Protein 3CF6 (pdb70)

Nearest PDB structures (foldseek):
  3cf6-assembly1_R  TM=1.007E+00  e=7.421E-33  Homo sapiens
  6h47-assembly1_A  TM=8.842E-01  e=1.173E-17  Homo sapiens
  8be5-assembly1_R  TM=8.989E-01  e=8.169E-17  Homo sapiens
  7q9u-assembly2_BBB  TM=8.640E-01  e=1.664E-16  Homo sapiens
  5cm9-assembly2_D  TM=8.212E-01  e=2.943E-14  Drosophila melanogaster

Foldseek 3Di:
DLVLLADQLVPHDPVSLVVQLVVVCVAPLCVQPDPVLSSLVSSFKHKDKFFFFFDWPDAFFAAQWKKKAWQQAKKFWQAFPAGGFDMGGHRDIDRVQRLQVVFTHRTIITGHGGMTMMIMGTRVSCVVRPNVPSFDWDFDGGPRDGAWTFGPCVHTHTQWGALLVVVSVLLRRQDDPPVCVVVNLVSLLLCLQQCCPHPNLVRVLVSLVCQLPTFGPDDDPVVRVVVSQVSNVSSLSSLLSNLVLCPVVQVVPPSSVVSLVVVLVVCVVCCVVVVDCPPSNVSSVVSCVAAAFQQDWDFAWAAELVGDTDTFIGGLLAFQLRVLVRRCVVVVDPQAKWKWKAAQQGDIDTDDSLATNCVLQHAPLIHIYIDHPVCSVVRDDDPSSQFDLAAPCVQCVPPALLLLLVLLVVVLLSLLVSQRLSLLVCVQVDVSSNSTHRNSVSNSVNSLVLLLQLLLFNLLNDQDLVVSLVSLVSLLSNLVSNVVLQAVQSNVSSLVSCVPPLNVPCCSSLVPHDVVSVVSSVVSVVCCPCPPNSPSQVVSNVPDFAQHHHNVVSLSVQSNCLPVVDDCDDPNIGRSVSSVSNSVSSVVSVRNVVDDRDPVSSNVDSVDRIGRPNSVVSNVSSVVSPD/DAEEEEDFDAPQCQVLLQCCQAPRPPVDDQDCPDPCNQWDVPPDIYGYQYCHPPPVPVVSLLVSLLVHQEYEQTGEQLDPVGLVVRPVSVVSSCPSNPDDDGHYAYEHEPLVDPVSGDHDPVVQVVVVYYYYYSVVGGCSNVRVVSRVVD

Structure (mmCIF, N/CA/C/O backbone):
data_3CF6
#
_entry.id   3CF6
#
_cell.length_a   125.367
_cell.length_b   149.025
_cell.length_c   225.291
_cell.angle_alpha   90.00
_cell.angle_beta   90.00
_cell.angle_gamma   90.00
#
_symmetry.space_group_name_H-M   'I 21 21 21'
#
loop_
_entity.id
_entity.type
_entity.pdbx_description
1 polymer 'Rap guanine nucleotide exchange factor (GEF) 4'
2 polymer 'Ras-related protein Rap-1b'
3 non-polymer 6-(6-AMINO-PURIN-9-YL)-2-THIOXO-TETRAHYDRO-2-FURO[3,2-D][1,3,2]DIOXAPHOSPHININE-2,7-DIOL
4 non-polymer 'SULFATE ION'
5 water water
#
loop_
_atom_site.group_PDB
_atom_site.id
_atom_site.type_symbol
_atom_site.label_atom_id
_atom_site.label_alt_id
_atom_site.label_comp_id
_atom_site.label_asym_id
_atom_site.label_entity_id
_atom_site.label_seq_id
_atom_site.pdbx_PDB_ins_code
_atom_site.Cartn_x
_atom_site.Cartn_y
_atom_site.Cartn_z
_atom_site.occupancy
_atom_site.B_iso_or_equiv
_atom_site.auth_seq_id
_atom_site.auth_comp_id
_atom_site.auth_asym_id
_atom_site.auth_atom_id
_atom_site.pdbx_PDB_model_num
ATOM 1 N N . MET A 1 11 ? -3.138 2.766 -81.235 1.00 83.04 310 MET E N 1
ATOM 2 C CA . MET A 1 11 ? -2.405 2.572 -79.944 1.00 83.29 310 MET E CA 1
ATOM 3 C C . MET A 1 11 ? -2.016 1.105 -79.709 1.00 83.02 310 MET E C 1
ATOM 4 O O . MET A 1 11 ? -0.877 0.807 -79.320 1.00 82.83 310 MET E O 1
ATOM 9 N N . ARG A 1 12 ? -2.973 0.199 -79.920 1.00 82.75 311 ARG E N 1
ATOM 10 C CA . ARG A 1 12 ? -2.687 -1.235 -79.917 1.00 82.51 311 ARG E CA 1
ATOM 11 C C . ARG A 1 12 ? -1.831 -1.549 -81.144 1.00 81.75 311 ARG E C 1
ATOM 12 O O . ARG A 1 12 ? -0.869 -2.318 -81.055 1.00 81.50 311 ARG E O 1
ATOM 20 N N . MET A 1 13 ? -2.185 -0.931 -82.278 1.00 80.99 312 MET E N 1
ATOM 21 C CA . MET A 1 13 ? -1.368 -0.968 -83.500 1.00 80.38 312 MET E CA 1
ATOM 22 C C . MET A 1 13 ? 0.082 -0.622 -83.168 1.00 79.13 312 MET E C 1
ATOM 23 O O . MET A 1 13 ? 0.998 -1.394 -83.475 1.00 79.05 312 MET E O 1
ATOM 28 N N . ILE A 1 14 ? 0.256 0.539 -82.531 1.00 77.72 313 ILE E N 1
ATOM 29 C CA . ILE A 1 14 ? 1.552 1.071 -82.114 1.00 76.38 313 ILE E CA 1
ATOM 30 C C . ILE A 1 14 ? 2.302 0.057 -81.253 1.00 75.48 313 ILE E C 1
ATOM 31 O O . ILE A 1 14 ? 3.466 -0.261 -81.519 1.00 74.93 313 ILE E O 1
ATOM 36 N N . LEU A 1 15 ? 1.607 -0.458 -80.234 1.00 74.48 314 LEU E N 1
ATOM 37 C CA . LEU A 1 15 ? 2.170 -1.431 -79.298 1.00 73.23 314 LEU E CA 1
ATOM 38 C C . LEU A 1 15 ? 2.341 -2.823 -79.914 1.00 72.77 314 LEU E C 1
ATOM 39 O O . LEU A 1 15 ? 3.069 -3.672 -79.374 1.00 71.92 314 LEU E O 1
ATOM 44 N N . ARG A 1 16 ? 1.677 -3.042 -81.048 1.00 72.43 315 ARG E N 1
ATOM 45 C CA . ARG A 1 16 ? 1.867 -4.265 -81.835 1.00 72.63 315 ARG E CA 1
ATOM 46 C C . ARG A 1 16 ? 3.049 -4.178 -82.806 1.00 71.99 315 ARG E C 1
ATOM 47 O O . ARG A 1 16 ? 3.612 -5.211 -83.183 1.00 71.94 315 ARG E O 1
ATOM 55 N N . LYS A 1 17 ? 3.424 -2.955 -83.200 1.00 71.06 316 LYS E N 1
ATOM 56 C CA . LYS A 1 17 ? 4.561 -2.744 -84.102 1.00 70.06 316 LYS E CA 1
ATOM 57 C C . LYS A 1 17 ? 5.809 -3.282 -83.455 1.00 69.10 316 LYS E C 1
ATOM 58 O O . LYS A 1 17 ? 6.016 -3.063 -82.262 1.00 69.16 316 LYS E O 1
ATOM 64 N N . PRO A 1 18 ? 6.643 -3.998 -84.227 1.00 68.29 317 PRO E N 1
ATOM 65 C CA . PRO A 1 18 ? 7.949 -4.366 -83.687 1.00 67.80 317 PRO E CA 1
ATOM 66 C C . PRO A 1 18 ? 8.669 -3.144 -83.104 1.00 67.45 317 PRO E C 1
ATOM 67 O O . PRO A 1 18 ? 8.631 -2.061 -83.696 1.00 67.35 317 PRO E O 1
ATOM 71 N N . PRO A 1 19 ? 9.287 -3.306 -81.923 1.00 67.07 318 PRO E N 1
ATOM 72 C CA . PRO A 1 19 ? 10.181 -2.317 -81.330 1.00 66.53 318 PRO E CA 1
ATOM 73 C C . PRO A 1 19 ? 10.919 -1.401 -82.331 1.00 65.64 318 PRO E C 1
ATOM 74 O O . PRO A 1 19 ? 10.875 -0.176 -82.188 1.00 65.95 318 PRO E O 1
ATOM 78 N N . GLY A 1 20 ? 11.569 -1.980 -83.332 1.00 64.45 319 GLY E N 1
ATOM 79 C CA . GLY A 1 20 ? 12.382 -1.200 -84.261 1.00 62.81 319 GLY E CA 1
ATOM 80 C C . GLY A 1 20 ? 11.594 -0.404 -85.285 1.00 61.56 319 GLY E C 1
ATOM 81 O O . GLY A 1 20 ? 12.182 0.311 -86.098 1.00 62.01 319 GLY E O 1
ATOM 82 N N . GLN A 1 21 ? 10.272 -0.527 -85.255 1.00 59.87 320 GLN E N 1
ATOM 83 C CA . GLN A 1 21 ? 9.404 0.138 -86.226 1.00 58.56 320 GLN E CA 1
ATOM 84 C C . GLN A 1 21 ? 8.604 1.261 -85.597 1.00 56.85 320 GLN E C 1
ATOM 85 O O . GLN A 1 21 ? 7.741 1.849 -86.246 1.00 56.69 320 GLN E O 1
ATOM 91 N N . ARG A 1 22 ? 8.874 1.546 -84.329 1.00 55.01 321 ARG E N 1
ATOM 92 C CA . ARG A 1 22 ? 8.174 2.617 -83.634 1.00 53.41 321 ARG E CA 1
ATOM 93 C C . ARG A 1 22 ? 8.818 3.973 -83.913 1.00 52.28 321 ARG E C 1
ATOM 94 O O . ARG A 1 22 ? 10.034 4.132 -83.830 1.00 51.05 321 ARG E O 1
ATOM 102 N N . THR A 1 23 ? 7.968 4.941 -84.229 1.00 51.83 322 THR E N 1
ATOM 103 C CA . THR A 1 23 ? 8.400 6.290 -84.553 1.00 51.61 322 THR E CA 1
ATOM 104 C C . THR A 1 23 ? 8.546 7.090 -83.273 1.00 51.66 322 THR E C 1
ATOM 105 O O . THR A 1 23 ? 8.051 6.686 -82.211 1.00 51.65 322 THR E O 1
ATOM 109 N N . VAL A 1 24 ? 9.244 8.217 -83.366 1.00 51.52 323 VAL E N 1
ATOM 110 C CA . VAL A 1 24 ? 9.484 9.071 -82.215 1.00 51.01 323 VAL E CA 1
ATOM 111 C C . VAL A 1 24 ? 8.178 9.480 -81.531 1.00 51.31 323 VAL E C 1
ATOM 112 O O . VAL A 1 24 ? 8.118 9.498 -80.305 1.00 51.31 323 VAL E O 1
ATOM 116 N N . ASP A 1 25 ? 7.131 9.773 -82.299 1.00 51.58 324 ASP E N 1
ATOM 117 C CA . ASP A 1 25 ? 5.844 10.124 -81.685 1.00 52.89 324 ASP E CA 1
ATOM 118 C C . ASP A 1 25 ? 5.068 8.910 -81.150 1.00 52.26 324 ASP E C 1
ATOM 119 O O . ASP A 1 25 ? 4.255 9.054 -80.240 1.00 52.65 324 ASP E O 1
ATOM 124 N N . ASP A 1 26 ? 5.295 7.732 -81.736 1.00 51.48 325 ASP E N 1
ATOM 125 C CA . ASP A 1 26 ? 4.756 6.475 -81.194 1.00 50.46 325 ASP E CA 1
ATOM 126 C C . ASP A 1 26 ? 5.320 6.307 -79.788 1.00 49.72 325 ASP E C 1
ATOM 127 O O . ASP A 1 26 ? 4.578 6.093 -78.836 1.00 49.04 325 ASP E O 1
ATOM 132 N N . LEU A 1 27 ? 6.645 6.416 -79.695 1.00 48.93 326 LEU E N 1
ATOM 133 C CA . LEU A 1 27 ? 7.384 6.320 -78.454 1.00 48.80 326 LEU E CA 1
ATOM 134 C C . LEU A 1 27 ? 6.887 7.286 -77.387 1.00 49.40 326 LEU E C 1
ATOM 135 O O . LEU A 1 27 ? 6.675 6.887 -76.244 1.00 49.33 326 LEU E O 1
ATOM 140 N N . GLU A 1 28 ? 6.669 8.545 -77.765 1.00 50.35 327 GLU E N 1
ATOM 141 C CA . GLU A 1 28 ? 6.159 9.567 -76.839 1.00 51.86 327 GLU E CA 1
ATOM 142 C C . GLU A 1 28 ? 4.764 9.219 -76.312 1.00 51.45 327 GLU E C 1
ATOM 143 O O . GLU A 1 28 ? 4.512 9.285 -75.104 1.00 51.77 327 GLU E O 1
ATOM 149 N N . ILE A 1 29 ? 3.874 8.843 -77.227 1.00 51.32 328 ILE E N 1
ATOM 150 C CA . ILE A 1 29 ? 2.514 8.408 -76.902 1.00 51.39 328 ILE E CA 1
ATOM 151 C C . ILE A 1 29 ? 2.490 7.170 -75.995 1.00 50.91 328 ILE E C 1
ATOM 152 O O . ILE A 1 29 ? 1.649 7.063 -75.099 1.00 50.79 328 ILE E O 1
ATOM 157 N N . ILE A 1 30 ? 3.410 6.241 -76.242 1.00 50.52 329 ILE E N 1
ATOM 158 C CA . ILE A 1 30 ? 3.503 5.016 -75.448 1.00 50.34 329 ILE E CA 1
ATOM 159 C C . ILE A 1 30 ? 3.926 5.371 -74.025 1.00 51.00 329 ILE E C 1
ATOM 160 O O . ILE A 1 30 ? 3.307 4.927 -73.067 1.00 50.86 329 ILE E O 1
ATOM 165 N N . TYR A 1 31 ? 4.948 6.215 -73.909 1.00 51.81 330 TYR E N 1
ATOM 166 C CA . TYR A 1 31 ? 5.492 6.630 -72.614 1.00 52.70 330 TYR E CA 1
ATOM 167 C C . TYR A 1 31 ? 4.429 7.282 -71.732 1.00 53.97 330 TYR E C 1
ATOM 168 O O . TYR A 1 31 ? 4.327 6.951 -70.555 1.00 53.72 330 TYR E O 1
ATOM 177 N N . ASP A 1 32 ? 3.645 8.201 -72.298 1.00 56.01 331 ASP E N 1
ATOM 178 C CA . ASP A 1 32 ? 2.571 8.860 -71.542 1.00 58.06 331 ASP E CA 1
ATOM 179 C C . ASP A 1 32 ? 1.562 7.858 -70.989 1.00 58.41 331 ASP E C 1
ATOM 180 O O . ASP A 1 32 ? 0.992 8.072 -69.922 1.00 59.26 331 ASP E O 1
ATOM 185 N N . GLU A 1 33 ? 1.353 6.761 -71.710 1.00 59.07 332 GLU E N 1
ATOM 186 C CA . GLU A 1 33 ? 0.471 5.698 -71.255 1.00 59.49 332 GLU E CA 1
ATOM 187 C C . GLU A 1 33 ? 1.103 4.808 -70.201 1.00 59.06 332 GLU E C 1
ATOM 188 O O . GLU A 1 33 ? 0.402 4.299 -69.323 1.00 59.23 332 GLU E O 1
ATOM 194 N N . LEU A 1 34 ? 2.420 4.633 -70.286 1.00 58.46 333 LEU E N 1
ATOM 195 C CA . LEU A 1 34 ? 3.177 3.884 -69.291 1.00 58.17 333 LEU E CA 1
ATOM 196 C C . LEU A 1 34 ? 3.047 4.500 -67.913 1.00 58.66 333 LEU E C 1
ATOM 197 O O . LEU A 1 34 ? 3.119 3.799 -66.911 1.00 58.48 333 LEU E O 1
ATOM 202 N N . LEU A 1 35 ? 2.852 5.817 -67.878 1.00 59.54 334 LEU E N 1
ATOM 203 C CA . LEU A 1 35 ? 2.673 6.561 -66.630 1.00 60.45 334 LEU E CA 1
ATOM 204 C C .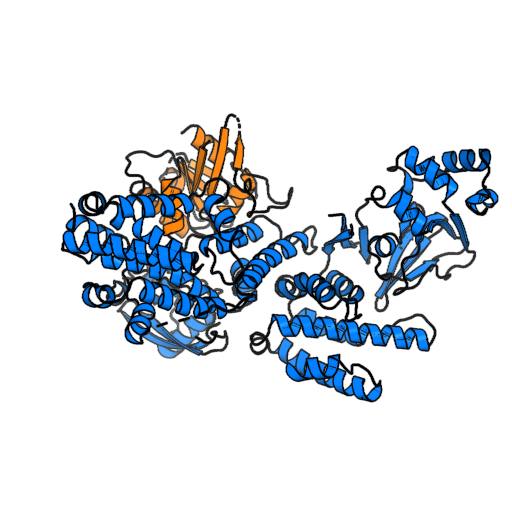 LEU A 1 35 ? 1.355 6.272 -65.912 1.00 60.93 334 LEU E C 1
ATOM 205 O O . LEU A 1 35 ? 1.199 6.625 -64.750 1.00 61.24 334 LEU E O 1
ATOM 210 N N . HIS A 1 36 ? 0.411 5.644 -66.608 1.00 61.58 335 HIS E N 1
ATOM 211 C CA . HIS A 1 36 ? -0.862 5.245 -66.009 1.00 62.12 335 HIS E CA 1
ATOM 212 C C . HIS A 1 36 ? -0.871 3.773 -65.606 1.00 61.63 335 HIS E C 1
ATOM 213 O O . HIS A 1 36 ? -1.932 3.211 -65.353 1.00 61.96 335 HIS E O 1
ATOM 220 N N . ILE A 1 37 ? 0.306 3.151 -65.564 1.00 61.15 336 ILE E N 1
ATOM 221 C CA . ILE A 1 37 ? 0.422 1.733 -65.246 1.00 60.28 336 ILE E CA 1
ATOM 222 C C . ILE A 1 37 ? 1.120 1.560 -63.906 1.00 60.22 336 ILE E C 1
ATOM 223 O O . ILE A 1 37 ? 2.306 1.873 -63.754 1.00 59.75 336 ILE E O 1
ATOM 228 N N . LYS A 1 38 ? 0.361 1.045 -62.941 1.00 59.99 337 LYS E N 1
ATOM 229 C CA . LYS A 1 38 ? 0.818 0.926 -61.557 1.00 59.84 337 LYS E CA 1
ATOM 230 C C . LYS A 1 38 ? 1.996 -0.032 -61.345 1.00 58.29 337 LYS E C 1
ATOM 231 O O . LYS A 1 38 ? 2.825 0.195 -60.466 1.00 58.39 337 LYS E O 1
ATOM 237 N N . ALA A 1 39 ? 2.098 -1.069 -62.171 1.00 56.62 338 ALA E N 1
ATOM 238 C CA . ALA A 1 39 ? 3.243 -1.987 -62.110 1.00 55.31 338 ALA E CA 1
ATOM 239 C C . ALA A 1 39 ? 4.599 -1.351 -62.483 1.00 54.34 338 ALA E C 1
ATOM 240 O O . ALA A 1 39 ? 5.655 -1.909 -62.175 1.00 53.84 338 ALA E O 1
ATOM 242 N N . LEU A 1 40 ? 4.570 -0.190 -63.140 1.00 53.12 339 LEU E N 1
ATOM 243 C CA . LEU A 1 40 ? 5.804 0.490 -63.541 1.00 52.06 339 LEU E CA 1
ATOM 244 C C . LEU A 1 40 ? 6.089 1.716 -62.665 1.00 51.59 339 LEU E C 1
ATOM 245 O O . LEU A 1 40 ? 7.078 2.418 -62.880 1.00 51.45 339 LEU E O 1
ATOM 250 N N . SER A 1 41 ? 5.250 1.935 -61.651 1.00 50.85 340 SER E N 1
ATOM 251 C CA . SER A 1 41 ? 5.208 3.208 -60.918 1.00 50.52 340 SER E CA 1
ATOM 252 C C . SER A 1 41 ? 6.475 3.512 -60.121 1.00 49.54 340 SER E C 1
ATOM 253 O O . SER A 1 41 ? 6.818 4.667 -59.939 1.00 49.89 340 SER E O 1
ATOM 256 N N . HIS A 1 42 ? 7.171 2.469 -59.681 1.00 48.66 341 HIS E N 1
ATOM 257 C CA . HIS A 1 42 ? 8.434 2.571 -58.931 1.00 47.83 341 HIS E CA 1
ATOM 258 C C . HIS A 1 42 ? 9.679 2.646 -59.833 1.00 46.95 341 HIS E C 1
ATOM 259 O O . HIS A 1 42 ? 10.817 2.683 -59.333 1.00 46.33 341 HIS E O 1
ATOM 266 N N . LEU A 1 43 ? 9.471 2.633 -61.152 1.00 45.38 342 LEU E N 1
ATOM 267 C CA . LEU A 1 43 ? 10.576 2.728 -62.107 1.00 44.04 342 LEU E CA 1
ATOM 268 C C . LEU A 1 43 ? 10.857 4.175 -62.481 1.00 42.80 342 LEU E C 1
ATOM 269 O O . LEU A 1 43 ? 9.939 4.988 -62.572 1.00 41.51 342 LEU E O 1
ATOM 274 N N . SER A 1 44 ? 12.136 4.476 -62.700 1.00 41.92 343 SER E N 1
ATOM 275 C CA . SER A 1 44 ? 12.563 5.797 -63.158 1.00 41.77 343 SER E CA 1
ATOM 276 C C . SER A 1 44 ? 11.972 6.166 -64.537 1.00 41.71 343 SER E C 1
ATOM 277 O O . SER A 1 44 ? 11.543 5.296 -65.306 1.00 40.53 343 SER E O 1
ATOM 280 N N . THR A 1 45 ? 11.900 7.479 -64.776 1.00 41.07 344 THR E N 1
ATOM 281 C CA . THR A 1 45 ? 11.685 8.100 -66.077 1.00 41.06 344 THR E CA 1
ATOM 282 C C . THR A 1 45 ? 12.620 7.546 -67.150 1.00 39.61 344 THR E C 1
ATOM 283 O O . THR A 1 45 ? 12.194 7.253 -68.254 1.00 38.80 344 THR E O 1
ATOM 287 N N . THR A 1 46 ? 13.896 7.416 -66.816 1.00 39.42 345 THR E N 1
ATOM 288 C CA . THR A 1 46 ? 14.881 6.862 -67.721 1.00 39.65 345 THR E CA 1
ATOM 289 C C . THR A 1 46 ? 14.477 5.446 -68.140 1.00 39.55 345 THR E C 1
ATOM 290 O O . THR A 1 46 ? 14.521 5.090 -69.327 1.00 39.07 345 THR E O 1
ATOM 294 N N . VAL A 1 47 ? 14.033 4.655 -67.162 1.00 39.39 346 VAL E N 1
ATOM 295 C CA . VAL A 1 47 ? 13.697 3.247 -67.403 1.00 37.94 346 VAL E CA 1
ATOM 296 C C . VAL A 1 47 ? 12.447 3.125 -68.253 1.00 37.71 346 VAL E C 1
ATOM 297 O O . VAL A 1 47 ? 12.421 2.322 -69.186 1.00 37.56 346 VAL E O 1
ATOM 301 N N . LYS A 1 48 ? 11.442 3.944 -67.961 1.00 37.63 347 LYS E N 1
ATOM 302 C CA . LYS A 1 48 ? 10.172 3.904 -68.673 1.00 39.43 347 LYS E CA 1
ATOM 303 C C . LYS A 1 48 ? 10.219 4.385 -70.140 1.00 39.96 347 LYS E C 1
ATOM 304 O O . LYS A 1 48 ? 9.464 3.878 -70.986 1.00 40.11 347 LYS E O 1
ATOM 310 N N . ARG A 1 49 ? 11.080 5.360 -70.450 1.00 39.92 348 ARG E N 1
ATOM 311 C CA . ARG A 1 49 ? 11.291 5.708 -71.866 1.00 40.28 348 ARG E CA 1
ATOM 312 C C . ARG A 1 49 ? 12.075 4.623 -72.634 1.00 39.72 348 ARG E C 1
ATOM 313 O O . ARG A 1 49 ? 11.760 4.354 -73.777 1.00 39.13 348 ARG E O 1
ATOM 321 N N . GLU A 1 50 ? 13.036 3.956 -71.995 1.00 39.80 349 GLU E N 1
ATOM 322 C CA . GLU A 1 50 ? 13.613 2.742 -72.595 1.00 40.62 349 GLU E CA 1
ATOM 323 C C . GLU A 1 50 ? 12.585 1.631 -72.869 1.00 39.92 349 GLU E C 1
ATOM 324 O O . GLU A 1 50 ? 12.611 1.021 -73.934 1.00 39.68 349 GLU E O 1
ATOM 330 N N . LEU A 1 51 ? 11.675 1.392 -71.922 1.00 39.57 350 LEU E N 1
ATOM 331 C CA . LEU A 1 51 ? 10.623 0.380 -72.077 1.00 39.38 350 LEU E CA 1
ATOM 332 C C . LEU A 1 51 ? 9.628 0.724 -73.161 1.00 39.30 350 LEU E C 1
ATOM 333 O O . LEU A 1 51 ? 9.008 -0.174 -73.739 1.00 38.81 350 LEU E O 1
ATOM 338 N N . ALA A 1 52 ? 9.446 2.024 -73.416 1.00 39.33 351 ALA E N 1
ATOM 339 C CA . ALA A 1 52 ? 8.552 2.487 -74.485 1.00 39.38 351 ALA E CA 1
ATOM 340 C C . ALA A 1 52 ? 8.916 1.877 -75.848 1.00 39.67 351 ALA E C 1
ATOM 341 O O . ALA A 1 52 ? 8.041 1.581 -76.649 1.00 39.43 351 ALA E O 1
ATOM 343 N N . GLY A 1 53 ? 10.200 1.652 -76.079 1.00 41.03 352 GLY E N 1
ATOM 344 C CA . GLY A 1 53 ? 10.658 1.079 -77.327 1.00 43.41 352 GLY E CA 1
ATOM 345 C C . GLY A 1 53 ? 10.734 -0.431 -77.384 1.00 45.36 352 GLY E C 1
ATOM 346 O O . GLY A 1 53 ? 11.171 -0.985 -78.385 1.00 45.64 352 GLY E O 1
ATOM 347 N N . VAL A 1 54 ? 10.296 -1.100 -76.323 1.00 46.93 353 VAL E N 1
ATOM 348 C CA . VAL A 1 54 ? 10.603 -2.519 -76.125 1.00 48.69 353 VAL E CA 1
ATOM 349 C C . VAL A 1 54 ? 9.381 -3.350 -75.642 1.00 49.66 353 VAL E C 1
ATOM 350 O O . VAL A 1 54 ? 9.276 -4.533 -75.941 1.00 50.15 353 VAL E O 1
ATOM 354 N N . LEU A 1 55 ? 8.451 -2.706 -74.936 1.00 50.90 354 LEU E N 1
ATOM 355 C CA . LEU A 1 55 ? 7.230 -3.338 -74.431 1.00 52.22 354 LEU E CA 1
ATOM 356 C C . LEU A 1 55 ? 6.303 -3.789 -75.551 1.00 53.15 354 LEU E C 1
ATOM 357 O O . LEU A 1 55 ? 5.996 -3.012 -76.448 1.00 53.35 354 LEU E O 1
ATOM 362 N N . ILE A 1 56 ? 5.810 -5.025 -75.457 1.00 53.63 355 ILE E N 1
ATOM 363 C CA . ILE A 1 56 ? 4.906 -5.586 -76.465 1.00 53.57 355 ILE E CA 1
ATOM 364 C C . ILE A 1 56 ? 3.472 -5.688 -75.915 1.00 54.23 355 ILE E C 1
ATOM 365 O O . ILE A 1 56 ? 3.272 -6.070 -74.757 1.00 54.74 355 ILE E O 1
ATOM 370 N N . PHE A 1 57 ? 2.488 -5.307 -76.728 1.00 54.32 356 PHE E N 1
ATOM 371 C CA . PHE A 1 57 ? 1.087 -5.536 -76.420 1.00 55.09 356 PHE E CA 1
ATOM 372 C C . PHE A 1 57 ? 0.677 -6.881 -76.999 1.00 55.58 356 PHE E C 1
ATOM 373 O O . PHE A 1 57 ? 0.933 -7.168 -78.172 1.00 55.55 356 PHE E O 1
ATOM 381 N N . GLU A 1 58 ? 0.026 -7.687 -76.162 1.00 55.69 357 GLU E N 1
ATOM 382 C CA . GLU A 1 58 ? -0.374 -9.036 -76.518 1.00 55.76 357 GLU E CA 1
ATOM 383 C C . GLU A 1 58 ? -1.818 -9.230 -76.101 1.00 55.96 357 GLU E C 1
ATOM 384 O O . GLU A 1 58 ? -2.195 -8.934 -74.968 1.00 55.98 357 GLU E O 1
ATOM 390 N N . SER A 1 59 ? -2.619 -9.712 -77.041 1.00 56.18 358 SER E N 1
ATOM 391 C CA . SER A 1 59 ? -4.040 -9.930 -76.835 1.00 56.44 358 SER E CA 1
ATOM 392 C C . SER A 1 59 ? -4.329 -11.394 -77.118 1.00 55.83 358 SER E C 1
ATOM 393 O O . SER A 1 59 ? -3.665 -12.005 -77.956 1.00 55.76 358 SER E O 1
ATOM 396 N N . HIS A 1 60 ? -5.293 -11.963 -76.401 1.00 55.47 359 HIS E N 1
ATOM 397 C CA . HIS A 1 60 ? -5.822 -13.290 -76.736 1.00 54.95 359 HIS E CA 1
ATOM 398 C C . HIS A 1 60 ? -7.304 -13.312 -76.471 1.00 55.05 359 HIS E C 1
ATOM 399 O O . HIS A 1 60 ? -7.762 -12.792 -75.453 1.00 55.33 359 HIS E O 1
ATOM 406 N N . ALA A 1 61 ? -8.043 -13.920 -77.392 1.00 54.80 360 ALA E N 1
ATOM 407 C CA . ALA A 1 61 ? -9.494 -13.903 -77.367 1.00 54.73 360 ALA E CA 1
ATOM 408 C C . ALA A 1 61 ? -10.125 -14.893 -76.377 1.00 54.49 360 ALA E C 1
ATOM 409 O O . ALA A 1 61 ? -11.099 -14.566 -75.686 1.00 54.73 360 ALA E O 1
ATOM 411 N N . LYS A 1 62 ? -9.582 -16.104 -76.326 1.00 53.82 361 LYS E N 1
ATOM 412 C CA . LYS A 1 62 ? -10.257 -17.207 -75.656 1.00 53.08 361 LYS E CA 1
ATOM 413 C C . LYS A 1 62 ? -9.702 -17.534 -74.272 1.00 51.81 361 LYS E C 1
ATOM 414 O O . LYS A 1 62 ? -8.491 -17.722 -74.109 1.00 50.73 361 LYS E O 1
ATOM 420 N N . GLY A 1 63 ? -10.612 -17.616 -73.300 1.00 50.35 362 GLY E N 1
ATOM 421 C CA . GLY A 1 63 ? -10.335 -18.192 -71.980 1.00 48.80 362 GLY E CA 1
ATOM 422 C C . GLY A 1 63 ? -9.812 -19.609 -72.147 1.00 47.46 362 GLY E C 1
ATOM 423 O O . GLY A 1 63 ? -10.241 -20.332 -73.049 1.00 47.03 362 GLY E O 1
ATOM 424 N N . GLY A 1 64 ? -8.859 -19.996 -71.304 1.00 46.03 363 GLY E N 1
ATOM 425 C CA . GLY A 1 64 ? -8.223 -21.299 -71.438 1.00 44.00 363 GLY E CA 1
ATOM 426 C C . GLY A 1 64 ? -7.006 -21.292 -72.330 1.00 43.19 363 GLY E C 1
ATOM 427 O O . GLY A 1 64 ? -6.353 -22.317 -72.478 1.00 42.84 363 GLY E O 1
ATOM 428 N N . THR A 1 65 ? -6.696 -20.143 -72.937 1.00 42.50 364 THR E N 1
ATOM 429 C CA . THR A 1 65 ? -5.466 -19.990 -73.731 1.00 42.09 364 THR E CA 1
ATOM 430 C C . THR A 1 65 ? -4.243 -19.986 -72.800 1.00 41.34 364 THR E C 1
ATOM 431 O O . THR A 1 65 ? -4.253 -19.372 -71.728 1.00 40.56 364 THR E O 1
ATOM 435 N N . VAL A 1 66 ? -3.202 -20.688 -73.232 1.00 41.17 365 VAL E N 1
ATOM 436 C CA . VAL A 1 66 ? -2.028 -20.929 -72.428 1.00 40.87 365 VAL E CA 1
ATOM 437 C C . VAL A 1 66 ? -0.918 -19.980 -72.858 1.00 41.06 365 VAL E C 1
ATOM 438 O O . VAL A 1 66 ? -0.499 -20.006 -74.017 1.00 41.94 365 VAL E O 1
ATOM 442 N N . LEU A 1 67 ? -0.452 -19.163 -71.914 1.00 39.88 366 LEU E N 1
ATOM 443 C CA . LEU A 1 67 ? 0.674 -18.262 -72.120 1.00 38.77 366 LEU E CA 1
ATOM 444 C C . LEU A 1 67 ? 1.976 -19.026 -72.093 1.00 37.55 366 LEU E C 1
ATOM 445 O O . LEU A 1 67 ? 2.806 -18.874 -72.975 1.00 38.17 366 LEU E O 1
ATOM 450 N N . PHE A 1 68 ? 2.159 -19.834 -71.054 1.00 35.71 367 PHE E N 1
ATOM 451 C CA . PHE A 1 68 ? 3.290 -20.743 -70.940 1.00 33.75 367 PHE E CA 1
ATOM 452 C C . PHE A 1 68 ? 2.964 -21.873 -69.954 1.00 33.54 367 PHE E C 1
ATOM 453 O O . PHE A 1 68 ? 2.008 -21.781 -69.174 1.00 33.74 367 PHE E O 1
ATOM 461 N N . ASN A 1 69 ? 3.772 -22.925 -70.017 1.00 33.19 368 ASN E N 1
ATOM 462 C CA . ASN A 1 69 ? 3.623 -24.112 -69.215 1.00 33.29 368 ASN E CA 1
ATOM 463 C C . ASN A 1 69 ? 4.723 -24.262 -68.184 1.00 33.03 368 ASN E C 1
ATOM 464 O O . ASN A 1 69 ? 5.855 -23.808 -68.395 1.00 32.45 368 ASN E O 1
ATOM 469 N N . GLN A 1 70 ? 4.359 -24.897 -67.067 1.00 31.94 369 GLN E N 1
ATOM 470 C CA . GLN A 1 70 ? 5.307 -25.359 -66.056 1.00 32.02 369 GLN E CA 1
ATOM 471 C C . GLN A 1 70 ? 6.413 -26.130 -66.740 1.00 32.88 369 GLN E C 1
ATOM 472 O O . GLN A 1 70 ? 6.151 -26.842 -67.692 1.00 33.38 369 GLN E O 1
ATOM 478 N N . GLY A 1 71 ? 7.647 -25.976 -66.256 1.00 34.85 370 GLY E N 1
ATOM 479 C CA . GLY A 1 71 ? 8.811 -26.667 -66.814 1.00 36.26 370 GLY E CA 1
ATOM 480 C C . GLY A 1 71 ? 9.545 -25.977 -67.962 1.00 37.75 370 GLY E C 1
ATOM 481 O O . GLY A 1 71 ? 10.714 -26.265 -68.212 1.00 37.62 370 GLY E O 1
ATOM 482 N N . GLU A 1 72 ? 8.862 -25.087 -68.674 1.00 39.43 371 GLU E N 1
ATOM 483 C CA . GLU A 1 72 ? 9.455 -24.356 -69.801 1.00 41.59 371 GLU E CA 1
ATOM 484 C C . GLU A 1 72 ? 10.483 -23.280 -69.359 1.00 42.46 371 GLU E C 1
ATOM 485 O O . GLU A 1 72 ? 10.506 -22.854 -68.204 1.00 41.81 371 GLU E O 1
ATOM 491 N N . GLU A 1 73 ? 11.325 -22.861 -70.301 1.00 44.02 372 GLU E N 1
ATOM 492 C CA . GLU A 1 73 ? 12.318 -21.807 -70.088 1.00 46.24 372 GLU E CA 1
ATOM 493 C C . GLU A 1 73 ? 11.601 -20.467 -69.911 1.00 44.73 372 GLU E C 1
ATOM 494 O O . GLU A 1 73 ? 10.589 -20.212 -70.566 1.00 43.97 372 GLU E O 1
ATOM 500 N N . GLY A 1 74 ? 12.115 -19.630 -69.014 1.00 44.75 373 GLY E N 1
ATOM 501 C CA . GLY A 1 74 ? 11.544 -18.300 -68.795 1.00 45.17 373 GLY E CA 1
ATOM 502 C C . GLY A 1 74 ? 12.005 -17.320 -69.862 1.00 45.89 373 GLY E C 1
ATOM 503 O O . GLY A 1 74 ? 13.160 -16.877 -69.836 1.00 46.64 373 GLY E O 1
ATOM 504 N N . THR A 1 75 ? 11.113 -16.979 -70.792 1.00 45.82 374 THR E N 1
ATOM 505 C CA . THR A 1 75 ? 11.443 -16.056 -71.878 1.00 46.62 374 THR E CA 1
ATOM 506 C C . THR A 1 75 ? 10.761 -14.659 -71.789 1.00 46.06 374 THR E C 1
ATOM 507 O O . THR A 1 75 ? 11.104 -13.748 -72.554 1.00 46.16 374 THR E O 1
ATOM 511 N N . SER A 1 76 ? 9.794 -14.484 -70.891 1.00 44.63 375 SER E N 1
ATOM 512 C CA . SER A 1 76 ? 9.096 -13.205 -70.813 1.00 43.71 375 SER E CA 1
ATOM 513 C C . SER A 1 76 ? 8.587 -12.839 -69.440 1.00 42.93 375 SER E C 1
ATOM 514 O O . SER A 1 76 ? 8.282 -13.713 -68.630 1.00 43.23 375 SER E O 1
ATOM 517 N N . TRP A 1 77 ? 8.457 -11.534 -69.214 1.00 41.73 376 TRP E N 1
ATOM 518 C CA . TRP A 1 77 ? 7.808 -10.986 -68.036 1.00 41.05 376 TRP E CA 1
ATOM 519 C C . TRP A 1 77 ? 6.519 -10.336 -68.516 1.00 40.43 376 TRP E C 1
ATOM 520 O O . TRP A 1 77 ? 6.503 -9.757 -69.591 1.00 40.81 376 TRP E O 1
ATOM 531 N N . TYR A 1 78 ? 5.433 -10.449 -67.754 1.00 39.20 377 TYR E N 1
ATOM 532 C CA . TYR A 1 78 ? 4.136 -9.952 -68.211 1.00 38.93 377 TYR E CA 1
ATOM 533 C C . TYR A 1 78 ? 3.485 -9.053 -67.196 1.00 39.03 377 TYR E C 1
ATOM 534 O O . TYR A 1 78 ? 3.664 -9.238 -66.005 1.00 38.83 377 TYR E O 1
ATOM 543 N N . ILE A 1 79 ? 2.687 -8.111 -67.683 1.00 40.02 378 ILE E N 1
ATOM 544 C CA . ILE A 1 79 ? 1.783 -7.328 -66.850 1.00 40.77 378 ILE E CA 1
ATOM 545 C C . ILE A 1 79 ? 0.405 -7.535 -67.411 1.00 41.27 378 ILE E C 1
ATOM 546 O O . ILE A 1 79 ? 0.228 -7.524 -68.632 1.00 41.16 378 ILE E O 1
ATOM 551 N N . ILE A 1 80 ? -0.572 -7.759 -66.533 1.00 42.10 379 ILE E N 1
ATOM 552 C CA . ILE A 1 80 ? -1.952 -7.872 -66.986 1.00 43.23 379 ILE E CA 1
ATOM 553 C C . ILE A 1 80 ? -2.549 -6.473 -67.120 1.00 44.07 379 ILE E C 1
ATOM 554 O O . ILE A 1 80 ? -2.475 -5.661 -66.183 1.00 43.52 379 ILE E O 1
ATOM 559 N N . LEU A 1 81 ? -3.118 -6.212 -68.301 1.00 45.71 380 LEU E N 1
ATOM 560 C CA . LEU A 1 81 ? -3.779 -4.951 -68.625 1.00 47.14 380 LEU E CA 1
ATOM 561 C C . LEU A 1 81 ? -5.270 -5.135 -68.523 1.00 47.97 380 LEU E C 1
ATOM 562 O O . LEU A 1 81 ? -5.990 -4.264 -68.027 1.00 48.76 380 LEU E O 1
ATOM 567 N N . LYS A 1 82 ? -5.737 -6.276 -69.008 1.00 48.35 381 LYS E N 1
ATOM 568 C CA . LYS A 1 82 ? -7.152 -6.576 -68.971 1.00 48.68 381 LYS E CA 1
ATOM 569 C C . LYS A 1 82 ? -7.388 -8.072 -68.762 1.00 47.58 381 LYS E C 1
ATOM 570 O O . LYS A 1 82 ? -6.772 -8.912 -69.423 1.00 47.80 381 LYS E O 1
ATOM 576 N N . GLY A 1 83 ? -8.300 -8.386 -67.850 1.00 46.50 382 GLY E N 1
ATOM 577 C CA . GLY A 1 83 ? -8.704 -9.762 -67.620 1.00 44.81 382 GLY E CA 1
ATOM 578 C C . GLY A 1 83 ? -7.960 -10.359 -66.445 1.00 43.39 382 GLY E C 1
ATOM 579 O O . GLY A 1 83 ? -7.562 -9.652 -65.515 1.00 43.30 382 GLY E O 1
ATOM 580 N N . SER A 1 84 ? -7.763 -11.669 -66.508 1.00 42.25 383 SER E N 1
ATOM 581 C CA . SER A 1 84 ? -7.237 -12.433 -65.383 1.00 40.98 383 SER E CA 1
ATOM 582 C C . SER A 1 84 ? -6.679 -13.760 -65.877 1.00 39.35 383 SER E C 1
ATOM 583 O O . SER A 1 84 ? -7.034 -14.240 -66.970 1.00 38.74 383 SER E O 1
ATOM 586 N N . VAL A 1 85 ? -5.777 -14.328 -65.078 1.00 37.20 384 VAL E N 1
ATOM 587 C CA . VAL A 1 85 ? -5.126 -15.580 -65.406 1.00 35.25 384 VAL E CA 1
ATOM 588 C C . VAL A 1 85 ? -5.094 -16.507 -64.189 1.00 34.31 384 VAL E C 1
ATOM 589 O O . VAL A 1 85 ? -5.099 -16.052 -63.050 1.00 34.10 384 VAL E O 1
ATOM 593 N N . ASN A 1 86 ? -5.067 -17.806 -64.452 1.00 32.64 385 ASN E N 1
ATOM 594 C CA . ASN A 1 86 ? -4.891 -18.810 -63.410 1.00 31.27 385 ASN E CA 1
ATOM 595 C C . ASN A 1 86 ? -3.428 -19.218 -63.428 1.00 30.10 385 ASN E C 1
ATOM 596 O O . ASN A 1 86 ? -2.848 -19.436 -64.505 1.00 29.81 385 ASN E O 1
ATOM 601 N N . VAL A 1 87 ? -2.839 -19.284 -62.240 1.00 28.91 386 VAL E N 1
ATOM 602 C CA . VAL A 1 87 ? -1.524 -19.907 -61.989 1.00 27.68 386 VAL E CA 1
ATOM 603 C C . VAL A 1 87 ? -1.784 -21.404 -61.692 1.00 28.26 386 VAL E C 1
ATOM 604 O O . VAL A 1 87 ? -2.433 -21.732 -60.699 1.00 28.03 386 VAL E O 1
ATOM 608 N N . VAL A 1 88 ? -1.313 -22.298 -62.556 1.00 28.29 387 VAL E N 1
ATOM 609 C CA . VAL A 1 88 ? -1.668 -23.721 -62.493 1.00 28.40 387 VAL E CA 1
ATOM 610 C C . VAL A 1 88 ? -0.418 -24.567 -62.232 1.00 28.87 387 VAL E C 1
ATOM 611 O O . VAL A 1 88 ? 0.578 -24.428 -62.921 1.00 29.27 387 VAL E O 1
ATOM 615 N N . ILE A 1 89 ? -0.465 -25.439 -61.219 1.00 29.17 388 ILE E N 1
ATOM 616 C CA . ILE A 1 89 ? 0.690 -26.281 -60.862 1.00 29.16 388 ILE E CA 1
ATOM 617 C C . ILE A 1 89 ? 0.348 -27.780 -60.870 1.00 29.78 388 ILE E C 1
ATOM 618 O O . ILE A 1 89 ? -0.662 -28.182 -60.297 1.00 30.58 388 ILE E O 1
ATOM 623 N N . TYR A 1 90 ? 1.153 -28.604 -61.535 1.00 30.64 389 TYR E N 1
ATOM 624 C CA . TYR A 1 90 ? 0.903 -30.051 -61.567 1.00 31.54 389 TYR E CA 1
ATOM 625 C C . TYR A 1 90 ? 0.704 -30.579 -60.144 1.00 31.74 389 TYR E C 1
ATOM 626 O O . TYR A 1 90 ? 1.530 -30.325 -59.281 1.00 31.73 389 TYR E O 1
ATOM 635 N N . GLY A 1 91 ? -0.389 -31.311 -59.915 1.00 31.88 390 GLY E N 1
ATOM 636 C CA . GLY A 1 91 ? -0.661 -31.910 -58.610 1.00 31.59 390 GLY E CA 1
ATOM 637 C C . GLY A 1 91 ? -1.402 -31.011 -57.644 1.00 32.14 390 GLY E C 1
ATOM 638 O O . GLY A 1 91 ? -1.720 -31.434 -56.532 1.00 32.13 390 GLY E O 1
ATOM 639 N N . LYS A 1 92 ? -1.645 -29.756 -58.034 1.00 32.39 391 LYS E N 1
ATOM 640 C CA . LYS A 1 92 ? -2.395 -28.831 -57.191 1.00 33.27 391 LYS E CA 1
ATOM 641 C C . LYS A 1 92 ? -3.465 -28.023 -57.891 1.00 32.94 391 LYS E C 1
ATOM 642 O O . LYS A 1 92 ? -4.255 -27.366 -57.210 1.00 32.55 391 LYS E O 1
ATOM 648 N N . GLY A 1 93 ? -3.511 -28.059 -59.222 1.00 31.92 392 GLY E N 1
ATOM 649 C CA . GLY A 1 93 ? -4.529 -27.296 -59.939 1.00 31.42 392 GLY E CA 1
ATOM 650 C C . GLY A 1 93 ? -4.216 -25.814 -59.839 1.00 31.56 392 GLY E C 1
ATOM 651 O O . GLY A 1 93 ? -3.050 -25.427 -59.776 1.00 31.28 392 GLY E O 1
ATOM 652 N N . VAL A 1 94 ? -5.266 -24.995 -59.812 1.00 32.48 393 VAL E N 1
ATOM 653 C CA . VAL A 1 94 ? -5.160 -23.537 -59.746 1.00 32.73 393 VAL E CA 1
ATOM 654 C C . VAL A 1 94 ? -4.861 -23.129 -58.319 1.00 34.20 393 VAL E C 1
ATOM 655 O O . VAL A 1 94 ? -5.690 -23.270 -57.428 1.00 34.54 393 VAL E O 1
ATOM 659 N N . VAL A 1 95 ? -3.680 -22.563 -58.146 1.00 34.93 394 VAL E N 1
ATOM 660 C CA . VAL A 1 95 ? -3.079 -22.233 -56.871 1.00 35.46 394 VAL E CA 1
ATOM 661 C C . VAL A 1 95 ? -3.380 -20.757 -56.529 1.00 36.28 394 VAL E C 1
ATOM 662 O O . VAL A 1 95 ? -3.515 -20.377 -55.369 1.00 35.23 394 VAL E O 1
ATOM 666 N N . CYS A 1 96 ? -3.503 -19.935 -57.563 1.00 37.11 395 CYS E N 1
ATOM 667 C CA . CYS A 1 96 ? -4.009 -18.582 -57.434 1.00 38.08 395 CYS E CA 1
ATOM 668 C C . CYS A 1 96 ? -4.399 -17.963 -58.778 1.00 38.04 395 CYS E C 1
ATOM 669 O O . CYS A 1 96 ? -4.222 -18.551 -59.837 1.00 37.53 395 CYS E O 1
ATOM 672 N N . THR A 1 97 ? -4.991 -16.785 -58.712 1.00 39.28 396 THR E N 1
ATOM 673 C CA . THR A 1 97 ? -5.427 -16.094 -59.898 1.00 40.73 396 THR E CA 1
ATOM 674 C C . THR A 1 97 ? -4.885 -14.682 -59.799 1.00 40.90 396 THR E C 1
ATOM 675 O O . THR A 1 97 ? -4.899 -14.077 -58.727 1.00 40.89 396 THR E O 1
ATOM 679 N N . LEU A 1 98 ? -4.374 -14.185 -60.916 1.00 41.10 397 LEU E N 1
ATOM 680 C CA . LEU A 1 98 ? -3.829 -12.841 -60.985 1.00 41.28 397 LEU E CA 1
ATOM 681 C C . LEU A 1 98 ? -4.806 -11.991 -61.806 1.00 41.66 397 LEU E C 1
ATOM 682 O O . LEU A 1 98 ? -5.472 -12.493 -62.701 1.00 41.56 397 LEU E O 1
ATOM 687 N N . HIS A 1 99 ? -4.905 -10.711 -61.466 1.00 43.08 398 HIS E N 1
ATOM 688 C CA . HIS A 1 99 ? -5.884 -9.803 -62.064 1.00 44.57 398 HIS E CA 1
ATOM 689 C C . HIS A 1 99 ? -5.202 -8.559 -62.667 1.00 45.52 398 HIS E C 1
ATOM 690 O O . HIS A 1 99 ? -3.985 -8.376 -62.542 1.00 45.49 398 HIS E O 1
ATOM 697 N N . GLU A 1 100 ? -6.002 -7.710 -63.306 1.00 46.61 399 GLU E N 1
ATOM 698 C CA . GLU A 1 100 ? -5.537 -6.446 -63.869 1.00 47.79 399 GLU E CA 1
ATOM 699 C C . GLU A 1 100 ? -4.588 -5.719 -62.910 1.00 46.94 399 GLU E C 1
ATOM 700 O O . GLU A 1 100 ? -4.910 -5.503 -61.737 1.00 46.77 399 GLU E O 1
ATOM 706 N N . GLY A 1 101 ? -3.393 -5.398 -63.405 1.00 46.12 400 GLY E N 1
ATOM 707 C CA . GLY A 1 101 ? -2.385 -4.710 -62.598 1.00 44.81 400 GLY E CA 1
ATOM 708 C C . GLY A 1 101 ? -1.295 -5.602 -62.017 1.00 44.57 400 GLY E C 1
ATOM 709 O O . GLY A 1 101 ? -0.231 -5.108 -61.606 1.00 44.31 400 GLY E O 1
ATOM 710 N N . ASP A 1 102 ? -1.552 -6.915 -61.949 1.00 43.54 401 ASP E N 1
ATOM 711 C CA . ASP A 1 102 ? -0.530 -7.862 -61.476 1.00 41.98 401 ASP E CA 1
ATOM 712 C C . ASP A 1 102 ? 0.480 -8.166 -62.582 1.00 40.89 401 ASP E C 1
ATOM 713 O O . ASP A 1 102 ? 0.162 -8.100 -63.756 1.00 40.59 401 ASP E O 1
ATOM 718 N N . ASP A 1 103 ? 1.700 -8.507 -62.193 1.00 40.32 402 ASP E N 1
ATOM 719 C CA . ASP A 1 103 ? 2.720 -8.947 -63.135 1.00 39.64 402 ASP E CA 1
ATOM 720 C C . ASP A 1 103 ? 3.134 -10.371 -62.773 1.00 38.23 402 ASP E C 1
ATOM 721 O O . ASP A 1 103 ? 2.990 -10.771 -61.617 1.00 38.17 402 ASP E O 1
ATOM 726 N N . PHE A 1 104 ? 3.673 -11.118 -63.738 1.00 35.93 403 PHE E N 1
ATOM 727 C CA . PHE A 1 104 ? 4.181 -12.455 -63.461 1.00 34.16 403 PHE E CA 1
ATOM 728 C C . PHE A 1 104 ? 5.299 -12.855 -64.430 1.00 33.91 403 PHE E C 1
ATOM 729 O O . PHE A 1 104 ? 5.460 -12.238 -65.493 1.00 33.27 403 PHE E O 1
ATOM 737 N N . GLY A 1 105 ? 6.055 -13.891 -64.060 1.00 32.92 404 GLY E N 1
ATOM 738 C CA . GLY A 1 105 ? 7.032 -14.511 -64.951 1.00 33.67 404 GLY E CA 1
ATOM 739 C C . GLY A 1 105 ? 8.453 -14.034 -64.752 1.00 34.19 404 GLY E C 1
ATOM 740 O O . GLY A 1 105 ? 9.380 -14.473 -65.430 1.00 33.41 404 GLY E O 1
ATOM 741 N N . LYS A 1 106 ? 8.632 -13.147 -63.791 1.00 34.83 405 LYS E N 1
ATOM 742 C CA . LYS A 1 106 ? 9.938 -12.583 -63.528 1.00 35.89 405 LYS E CA 1
ATOM 743 C C . LYS A 1 106 ? 10.931 -13.605 -62.960 1.00 35.68 405 LYS E C 1
ATOM 744 O O . LYS A 1 106 ? 12.110 -13.608 -63.345 1.00 35.28 405 LYS E O 1
ATOM 750 N N . LEU A 1 107 ? 10.462 -14.483 -62.070 1.00 35.41 406 LEU E N 1
ATOM 751 C CA . LEU A 1 107 ? 11.363 -15.404 -61.354 1.00 35.07 406 LEU E CA 1
ATOM 752 C C . LEU A 1 107 ? 12.186 -16.344 -62.253 1.00 35.31 406 LEU E C 1
ATOM 753 O O . LEU A 1 107 ? 13.407 -16.493 -62.060 1.00 34.92 406 LEU E O 1
ATOM 758 N N . ALA A 1 108 ? 11.522 -16.997 -63.208 1.00 35.23 407 ALA E N 1
ATOM 759 C CA . ALA A 1 108 ? 12.203 -17.882 -64.153 1.00 36.17 407 ALA E CA 1
ATOM 760 C C . ALA A 1 108 ? 13.226 -17.118 -64.990 1.00 36.49 407 ALA E C 1
ATOM 761 O O . ALA A 1 108 ? 14.338 -17.589 -65.188 1.00 36.31 407 ALA E O 1
ATOM 763 N N . LEU A 1 109 ? 12.813 -15.960 -65.489 1.00 37.01 408 LEU E N 1
ATOM 764 C CA . LEU A 1 109 ? 13.641 -15.066 -66.298 1.00 39.05 408 LEU E CA 1
ATOM 765 C C . LEU A 1 109 ? 14.944 -14.733 -65.588 1.00 39.38 408 LEU E C 1
ATOM 766 O O . LEU A 1 109 ? 16.025 -15.048 -66.083 1.00 40.22 408 LEU E O 1
ATOM 771 N N . VAL A 1 110 ? 14.828 -14.157 -64.395 1.00 40.18 409 VAL E N 1
ATOM 772 C CA . VAL A 1 110 ? 15.982 -13.750 -63.587 1.00 40.55 409 VAL E CA 1
ATOM 773 C C . VAL A 1 110 ? 16.863 -14.886 -63.046 1.00 40.96 409 VAL E C 1
ATOM 774 O O . VAL A 1 110 ? 18.102 -14.777 -63.070 1.00 41.22 409 VAL E O 1
ATOM 778 N N . ASN A 1 111 ? 16.257 -15.967 -62.554 1.00 40.69 410 ASN E N 1
ATOM 779 C CA . ASN A 1 111 ? 17.050 -17.078 -62.022 1.00 40.53 410 ASN E CA 1
ATOM 780 C C . ASN A 1 111 ? 17.525 -18.053 -63.088 1.00 40.69 410 ASN E C 1
ATOM 781 O O . ASN A 1 111 ? 18.225 -19.016 -62.777 1.00 41.02 410 ASN E O 1
ATOM 786 N N . ASP A 1 112 ? 17.141 -17.809 -64.335 1.00 41.04 411 ASP E N 1
ATOM 787 C CA . ASP A 1 112 ? 17.364 -18.767 -65.410 1.00 42.08 411 ASP E CA 1
ATOM 788 C C . ASP A 1 112 ? 16.943 -20.178 -64.959 1.00 41.17 411 ASP E C 1
ATOM 789 O O . ASP A 1 112 ? 17.702 -21.155 -65.087 1.00 41.37 411 ASP E O 1
ATOM 794 N N . ALA A 1 113 ? 15.721 -20.263 -64.418 1.00 39.72 412 ALA E N 1
ATOM 795 C CA . ALA A 1 113 ? 15.155 -21.506 -63.869 1.00 38.00 412 ALA E CA 1
ATOM 796 C C . ALA A 1 113 ? 13.911 -21.887 -64.672 1.00 36.82 412 ALA E C 1
ATOM 797 O O . ALA A 1 113 ? 13.378 -21.059 -65.406 1.00 36.67 412 ALA E O 1
ATOM 799 N N . PRO A 1 114 ? 13.432 -23.145 -64.550 1.00 35.72 413 PRO E N 1
ATOM 800 C CA . PRO A 1 114 ? 12.202 -23.475 -65.281 1.00 34.13 413 PRO E CA 1
ATOM 801 C C . PRO A 1 114 ? 10.982 -22.747 -64.702 1.00 32.65 413 PRO E C 1
ATOM 802 O O . PRO A 1 114 ? 10.979 -22.390 -63.518 1.00 32.07 413 PRO E O 1
ATOM 806 N N . ARG A 1 115 ? 9.952 -22.521 -65.508 1.00 31.64 414 ARG E N 1
ATOM 807 C CA . ARG A 1 115 ? 8.693 -22.032 -64.954 1.00 31.12 414 ARG E CA 1
ATOM 808 C C . ARG A 1 115 ? 8.218 -23.007 -63.860 1.00 30.88 414 ARG E C 1
ATOM 809 O O . ARG A 1 115 ? 8.215 -24.213 -64.056 1.00 31.26 414 ARG E O 1
ATOM 817 N N . ALA A 1 116 ? 7.834 -22.479 -62.710 1.00 30.97 415 ALA E N 1
ATOM 818 C CA . ALA A 1 116 ? 7.306 -23.270 -61.601 1.00 30.82 415 ALA E CA 1
ATOM 819 C C . ALA A 1 116 ? 5.774 -23.466 -61.682 1.00 31.30 415 ALA E C 1
ATOM 820 O O . ALA A 1 116 ? 5.190 -24.204 -60.868 1.00 31.31 415 ALA E O 1
ATOM 822 N N . ALA A 1 117 ? 5.135 -22.787 -62.635 1.00 30.32 416 ALA E N 1
ATOM 823 C CA . ALA A 1 117 ? 3.699 -22.889 -62.860 1.00 30.05 416 ALA E CA 1
ATOM 824 C C . ALA A 1 117 ? 3.369 -22.621 -64.343 1.00 30.19 416 ALA E C 1
ATOM 825 O O . ALA A 1 117 ? 4.148 -21.940 -65.047 1.00 30.37 416 ALA E O 1
ATOM 827 N N . SER A 1 118 ? 2.238 -23.159 -64.805 1.00 29.11 417 SER E N 1
ATOM 828 C CA . SER A 1 118 ? 1.615 -22.748 -66.059 1.00 28.67 417 SER E CA 1
ATOM 829 C C . SER A 1 118 ? 0.781 -21.504 -65.806 1.00 29.10 417 SER E C 1
ATOM 830 O O . SER A 1 118 ? 0.294 -21.303 -64.694 1.00 28.94 417 SER E O 1
ATOM 833 N N . ILE A 1 119 ? 0.632 -20.660 -66.832 1.00 29.46 418 ILE E N 1
ATOM 834 C CA . ILE A 1 119 ? -0.283 -19.508 -66.777 1.00 30.36 418 ILE E CA 1
ATOM 835 C C . ILE A 1 119 ? -1.356 -19.669 -67.849 1.00 30.87 418 ILE E C 1
ATOM 836 O O . ILE A 1 119 ? -1.052 -19.791 -69.028 1.00 31.31 418 ILE E O 1
ATOM 841 N N . VAL A 1 120 ? -2.612 -19.674 -67.425 1.00 32.60 419 VAL E N 1
ATOM 842 C CA . VAL A 1 120 ? -3.741 -19.948 -68.316 1.00 34.32 419 VAL E CA 1
ATOM 843 C C . VAL A 1 120 ? -4.734 -18.830 -68.199 1.00 35.47 419 VAL E C 1
ATOM 844 O O . VAL A 1 120 ? -5.119 -18.444 -67.086 1.00 35.15 419 VAL E O 1
ATOM 848 N N . LEU A 1 121 ? -5.167 -18.308 -69.352 1.00 37.73 420 LEU E N 1
ATOM 849 C CA . LEU A 1 121 ? -6.203 -17.276 -69.370 1.00 39.39 420 LEU E CA 1
ATOM 850 C C . LEU A 1 121 ? -7.444 -17.765 -68.658 1.00 40.59 420 LEU E C 1
ATOM 851 O O . LEU A 1 121 ? -7.931 -18.845 -68.937 1.00 41.12 420 LEU E O 1
ATOM 856 N N . ARG A 1 122 ? -7.926 -16.964 -67.721 1.00 42.86 421 ARG E N 1
ATOM 857 C CA . ARG A 1 122 ? -9.102 -17.299 -66.928 1.00 45.04 421 ARG E CA 1
ATOM 858 C C . ARG A 1 122 ? -10.413 -16.866 -67.604 1.00 46.70 421 ARG E C 1
ATOM 859 O O . ARG A 1 122 ? -11.474 -17.424 -67.332 1.00 47.29 421 ARG E O 1
ATOM 867 N N . GLU A 1 123 ? -10.330 -15.854 -68.467 1.00 48.60 422 GLU E N 1
ATOM 868 C CA . GLU A 1 123 ? -11.490 -15.312 -69.152 1.00 49.89 422 GLU E CA 1
ATOM 869 C C . GLU A 1 123 ? -11.174 -14.956 -70.595 1.00 50.87 422 GLU E C 1
ATOM 870 O O . GLU A 1 123 ? -10.012 -14.961 -71.019 1.00 50.36 422 GLU E O 1
ATOM 876 N N . ASP A 1 124 ? -12.236 -14.673 -71.347 1.00 52.33 423 ASP E N 1
ATOM 877 C CA . ASP A 1 124 ? -12.134 -14.228 -72.734 1.00 53.37 423 ASP E CA 1
ATOM 878 C C . ASP A 1 124 ? -11.526 -12.830 -72.797 1.00 53.27 423 ASP E C 1
ATOM 879 O O . ASP A 1 124 ? -11.770 -11.990 -71.922 1.00 52.88 423 ASP E O 1
ATOM 884 N N . ASN A 1 125 ? -10.739 -12.607 -73.846 1.00 53.82 424 ASN E N 1
ATOM 885 C CA . ASN A 1 125 ? -10.179 -11.297 -74.189 1.00 54.28 424 ASN E CA 1
ATOM 886 C C . ASN A 1 125 ? -9.299 -10.668 -73.108 1.00 53.63 424 ASN E C 1
ATOM 887 O O . ASN A 1 125 ? -9.699 -9.732 -72.412 1.00 53.81 424 ASN E O 1
ATOM 892 N N . CYS A 1 126 ? -8.091 -11.194 -72.977 1.00 53.08 425 CYS E N 1
ATOM 893 C CA . CYS A 1 126 ? -7.134 -10.661 -72.018 1.00 52.39 425 CYS E CA 1
ATOM 894 C C . CYS A 1 126 ? -6.025 -9.903 -72.750 1.00 51.96 425 CYS E C 1
ATOM 895 O O . CYS A 1 126 ? -5.569 -10.347 -73.815 1.00 51.97 425 CYS E O 1
ATOM 898 N N . HIS A 1 127 ? -5.604 -8.769 -72.181 1.00 50.94 426 HIS E N 1
ATOM 899 C CA . HIS A 1 127 ? -4.533 -7.955 -72.767 1.00 50.02 426 HIS E CA 1
ATOM 900 C C . HIS A 1 127 ? -3.340 -7.896 -71.841 1.00 48.55 426 HIS E C 1
ATOM 901 O O . HIS A 1 127 ? -3.482 -7.770 -70.629 1.00 48.27 426 HIS E O 1
ATOM 908 N N . PHE A 1 128 ? -2.157 -7.972 -72.429 1.00 47.54 427 PHE E N 1
ATOM 909 C CA . PHE A 1 128 ? -0.925 -8.022 -71.668 1.00 47.02 427 PHE E CA 1
ATOM 910 C C . PHE A 1 128 ? 0.136 -7.105 -72.262 1.00 46.80 427 PHE E C 1
ATOM 911 O O . PHE A 1 128 ? 0.206 -6.918 -73.471 1.00 46.60 427 PHE E O 1
ATOM 919 N N . LEU A 1 129 ? 0.959 -6.558 -71.380 1.00 46.46 428 LEU E N 1
ATOM 920 C CA . LEU A 1 129 ? 2.220 -5.980 -71.742 1.00 46.81 428 LEU E CA 1
ATOM 921 C C . LEU A 1 129 ? 3.284 -7.012 -71.430 1.00 46.45 428 LEU E C 1
ATOM 922 O O . LEU A 1 129 ? 3.324 -7.554 -70.328 1.00 46.90 428 LEU E O 1
ATOM 927 N N . ARG A 1 130 ? 4.146 -7.266 -72.401 1.00 45.64 429 ARG E N 1
ATOM 928 C CA . ARG A 1 130 ? 5.198 -8.252 -72.273 1.00 45.41 429 ARG E CA 1
ATOM 929 C C . ARG A 1 130 ? 6.559 -7.648 -72.619 1.00 44.88 429 ARG E C 1
ATOM 930 O O . ARG A 1 130 ? 6.683 -6.885 -73.583 1.00 44.52 429 ARG E O 1
ATOM 938 N N . VAL A 1 131 ? 7.564 -8.004 -71.823 1.00 44.56 430 VAL E N 1
ATOM 939 C CA . VAL A 1 131 ? 8.950 -7.645 -72.062 1.00 44.93 430 VAL E CA 1
ATOM 940 C C . VAL A 1 131 ? 9.740 -8.934 -72.140 1.00 45.40 430 VAL E C 1
ATOM 941 O O . VAL A 1 131 ? 9.755 -9.709 -71.170 1.00 45.42 430 VAL E O 1
ATOM 945 N N . ASP A 1 132 ? 10.445 -9.134 -73.257 1.00 45.73 431 ASP E N 1
ATOM 946 C CA . ASP A 1 132 ? 11.194 -10.368 -73.495 1.00 46.27 431 ASP E CA 1
ATOM 947 C C . ASP A 1 132 ? 12.551 -10.365 -72.820 1.00 46.68 431 ASP E C 1
ATOM 948 O O . ASP A 1 132 ? 13.010 -9.331 -72.346 1.00 46.81 431 ASP E O 1
ATOM 953 N N . LYS A 1 133 ? 13.177 -11.534 -72.743 1.00 47.57 432 LYS E N 1
ATOM 954 C CA . LYS A 1 133 ? 14.316 -11.749 -71.845 1.00 48.86 432 LYS E CA 1
ATOM 955 C C . LYS A 1 133 ? 15.514 -10.818 -72.008 1.00 49.36 432 LYS E C 1
ATOM 956 O O . LYS A 1 133 ? 15.985 -10.256 -71.015 1.00 49.03 432 LYS E O 1
ATOM 962 N N . GLU A 1 134 ? 16.049 -10.699 -73.225 1.00 50.65 433 GLU E N 1
ATOM 963 C CA . GLU A 1 134 ? 17.285 -9.921 -73.404 1.00 52.37 433 GLU E CA 1
ATOM 964 C C . GLU A 1 134 ? 17.038 -8.441 -73.095 1.00 51.42 433 GLU E C 1
ATOM 965 O O . GLU A 1 134 ? 17.875 -7.795 -72.477 1.00 52.17 433 GLU E O 1
ATOM 971 N N . ASP A 1 135 ? 15.863 -7.946 -73.477 1.00 50.89 434 ASP E N 1
ATOM 972 C CA . ASP A 1 135 ? 15.385 -6.614 -73.097 1.00 50.52 434 ASP E CA 1
ATOM 973 C C . ASP A 1 135 ? 15.154 -6.433 -71.593 1.00 50.29 434 ASP E C 1
ATOM 974 O O . ASP A 1 135 ? 15.509 -5.384 -71.049 1.00 50.05 434 ASP E O 1
ATOM 979 N N . PHE A 1 136 ? 14.540 -7.429 -70.932 1.00 49.75 435 PHE E N 1
ATOM 980 C CA . PHE A 1 136 ? 14.366 -7.406 -69.472 1.00 48.82 435 PHE E CA 1
ATOM 981 C C . PHE A 1 136 ? 15.717 -7.341 -68.771 1.00 49.58 435 PHE E C 1
ATOM 982 O O . PHE A 1 136 ? 15.917 -6.541 -67.852 1.00 49.67 435 PHE E O 1
ATOM 990 N N . ASN A 1 137 ? 16.656 -8.173 -69.193 1.00 50.65 436 ASN E N 1
ATOM 991 C CA . ASN A 1 137 ? 17.962 -8.176 -68.541 1.00 51.87 436 ASN E CA 1
ATOM 992 C C . ASN A 1 137 ? 18.799 -6.915 -68.763 1.00 52.68 436 ASN E C 1
ATOM 993 O O . ASN A 1 137 ? 19.506 -6.483 -67.848 1.00 53.16 436 ASN E O 1
ATOM 998 N N . ARG A 1 138 ? 18.724 -6.306 -69.945 1.00 53.08 437 ARG E N 1
ATOM 999 C CA . ARG A 1 138 ? 19.438 -5.040 -70.114 1.00 53.77 437 ARG E CA 1
ATOM 1000 C C . ARG A 1 138 ? 18.746 -3.837 -69.442 1.00 53.38 437 ARG E C 1
ATOM 1001 O O . ARG A 1 138 ? 19.419 -2.979 -68.906 1.00 53.46 437 ARG E O 1
ATOM 1009 N N . ILE A 1 139 ? 17.417 -3.793 -69.432 1.00 53.33 438 ILE E N 1
ATOM 1010 C CA . ILE A 1 139 ? 16.700 -2.646 -68.846 1.00 53.48 438 ILE E CA 1
ATOM 1011 C C . ILE A 1 139 ? 16.293 -2.803 -67.358 1.00 54.29 438 ILE E C 1
ATOM 1012 O O . ILE A 1 139 ? 16.481 -1.873 -66.558 1.00 53.90 438 ILE E O 1
ATOM 1017 N N . LEU A 1 140 ? 15.751 -3.971 -66.992 1.00 54.84 439 LEU E N 1
ATOM 1018 C CA . LEU A 1 140 ? 15.038 -4.133 -65.720 1.00 55.50 439 LEU E CA 1
ATOM 1019 C C . LEU A 1 140 ? 15.690 -4.982 -64.628 1.00 57.16 439 LEU E C 1
ATOM 1020 O O . LEU A 1 140 ? 15.176 -5.027 -63.515 1.00 57.04 439 LEU E O 1
ATOM 1025 N N . ARG A 1 141 ? 16.803 -5.645 -64.927 1.00 59.31 440 ARG E N 1
ATOM 1026 C CA . ARG A 1 141 ? 17.362 -6.662 -64.024 1.00 62.27 440 ARG E CA 1
ATOM 1027 C C . ARG A 1 141 ? 17.751 -6.153 -62.626 1.00 62.99 440 ARG E C 1
ATOM 1028 O O . ARG A 1 141 ? 17.459 -6.812 -61.621 1.00 63.51 440 ARG E O 1
ATOM 1036 N N . ASP A 1 142 ? 18.401 -4.992 -62.551 1.00 64.18 441 ASP E N 1
ATOM 1037 C CA . ASP A 1 142 ? 18.755 -4.438 -61.241 1.00 65.10 441 ASP E CA 1
ATOM 1038 C C . ASP A 1 142 ? 17.870 -3.284 -60.785 1.00 64.96 441 ASP E C 1
ATOM 1039 O O . ASP A 1 142 ? 18.236 -2.513 -59.894 1.00 65.95 441 ASP E O 1
ATOM 1044 N N . VAL A 1 143 ? 16.680 -3.210 -61.361 1.00 64.20 442 VAL E N 1
ATOM 1045 C CA . VAL A 1 143 ? 15.766 -2.112 -61.113 1.00 63.24 442 VAL E CA 1
ATOM 1046 C C . VAL A 1 143 ? 14.355 -2.633 -60.767 1.00 62.67 442 VAL E C 1
ATOM 1047 O O . VAL A 1 143 ? 13.672 -2.077 -59.898 1.00 62.05 442 VAL E O 1
ATOM 1051 N N . GLU A 1 144 ? 13.935 -3.704 -61.443 1.00 61.96 443 GLU E N 1
ATOM 1052 C CA . GLU A 1 144 ? 12.680 -4.387 -61.126 1.00 61.78 443 GLU E CA 1
ATOM 1053 C C . GLU A 1 144 ? 12.964 -5.337 -59.990 1.00 60.96 443 GLU E C 1
ATOM 1054 O O . GLU A 1 144 ? 13.026 -6.565 -60.189 1.00 60.74 443 GLU E O 1
ATOM 1060 N N . ALA A 1 145 ? 13.140 -4.759 -58.803 1.00 59.78 444 ALA E N 1
ATOM 1061 C CA . ALA A 1 145 ? 13.735 -5.466 -57.679 1.00 58.66 444 ALA E CA 1
ATOM 1062 C C . ALA A 1 145 ? 12.734 -5.944 -56.625 1.00 57.29 444 ALA E C 1
ATOM 1063 O O . ALA A 1 145 ? 13.142 -6.407 -55.576 1.00 57.22 444 ALA E O 1
ATOM 1065 N N . ASN A 1 146 ? 11.437 -5.817 -56.911 1.00 56.15 445 ASN E N 1
ATOM 1066 C CA . ASN A 1 146 ? 10.367 -6.357 -56.062 1.00 55.23 445 ASN E CA 1
ATOM 1067 C C . ASN A 1 146 ? 10.631 -7.813 -55.606 1.00 53.88 445 ASN E C 1
ATOM 1068 O O . ASN A 1 146 ? 10.930 -8.689 -56.427 1.00 53.64 445 ASN E O 1
ATOM 1073 N N . THR A 1 147 ? 10.522 -8.054 -54.300 1.00 51.48 446 THR E N 1
ATOM 1074 C CA . THR A 1 147 ? 10.400 -9.400 -53.752 1.00 48.93 446 THR E CA 1
ATOM 1075 C C . THR A 1 147 ? 9.487 -10.260 -54.640 1.00 47.34 446 THR E C 1
ATOM 1076 O O . THR A 1 147 ? 8.428 -9.797 -55.103 1.00 47.42 446 THR E O 1
ATOM 1080 N N . VAL A 1 148 ? 9.887 -11.499 -54.877 1.00 44.77 447 VAL E N 1
ATOM 1081 C CA . VAL A 1 148 ? 8.984 -12.469 -55.471 1.00 42.92 447 VAL E CA 1
ATOM 1082 C C . VAL A 1 148 ? 8.237 -13.170 -54.335 1.00 42.54 447 VAL E C 1
ATOM 1083 O O . VAL A 1 148 ? 8.855 -13.778 -53.464 1.00 41.59 447 VAL E O 1
ATOM 1087 N N . ARG A 1 149 ? 6.912 -13.040 -54.339 1.00 42.47 448 ARG E N 1
ATOM 1088 C CA . ARG A 1 149 ? 6.033 -13.656 -53.361 1.00 42.83 448 ARG E CA 1
ATOM 1089 C C . ARG A 1 149 ? 5.096 -14.626 -54.058 1.00 42.69 448 ARG E C 1
ATOM 1090 O O . ARG A 1 149 ? 4.101 -14.210 -54.658 1.00 43.48 448 ARG E O 1
ATOM 1098 N N . LEU A 1 150 ? 5.416 -15.914 -53.995 1.00 41.89 449 LEU E N 1
ATOM 1099 C CA . LEU A 1 150 ? 4.555 -16.933 -54.562 1.00 41.07 449 LEU E CA 1
ATOM 1100 C C . LEU A 1 150 ? 3.420 -17.242 -53.578 1.00 42.49 449 LEU E C 1
ATOM 1101 O O . LEU A 1 150 ? 3.637 -17.349 -52.371 1.00 42.24 449 LEU E O 1
ATOM 1106 N N . LYS A 1 151 ? 2.211 -17.384 -54.107 1.00 43.73 450 LYS E N 1
ATOM 1107 C CA . LYS A 1 151 ? 1.000 -17.491 -53.304 1.00 45.16 450 LYS E CA 1
ATOM 1108 C C . LYS A 1 151 ? 0.155 -18.733 -53.626 1.00 45.83 450 LYS E C 1
ATOM 1109 O O . LYS A 1 151 ? 0.103 -19.181 -54.773 1.00 44.60 450 LYS E O 1
ATOM 1115 N N . GLU A 1 152 ? -0.463 -19.302 -52.593 1.00 46.70 451 GLU E N 1
ATOM 1116 C CA . GLU A 1 152 ? -1.367 -20.448 -52.741 1.00 49.29 451 GLU E CA 1
ATOM 1117 C C . GLU A 1 152 ? -2.531 -20.288 -51.768 1.00 51.09 451 GLU E C 1
ATOM 1118 O O . GLU A 1 152 ? -2.336 -20.184 -50.553 1.00 51.22 451 GLU E O 1
ATOM 1124 N N . HIS A 1 153 ? -3.739 -20.226 -52.333 1.00 53.97 452 HIS E N 1
ATOM 1125 C CA . HIS A 1 153 ? -5.000 -20.028 -51.580 1.00 56.05 452 HIS E CA 1
ATOM 1126 C C . HIS A 1 153 ? -4.919 -18.817 -50.634 1.00 56.33 452 HIS E C 1
ATOM 1127 O O . HIS A 1 153 ? -5.189 -18.925 -49.436 1.00 56.93 452 HIS E O 1
ATOM 1134 N N . ASP A 1 154 ? -4.535 -17.681 -51.217 1.00 56.35 453 ASP E N 1
ATOM 1135 C CA . ASP A 1 154 ? -4.253 -16.396 -50.541 1.00 56.77 453 ASP E CA 1
ATOM 1136 C C . ASP A 1 154 ? -3.316 -16.357 -49.321 1.00 55.77 453 ASP E C 1
ATOM 1137 O O . ASP A 1 154 ? -3.512 -15.556 -48.404 1.00 56.06 453 ASP E O 1
ATOM 1142 N N . GLN A 1 155 ? -2.295 -17.208 -49.333 1.00 54.00 454 GLN E N 1
ATOM 1143 C CA . GLN A 1 155 ? -1.172 -17.104 -48.395 1.00 52.54 454 GLN E CA 1
ATOM 1144 C C . GLN A 1 155 ? 0.165 -17.209 -49.133 1.00 50.04 454 GLN E C 1
ATOM 1145 O O . GLN A 1 155 ? 0.281 -17.987 -50.082 1.00 49.05 454 GLN E O 1
ATOM 1151 N N . ASP A 1 156 ? 1.143 -16.399 -48.716 1.00 47.59 455 ASP E N 1
ATOM 1152 C CA . ASP A 1 156 ? 2.544 -16.558 -49.126 1.00 45.91 455 ASP E CA 1
ATOM 1153 C C . ASP A 1 156 ? 3.050 -17.969 -48.810 1.00 43.30 455 ASP E C 1
ATOM 1154 O O . ASP A 1 156 ? 2.783 -18.526 -47.747 1.00 42.52 455 ASP E O 1
ATOM 1159 N N . VAL A 1 157 ? 3.821 -18.520 -49.728 1.00 39.93 456 VAL E N 1
ATOM 1160 C CA . VAL A 1 157 ? 4.209 -19.893 -49.629 1.00 38.13 456 VAL E CA 1
ATOM 1161 C C . VAL A 1 157 ? 5.721 -19.949 -49.906 1.00 36.30 456 VAL E C 1
ATOM 1162 O O . VAL A 1 157 ? 6.418 -20.878 -49.501 1.00 35.27 456 VAL E O 1
ATOM 1166 N N . LEU A 1 158 ? 6.219 -18.889 -50.549 1.00 34.59 457 LEU E N 1
ATOM 1167 C CA . LEU A 1 158 ? 7.634 -18.738 -50.898 1.00 32.77 457 LEU E CA 1
ATOM 1168 C C . LEU A 1 158 ? 7.927 -17.269 -51.145 1.00 33.14 457 LEU E C 1
ATOM 1169 O O . LEU A 1 158 ? 7.223 -16.598 -51.912 1.00 32.63 457 LEU E O 1
ATOM 1174 N N . VAL A 1 159 ? 8.960 -16.785 -50.460 1.00 33.40 458 VAL E N 1
ATOM 1175 C CA . VAL A 1 159 ? 9.424 -15.403 -50.540 1.00 33.48 458 VAL E CA 1
ATOM 1176 C C . VAL A 1 159 ? 10.893 -15.435 -50.950 1.00 34.14 458 VAL E C 1
ATOM 1177 O O . VAL A 1 159 ? 11.714 -16.048 -50.265 1.00 34.38 458 VAL E O 1
ATOM 1181 N N . LEU A 1 160 ? 11.208 -14.820 -52.081 1.00 34.60 459 LEU E N 1
ATOM 1182 C CA . LEU A 1 160 ? 12.557 -14.845 -52.628 1.00 36.55 459 LEU E CA 1
ATOM 1183 C C . LEU A 1 160 ? 13.021 -13.415 -52.873 1.00 38.66 459 LEU E C 1
ATOM 1184 O O . LEU A 1 160 ? 12.227 -12.567 -53.218 1.00 38.28 459 LEU E O 1
ATOM 1189 N N . GLU A 1 161 ? 14.313 -13.168 -52.701 1.00 41.38 460 GLU E N 1
ATOM 1190 C CA . GLU A 1 161 ? 14.860 -11.832 -52.805 1.00 44.72 460 GLU E CA 1
ATOM 1191 C C . GLU A 1 161 ? 16.251 -11.812 -53.383 1.00 46.27 460 GLU E C 1
ATOM 1192 O O . GLU A 1 161 ? 16.963 -12.795 -53.294 1.00 46.03 460 GLU E O 1
ATOM 1198 N N . LYS A 1 162 ? 16.617 -10.682 -53.984 1.00 49.46 461 LYS E N 1
ATOM 1199 C CA . LYS A 1 162 ? 17.984 -10.455 -54.472 1.00 52.83 461 LYS E CA 1
ATOM 1200 C C . LYS A 1 162 ? 18.919 -10.208 -53.298 1.00 54.44 461 LYS E C 1
ATOM 1201 O O . LYS A 1 162 ? 18.689 -9.290 -52.500 1.00 55.18 461 LYS E O 1
ATOM 1207 N N . VAL A 1 163 ? 19.960 -11.031 -53.174 1.00 56.40 462 VAL E N 1
ATOM 1208 C CA . VAL A 1 163 ? 20.897 -10.892 -52.050 1.00 57.94 462 VAL E CA 1
ATOM 1209 C C . VAL A 1 163 ? 22.315 -10.577 -52.540 1.00 58.51 462 VAL E C 1
ATOM 1210 O O . VAL A 1 163 ? 22.773 -9.432 -52.425 1.00 59.21 462 VAL E O 1
ATOM 1214 N N . GLN A 1 179 ? 22.935 -11.946 -60.541 1.00 61.14 478 GLN E N 1
ATOM 1215 C CA . GLN A 1 179 ? 22.457 -12.010 -59.156 1.00 61.44 478 GLN E CA 1
ATOM 1216 C C . GLN A 1 179 ? 20.990 -12.482 -59.078 1.00 59.68 478 GLN E C 1
ATOM 1217 O O . GLN A 1 179 ? 20.080 -11.878 -59.647 1.00 59.84 478 GLN E O 1
ATOM 1223 N N . LYS A 1 180 ? 20.777 -13.565 -58.350 1.00 57.50 479 LYS E N 1
ATOM 1224 C CA . LYS A 1 180 ? 19.510 -14.252 -58.380 1.00 55.26 479 LYS E CA 1
ATOM 1225 C C . LYS A 1 180 ? 18.631 -13.932 -57.168 1.00 53.25 479 LYS E C 1
ATOM 1226 O O . LYS A 1 180 ? 19.102 -13.356 -56.178 1.00 52.63 479 LYS E O 1
ATOM 1232 N N . TYR A 1 181 ? 17.345 -14.264 -57.279 1.00 50.53 480 TYR E N 1
ATOM 1233 C CA . TYR A 1 181 ? 16.435 -14.220 -56.136 1.00 47.96 480 TYR E CA 1
ATOM 1234 C C . TYR A 1 181 ? 16.672 -15.489 -55.332 1.00 45.94 480 TYR E C 1
ATOM 1235 O O . TYR A 1 181 ? 16.554 -16.576 -55.863 1.00 46.28 480 TYR E O 1
ATOM 1244 N N . THR A 1 182 ? 17.068 -15.361 -54.076 1.00 43.68 481 THR E N 1
ATOM 1245 C CA . THR A 1 182 ? 17.206 -16.541 -53.235 1.00 41.92 481 THR E CA 1
ATOM 1246 C C . THR A 1 182 ? 16.030 -16.638 -52.253 1.00 39.61 481 THR E C 1
ATOM 1247 O O . THR A 1 182 ? 15.387 -15.640 -51.941 1.00 38.57 481 THR E O 1
ATOM 1251 N N . VAL A 1 183 ? 15.766 -17.857 -51.787 1.00 37.74 482 VAL E N 1
ATOM 1252 C CA . VAL A 1 183 ? 14.687 -18.142 -50.844 1.00 35.86 482 VAL E CA 1
ATOM 1253 C C . VAL A 1 183 ? 14.985 -17.493 -49.489 1.00 35.31 482 VAL E C 1
ATOM 1254 O O . VAL A 1 183 ? 16.037 -17.723 -48.893 1.00 34.47 482 VAL E O 1
ATOM 1258 N N . MET A 1 184 ? 14.051 -16.669 -49.025 1.00 34.07 483 MET E N 1
ATOM 1259 C CA . MET A 1 184 ? 14.164 -16.026 -47.731 1.00 33.48 483 MET E CA 1
ATOM 1260 C C . MET A 1 184 ? 13.305 -16.751 -46.725 1.00 32.49 483 MET E C 1
ATOM 1261 O O . MET A 1 184 ? 13.700 -16.929 -45.569 1.00 32.73 483 MET E O 1
ATOM 1266 N N . SER A 1 185 ? 12.103 -17.118 -47.158 1.00 31.00 484 SER E N 1
ATOM 1267 C CA . SER A 1 185 ? 11.182 -17.856 -46.344 1.00 30.71 484 SER E CA 1
ATOM 1268 C C . SER A 1 185 ? 10.190 -18.645 -47.202 1.00 29.94 484 SER E C 1
ATOM 1269 O O . SER A 1 185 ? 10.048 -18.396 -48.413 1.00 29.96 484 SER E O 1
ATOM 1272 N N . GLY A 1 186 ? 9.522 -19.608 -46.574 1.00 29.42 485 GLY E N 1
ATOM 1273 C CA . GLY A 1 186 ? 8.478 -20.407 -47.236 1.00 29.24 485 GLY E CA 1
ATOM 1274 C C . GLY A 1 186 ? 7.917 -21.523 -46.392 1.00 29.40 485 GLY E C 1
ATOM 1275 O O . GLY A 1 186 ? 8.361 -21.729 -45.269 1.00 29.74 485 GLY E O 1
ATOM 1276 N N . THR A 1 187 ? 6.927 -22.243 -46.918 1.00 29.89 486 THR E N 1
ATOM 1277 C CA . THR A 1 187 ? 6.443 -23.449 -46.251 1.00 30.09 486 THR E CA 1
ATOM 1278 C C . THR A 1 187 ? 7.420 -24.584 -46.553 1.00 29.86 486 THR E C 1
ATOM 1279 O O . THR A 1 187 ? 8.110 -24.536 -47.572 1.00 30.92 486 THR E O 1
ATOM 1283 N N . PRO A 1 188 ? 7.505 -25.596 -45.659 1.00 29.47 487 PRO E N 1
ATOM 1284 C CA . PRO A 1 188 ? 8.349 -26.763 -45.938 1.00 29.24 487 PRO E CA 1
ATOM 1285 C C . PRO A 1 188 ? 8.069 -27.372 -47.326 1.00 29.47 487 PRO E C 1
ATOM 1286 O O . PRO A 1 188 ? 9.003 -27.632 -48.073 1.00 29.20 487 PRO E O 1
ATOM 1290 N N . GLU A 1 189 ? 6.799 -27.549 -47.683 1.00 29.86 488 GLU E N 1
ATOM 1291 C CA . GLU A 1 189 ? 6.458 -28.191 -48.958 1.00 31.08 488 GLU E CA 1
ATOM 1292 C C . GLU A 1 189 ? 6.894 -27.351 -50.162 1.00 29.38 488 GLU E C 1
ATOM 1293 O O . GLU A 1 189 ? 7.395 -27.893 -51.127 1.00 28.88 488 GLU E O 1
ATOM 1299 N N . LYS A 1 190 ? 6.682 -26.035 -50.095 1.00 28.96 489 LYS E N 1
ATOM 1300 C CA . LYS A 1 190 ? 7.012 -25.156 -51.197 1.00 28.58 489 LYS E CA 1
ATOM 1301 C C . LYS A 1 190 ? 8.519 -25.030 -51.343 1.00 28.73 489 LYS E C 1
ATOM 1302 O O . LYS A 1 190 ? 9.008 -25.011 -52.441 1.00 29.09 489 LYS E O 1
ATOM 1308 N N . ILE A 1 191 ? 9.256 -24.999 -50.224 1.00 29.21 490 ILE E N 1
ATOM 1309 C CA . ILE A 1 191 ? 10.733 -25.007 -50.238 1.00 27.96 490 ILE E CA 1
ATOM 1310 C C . ILE A 1 191 ? 11.295 -26.274 -50.912 1.00 28.50 490 ILE E C 1
ATOM 1311 O O . ILE A 1 191 ? 12.144 -26.196 -51.810 1.00 27.75 490 ILE E O 1
ATOM 1316 N N . LEU A 1 192 ? 10.821 -27.445 -50.479 1.00 28.47 491 LEU E N 1
ATOM 1317 C CA . LEU A 1 192 ? 11.128 -28.701 -51.175 1.00 28.64 491 LEU E CA 1
ATOM 1318 C C . LEU A 1 192 ? 10.828 -28.639 -52.669 1.00 29.44 491 LEU E C 1
ATOM 1319 O O . LEU A 1 192 ? 11.695 -28.983 -53.464 1.00 28.82 491 LEU E O 1
ATOM 1324 N N . GLU A 1 193 ? 9.598 -28.259 -53.044 1.00 30.89 492 GLU E N 1
ATOM 1325 C CA . GLU A 1 193 ? 9.233 -28.120 -54.466 1.00 33.05 492 GLU E CA 1
ATOM 1326 C C . GLU A 1 193 ? 10.215 -27.224 -55.230 1.00 32.81 492 GLU E C 1
ATOM 1327 O O . GLU A 1 193 ? 10.648 -27.582 -56.311 1.00 32.21 492 GLU E O 1
ATOM 1333 N N . HIS A 1 194 ? 10.576 -26.082 -54.631 1.00 33.16 493 HIS E N 1
ATOM 1334 C CA . HIS A 1 194 ? 11.577 -25.166 -55.186 1.00 33.42 493 HIS E CA 1
ATOM 1335 C C . HIS A 1 194 ? 12.941 -25.830 -55.421 1.00 33.85 493 HIS E C 1
ATOM 1336 O O . HIS A 1 194 ? 13.484 -25.759 -56.528 1.00 33.72 493 HIS E O 1
ATOM 1343 N N . PHE A 1 195 ? 13.505 -26.445 -54.387 1.00 34.40 494 PHE E N 1
ATOM 1344 C CA . PHE A 1 195 ? 14.818 -27.068 -54.518 1.00 35.33 494 PHE E CA 1
ATOM 1345 C C . PHE A 1 195 ? 14.836 -28.278 -55.455 1.00 35.59 494 PHE E C 1
ATOM 1346 O O . PHE A 1 195 ? 15.821 -28.499 -56.144 1.00 35.80 494 PHE E O 1
ATOM 1354 N N . LEU A 1 196 ? 13.735 -29.018 -55.528 1.00 36.13 495 LEU E N 1
ATOM 1355 C CA . LEU A 1 196 ? 13.612 -30.129 -56.487 1.00 36.99 495 LEU E CA 1
ATOM 1356 C C . LEU A 1 196 ? 13.684 -29.698 -57.954 1.00 37.13 495 LEU E C 1
ATOM 1357 O O . LEU A 1 196 ? 14.507 -30.217 -58.715 1.00 36.43 495 LEU E O 1
ATOM 1362 N N . GLU A 1 197 ? 12.811 -28.756 -58.311 1.00 37.52 496 GLU E N 1
ATOM 1363 C CA . GLU A 1 197 ? 12.637 -28.228 -59.669 1.00 38.83 496 GLU E CA 1
ATOM 1364 C C . GLU A 1 197 ? 13.871 -27.602 -60.288 1.00 39.11 496 GLU E C 1
ATOM 1365 O O . GLU A 1 197 ? 14.018 -27.615 -61.517 1.00 38.62 496 GLU E O 1
ATOM 1371 N N . THR A 1 198 ? 14.728 -27.030 -59.435 1.00 39.38 497 THR E N 1
ATOM 1372 C CA . THR A 1 198 ? 15.853 -26.220 -59.871 1.00 39.91 497 THR E CA 1
ATOM 1373 C C . THR A 1 198 ? 17.137 -27.031 -59.926 1.00 40.07 497 THR E C 1
ATOM 1374 O O . THR A 1 198 ? 18.193 -26.504 -60.274 1.00 40.15 497 THR E O 1
ATOM 1378 N N . ILE A 1 199 ? 17.043 -28.322 -59.601 1.00 40.18 498 ILE E N 1
ATOM 1379 C CA . ILE A 1 199 ? 18.147 -29.265 -59.815 1.00 40.17 498 ILE E CA 1
ATOM 1380 C C . ILE A 1 199 ? 18.549 -29.292 -61.303 1.00 41.63 498 ILE E C 1
ATOM 1381 O O . ILE A 1 199 ? 17.701 -29.429 -62.204 1.00 40.39 498 ILE E O 1
ATOM 1386 N N . ARG A 1 200 ? 19.847 -29.139 -61.542 1.00 43.30 499 ARG E N 1
ATOM 1387 C CA . ARG A 1 200 ? 20.403 -29.253 -62.884 1.00 45.48 499 ARG E CA 1
ATOM 1388 C C . ARG A 1 200 ? 21.190 -30.565 -62.983 1.00 46.32 499 ARG E C 1
ATOM 1389 O O . ARG A 1 200 ? 22.071 -30.855 -62.168 1.00 46.22 499 ARG E O 1
ATOM 1397 N N . LEU A 1 201 ? 20.836 -31.374 -63.971 1.00 47.90 500 LEU E N 1
ATOM 1398 C CA . LEU A 1 201 ? 21.307 -32.754 -64.038 1.00 49.69 500 LEU E CA 1
ATOM 1399 C C . LEU A 1 201 ? 22.611 -32.952 -64.837 1.00 51.78 500 LEU E C 1
ATOM 1400 O O . LEU A 1 201 ? 23.312 -33.968 -64.666 1.00 51.38 500 LEU E O 1
ATOM 1405 N N . GLU A 1 202 ? 22.913 -31.980 -65.704 1.00 54.48 501 GLU E N 1
ATOM 1406 C CA . GLU A 1 202 ? 24.167 -31.917 -66.478 1.00 57.40 501 GLU E CA 1
ATOM 1407 C C . GLU A 1 202 ? 25.377 -32.169 -65.577 1.00 58.49 501 GLU E C 1
ATOM 1408 O O . GLU A 1 202 ? 25.525 -31.492 -64.555 1.00 58.88 501 GLU E O 1
ATOM 1414 N N . PRO A 1 203 ? 26.221 -33.166 -65.930 1.00 59.85 502 PRO E N 1
ATOM 1415 C CA . PRO A 1 203 ? 27.426 -33.528 -65.152 1.00 60.49 502 PRO E CA 1
ATOM 1416 C C . PRO A 1 203 ? 28.378 -32.362 -64.846 1.00 61.22 502 PRO E C 1
ATOM 1417 O O . PRO A 1 203 ? 28.935 -32.304 -63.736 1.00 61.49 502 PRO E O 1
ATOM 1421 N N . SER A 1 204 ? 28.548 -31.442 -65.800 1.00 61.60 503 SER E N 1
ATOM 1422 C CA . SER A 1 204 ? 29.397 -30.254 -65.605 1.00 62.21 503 SER E CA 1
ATOM 1423 C C . SER A 1 204 ? 28.922 -29.383 -64.425 1.00 62.53 503 SER E C 1
ATOM 1424 O O . SER A 1 204 ? 29.634 -28.469 -63.984 1.00 62.58 503 SER E O 1
ATOM 1427 N N . LEU A 1 205 ? 27.725 -29.684 -63.918 1.00 62.62 504 LEU E N 1
ATOM 1428 C CA . LEU A 1 205 ? 27.106 -28.913 -62.844 1.00 62.75 504 LEU E CA 1
ATOM 1429 C C . LEU A 1 205 ? 26.954 -29.675 -61.514 1.00 62.84 504 LEU E C 1
ATOM 1430 O O . LEU A 1 205 ? 26.347 -29.154 -60.572 1.00 62.90 504 LEU E O 1
ATOM 1435 N N . ASN A 1 206 ? 27.516 -30.888 -61.445 1.00 62.85 505 ASN E N 1
ATOM 1436 C CA . ASN A 1 206 ? 27.481 -31.752 -60.246 1.00 62.94 505 ASN E CA 1
ATOM 1437 C C . ASN A 1 206 ? 27.691 -31.044 -58.908 1.00 62.69 505 ASN E C 1
ATOM 1438 O O . ASN A 1 206 ? 26.869 -31.158 -57.992 1.00 62.73 505 ASN E O 1
ATOM 1443 N N . GLU A 1 207 ? 28.809 -30.328 -58.812 1.00 62.22 506 GLU E N 1
ATOM 1444 C CA . GLU A 1 207 ? 29.227 -29.620 -57.603 1.00 62.00 506 GLU E CA 1
ATOM 1445 C C . GLU A 1 207 ? 28.292 -28.443 -57.287 1.00 60.26 506 GLU E C 1
ATOM 1446 O O . GLU A 1 207 ? 27.875 -28.267 -56.138 1.00 60.03 506 GLU E O 1
ATOM 1452 N N . ALA A 1 208 ? 27.953 -27.660 -58.315 1.00 58.58 507 ALA E N 1
ATOM 1453 C CA . ALA A 1 208 ? 27.035 -26.521 -58.179 1.00 56.77 507 ALA E CA 1
ATOM 1454 C C . ALA A 1 208 ? 25.634 -26.935 -57.707 1.00 55.65 507 ALA E C 1
ATOM 1455 O O . ALA A 1 208 ? 25.049 -26.270 -56.835 1.00 55.27 507 ALA E O 1
ATOM 1457 N N . THR A 1 209 ? 25.112 -28.023 -58.295 1.00 53.87 508 THR E N 1
ATOM 1458 C CA . THR A 1 209 ? 23.788 -28.579 -57.965 1.00 52.15 508 THR E CA 1
ATOM 1459 C C . THR A 1 209 ? 23.733 -29.079 -56.519 1.00 51.17 508 THR E C 1
ATOM 1460 O O . THR A 1 209 ? 22.787 -28.757 -55.789 1.00 50.35 508 THR E O 1
ATOM 1464 N N . ASP A 1 210 ? 24.760 -29.837 -56.121 1.00 50.08 509 ASP E N 1
ATOM 1465 C CA . ASP A 1 210 ? 24.890 -30.345 -54.753 1.00 49.47 509 ASP E CA 1
ATOM 1466 C C . ASP A 1 210 ? 24.999 -29.225 -53.719 1.00 48.33 509 ASP E C 1
ATOM 1467 O O . ASP A 1 210 ? 24.418 -29.310 -52.631 1.00 47.72 509 ASP E O 1
ATOM 1472 N N . SER A 1 211 ? 25.745 -28.179 -54.067 1.00 46.78 510 SER E N 1
ATOM 1473 C CA . SER A 1 211 ? 25.920 -27.019 -53.198 1.00 45.73 510 SER E CA 1
ATOM 1474 C C . SER A 1 211 ? 24.585 -26.321 -52.918 1.00 44.38 510 SER E C 1
ATOM 1475 O O . SER A 1 211 ? 24.307 -25.929 -51.783 1.00 43.86 510 SER E O 1
ATOM 1478 N N . VAL A 1 212 ? 23.768 -26.172 -53.962 1.00 43.06 511 VAL E N 1
ATOM 1479 C CA . VAL A 1 212 ? 22.468 -25.517 -53.867 1.00 41.63 511 VAL E CA 1
ATOM 1480 C C . VAL A 1 212 ? 21.502 -26.324 -52.947 1.00 40.92 511 VAL E C 1
ATOM 1481 O O . VAL A 1 212 ? 20.795 -25.761 -52.107 1.00 41.43 511 VAL E O 1
ATOM 1485 N N . LEU A 1 213 ? 21.521 -27.643 -53.085 1.00 39.00 512 LEU E N 1
ATOM 1486 C CA . LEU A 1 213 ? 20.696 -28.542 -52.279 1.00 38.60 512 LEU E CA 1
ATOM 1487 C C . LEU A 1 213 ? 21.115 -28.667 -50.811 1.00 37.92 512 LEU E C 1
ATOM 1488 O O . LEU A 1 213 ? 20.336 -29.157 -49.987 1.00 38.00 512 LEU E O 1
ATOM 1493 N N . ASN A 1 214 ? 22.343 -28.259 -50.497 1.00 36.88 513 ASN E N 1
ATOM 1494 C CA . ASN A 1 214 ? 22.953 -28.620 -49.218 1.00 37.09 513 ASN E CA 1
ATOM 1495 C C . ASN A 1 214 ? 22.253 -27.996 -48.005 1.00 36.30 513 ASN E C 1
ATOM 1496 O O . ASN A 1 214 ? 22.089 -28.652 -46.981 1.00 36.10 513 ASN E O 1
ATOM 1501 N N . ASP A 1 215 ? 21.826 -26.738 -48.122 1.00 35.62 514 ASP E N 1
ATOM 1502 C CA . ASP A 1 215 ? 21.116 -26.097 -47.020 1.00 35.30 514 ASP E CA 1
ATOM 1503 C C . ASP A 1 215 ? 19.869 -26.877 -46.656 1.00 34.46 514 ASP E C 1
ATOM 1504 O O . ASP A 1 215 ? 19.625 -27.109 -45.479 1.00 33.71 514 ASP E O 1
ATOM 1509 N N . PHE A 1 216 ? 19.077 -27.277 -47.659 1.00 33.80 515 PHE E N 1
ATOM 1510 C CA . PHE A 1 216 ? 17.840 -28.013 -47.402 1.00 33.33 515 PHE E CA 1
ATOM 1511 C C . PHE A 1 216 ? 18.122 -29.382 -46.803 1.00 33.39 515 PHE E C 1
ATOM 1512 O O . PHE A 1 216 ? 17.514 -29.799 -45.819 1.00 33.02 515 PHE E O 1
ATOM 1520 N N . VAL A 1 217 ? 19.054 -30.072 -47.425 1.00 34.00 516 VAL E N 1
ATOM 1521 C CA . VAL A 1 217 ? 19.417 -31.428 -47.062 1.00 35.13 516 VAL E CA 1
ATOM 1522 C C . VAL A 1 217 ? 19.941 -31.484 -45.618 1.00 35.11 516 VAL E C 1
ATOM 1523 O O . VAL A 1 217 ? 19.611 -32.404 -44.855 1.00 34.48 516 VAL E O 1
ATOM 1527 N N . MET A 1 218 ? 20.714 -30.475 -45.226 1.00 35.13 517 MET E N 1
ATOM 1528 C CA . MET A 1 218 ? 21.195 -30.389 -43.847 1.00 36.23 517 MET E CA 1
ATOM 1529 C C . MET A 1 218 ? 20.156 -29.913 -42.830 1.00 34.50 517 MET E C 1
ATOM 1530 O O . MET A 1 218 ? 20.029 -30.498 -41.754 1.00 34.71 517 MET E O 1
ATOM 1535 N N . MET A 1 219 ? 19.423 -28.863 -43.164 1.00 32.75 518 MET E N 1
ATOM 1536 C CA . MET A 1 219 ? 18.557 -28.207 -42.187 1.00 31.72 518 MET E CA 1
ATOM 1537 C C . MET A 1 219 ? 17.120 -28.703 -42.111 1.00 31.27 518 MET E C 1
ATOM 1538 O O . MET A 1 219 ? 16.408 -28.323 -41.186 1.00 30.03 518 MET E O 1
ATOM 1543 N N . HIS A 1 220 ? 16.695 -29.576 -43.040 1.00 31.39 519 HIS E N 1
ATOM 1544 C CA . HIS A 1 220 ? 15.276 -30.043 -43.075 1.00 30.78 519 HIS E CA 1
ATOM 1545 C C . HIS A 1 220 ? 14.833 -30.682 -41.764 1.00 30.96 519 HIS E C 1
ATOM 1546 O O . HIS A 1 220 ? 13.649 -30.657 -41.408 1.00 30.83 519 HIS E O 1
ATOM 1553 N N . CYS A 1 221 ? 15.764 -31.248 -41.022 1.00 31.68 520 CYS E N 1
ATOM 1554 C CA . CYS A 1 221 ? 15.404 -31.863 -39.717 1.00 33.06 520 CYS E CA 1
ATOM 1555 C C . CYS A 1 221 ? 14.716 -30.879 -38.755 1.00 33.00 520 CYS E C 1
ATOM 1556 O O . CYS A 1 221 ? 13.923 -31.269 -37.898 1.00 33.29 520 CYS E O 1
ATOM 1559 N N . VAL A 1 222 ? 15.000 -29.596 -38.923 1.00 33.32 521 VAL E N 1
ATOM 1560 C CA . VAL A 1 222 ? 14.391 -28.563 -38.107 1.00 33.43 521 VAL E CA 1
ATOM 1561 C C . VAL A 1 222 ? 12.955 -28.240 -38.562 1.00 34.15 521 VAL E C 1
ATOM 1562 O O . VAL A 1 222 ? 12.087 -27.943 -37.735 1.00 34.56 521 VAL E O 1
ATOM 1566 N N . PHE A 1 223 ? 12.690 -28.262 -39.868 1.00 33.43 522 PHE E N 1
ATOM 1567 C CA . PHE A 1 223 ? 11.387 -27.776 -40.329 1.00 32.96 522 PHE E CA 1
ATOM 1568 C C . PHE A 1 223 ? 10.576 -28.806 -41.126 1.00 33.23 522 PHE E C 1
ATOM 1569 O O . PHE A 1 223 ? 9.387 -28.631 -41.324 1.00 33.27 522 PHE E O 1
ATOM 1577 N N . MET A 1 224 ? 11.224 -29.876 -41.572 1.00 33.57 523 MET E N 1
ATOM 1578 C CA . MET A 1 224 ? 10.539 -30.930 -42.320 1.00 34.21 523 MET E CA 1
ATOM 1579 C C . MET A 1 224 ? 11.175 -32.275 -42.001 1.00 33.41 523 MET E C 1
ATOM 1580 O O . MET A 1 224 ? 11.925 -32.802 -42.798 1.00 32.96 523 MET E O 1
ATOM 1585 N N . PRO A 1 225 ? 10.891 -32.821 -40.816 1.00 33.49 524 PRO E N 1
ATOM 1586 C CA . PRO A 1 225 ? 11.520 -34.102 -40.470 1.00 34.30 524 PRO E CA 1
ATOM 1587 C C . PRO A 1 225 ? 11.114 -35.254 -41.422 1.00 34.22 524 PRO E C 1
ATOM 1588 O O . PRO A 1 225 ? 10.115 -35.165 -42.142 1.00 33.54 524 PRO E O 1
ATOM 1592 N N . ASN A 1 226 ? 11.895 -36.324 -41.396 1.00 34.61 525 ASN E N 1
ATOM 1593 C CA . ASN A 1 226 ? 11.672 -37.480 -42.267 1.00 35.16 525 ASN E CA 1
ATOM 1594 C C . ASN A 1 226 ? 10.237 -38.004 -42.279 1.00 35.52 525 ASN E C 1
ATOM 1595 O O . ASN A 1 226 ? 9.749 -38.390 -43.326 1.00 36.65 525 ASN E O 1
ATOM 1600 N N . THR A 1 227 ? 9.544 -37.959 -41.145 1.00 35.90 526 THR E N 1
ATOM 1601 C CA . THR A 1 227 ? 8.150 -38.394 -41.107 1.00 36.16 526 THR E CA 1
ATOM 1602 C C . THR A 1 227 ? 7.318 -37.658 -42.167 1.00 35.95 526 THR E C 1
ATOM 1603 O O . THR A 1 227 ? 6.415 -38.243 -42.750 1.00 35.70 526 THR E O 1
ATOM 1607 N N . GLN A 1 228 ? 7.629 -36.383 -42.423 1.00 35.47 527 GLN E N 1
ATOM 1608 C CA . GLN A 1 228 ? 6.937 -35.637 -43.470 1.00 34.99 527 GLN E CA 1
ATOM 1609 C C . GLN A 1 228 ? 7.659 -35.657 -44.836 1.00 33.24 527 GLN E C 1
ATOM 1610 O O . GLN A 1 228 ? 7.013 -35.741 -45.882 1.00 32.72 527 GLN E O 1
ATOM 1616 N N . LEU A 1 229 ? 8.982 -35.545 -44.805 1.00 31.00 528 LEU E N 1
ATOM 1617 C CA . LEU A 1 229 ? 9.812 -35.515 -46.005 1.00 30.13 528 LEU E CA 1
ATOM 1618 C C . LEU A 1 229 ? 9.758 -36.798 -46.821 1.00 30.15 528 LEU E C 1
ATOM 1619 O O . LEU A 1 229 ? 9.667 -36.751 -48.043 1.00 29.71 528 LEU E O 1
ATOM 1624 N N . CYS A 1 230 ? 9.809 -37.947 -46.159 1.00 29.39 529 CYS E N 1
ATOM 1625 C CA . CYS A 1 230 ? 9.813 -39.196 -46.911 1.00 30.62 529 CYS E CA 1
ATOM 1626 C C . CYS A 1 230 ? 8.532 -39.416 -47.740 1.00 29.99 529 CYS E C 1
ATOM 1627 O O . CYS A 1 230 ? 8.624 -39.701 -48.921 1.00 29.98 529 CYS E O 1
ATOM 1630 N N . PRO A 1 231 ? 7.331 -39.255 -47.138 1.00 30.62 530 PRO E N 1
ATOM 1631 C CA . PRO A 1 231 ? 6.115 -39.320 -47.957 1.00 30.22 530 PRO E CA 1
ATOM 1632 C C . PRO A 1 231 ? 6.029 -38.280 -49.086 1.00 29.84 530 PRO E C 1
ATOM 1633 O O . PRO A 1 231 ? 5.490 -38.579 -50.157 1.00 29.67 530 PRO E O 1
ATOM 1637 N N . ALA A 1 232 ? 6.505 -37.063 -48.822 1.00 29.15 531 ALA E N 1
ATOM 1638 C CA . ALA A 1 232 ? 6.614 -35.994 -49.818 1.00 28.43 531 ALA E CA 1
ATOM 1639 C C . ALA A 1 232 ? 7.498 -36.432 -50.978 1.00 28.12 531 ALA E C 1
ATOM 1640 O O . ALA A 1 232 ? 7.169 -36.196 -52.136 1.00 28.17 531 ALA E O 1
ATOM 1642 N N . LEU A 1 233 ? 8.614 -37.088 -50.679 1.00 28.28 532 LEU E N 1
ATOM 1643 C CA . LEU A 1 233 ? 9.523 -37.535 -51.746 1.00 29.28 532 LEU E CA 1
ATOM 1644 C C . LEU A 1 233 ? 8.907 -38.619 -52.631 1.00 29.16 532 LEU E C 1
ATOM 1645 O O . LEU A 1 233 ? 9.088 -38.593 -53.856 1.00 28.90 532 LEU E O 1
ATOM 1650 N N . VAL A 1 234 ? 8.192 -39.566 -52.006 1.00 28.88 533 VAL E N 1
ATOM 1651 C CA . VAL A 1 234 ? 7.477 -40.640 -52.729 1.00 28.60 533 VAL E CA 1
ATOM 1652 C C . VAL A 1 234 ? 6.414 -40.013 -53.630 1.00 29.01 533 VAL E C 1
ATOM 1653 O O . VAL A 1 234 ? 6.302 -40.358 -54.805 1.00 29.24 533 VAL E O 1
ATOM 1657 N N . ALA A 1 235 ? 5.652 -39.067 -53.079 1.00 28.56 534 ALA E N 1
ATOM 1658 C CA . ALA A 1 235 ? 4.616 -38.364 -53.840 1.00 29.14 534 ALA E CA 1
ATOM 1659 C C . ALA A 1 235 ? 5.216 -37.638 -55.059 1.00 28.99 534 ALA E C 1
ATOM 1660 O O . ALA A 1 235 ? 4.662 -37.675 -56.163 1.00 28.95 534 ALA E O 1
ATOM 1662 N N . HIS A 1 236 ? 6.327 -36.956 -54.838 1.00 29.25 535 HIS E N 1
ATOM 1663 C CA . HIS A 1 236 ? 7.055 -36.262 -55.926 1.00 29.76 535 HIS E CA 1
ATOM 1664 C C . HIS A 1 236 ? 7.633 -37.229 -56.945 1.00 28.78 535 HIS E C 1
ATOM 1665 O O . HIS A 1 236 ? 7.497 -37.022 -58.129 1.00 29.94 535 HIS E O 1
ATOM 1672 N N . TYR A 1 237 ? 8.271 -38.286 -56.488 1.00 29.08 536 TYR E N 1
ATOM 1673 C CA . TYR A 1 237 ? 8.735 -39.321 -57.406 1.00 29.15 536 TYR E CA 1
ATOM 1674 C C . TYR A 1 237 ? 7.650 -39.778 -58.419 1.00 28.93 536 TYR E C 1
ATOM 1675 O O . TYR A 1 237 ? 7.941 -39.981 -59.601 1.00 28.98 536 TYR E O 1
ATOM 1684 N N . HIS A 1 238 ? 6.414 -39.915 -57.956 1.00 29.04 537 HIS E N 1
ATOM 1685 C CA . HIS A 1 238 ? 5.328 -40.468 -58.779 1.00 29.02 537 HIS E CA 1
ATOM 1686 C C . HIS A 1 238 ? 4.453 -39.398 -59.430 1.00 29.65 537 HIS E C 1
ATOM 1687 O O . HIS A 1 238 ? 3.408 -39.707 -60.025 1.00 30.28 537 HIS E O 1
ATOM 1694 N N . ALA A 1 239 ? 4.888 -38.140 -59.341 1.00 29.58 538 ALA E N 1
ATOM 1695 C CA . ALA A 1 239 ? 4.142 -37.029 -59.927 1.00 29.92 538 ALA E CA 1
ATOM 1696 C C . ALA A 1 239 ? 4.121 -37.100 -61.453 1.00 29.14 538 ALA E C 1
ATOM 1697 O O . ALA A 1 239 ? 5.110 -37.483 -62.072 1.00 28.92 538 ALA E O 1
ATOM 1699 N N . GLN A 1 240 ? 2.981 -36.737 -62.035 1.00 29.45 539 GLN E N 1
ATOM 1700 C CA . GLN A 1 240 ? 2.767 -36.729 -63.486 1.00 29.48 539 GLN E CA 1
ATOM 1701 C C . GLN A 1 240 ? 2.223 -35.372 -63.923 1.00 29.90 539 GLN E C 1
ATOM 1702 O O . GLN A 1 240 ? 1.377 -34.790 -63.237 1.00 29.94 539 GLN E O 1
ATOM 1708 N N . PRO A 1 241 ? 2.713 -34.853 -65.065 1.00 30.47 540 PRO E N 1
ATOM 1709 C CA . PRO A 1 241 ? 2.243 -33.566 -65.614 1.00 30.67 540 PRO E CA 1
ATOM 1710 C C . PRO A 1 241 ? 0.801 -33.640 -66.077 1.00 31.25 540 PRO E C 1
ATOM 1711 O O . PRO A 1 241 ? 0.313 -34.700 -66.455 1.00 30.42 540 PRO E O 1
ATOM 1715 N N . SER A 1 242 ? 0.106 -32.523 -66.034 1.00 32.13 541 SER E N 1
ATOM 1716 C CA . SER A 1 242 ? -1.288 -32.536 -66.447 1.00 33.79 541 SER E CA 1
ATOM 1717 C C . SER A 1 242 ? -1.516 -31.806 -67.792 1.00 34.50 541 SER E C 1
ATOM 1718 O O . SER A 1 242 ? -2.634 -31.431 -68.111 1.00 34.34 541 SER E O 1
ATOM 1721 N N . GLN A 1 243 ? -0.442 -31.652 -68.569 1.00 35.23 542 GLN E N 1
ATOM 1722 C CA . GLN A 1 243 ? -0.438 -30.873 -69.794 1.00 36.67 542 GLN E CA 1
ATOM 1723 C C . GLN A 1 243 ? 0.653 -31.402 -70.706 1.00 36.50 542 GLN E C 1
ATOM 1724 O O . GLN A 1 243 ? 1.724 -31.774 -70.223 1.00 35.53 542 GLN E O 1
ATOM 1730 N N . GLY A 1 244 ? 0.378 -31.426 -72.021 1.00 37.32 543 GLY E N 1
ATOM 1731 C CA . GLY A 1 244 ? 1.400 -31.737 -73.034 1.00 37.25 543 GLY E CA 1
ATOM 1732 C C . GLY A 1 244 ? 1.130 -32.976 -73.868 1.00 38.27 543 GLY E C 1
ATOM 1733 O O . GLY A 1 244 ? 0.281 -33.807 -73.522 1.00 37.87 543 GLY E O 1
ATOM 1734 N N . THR A 1 245 ? 1.861 -33.109 -74.972 1.00 38.01 544 THR E N 1
ATOM 1735 C CA . THR A 1 245 ? 1.742 -34.275 -75.829 1.00 38.43 544 THR E CA 1
ATOM 1736 C C . THR A 1 245 ? 2.248 -35.466 -75.047 1.00 38.57 544 THR E C 1
ATOM 1737 O O . THR A 1 245 ? 2.858 -35.296 -73.985 1.00 39.83 544 THR E O 1
ATOM 1741 N N . GLU A 1 246 ? 2.046 -36.665 -75.563 1.00 37.93 545 GLU E N 1
ATOM 1742 C CA . GLU A 1 246 ? 2.524 -37.832 -74.859 1.00 38.85 545 GLU E CA 1
ATOM 1743 C C . GLU A 1 246 ? 4.037 -37.792 -74.608 1.00 39.09 545 GLU E C 1
ATOM 1744 O O . GLU A 1 246 ? 4.473 -38.053 -73.470 1.00 38.91 545 GLU E O 1
ATOM 1750 N N . GLN A 1 247 ? 4.833 -37.496 -75.646 1.00 39.32 546 GLN E N 1
ATOM 1751 C CA . GLN A 1 247 ? 6.309 -37.392 -75.499 1.00 40.27 546 GLN E CA 1
ATOM 1752 C C . GLN A 1 247 ? 6.737 -36.355 -74.482 1.00 39.30 546 GLN E C 1
ATOM 1753 O O . GLN A 1 247 ? 7.587 -36.638 -73.666 1.00 39.81 546 GLN E O 1
ATOM 1759 N N . GLU A 1 248 ? 6.174 -35.155 -74.565 1.00 39.33 547 GLU E N 1
ATOM 1760 C CA . GLU A 1 248 ? 6.469 -34.089 -73.612 1.00 39.96 547 GLU E CA 1
ATOM 1761 C C . GLU A 1 248 ? 6.168 -34.526 -72.181 1.00 39.21 547 GLU E C 1
ATOM 1762 O O . GLU A 1 248 ? 6.955 -34.254 -71.273 1.00 39.53 547 GLU E O 1
ATOM 1768 N N . ARG A 1 249 ? 5.030 -35.202 -71.985 1.00 38.15 548 ARG E N 1
ATOM 1769 C CA . ARG A 1 249 ? 4.649 -35.686 -70.662 1.00 37.36 548 ARG E CA 1
ATOM 1770 C C . ARG A 1 249 ? 5.613 -36.734 -70.170 1.00 37.31 548 ARG E C 1
ATOM 1771 O O . ARG A 1 249 ? 6.026 -36.684 -69.018 1.00 36.13 548 ARG E O 1
ATOM 1779 N N . MET A 1 250 ? 5.983 -37.659 -71.056 1.00 38.16 549 MET E N 1
ATOM 1780 C CA . MET A 1 250 ? 6.939 -38.711 -70.742 1.00 40.31 549 MET E CA 1
ATOM 1781 C C . MET A 1 250 ? 8.297 -38.143 -70.300 1.00 40.07 549 MET E C 1
ATOM 1782 O O . MET A 1 250 ? 8.910 -38.649 -69.352 1.00 40.49 549 MET E O 1
ATOM 1787 N N . ASP A 1 251 ? 8.756 -37.101 -70.995 1.00 40.15 550 ASP E N 1
ATOM 1788 C CA . ASP A 1 251 ? 10.083 -36.514 -70.765 1.00 40.14 550 ASP E CA 1
ATOM 1789 C C . ASP A 1 251 ? 10.097 -35.712 -69.491 1.00 38.38 550 ASP E C 1
ATOM 1790 O O . ASP A 1 251 ? 11.051 -35.765 -68.746 1.00 38.26 550 ASP E O 1
ATOM 1795 N N . TYR A 1 252 ? 9.030 -34.956 -69.262 1.00 37.54 551 TYR E N 1
ATOM 1796 C CA . TYR A 1 252 ? 8.886 -34.209 -68.025 1.00 36.62 551 TYR E CA 1
ATOM 1797 C C . TYR A 1 252 ? 8.942 -35.116 -66.801 1.00 35.28 551 TYR E C 1
ATOM 1798 O O . TYR A 1 252 ? 9.674 -34.841 -65.838 1.00 35.21 551 TYR E O 1
ATOM 1807 N N . ALA A 1 253 ? 8.191 -36.211 -66.843 1.00 33.68 552 ALA E N 1
ATOM 1808 C CA . ALA A 1 253 ? 8.048 -37.074 -65.693 1.00 32.13 552 ALA E CA 1
ATOM 1809 C C . ALA A 1 253 ? 9.333 -37.872 -65.469 1.00 32.48 552 ALA E C 1
ATOM 1810 O O . ALA A 1 253 ? 9.708 -38.149 -64.338 1.00 31.35 552 ALA E O 1
ATOM 1812 N N . LEU A 1 254 ? 10.002 -38.245 -66.559 1.00 32.78 553 LEU E N 1
ATOM 1813 C CA . LEU A 1 254 ? 11.320 -38.874 -66.466 1.00 34.07 553 LEU E CA 1
ATOM 1814 C C . LEU A 1 254 ? 12.369 -37.971 -65.781 1.00 33.25 553 LEU E C 1
ATOM 1815 O O . LEU A 1 254 ? 13.073 -38.408 -64.877 1.00 33.54 553 LEU E O 1
ATOM 1820 N N . ASN A 1 255 ? 12.473 -36.723 -66.214 1.00 33.06 554 ASN E N 1
ATOM 1821 C CA . ASN A 1 255 ? 13.409 -35.796 -65.575 1.00 33.71 554 ASN E CA 1
ATOM 1822 C C . ASN A 1 255 ? 12.998 -35.443 -64.149 1.00 32.47 554 ASN E C 1
ATOM 1823 O O . ASN A 1 255 ? 13.854 -35.288 -63.299 1.00 33.15 554 ASN E O 1
ATOM 1828 N N . ASN A 1 256 ? 11.695 -35.367 -63.883 1.00 31.99 555 ASN E N 1
ATOM 1829 C CA . ASN A 1 256 ? 11.217 -35.223 -62.518 1.00 31.27 555 ASN E CA 1
ATOM 1830 C C . ASN A 1 256 ? 11.782 -36.332 -61.646 1.00 31.06 555 ASN E C 1
ATOM 1831 O O . ASN A 1 256 ? 12.318 -36.053 -60.575 1.00 31.34 555 ASN E O 1
ATOM 1836 N N . LYS A 1 257 ? 11.699 -37.580 -62.114 1.00 29.90 556 LYS E N 1
ATOM 1837 C CA . LYS A 1 257 ? 12.189 -38.723 -61.363 1.00 28.90 556 LYS E CA 1
ATOM 1838 C C . LYS A 1 257 ? 13.705 -38.680 -61.165 1.00 29.03 556 LYS E C 1
ATOM 1839 O O . LYS A 1 257 ? 14.193 -39.039 -60.119 1.00 29.40 556 LYS E O 1
ATOM 1845 N N . ARG A 1 258 ? 14.450 -38.289 -62.186 1.00 29.82 557 ARG E N 1
ATOM 1846 C CA . ARG A 1 258 ? 15.916 -38.095 -62.059 1.00 30.67 557 ARG E CA 1
ATOM 1847 C C . ARG A 1 258 ? 16.275 -37.039 -61.015 1.00 29.47 557 ARG E C 1
ATOM 1848 O O . ARG A 1 258 ? 17.209 -37.219 -60.248 1.00 29.39 557 ARG E O 1
ATOM 1856 N N . ARG A 1 259 ? 15.506 -35.955 -60.984 1.00 29.34 558 ARG E N 1
ATOM 1857 C CA . ARG A 1 259 ? 15.630 -34.914 -59.950 1.00 29.26 558 ARG E CA 1
ATOM 1858 C C . ARG A 1 259 ? 15.335 -35.409 -58.527 1.00 29.63 558 ARG E C 1
ATOM 1859 O O . ARG A 1 259 ? 16.106 -35.144 -57.606 1.00 30.32 558 ARG E O 1
ATOM 1867 N N . VAL A 1 260 ? 14.252 -36.158 -58.344 1.00 29.28 559 VAL E N 1
ATOM 1868 C CA . VAL A 1 260 ? 13.971 -36.747 -57.021 1.00 28.45 559 VAL E CA 1
ATOM 1869 C C . VAL A 1 260 ? 15.084 -37.689 -56.577 1.00 28.42 559 VAL E C 1
ATOM 1870 O O . VAL A 1 260 ? 15.511 -37.666 -55.411 1.00 28.16 559 VAL E O 1
ATOM 1874 N N . ILE A 1 261 ? 15.535 -38.542 -57.491 1.00 28.62 560 ILE E N 1
ATOM 1875 C CA . ILE A 1 261 ? 16.639 -39.454 -57.197 1.00 29.13 560 ILE E CA 1
ATOM 1876 C C . ILE A 1 261 ? 17.908 -38.696 -56.744 1.00 30.04 560 ILE E C 1
ATOM 1877 O O . ILE A 1 261 ? 18.521 -39.066 -55.769 1.00 30.85 560 ILE E O 1
ATOM 1882 N N . ARG A 1 262 ? 18.292 -37.657 -57.480 1.00 31.07 561 ARG E N 1
ATOM 1883 C CA . ARG A 1 262 ? 19.399 -36.772 -57.113 1.00 32.26 561 ARG E CA 1
ATOM 1884 C C . ARG A 1 262 ? 19.285 -36.232 -55.682 1.00 32.36 561 ARG E C 1
ATOM 1885 O O . ARG A 1 262 ? 20.233 -36.296 -54.919 1.00 32.41 561 ARG E O 1
ATOM 1893 N N . LEU A 1 263 ? 18.115 -35.716 -55.321 1.00 32.64 562 LEU E N 1
ATOM 1894 C CA . LEU A 1 263 ? 17.878 -35.229 -53.968 1.00 32.21 562 LEU E CA 1
ATOM 1895 C C . LEU A 1 263 ? 17.989 -36.330 -52.918 1.00 31.28 562 LEU E C 1
ATOM 1896 O O . LEU A 1 263 ? 18.620 -36.141 -51.860 1.00 30.67 562 LEU E O 1
ATOM 1901 N N . VAL A 1 264 ? 17.401 -37.492 -53.201 1.00 30.67 563 VAL E N 1
ATOM 1902 C CA . VAL A 1 264 ? 17.515 -38.626 -52.275 1.00 29.93 563 VAL E CA 1
ATOM 1903 C C . VAL A 1 264 ? 18.983 -39.002 -52.078 1.00 30.95 563 VAL E C 1
ATOM 1904 O O . VAL A 1 264 ? 19.413 -39.281 -50.966 1.00 31.41 563 VAL E O 1
ATOM 1908 N N . LEU A 1 265 ? 19.753 -39.013 -53.159 1.00 31.52 564 LEU E N 1
ATOM 1909 C CA . LEU A 1 265 ? 21.174 -39.326 -53.055 1.00 32.65 564 LEU E CA 1
ATOM 1910 C C . LEU A 1 265 ? 21.917 -38.330 -52.131 1.00 32.99 564 LEU E C 1
ATOM 1911 O O . LEU A 1 265 ? 22.703 -38.741 -51.304 1.00 32.86 564 LEU E O 1
ATOM 1916 N N . GLN A 1 266 ? 21.633 -37.038 -52.266 1.00 33.15 565 GLN E N 1
ATOM 1917 C CA . GLN A 1 266 ? 22.206 -36.015 -51.379 1.00 33.80 565 GLN E CA 1
ATOM 1918 C C . GLN A 1 266 ? 21.739 -36.151 -49.937 1.00 33.83 565 GLN E C 1
ATOM 1919 O O . GLN A 1 266 ? 22.548 -36.074 -49.031 1.00 33.88 565 GLN E O 1
ATOM 1925 N N . TRP A 1 267 ? 20.437 -36.397 -49.742 1.00 34.45 566 TRP E N 1
ATOM 1926 C CA . TRP A 1 267 ? 19.839 -36.670 -48.434 1.00 34.65 566 TRP E CA 1
ATOM 1927 C C . TRP A 1 267 ? 20.468 -37.896 -47.767 1.00 35.92 566 TRP E C 1
ATOM 1928 O O . TRP A 1 267 ? 20.905 -37.818 -46.615 1.00 35.90 566 TRP E O 1
ATOM 1939 N N . ALA A 1 268 ? 20.536 -39.017 -48.488 1.00 36.95 567 ALA E N 1
ATOM 1940 C CA . ALA A 1 268 ? 21.196 -40.245 -47.988 1.00 38.14 567 ALA E CA 1
ATOM 1941 C C . ALA A 1 268 ? 22.671 -40.045 -47.584 1.00 39.26 567 ALA E C 1
ATOM 1942 O O . ALA A 1 268 ? 23.124 -40.583 -46.565 1.00 39.85 567 ALA E O 1
ATOM 1944 N N . ALA A 1 269 ? 23.410 -39.277 -48.387 1.00 40.23 568 ALA E N 1
ATOM 1945 C CA . ALA A 1 269 ? 24.830 -38.991 -48.147 1.00 41.00 568 ALA E CA 1
ATOM 1946 C C . ALA A 1 269 ? 25.051 -38.138 -46.885 1.00 41.86 568 ALA E C 1
ATOM 1947 O O . ALA A 1 269 ? 26.010 -38.349 -46.166 1.00 42.70 568 ALA E O 1
ATOM 1949 N N . MET A 1 270 ? 24.160 -37.181 -46.630 1.00 42.79 569 MET E N 1
ATOM 1950 C CA . MET A 1 270 ? 24.214 -36.321 -45.449 1.00 43.22 569 MET E CA 1
ATOM 1951 C C . MET A 1 270 ? 24.096 -37.135 -44.165 1.00 43.80 569 MET E C 1
ATOM 1952 O O . MET A 1 270 ? 24.789 -36.843 -43.179 1.00 43.33 569 MET E O 1
ATOM 1957 N N . TYR A 1 271 ? 23.200 -38.128 -44.158 1.00 43.88 570 TYR E N 1
ATOM 1958 C CA . TYR A 1 271 ? 23.045 -38.973 -42.982 1.00 44.86 570 TYR E CA 1
ATOM 1959 C C . TYR A 1 271 ? 24.184 -39.974 -42.814 1.00 45.84 570 TYR E C 1
ATOM 1960 O O . TYR A 1 271 ? 24.648 -40.178 -41.697 1.00 45.74 570 TYR E O 1
ATOM 1969 N N . GLY A 1 272 ? 24.620 -40.595 -43.915 1.00 46.90 571 GLY E N 1
ATOM 1970 C CA . GLY A 1 272 ? 25.584 -41.706 -43.852 1.00 48.09 571 GLY E CA 1
ATOM 1971 C C . GLY A 1 272 ? 25.054 -42.782 -42.926 1.00 48.95 571 GLY E C 1
ATOM 1972 O O . GLY A 1 272 ? 23.928 -43.238 -43.084 1.00 49.27 571 GLY E O 1
ATOM 1973 N N . ASP A 1 273 ? 25.843 -43.146 -41.918 1.00 50.43 572 ASP E N 1
ATOM 1974 C CA . ASP A 1 273 ? 25.453 -44.180 -40.937 1.00 51.44 572 ASP E CA 1
ATOM 1975 C C . ASP A 1 273 ? 24.318 -43.810 -39.966 1.00 51.38 572 ASP E C 1
ATOM 1976 O O . ASP A 1 273 ? 23.753 -44.694 -39.304 1.00 51.54 572 ASP E O 1
ATOM 1981 N N . LEU A 1 274 ? 23.989 -42.518 -39.881 1.00 50.95 573 LEU E N 1
ATOM 1982 C CA . LEU A 1 274 ? 22.898 -42.038 -39.032 1.00 50.65 573 LEU E CA 1
ATOM 1983 C C . LEU A 1 274 ? 21.516 -42.528 -39.453 1.00 51.06 573 LEU E C 1
ATOM 1984 O O . LEU A 1 274 ? 20.579 -42.481 -38.655 1.00 50.61 573 LEU E O 1
ATOM 1989 N N . LEU A 1 275 ? 21.396 -43.001 -40.696 1.00 51.90 574 LEU E N 1
ATOM 1990 C CA . LEU A 1 275 ? 20.128 -43.556 -41.212 1.00 53.16 574 LEU E CA 1
ATOM 1991 C C . LEU A 1 275 ? 19.578 -44.729 -40.405 1.00 53.31 574 LEU E C 1
ATOM 1992 O O . LEU A 1 275 ? 18.370 -44.856 -40.245 1.00 53.48 574 LEU E O 1
ATOM 1997 N N . GLN A 1 276 ? 20.472 -45.561 -39.880 1.00 54.32 575 GLN E N 1
ATOM 1998 C CA . GLN A 1 276 ? 20.118 -46.687 -38.997 1.00 55.65 575 GLN E CA 1
ATOM 1999 C C . GLN A 1 276 ? 19.304 -46.303 -37.750 1.00 55.30 575 GLN E C 1
ATOM 2000 O O . GLN A 1 276 ? 18.597 -47.145 -37.169 1.00 55.99 575 GLN E O 1
ATOM 2006 N N . GLU A 1 277 ? 19.404 -45.036 -37.344 1.00 54.54 576 GLU E N 1
ATOM 2007 C CA . GLU A 1 277 ? 18.681 -44.516 -36.188 1.00 53.44 576 GLU E CA 1
ATOM 2008 C C . GLU A 1 277 ? 17.244 -44.139 -36.521 1.00 52.42 576 GLU E C 1
ATOM 2009 O O . GLU A 1 277 ? 16.440 -43.873 -35.627 1.00 52.27 576 GLU E O 1
ATOM 2015 N N . ASP A 1 278 ? 16.928 -44.123 -37.814 1.00 51.08 577 ASP E N 1
ATOM 2016 C CA . ASP A 1 278 ? 15.634 -43.653 -38.289 1.00 49.65 577 ASP E CA 1
ATOM 2017 C C . ASP A 1 278 ? 14.983 -44.771 -39.106 1.00 48.73 577 ASP E C 1
ATOM 2018 O O . ASP A 1 278 ? 15.382 -45.030 -40.237 1.00 47.78 577 ASP E O 1
ATOM 2023 N N . ASP A 1 279 ? 13.993 -45.428 -38.512 1.00 48.07 578 ASP E N 1
ATOM 2024 C CA . ASP A 1 279 ? 13.311 -46.573 -39.126 1.00 47.72 578 ASP E CA 1
ATOM 2025 C C . ASP A 1 279 ? 12.453 -46.166 -40.308 1.00 46.39 578 ASP E C 1
ATOM 2026 O O . ASP A 1 279 ? 12.404 -46.879 -41.296 1.00 46.25 578 ASP E O 1
ATOM 2031 N N . VAL A 1 280 ? 11.732 -45.055 -40.156 1.00 45.01 579 VAL E N 1
ATOM 2032 C CA . VAL A 1 280 ? 10.996 -44.419 -41.235 1.00 44.17 579 VAL E CA 1
ATOM 2033 C C . VAL A 1 280 ? 11.909 -44.179 -42.444 1.00 43.40 579 VAL E C 1
ATOM 2034 O O . VAL A 1 280 ? 11.559 -44.547 -43.562 1.00 42.82 579 VAL E O 1
ATOM 2038 N N . ALA A 1 281 ? 13.077 -43.588 -42.205 1.00 42.76 580 ALA E N 1
ATOM 2039 C CA . ALA A 1 281 ? 14.002 -43.221 -43.267 1.00 42.47 580 ALA E CA 1
ATOM 2040 C C . ALA A 1 281 ? 14.640 -44.439 -43.927 1.00 42.71 580 ALA E C 1
ATOM 2041 O O . ALA A 1 281 ? 14.779 -44.481 -45.147 1.00 42.28 580 ALA E O 1
ATOM 2043 N N . MET A 1 282 ? 15.015 -45.429 -43.125 1.00 43.17 581 MET E N 1
ATOM 2044 C CA . MET A 1 282 ? 15.521 -46.699 -43.642 1.00 45.04 581 MET E CA 1
ATOM 2045 C C . MET A 1 282 ? 14.476 -47.437 -44.482 1.00 42.65 581 MET E C 1
ATOM 2046 O O . MET A 1 282 ? 14.794 -47.951 -45.557 1.00 42.99 581 MET E O 1
ATOM 2051 N N . ALA A 1 283 ? 13.238 -47.489 -43.993 1.00 40.70 582 ALA E N 1
ATOM 2052 C CA . ALA A 1 283 ? 12.151 -48.119 -44.738 1.00 39.34 582 ALA E CA 1
ATOM 2053 C C . ALA A 1 283 ? 11.850 -47.375 -46.039 1.00 38.40 582 ALA E C 1
ATOM 2054 O O . ALA A 1 283 ? 11.643 -48.006 -47.077 1.00 38.07 582 ALA E O 1
ATOM 2056 N N . PHE A 1 284 ? 11.844 -46.035 -45.993 1.00 37.59 583 PHE E N 1
ATOM 2057 C CA . PHE A 1 284 ? 11.685 -45.223 -47.205 1.00 36.28 583 PHE E CA 1
ATOM 2058 C C . PHE A 1 284 ? 12.733 -45.559 -48.263 1.00 36.43 583 PHE E C 1
ATOM 2059 O O . PHE A 1 284 ? 12.401 -45.757 -49.424 1.00 36.62 583 PHE E O 1
ATOM 2067 N N . LEU A 1 285 ? 13.992 -45.623 -47.862 1.00 37.26 584 LEU E N 1
ATOM 2068 C CA . LEU A 1 285 ? 15.105 -45.750 -48.801 1.00 38.34 584 LEU E CA 1
ATOM 2069 C C . LEU A 1 285 ? 15.154 -47.149 -49.424 1.00 39.04 584 LEU E C 1
ATOM 2070 O O . LEU A 1 285 ? 15.473 -47.301 -50.594 1.00 38.41 584 LEU E O 1
ATOM 2075 N N . GLU A 1 286 ? 14.874 -48.166 -48.611 1.00 40.19 585 GLU E N 1
ATOM 2076 C CA . GLU A 1 286 ? 14.763 -49.539 -49.084 1.00 41.87 585 GLU E CA 1
ATOM 2077 C C . GLU A 1 286 ? 13.651 -49.659 -50.151 1.00 40.92 585 GLU E C 1
ATOM 2078 O O . GLU A 1 286 ? 13.874 -50.183 -51.232 1.00 41.37 585 GLU E O 1
ATOM 2084 N N . GLU A 1 287 ? 12.469 -49.135 -49.856 1.00 40.46 586 GLU E N 1
ATOM 2085 C CA . GLU A 1 287 ? 11.367 -49.160 -50.812 1.00 40.35 586 GLU E CA 1
ATOM 2086 C C . GLU A 1 287 ? 11.659 -48.283 -52.039 1.00 38.70 586 GLU E C 1
ATOM 2087 O O . GLU A 1 287 ? 11.286 -48.634 -53.142 1.00 38.21 586 GLU E O 1
ATOM 2093 N N . PHE A 1 288 ? 12.366 -47.166 -51.847 1.00 37.73 587 PHE E N 1
ATOM 2094 C CA . PHE A 1 288 ? 12.742 -46.265 -52.952 1.00 36.36 587 PHE E CA 1
ATOM 2095 C C . PHE A 1 288 ? 13.730 -46.919 -53.903 1.00 36.84 587 PHE E C 1
ATOM 2096 O O . PHE A 1 288 ? 13.678 -46.722 -55.116 1.00 35.56 587 PHE E O 1
ATOM 2104 N N . TYR A 1 289 ? 14.644 -47.694 -53.340 1.00 37.61 588 TYR E N 1
ATOM 2105 C CA . TYR A 1 289 ? 15.571 -48.454 -54.155 1.00 39.44 588 TYR E CA 1
ATOM 2106 C C . TYR A 1 289 ? 14.845 -49.487 -55.045 1.00 39.28 588 TYR E C 1
ATOM 2107 O O . TYR A 1 289 ? 15.171 -49.635 -56.230 1.00 39.30 588 TYR E O 1
ATOM 2116 N N . VAL A 1 290 ? 13.857 -50.168 -54.470 1.00 39.80 589 VAL E N 1
ATOM 2117 C CA . VAL A 1 290 ? 12.999 -51.110 -55.212 1.00 40.04 589 VAL E CA 1
ATOM 2118 C C . VAL A 1 290 ? 12.244 -50.380 -56.342 1.00 40.21 589 VAL E C 1
ATOM 2119 O O . VAL A 1 290 ? 12.268 -50.825 -57.486 1.00 41.04 589 VAL E O 1
ATOM 2123 N N . SER A 1 291 ? 11.617 -49.249 -56.031 1.00 39.91 590 SER E N 1
ATOM 2124 C CA . SER A 1 291 ? 10.959 -48.416 -57.046 1.00 39.77 590 SER E CA 1
ATOM 2125 C C . SER A 1 291 ? 11.865 -48.050 -58.202 1.00 39.27 590 SER E C 1
ATOM 2126 O O . SER A 1 291 ? 11.472 -48.189 -59.336 1.00 39.35 590 SER E O 1
ATOM 2129 N N . VAL A 1 292 ? 13.059 -47.538 -57.903 1.00 39.06 591 VAL E N 1
ATOM 2130 C CA . VAL A 1 292 ? 13.986 -47.078 -58.923 1.00 38.33 591 VAL E CA 1
ATOM 2131 C C . VAL A 1 292 ? 14.581 -48.227 -59.758 1.00 38.94 591 VAL E C 1
ATOM 2132 O O . VAL A 1 292 ? 14.760 -48.085 -60.978 1.00 38.10 591 VAL E O 1
ATOM 2136 N N . SER A 1 293 ? 14.890 -49.360 -59.126 1.00 39.66 592 SER E N 1
ATOM 2137 C CA . SER A 1 293 ? 15.419 -50.471 -59.919 1.00 40.76 592 SER E CA 1
ATOM 2138 C C . SER A 1 293 ? 14.360 -51.086 -60.817 1.00 40.97 592 SER E C 1
ATOM 2139 O O . SER A 1 293 ? 14.678 -51.430 -61.940 1.00 40.99 592 SER E O 1
ATOM 2142 N N . ASP A 1 294 ? 13.110 -51.181 -60.343 1.00 41.21 593 ASP E N 1
ATOM 2143 C CA . ASP A 1 294 ? 11.992 -51.602 -61.199 1.00 41.30 593 ASP E CA 1
ATOM 2144 C C . ASP A 1 294 ? 11.781 -50.631 -62.336 1.00 41.46 593 ASP E C 1
ATOM 2145 O O . ASP A 1 294 ? 11.626 -51.052 -63.485 1.00 41.71 593 ASP E O 1
ATOM 2150 N N . ASP A 1 295 ? 11.746 -49.334 -62.019 1.00 41.07 594 ASP E N 1
ATOM 2151 C CA . ASP A 1 295 ? 11.543 -48.307 -63.038 1.00 41.48 594 ASP E CA 1
ATOM 2152 C C . ASP A 1 295 ? 12.708 -48.242 -64.028 1.00 40.99 594 ASP E C 1
ATOM 2153 O O . ASP A 1 295 ? 12.489 -48.035 -65.202 1.00 41.02 594 ASP E O 1
ATOM 2158 N N . ALA A 1 296 ? 13.933 -48.407 -63.545 1.00 41.72 595 ALA E N 1
ATOM 2159 C CA . ALA A 1 296 ? 15.131 -48.378 -64.403 1.00 42.32 595 ALA E CA 1
ATOM 2160 C C . ALA A 1 296 ? 15.009 -49.396 -65.529 1.00 42.79 595 ALA E C 1
ATOM 2161 O O . ALA A 1 296 ? 15.227 -49.075 -66.696 1.00 42.95 595 ALA E O 1
ATOM 2163 N N . ARG A 1 297 ? 14.640 -50.616 -65.151 1.00 43.78 596 ARG E N 1
ATOM 2164 C CA . ARG A 1 297 ? 14.388 -51.718 -66.070 1.00 44.92 596 ARG E CA 1
ATOM 2165 C C . ARG A 1 297 ? 13.276 -51.441 -67.077 1.00 44.74 596 ARG E C 1
ATOM 2166 O O . ARG A 1 297 ? 13.495 -51.471 -68.292 1.00 45.23 596 ARG E O 1
ATOM 2174 N N . MET A 1 298 ? 12.088 -51.162 -66.559 1.00 44.03 597 MET E N 1
ATOM 2175 C CA . MET A 1 298 ? 10.916 -50.911 -67.373 1.00 43.40 597 MET E CA 1
ATOM 2176 C C . MET A 1 298 ? 11.006 -49.651 -68.240 1.00 43.96 597 MET E C 1
ATOM 2177 O O . MET A 1 298 ? 10.457 -49.632 -69.332 1.00 44.39 597 MET E O 1
ATOM 2182 N N . MET A 1 299 ? 11.683 -48.603 -67.775 1.00 44.12 598 MET E N 1
ATOM 2183 C CA . MET A 1 299 ? 11.774 -47.363 -68.555 1.00 44.55 598 MET E CA 1
ATOM 2184 C C . MET A 1 299 ? 13.130 -47.224 -69.269 1.00 44.63 598 MET E C 1
ATOM 2185 O O . MET A 1 299 ? 13.305 -46.308 -70.068 1.00 44.77 598 MET E O 1
ATOM 2190 N N . ALA A 1 300 ? 14.076 -48.123 -68.976 1.00 44.68 599 ALA E N 1
ATOM 2191 C CA . ALA A 1 300 ? 15.462 -48.040 -69.479 1.00 44.64 599 ALA E CA 1
ATOM 2192 C C . ALA A 1 300 ? 16.076 -46.661 -69.186 1.00 44.70 599 ALA E C 1
ATOM 2193 O O . ALA A 1 300 ? 16.439 -45.900 -70.086 1.00 44.61 599 ALA E O 1
ATOM 2195 N N . ALA A 1 301 ? 16.175 -46.358 -67.896 1.00 44.41 600 ALA E N 1
ATOM 2196 C CA . ALA A 1 301 ? 16.569 -45.054 -67.427 1.00 43.71 600 ALA E CA 1
ATOM 2197 C C . ALA A 1 301 ? 17.430 -45.261 -66.196 1.00 43.61 600 ALA E C 1
ATOM 2198 O O . ALA A 1 301 ? 17.582 -46.391 -65.733 1.00 42.31 600 ALA E O 1
ATOM 2200 N N . PHE A 1 302 ? 17.991 -44.164 -65.679 1.00 44.51 601 PHE E N 1
ATOM 2201 C CA . PHE A 1 302 ? 18.744 -44.139 -64.403 1.00 45.33 601 PHE E CA 1
ATOM 2202 C C . PHE A 1 302 ? 20.000 -44.995 -64.435 1.00 47.10 601 PHE E C 1
ATOM 2203 O O . PHE A 1 302 ? 20.367 -45.631 -63.441 1.00 46.99 601 PHE E O 1
ATOM 2211 N N . LYS A 1 303 ? 20.667 -44.997 -65.582 1.00 49.93 602 LYS E N 1
ATOM 2212 C CA . LYS A 1 303 ? 21.837 -45.854 -65.769 1.00 52.70 602 LYS E CA 1
ATOM 2213 C C . LYS A 1 303 ? 22.972 -45.475 -64.817 1.00 53.56 602 LYS E C 1
ATOM 2214 O O . LYS A 1 303 ? 23.576 -46.352 -64.192 1.00 54.06 602 LYS E O 1
ATOM 2220 N N . GLU A 1 304 ? 23.213 -44.173 -64.671 1.00 54.50 603 GLU E N 1
ATOM 2221 C CA . GLU A 1 304 ? 24.235 -43.659 -63.752 1.00 55.80 603 GLU E CA 1
ATOM 2222 C C . GLU A 1 304 ? 23.764 -43.644 -62.284 1.00 55.09 603 GLU E C 1
ATOM 2223 O O . GLU A 1 304 ? 24.508 -44.021 -61.383 1.00 55.40 603 GLU E O 1
ATOM 2229 N N . GLN A 1 305 ? 22.523 -43.223 -62.060 1.00 54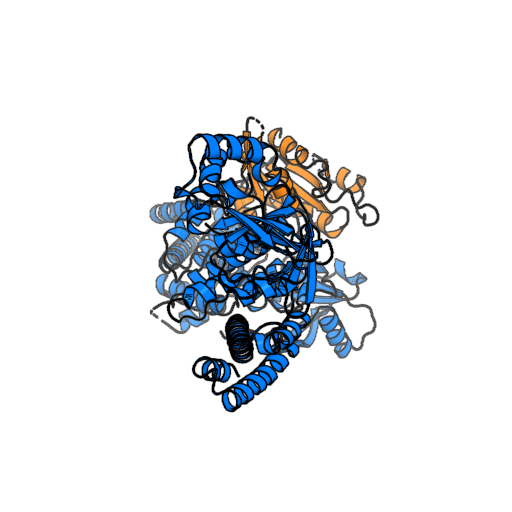.55 604 GLN E N 1
ATOM 2230 C CA . GLN A 1 305 ? 21.991 -43.009 -60.705 1.00 53.79 604 GLN E CA 1
ATOM 2231 C C . GLN A 1 305 ? 21.654 -44.294 -59.951 1.00 53.09 604 GLN E C 1
ATOM 2232 O O . GLN A 1 305 ? 21.750 -44.340 -58.728 1.00 52.44 604 GLN E O 1
ATOM 2238 N N . LEU A 1 306 ? 21.257 -45.341 -60.673 1.00 53.22 605 LEU E N 1
ATOM 2239 C CA . LEU A 1 306 ? 20.873 -46.607 -60.025 1.00 53.51 605 LEU E CA 1
ATOM 2240 C C . LEU A 1 306 ? 21.992 -47.313 -59.237 1.00 54.06 605 LEU E C 1
ATOM 2241 O O . LEU A 1 306 ? 21.750 -47.787 -58.122 1.00 53.84 605 LEU E O 1
ATOM 2246 N N . PRO A 1 307 ? 23.202 -47.435 -59.832 1.00 54.98 606 PRO E N 1
ATOM 2247 C CA . PRO A 1 307 ? 24.335 -47.991 -59.078 1.00 55.22 606 PRO E CA 1
ATOM 2248 C C . PRO A 1 307 ? 24.747 -47.121 -57.874 1.00 55.40 606 PRO E C 1
ATOM 2249 O O . PRO A 1 307 ? 25.078 -47.671 -56.815 1.00 54.55 606 PRO E O 1
ATOM 2253 N N . GLU A 1 308 ? 24.714 -45.791 -58.034 1.00 56.02 607 GLU E N 1
ATOM 2254 C CA . GLU A 1 308 ? 24.977 -44.869 -56.916 1.00 57.04 607 GLU E CA 1
ATOM 2255 C C . GLU A 1 308 ? 24.055 -45.185 -55.742 1.00 57.19 607 GLU E C 1
ATOM 2256 O O . GLU A 1 308 ? 24.504 -45.286 -54.595 1.00 57.25 607 GLU E O 1
ATOM 2262 N N . LEU A 1 309 ? 22.774 -45.390 -56.052 1.00 57.79 608 LEU E N 1
ATOM 2263 C CA . LEU A 1 309 ? 21.747 -45.698 -55.065 1.00 58.36 608 LEU E CA 1
ATOM 2264 C C . LEU A 1 309 ? 21.897 -47.097 -54.458 1.00 59.78 608 LEU E C 1
ATOM 2265 O O . LEU A 1 309 ? 21.510 -47.334 -53.301 1.00 59.46 608 LEU E O 1
ATOM 2270 N N . GLU A 1 310 ? 22.448 -48.019 -55.251 1.00 61.51 609 GLU E N 1
ATOM 2271 C CA . GLU A 1 310 ? 22.680 -49.409 -54.822 1.00 63.48 609 GLU E CA 1
ATOM 2272 C C . GLU A 1 310 ? 23.766 -49.521 -53.740 1.00 63.74 609 GLU E C 1
ATOM 2273 O O . GLU A 1 310 ? 23.632 -50.314 -52.802 1.00 63.74 609 GLU E O 1
ATOM 2279 N N . LYS A 1 311 ? 24.827 -48.726 -53.889 1.00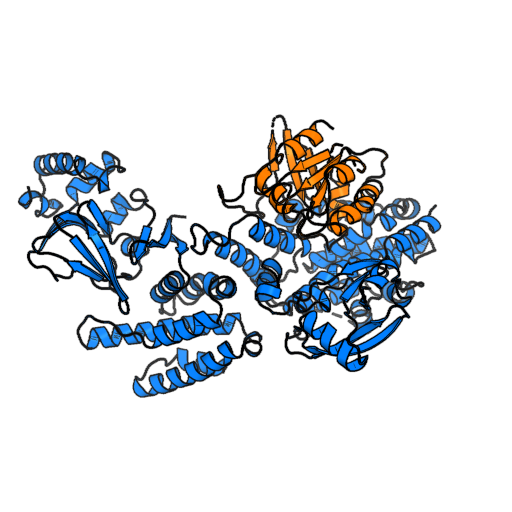 64.77 610 LYS E N 1
ATOM 2280 C CA . LYS A 1 311 ? 25.909 -48.615 -52.903 1.00 65.82 610 LYS E CA 1
ATOM 2281 C C . LYS A 1 311 ? 25.394 -48.378 -51.489 1.00 66.28 610 LYS E C 1
ATOM 2282 O O . LYS A 1 311 ? 25.713 -49.133 -50.565 1.00 66.26 610 LYS E O 1
ATOM 2288 N N . ILE A 1 312 ? 24.592 -47.318 -51.350 1.00 66.91 611 ILE E N 1
ATOM 2289 C CA . ILE A 1 312 ? 23.977 -46.889 -50.087 1.00 67.26 611 ILE E CA 1
ATOM 2290 C C . ILE A 1 312 ? 23.099 -47.958 -49.429 1.00 67.61 611 ILE E C 1
ATOM 2291 O O . ILE A 1 312 ? 23.090 -48.090 -48.206 1.00 67.87 611 ILE E O 1
ATOM 2296 N N . VAL A 1 313 ? 22.373 -48.729 -50.226 1.00 67.82 612 VAL E N 1
ATOM 2297 C CA . VAL A 1 313 ? 21.592 -49.835 -49.677 1.00 68.24 612 VAL E CA 1
ATOM 2298 C C . VAL A 1 313 ? 22.439 -51.113 -49.710 1.00 68.51 612 VAL E C 1
ATOM 2299 O O . VAL A 1 313 ? 22.544 -51.825 -48.712 1.00 68.60 612 VAL E O 1
ATOM 2303 N N . ARG A 1 344 ? 38.993 -44.726 -32.176 1.00 60.56 643 ARG E N 1
ATOM 2304 C CA . ARG A 1 344 ? 37.632 -44.225 -31.954 1.00 59.63 643 ARG E CA 1
ATOM 2305 C C . ARG A 1 344 ? 36.736 -44.399 -33.182 1.00 58.61 643 ARG E C 1
ATOM 2306 O O . ARG A 1 344 ? 37.059 -43.924 -34.282 1.00 58.31 643 ARG E O 1
ATOM 2314 N N . GLN A 1 345 ? 35.645 -45.142 -32.972 1.00 57.29 644 GLN E N 1
ATOM 2315 C CA . GLN A 1 345 ? 34.501 -45.241 -33.885 1.00 56.22 644 GLN E CA 1
ATOM 2316 C C . GLN A 1 345 ? 33.349 -44.432 -33.277 1.00 53.82 644 GLN E C 1
ATOM 2317 O O . GLN A 1 345 ? 33.216 -44.386 -32.056 1.00 53.57 644 GLN E O 1
ATOM 2323 N N . PRO A 1 346 ? 32.512 -43.788 -34.121 1.00 51.60 645 PRO E N 1
ATOM 2324 C CA . PRO A 1 346 ? 31.421 -42.967 -33.586 1.00 49.36 645 PRO E CA 1
ATOM 2325 C C . PRO A 1 346 ? 30.461 -43.735 -32.694 1.00 47.53 645 PRO E C 1
ATOM 2326 O O . PRO A 1 346 ? 30.101 -44.863 -32.992 1.00 47.41 645 PRO E O 1
ATOM 2330 N N . ILE A 1 347 ? 30.048 -43.111 -31.605 1.00 45.43 646 ILE E N 1
ATOM 2331 C CA . ILE A 1 347 ? 28.976 -43.654 -30.788 1.00 43.88 646 ILE E CA 1
ATOM 2332 C C . ILE A 1 347 ? 27.628 -43.408 -31.497 1.00 43.66 646 ILE E C 1
ATOM 2333 O O . ILE A 1 347 ? 27.422 -42.347 -32.100 1.00 43.12 646 ILE E O 1
ATOM 2338 N N . ARG A 1 348 ? 26.724 -44.384 -31.425 1.00 43.39 647 ARG E N 1
ATOM 2339 C CA . ARG A 1 348 ? 25.391 -44.259 -32.036 1.00 43.64 647 ARG E CA 1
ATOM 2340 C C . ARG A 1 348 ? 24.361 -44.210 -30.933 1.00 42.39 647 ARG E C 1
ATOM 2341 O O . ARG A 1 348 ? 24.579 -44.757 -29.865 1.00 41.83 647 ARG E O 1
ATOM 2349 N N . GLY A 1 349 ? 23.234 -43.560 -31.203 1.00 42.09 648 GLY E N 1
ATOM 2350 C CA . GLY A 1 349 ? 22.164 -43.399 -30.228 1.00 42.07 648 GLY E CA 1
ATOM 2351 C C . GLY A 1 349 ? 21.518 -44.700 -29.783 1.00 42.54 648 GLY E C 1
ATOM 2352 O O . GLY A 1 349 ? 20.966 -44.783 -28.671 1.00 42.08 648 GLY E O 1
ATOM 2353 N N . SER A 1 350 ? 21.580 -45.707 -30.657 1.00 43.11 649 SER E N 1
ATOM 2354 C CA . SER A 1 350 ? 21.070 -47.062 -30.363 1.00 44.18 649 SER E CA 1
ATOM 2355 C C . SER A 1 350 ? 22.118 -48.009 -29.725 1.00 44.19 649 SER E C 1
ATOM 2356 O O . SER A 1 350 ? 21.766 -49.113 -29.296 1.00 44.58 649 SER E O 1
ATOM 2359 N N . ASP A 1 351 ? 23.389 -47.598 -29.667 1.00 44.38 650 ASP E N 1
ATOM 2360 C CA . ASP A 1 351 ? 24.399 -48.333 -28.896 1.00 44.64 650 ASP E CA 1
ATOM 2361 C C . ASP A 1 351 ? 23.916 -48.434 -27.469 1.00 45.13 650 ASP E C 1
ATOM 2362 O O . ASP A 1 351 ? 23.241 -47.534 -26.969 1.00 45.04 650 ASP E O 1
ATOM 2367 N N . GLU A 1 352 ? 24.260 -49.521 -26.793 1.00 45.86 651 GLU E N 1
ATOM 2368 C CA . GLU A 1 352 ? 23.855 -49.657 -25.403 1.00 46.89 651 GLU E CA 1
ATOM 2369 C C . GLU A 1 352 ? 24.985 -49.292 -24.460 1.00 46.04 651 GLU E C 1
ATOM 2370 O O . GLU A 1 352 ? 26.153 -49.544 -24.754 1.00 45.74 651 GLU E O 1
ATOM 2376 N N . VAL A 1 353 ? 24.624 -48.641 -23.359 1.00 45.36 652 VAL E N 1
ATOM 2377 C CA . VAL A 1 353 ? 25.586 -48.295 -22.309 1.00 45.42 652 VAL E CA 1
ATOM 2378 C C . VAL A 1 353 ? 25.285 -49.091 -21.059 1.00 44.49 652 VAL E C 1
ATOM 2379 O O . VAL A 1 353 ? 24.128 -49.317 -20.734 1.00 44.45 652 VAL E O 1
ATOM 2383 N N . LEU A 1 354 ? 26.340 -49.471 -20.349 1.00 44.45 653 LEU E N 1
ATOM 2384 C CA . LEU A 1 354 ? 26.232 -49.932 -18.973 1.00 44.01 653 LEU E CA 1
ATOM 2385 C C . LEU A 1 354 ? 26.604 -48.744 -18.082 1.00 42.89 653 LEU E C 1
ATOM 2386 O O . LEU A 1 354 ? 27.760 -48.327 -18.037 1.00 42.52 653 LEU E O 1
ATOM 2391 N N . PHE A 1 355 ? 25.621 -48.189 -17.390 1.00 41.50 654 PHE E N 1
ATOM 2392 C CA . PHE A 1 355 ? 25.849 -46.962 -16.668 1.00 40.41 654 PHE E CA 1
ATOM 2393 C C . PHE A 1 355 ? 25.506 -47.081 -15.198 1.00 39.53 654 PHE E C 1
ATOM 2394 O O . PHE A 1 355 ? 24.449 -47.583 -14.863 1.00 38.39 654 PHE E O 1
ATOM 2402 N N . LYS A 1 356 ? 26.396 -46.585 -14.331 1.00 39.02 655 LYS E N 1
ATOM 2403 C CA . LYS A 1 356 ? 26.136 -46.575 -12.876 1.00 38.91 655 LYS E CA 1
ATOM 2404 C C . LYS A 1 356 ? 25.369 -45.343 -12.437 1.00 38.46 655 LYS E C 1
ATOM 2405 O O . LYS A 1 356 ? 25.728 -44.206 -12.764 1.00 38.10 655 LYS E O 1
ATOM 2411 N N . VAL A 1 357 ? 24.298 -45.575 -11.693 1.00 38.73 656 VAL E N 1
ATOM 2412 C CA . VAL A 1 357 ? 23.475 -44.502 -11.200 1.00 38.23 656 VAL E CA 1
ATOM 2413 C C . VAL A 1 357 ? 23.478 -44.628 -9.689 1.00 38.66 656 VAL E C 1
ATOM 2414 O O . VAL A 1 357 ? 23.104 -45.685 -9.171 1.00 38.53 656 VAL E O 1
ATOM 2418 N N . TYR A 1 358 ? 23.885 -43.560 -8.980 1.00 38.15 657 TYR E N 1
ATOM 2419 C CA . TYR A 1 358 ? 24.137 -43.656 -7.522 1.00 37.80 657 TYR E CA 1
ATOM 2420 C C . TYR A 1 358 ? 22.952 -43.348 -6.606 1.00 37.84 657 TYR E C 1
ATOM 2421 O O . TYR A 1 358 ? 22.106 -42.528 -6.953 1.00 37.48 657 TYR E O 1
ATOM 2430 N N . CYS A 1 359 ? 22.903 -44.033 -5.450 1.00 38.40 658 CYS E N 1
ATOM 2431 C CA . CYS A 1 359 ? 22.058 -43.653 -4.314 1.00 39.96 658 CYS E CA 1
ATOM 2432 C C . CYS A 1 359 ? 22.785 -42.670 -3.380 1.00 38.51 658 CYS E C 1
ATOM 2433 O O . CYS A 1 359 ? 24.008 -42.509 -3.459 1.00 37.01 658 CYS E O 1
ATOM 2436 N N . ILE A 1 360 ? 22.006 -42.037 -2.498 1.00 37.64 659 ILE E N 1
ATOM 2437 C CA . ILE A 1 360 ? 22.517 -41.150 -1.457 1.00 37.35 659 ILE E CA 1
ATOM 2438 C C . ILE A 1 360 ? 23.595 -41.850 -0.599 1.00 37.37 659 ILE E C 1
ATOM 2439 O O . ILE A 1 360 ? 24.596 -41.232 -0.258 1.00 36.91 659 ILE E O 1
ATOM 2444 N N . ASP A 1 361 ? 23.434 -43.150 -0.334 1.00 37.07 660 ASP E N 1
ATOM 2445 C CA . ASP A 1 361 ? 24.415 -43.883 0.475 1.00 37.26 660 ASP E CA 1
ATOM 2446 C C . ASP A 1 361 ? 25.649 -44.358 -0.297 1.00 36.85 660 ASP E C 1
ATOM 2447 O O . ASP A 1 361 ? 26.488 -45.082 0.226 1.00 37.68 660 ASP E O 1
ATOM 2452 N N . HIS A 1 362 ? 25.737 -43.924 -1.549 1.00 36.66 661 HIS E N 1
ATOM 2453 C CA . HIS A 1 362 ? 26.854 -44.164 -2.453 1.00 36.28 661 HIS E CA 1
ATOM 2454 C C . HIS A 1 362 ? 26.967 -45.601 -2.961 1.00 36.93 661 HIS E C 1
ATOM 2455 O O . HIS A 1 362 ? 27.946 -45.951 -3.612 1.00 36.21 661 HIS E O 1
ATOM 2462 N N . THR A 1 363 ? 25.956 -46.430 -2.681 1.00 37.68 662 THR E N 1
ATOM 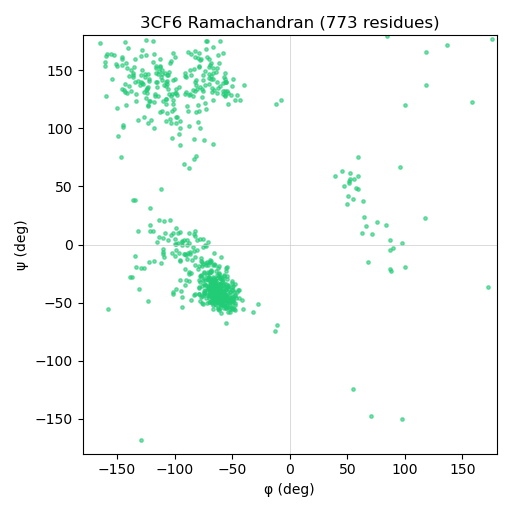2463 C CA . THR A 1 363 ? 25.767 -47.627 -3.490 1.00 38.63 662 THR E CA 1
ATOM 2464 C C . THR A 1 363 ? 25.235 -47.152 -4.841 1.00 39.57 662 THR E C 1
ATOM 2465 O O . THR A 1 363 ? 24.850 -45.979 -5.008 1.00 39.22 662 THR E O 1
ATOM 2469 N N . TYR A 1 364 ? 25.223 -48.058 -5.807 1.00 40.78 663 TYR E N 1
ATOM 2470 C CA . TYR A 1 364 ? 24.746 -47.730 -7.133 1.00 42.30 663 TYR E CA 1
ATOM 2471 C C . TYR A 1 364 ? 24.036 -48.905 -7.815 1.00 43.03 663 TYR E C 1
ATOM 2472 O O . TYR A 1 364 ? 24.220 -50.070 -7.443 1.00 42.24 663 TYR E O 1
ATOM 2481 N N . THR A 1 365 ? 23.224 -48.557 -8.811 1.00 43.85 664 THR E N 1
ATOM 2482 C CA . THR A 1 365 ? 22.606 -49.496 -9.734 1.00 44.66 664 THR E CA 1
ATOM 2483 C C . THR A 1 365 ? 23.322 -49.359 -11.070 1.00 44.48 664 THR E C 1
ATOM 2484 O O . THR A 1 365 ? 23.653 -48.248 -11.500 1.00 43.29 664 THR E O 1
ATOM 2488 N N . THR A 1 366 ? 23.551 -50.491 -11.731 1.00 44.78 665 THR E N 1
ATOM 2489 C CA . THR A 1 366 ? 24.032 -50.491 -13.104 1.00 45.15 665 THR E CA 1
ATOM 2490 C C . THR A 1 366 ? 22.855 -50.749 -14.054 1.00 45.32 665 THR E C 1
ATOM 2491 O O . THR A 1 366 ? 22.216 -51.807 -13.989 1.00 45.61 665 THR E O 1
ATOM 2495 N N . ILE A 1 367 ? 22.546 -49.763 -14.900 1.00 44.88 666 ILE E N 1
ATOM 2496 C CA . ILE A 1 367 ? 21.484 -49.901 -15.906 1.00 44.02 666 ILE E CA 1
ATOM 2497 C C . ILE A 1 367 ? 22.101 -50.145 -17.280 1.00 44.81 666 ILE E C 1
ATOM 2498 O O . ILE A 1 367 ? 23.269 -49.838 -17.508 1.00 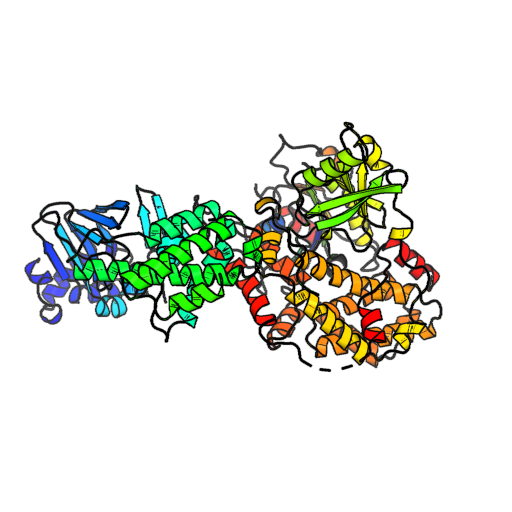44.94 666 ILE E O 1
ATOM 2503 N N . ARG A 1 368 ? 21.317 -50.729 -18.178 1.00 45.39 667 ARG E N 1
ATOM 2504 C CA . ARG A 1 368 ? 21.753 -51.046 -19.531 1.00 46.22 667 ARG E CA 1
ATOM 2505 C C . ARG A 1 368 ? 20.645 -50.515 -20.417 1.00 44.70 667 ARG E C 1
ATOM 2506 O O . ARG A 1 368 ? 19.541 -51.061 -20.430 1.00 44.31 667 ARG E O 1
ATOM 2514 N N . VAL A 1 369 ? 20.942 -49.413 -21.109 1.00 43.18 668 VAL E N 1
ATOM 2515 C CA . VAL A 1 369 ? 19.959 -48.644 -21.861 1.00 41.55 668 VAL E CA 1
ATOM 2516 C C . VAL A 1 369 ? 20.636 -48.073 -23.115 1.00 40.57 668 VAL E C 1
ATOM 2517 O O . VAL A 1 369 ? 21.877 -48.023 -23.182 1.00 40.19 668 VAL E O 1
ATOM 2521 N N . PRO A 1 370 ? 19.834 -47.667 -24.124 1.00 39.74 669 PRO E N 1
ATOM 2522 C CA . PRO A 1 370 ? 20.432 -47.060 -25.320 1.00 39.32 669 PRO E CA 1
ATOM 2523 C C . PRO A 1 370 ? 21.120 -45.739 -24.953 1.00 38.72 669 PRO E C 1
ATOM 2524 O O . PRO A 1 370 ? 20.710 -45.076 -23.998 1.00 38.10 669 PRO E O 1
ATOM 2528 N N . VAL A 1 371 ? 22.183 -45.399 -25.667 1.00 38.44 670 VAL E N 1
ATOM 2529 C CA . VAL A 1 371 ? 22.861 -44.120 -25.462 1.00 39.05 670 VAL E CA 1
ATOM 2530 C C . VAL A 1 371 ? 21.858 -42.950 -25.518 1.00 38.71 670 VAL E C 1
ATOM 2531 O O . VAL A 1 371 ? 21.938 -42.035 -24.711 1.00 38.61 670 VAL E O 1
ATOM 2535 N N . ALA A 1 372 ? 20.906 -43.009 -26.450 1.00 38.71 671 ALA E N 1
ATOM 2536 C CA . ALA A 1 372 ? 19.928 -41.929 -26.637 1.00 38.89 671 ALA E CA 1
ATOM 2537 C C . ALA A 1 372 ? 18.744 -41.966 -25.680 1.00 38.98 671 ALA E C 1
ATOM 2538 O O . ALA A 1 372 ? 17.785 -41.222 -25.883 1.00 39.82 671 ALA E O 1
ATOM 2540 N N . ALA A 1 373 ? 18.804 -42.795 -24.639 1.00 39.03 672 ALA E N 1
ATOM 2541 C CA . ALA A 1 373 ? 17.712 -42.890 -23.656 1.00 39.33 672 ALA E CA 1
ATOM 2542 C C . ALA A 1 373 ? 17.393 -41.540 -23.028 1.00 39.96 672 ALA E C 1
ATOM 2543 O O . ALA A 1 373 ? 18.303 -40.765 -22.721 1.00 40.43 672 ALA E O 1
ATOM 2545 N N . SER A 1 374 ? 16.107 -41.270 -22.831 1.00 40.11 673 SER E N 1
ATOM 2546 C CA . SER A 1 374 ? 15.647 -40.089 -22.121 1.00 40.24 673 SER E CA 1
ATOM 2547 C C . SER A 1 374 ? 15.784 -40.286 -20.604 1.00 39.90 673 SER E C 1
ATOM 2548 O O . SER A 1 374 ? 15.937 -41.413 -20.132 1.00 38.97 673 SER E O 1
ATOM 2551 N N . VAL A 1 375 ?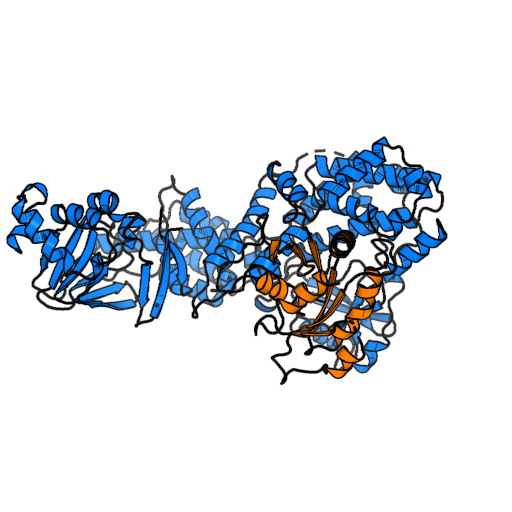 15.701 -39.191 -19.851 1.00 39.83 674 VAL E N 1
ATOM 2552 C CA . VAL A 1 375 ? 15.757 -39.268 -18.390 1.00 41.23 674 VAL E CA 1
ATOM 2553 C C . VAL A 1 375 ? 14.638 -40.151 -17.833 1.00 41.70 674 VAL E C 1
ATOM 2554 O O . VAL A 1 375 ? 14.873 -40.934 -16.928 1.00 42.20 674 VAL E O 1
ATOM 2558 N N . LYS A 1 376 ? 13.435 -40.042 -18.394 1.00 42.70 675 LYS E N 1
ATOM 2559 C CA . LYS A 1 376 ? 12.307 -40.923 -18.036 1.00 43.78 675 LYS E CA 1
ATOM 2560 C C . LYS A 1 376 ? 12.664 -42.413 -18.196 1.00 43.09 675 LYS E C 1
ATOM 2561 O O . LYS A 1 376 ? 12.348 -43.225 -17.343 1.00 43.60 675 LYS E O 1
ATOM 2567 N N . GLU A 1 377 ? 13.332 -42.763 -19.285 1.00 43.31 676 GLU E N 1
ATOM 2568 C CA . GLU A 1 377 ? 13.807 -44.126 -19.506 1.00 43.53 676 GLU E CA 1
ATOM 2569 C C . GLU A 1 377 ? 14.892 -44.568 -18.517 1.00 43.09 676 GLU E C 1
ATOM 2570 O O . GLU A 1 377 ? 14.957 -45.744 -18.146 1.00 43.20 676 GLU E O 1
ATOM 2576 N N . VAL A 1 378 ? 15.739 -43.629 -18.094 1.00 42.28 677 VAL E N 1
ATOM 2577 C CA . VAL A 1 378 ? 16.737 -43.899 -17.070 1.00 41.47 677 VAL E CA 1
ATOM 2578 C C . VAL A 1 378 ? 16.046 -44.204 -15.737 1.00 41.57 677 VAL E C 1
ATOM 2579 O O . VAL A 1 378 ? 16.361 -45.195 -15.069 1.00 40.97 677 VAL E O 1
ATOM 2583 N N . ILE A 1 379 ? 15.093 -43.356 -15.367 1.00 41.78 678 ILE E N 1
ATOM 2584 C CA . ILE A 1 379 ? 14.388 -43.499 -14.102 1.00 42.94 678 ILE E CA 1
ATOM 2585 C C . ILE A 1 379 ? 13.685 -44.859 -14.046 1.00 43.90 678 ILE E C 1
ATOM 2586 O O . ILE A 1 379 ? 13.778 -45.587 -13.049 1.00 44.02 678 ILE E O 1
ATOM 2591 N N . SER A 1 380 ? 12.998 -45.205 -15.134 1.00 44.74 679 SER E N 1
ATOM 2592 C CA . SER A 1 380 ? 12.282 -46.470 -15.199 1.00 46.06 679 SER E CA 1
ATOM 2593 C C . SER A 1 380 ? 13.226 -47.681 -15.089 1.00 45.75 679 SER E C 1
ATOM 2594 O O . SER A 1 380 ? 12.912 -48.638 -14.403 1.00 45.30 679 SER E O 1
ATOM 2597 N N . ALA A 1 381 ? 14.383 -47.627 -15.745 1.00 46.52 680 ALA E N 1
ATOM 2598 C CA . ALA A 1 381 ? 15.395 -48.686 -15.613 1.00 47.63 680 ALA E CA 1
ATOM 2599 C C . ALA A 1 381 ? 15.929 -48.850 -14.171 1.00 48.94 680 ALA E C 1
ATOM 2600 O O . ALA A 1 381 ? 16.180 -49.978 -13.716 1.00 49.11 680 ALA E O 1
ATOM 2602 N N . VAL A 1 382 ? 16.101 -47.724 -13.470 1.00 50.22 681 VAL E N 1
ATOM 2603 C CA . VAL A 1 382 ? 16.615 -47.718 -12.091 1.00 51.23 681 VAL E CA 1
ATOM 2604 C C . VAL A 1 382 ? 15.560 -48.321 -11.176 1.00 52.74 681 VAL E C 1
ATOM 2605 O O . VAL A 1 382 ? 15.878 -49.140 -10.315 1.00 52.62 681 VAL E O 1
ATOM 2609 N N . ALA A 1 383 ? 14.306 -47.927 -11.393 1.00 54.85 682 ALA E N 1
ATOM 2610 C CA . ALA A 1 383 ? 13.167 -48.479 -10.652 1.00 57.09 682 ALA E CA 1
ATOM 2611 C C . ALA A 1 383 ? 12.972 -49.987 -10.867 1.00 58.64 682 ALA E C 1
ATOM 2612 O O . ALA A 1 383 ? 12.641 -50.693 -9.926 1.00 59.27 682 ALA E O 1
ATOM 2614 N N . ASP A 1 384 ? 13.192 -50.480 -12.084 1.00 60.64 683 ASP E N 1
ATOM 2615 C CA . ASP A 1 384 ? 13.222 -51.929 -12.331 1.00 62.86 683 ASP E CA 1
ATOM 2616 C C . ASP A 1 384 ? 14.203 -52.659 -11.399 1.00 63.95 683 ASP E C 1
ATOM 2617 O O . ASP A 1 384 ? 13.886 -53.721 -10.865 1.00 64.42 683 ASP E O 1
ATOM 2622 N N . LYS A 1 385 ? 15.386 -52.089 -11.194 1.00 65.36 684 LYS E N 1
ATOM 2623 C CA . LYS A 1 385 ? 16.408 -52.755 -10.386 1.00 66.72 684 LYS E CA 1
ATOM 2624 C C . LYS A 1 385 ? 16.340 -52.496 -8.871 1.00 67.71 684 LYS E C 1
ATOM 2625 O O . LYS A 1 385 ? 16.845 -53.294 -8.082 1.00 67.87 684 LYS E O 1
ATOM 2631 N N . LEU A 1 386 ? 15.736 -51.387 -8.463 1.00 68.91 685 LEU E N 1
ATOM 2632 C CA . LEU A 1 386 ? 15.594 -51.096 -7.042 1.00 70.31 685 LEU E CA 1
ATOM 2633 C C . LEU A 1 386 ? 14.211 -51.483 -6.544 1.00 71.33 685 LEU E C 1
ATOM 2634 O O . LEU A 1 386 ? 13.935 -51.404 -5.349 1.00 71.64 685 LEU E O 1
ATOM 2639 N N . GLY A 1 387 ? 13.356 -51.909 -7.473 1.00 72.52 686 GLY E N 1
ATOM 2640 C CA . GLY A 1 387 ? 11.994 -52.355 -7.178 1.00 73.50 686 GLY E CA 1
ATOM 2641 C C . GLY A 1 387 ? 11.181 -51.292 -6.469 1.00 74.26 686 GLY E C 1
ATOM 2642 O O . GLY A 1 387 ? 10.533 -51.569 -5.454 1.00 74.71 686 GLY E O 1
ATOM 2643 N N . SER A 1 388 ? 11.210 -50.073 -7.001 1.00 74.48 687 SER E N 1
ATOM 2644 C CA . SER A 1 388 ? 10.597 -48.949 -6.311 1.00 74.84 687 SER E CA 1
ATOM 2645 C C . SER A 1 388 ? 9.368 -48.360 -7.021 1.00 74.80 687 SER E C 1
ATOM 2646 O O . SER A 1 388 ? 9.154 -48.578 -8.220 1.00 74.99 687 SER E O 1
ATOM 2649 N N . GLY A 1 389 ? 8.559 -47.637 -6.244 1.00 74.44 688 GLY E N 1
ATOM 2650 C CA . GLY A 1 389 ? 7.527 -46.733 -6.763 1.00 73.56 688 GLY E CA 1
ATOM 2651 C C . GLY A 1 389 ? 7.563 -45.422 -5.983 1.00 73.00 688 GLY E C 1
ATOM 2652 O O . GLY A 1 389 ? 6.520 -44.823 -5.705 1.00 73.22 688 GLY E O 1
ATOM 2653 N N . GLU A 1 390 ? 8.774 -44.974 -5.640 1.00 71.93 689 GLU E N 1
ATOM 2654 C CA . GLU A 1 390 ? 8.967 -43.827 -4.741 1.00 70.88 689 GLU E CA 1
ATOM 2655 C C . GLU A 1 390 ? 9.564 -42.580 -5.399 1.00 68.40 689 GLU E C 1
ATOM 2656 O O . GLU A 1 390 ? 10.513 -41.986 -4.862 1.00 68.72 689 GLU E O 1
ATOM 2662 N N . GLY A 1 391 ? 9.009 -42.199 -6.551 1.00 65.34 690 GLY E N 1
ATOM 2663 C CA . GLY A 1 391 ? 9.257 -40.888 -7.176 1.00 61.60 690 GLY E CA 1
ATOM 2664 C C . GLY A 1 391 ? 10.688 -40.366 -7.250 1.00 58.39 690 GLY E C 1
ATOM 2665 O O . GLY A 1 391 ? 11.010 -39.332 -6.664 1.00 58.59 690 GLY E O 1
ATOM 2666 N N . LEU A 1 392 ? 11.532 -41.082 -7.982 1.00 55.19 691 LEU E N 1
ATOM 2667 C CA . LEU A 1 392 ? 12.915 -40.701 -8.221 1.00 51.91 691 LEU E CA 1
ATOM 2668 C C . LEU A 1 392 ? 13.075 -39.486 -9.122 1.00 49.86 691 LEU E C 1
ATOM 2669 O O . LEU A 1 392 ? 12.324 -39.299 -10.074 1.00 49.49 691 LEU E O 1
ATOM 2674 N N . ILE A 1 393 ? 14.070 -38.660 -8.808 1.00 47.11 692 ILE E N 1
ATOM 2675 C CA . ILE A 1 393 ? 14.581 -37.658 -9.735 1.00 44.08 692 ILE E CA 1
ATOM 2676 C C . ILE A 1 393 ? 16.049 -37.994 -10.070 1.00 42.89 692 ILE E C 1
ATOM 2677 O O . ILE A 1 393 ? 16.725 -38.671 -9.301 1.00 42.32 692 ILE E O 1
ATOM 2682 N N . ILE A 1 394 ? 16.511 -37.564 -11.243 1.00 41.13 693 ILE E N 1
ATOM 2683 C CA . ILE A 1 394 ? 17.903 -37.745 -11.637 1.00 39.30 693 ILE E CA 1
ATOM 2684 C C . ILE A 1 394 ? 18.607 -36.405 -11.453 1.00 38.37 693 ILE E C 1
ATOM 2685 O O . ILE A 1 394 ? 18.122 -35.362 -11.901 1.00 37.24 693 ILE E O 1
ATOM 2690 N N . VAL A 1 395 ? 19.719 -36.447 -10.726 1.00 37.62 694 VAL E N 1
ATOM 2691 C CA . VAL A 1 395 ? 20.561 -35.272 -10.528 1.00 36.94 694 VAL E CA 1
ATOM 2692 C C . VAL A 1 395 ? 21.986 -35.562 -10.962 1.00 36.18 694 VAL E C 1
ATOM 2693 O O . VAL A 1 395 ? 22.532 -36.633 -10.680 1.00 35.77 694 VAL E O 1
ATOM 2697 N N . LYS A 1 396 ? 22.530 -34.626 -11.734 1.00 35.41 695 LYS E N 1
ATOM 2698 C CA . LYS A 1 396 ? 23.946 -34.585 -12.036 1.00 35.96 695 LYS E CA 1
ATOM 2699 C C . LYS A 1 396 ? 24.635 -33.939 -10.843 1.00 35.13 695 LYS E C 1
ATOM 2700 O O . LYS A 1 396 ? 24.195 -32.884 -10.344 1.00 35.04 695 LYS E O 1
ATOM 2706 N N . MET A 1 397 ? 25.720 -34.553 -10.408 1.00 33.85 696 MET E N 1
ATOM 2707 C CA . MET A 1 397 ? 26.551 -33.960 -9.366 1.00 33.50 696 MET E CA 1
ATOM 2708 C C . MET A 1 397 ? 28.015 -33.822 -9.779 1.00 32.63 696 MET E C 1
ATOM 2709 O O . MET A 1 397 ? 28.649 -34.792 -10.214 1.00 31.52 696 MET E O 1
ATOM 2714 N N . ASN A 1 398 ? 28.521 -32.594 -9.651 1.00 31.90 697 ASN E N 1
ATOM 2715 C CA . ASN A 1 398 ? 29.918 -32.253 -9.941 1.00 31.68 697 ASN E CA 1
ATOM 2716 C C . ASN A 1 398 ? 30.784 -32.595 -8.752 1.00 29.93 697 ASN E C 1
ATOM 2717 O O . ASN A 1 398 ? 30.285 -32.711 -7.629 1.00 29.14 697 ASN E O 1
ATOM 2722 N N . SER A 1 399 ? 32.087 -32.700 -8.996 1.00 28.95 698 SER E N 1
ATOM 2723 C CA . SER A 1 399 ? 33.082 -32.989 -7.931 1.00 28.74 698 SER E CA 1
ATOM 2724 C C . SER A 1 399 ? 33.094 -31.908 -6.830 1.00 28.89 698 SER E C 1
ATOM 2725 O O . SER A 1 399 ? 33.394 -32.192 -5.678 1.00 28.44 698 SER E O 1
ATOM 2728 N N . GLY A 1 400 ? 32.752 -30.673 -7.191 1.00 29.72 699 GLY E N 1
ATOM 2729 C CA . GLY A 1 400 ? 32.599 -29.603 -6.211 1.00 30.70 699 GLY E CA 1
ATOM 2730 C C . GLY A 1 400 ? 31.288 -29.570 -5.447 1.00 32.65 699 GLY E C 1
ATOM 2731 O O . GLY A 1 400 ? 31.072 -28.648 -4.648 1.00 33.23 699 GLY E O 1
ATOM 2732 N N . GLY A 1 401 ? 30.414 -30.563 -5.671 1.00 33.60 700 GLY E N 1
ATOM 2733 C CA . GLY A 1 401 ? 29.143 -30.690 -4.945 1.00 34.95 700 GLY E CA 1
ATOM 2734 C C . GLY A 1 401 ? 27.976 -29.924 -5.562 1.00 36.18 700 GLY E C 1
ATOM 2735 O O . GLY A 1 401 ? 26.893 -29.861 -4.992 1.00 36.21 700 GLY E O 1
ATOM 2736 N N . GLU A 1 402 ? 28.210 -29.306 -6.708 1.00 37.36 701 GLU E N 1
ATOM 2737 C CA . GLU A 1 402 ? 27.173 -28.580 -7.430 1.00 40.22 701 GLU E CA 1
ATOM 2738 C C . GLU A 1 402 ? 26.230 -29.593 -8.129 1.00 38.55 701 GLU E C 1
ATOM 2739 O O . GLU A 1 402 ? 26.668 -30.549 -8.786 1.00 37.48 701 GLU E O 1
ATOM 2745 N N . LYS A 1 403 ? 24.937 -29.365 -7.941 1.00 38.11 702 LYS E N 1
ATOM 2746 C CA . LYS A 1 403 ? 23.879 -30.305 -8.324 1.00 37.91 702 LYS E CA 1
ATOM 2747 C C . LYS A 1 403 ? 22.893 -29.647 -9.283 1.00 38.11 702 LYS E C 1
ATOM 2748 O O . LYS A 1 403 ? 22.555 -28.465 -9.134 1.00 36.37 702 LYS E O 1
ATOM 2754 N N . VAL A 1 404 ? 22.462 -30.438 -10.266 1.00 38.38 703 VAL E N 1
ATOM 2755 C CA . VAL A 1 404 ? 21.470 -30.044 -11.257 1.00 38.82 703 VAL E CA 1
ATOM 2756 C C . VAL A 1 404 ? 20.440 -31.182 -11.391 1.00 37.95 703 VAL E C 1
ATOM 2757 O O . VAL A 1 404 ? 20.798 -32.320 -11.656 1.00 36.56 703 VAL E O 1
ATOM 2761 N N . VAL A 1 405 ? 19.168 -30.854 -11.171 1.00 38.91 704 VAL E N 1
ATOM 2762 C CA . VAL A 1 405 ? 18.047 -31.783 -11.421 1.00 39.40 704 VAL E CA 1
ATOM 2763 C C . VAL A 1 405 ? 17.791 -31.866 -12.926 1.00 39.53 704 VAL E C 1
ATOM 2764 O O . VAL A 1 405 ? 17.641 -30.839 -13.600 1.00 39.46 704 VAL E O 1
ATOM 2768 N N . LEU A 1 406 ? 17.768 -33.083 -13.454 1.00 39.76 705 LEU E N 1
ATOM 2769 C CA . LEU A 1 406 ? 17.463 -33.280 -14.868 1.00 40.55 705 LEU E CA 1
ATOM 2770 C C . LEU A 1 406 ? 15.952 -33.389 -15.128 1.00 41.40 705 LEU E C 1
ATOM 2771 O O . LEU A 1 406 ? 15.193 -33.818 -14.264 1.00 41.71 705 LEU E O 1
ATOM 2776 N N . LYS A 1 407 ? 15.527 -32.971 -16.316 1.00 42.49 706 LYS E N 1
ATOM 2777 C CA . LYS A 1 407 ? 14.127 -33.084 -16.711 1.00 43.83 706 LYS E CA 1
ATOM 2778 C C . LYS A 1 407 ? 13.837 -34.407 -17.410 1.00 43.48 706 LYS E C 1
ATOM 2779 O O . LYS A 1 407 ? 14.682 -34.925 -18.145 1.00 42.38 706 LYS E O 1
ATOM 2785 N N . SER A 1 408 ? 12.644 -34.949 -17.159 1.00 44.25 707 SER E N 1
ATOM 2786 C CA . SER A 1 408 ? 12.204 -36.227 -17.740 1.00 45.42 707 SER E CA 1
ATOM 2787 C C . SER A 1 408 ? 12.399 -36.276 -19.246 1.00 45.08 707 SER E C 1
ATOM 2788 O O . SER A 1 408 ? 12.657 -37.324 -19.841 1.00 44.49 707 SER E O 1
ATOM 2791 N N . ASN A 1 409 ? 12.279 -35.085 -19.808 1.00 45.47 708 ASN E N 1
ATOM 2792 C CA . ASN A 1 409 ? 12.444 -34.743 -21.198 1.00 46.29 708 ASN E CA 1
ATOM 2793 C C . ASN A 1 409 ? 13.855 -34.888 -21.767 1.00 45.71 708 ASN E C 1
ATOM 2794 O O . ASN A 1 409 ? 14.010 -35.108 -22.969 1.00 45.33 708 ASN E O 1
ATOM 2799 N N . ASP A 1 410 ? 14.872 -34.686 -20.922 1.00 44.70 709 ASP E N 1
ATOM 2800 C CA . ASP A 1 410 ? 16.268 -34.632 -21.368 1.00 43.95 709 ASP E CA 1
ATOM 2801 C C . ASP A 1 410 ? 16.674 -35.970 -21.974 1.00 42.70 709 ASP E C 1
ATOM 2802 O O . ASP A 1 410 ? 16.360 -37.015 -21.416 1.00 41.59 709 ASP E O 1
ATOM 2807 N N . VAL A 1 411 ? 17.351 -35.940 -23.118 1.00 41.72 710 VAL E N 1
ATOM 2808 C CA . VAL A 1 411 ? 17.803 -37.195 -23.728 1.00 41.86 710 VAL E CA 1
ATOM 2809 C C . VAL A 1 411 ? 19.333 -37.262 -23.790 1.00 40.81 710 VAL E C 1
ATOM 2810 O O . VAL A 1 411 ? 20.000 -36.234 -23.850 1.00 40.14 710 VAL E O 1
ATOM 2814 N N . SER A 1 412 ? 19.856 -38.478 -23.758 1.00 40.12 711 SER E N 1
ATOM 2815 C CA . SER A 1 412 ? 21.278 -38.745 -23.939 1.00 40.62 711 SER E CA 1
ATOM 2816 C C . SER A 1 412 ? 22.143 -37.879 -23.000 1.00 40.34 711 SER E C 1
ATOM 2817 O O . SER A 1 412 ? 23.054 -37.157 -23.438 1.00 39.70 711 SER E O 1
ATOM 2820 N N . VAL A 1 413 ? 21.836 -37.970 -21.707 1.00 39.70 712 VAL E N 1
ATOM 2821 C CA . VAL A 1 413 ? 22.481 -37.132 -20.707 1.00 40.05 712 VAL E CA 1
ATOM 2822 C C . VAL A 1 413 ? 23.853 -37.643 -20.249 1.00 39.91 712 VAL E C 1
ATOM 2823 O O . VAL A 1 413 ? 24.609 -36.873 -19.666 1.00 40.42 712 VAL E O 1
ATOM 2827 N N . PHE A 1 414 ? 24.159 -38.922 -20.509 1.00 39.53 713 PHE E N 1
ATOM 2828 C CA . PHE A 1 414 ? 25.395 -39.590 -20.009 1.00 38.67 713 PHE E CA 1
ATOM 2829 C C . PHE A 1 414 ? 26.690 -38.901 -20.374 1.00 37.90 713 PHE E C 1
ATOM 2830 O O . PHE A 1 414 ? 27.632 -38.875 -19.579 1.00 38.10 713 PHE E O 1
ATOM 2838 N N . THR A 1 415 ? 26.746 -38.366 -21.585 1.00 36.47 714 THR E N 1
ATOM 2839 C CA . THR A 1 415 ? 27.956 -37.738 -22.072 1.00 35.48 714 THR E CA 1
ATOM 2840 C C . THR A 1 415 ? 27.968 -36.227 -21.804 1.00 34.90 714 THR E C 1
ATOM 2841 O O . THR A 1 415 ? 28.918 -35.544 -22.169 1.00 33.89 714 THR E O 1
ATOM 2845 N N . THR A 1 416 ? 26.941 -35.718 -21.125 1.00 33.22 715 THR E N 1
ATOM 2846 C CA . THR A 1 416 ? 26.931 -34.296 -20.774 1.00 33.39 715 THR E CA 1
ATOM 2847 C C . THR A 1 416 ? 27.368 -34.018 -19.317 1.00 33.51 715 THR E C 1
ATOM 2848 O O . THR A 1 416 ? 27.271 -32.892 -18.858 1.00 34.48 715 THR E O 1
ATOM 2852 N N . LEU A 1 417 ? 27.786 -35.047 -18.586 1.00 33.81 716 LEU E N 1
ATOM 2853 C CA . LEU A 1 417 ? 28.365 -34.896 -17.246 1.00 33.41 716 LEU E CA 1
ATOM 2854 C C . LEU A 1 417 ? 29.705 -34.161 -17.373 1.00 32.91 716 LEU E C 1
ATOM 2855 O O . LEU A 1 417 ? 30.384 -34.282 -18.393 1.00 32.91 716 LEU E O 1
ATOM 2860 N N . THR A 1 418 ? 30.069 -33.360 -16.372 1.00 32.59 717 THR E N 1
ATOM 2861 C CA . THR A 1 418 ? 31.438 -32.848 -16.266 1.00 30.94 717 THR E CA 1
ATOM 2862 C C . THR A 1 418 ? 32.422 -34.032 -16.192 1.00 31.35 717 THR E C 1
ATOM 2863 O O . THR A 1 418 ? 32.022 -35.163 -15.920 1.00 29.90 717 THR E O 1
ATOM 2867 N N . ILE A 1 419 ? 33.712 -33.755 -16.398 1.00 31.74 718 ILE E N 1
ATOM 2868 C CA . ILE A 1 419 ? 34.787 -34.775 -16.350 1.00 31.86 718 ILE E CA 1
ATOM 2869 C C . ILE A 1 419 ? 34.645 -3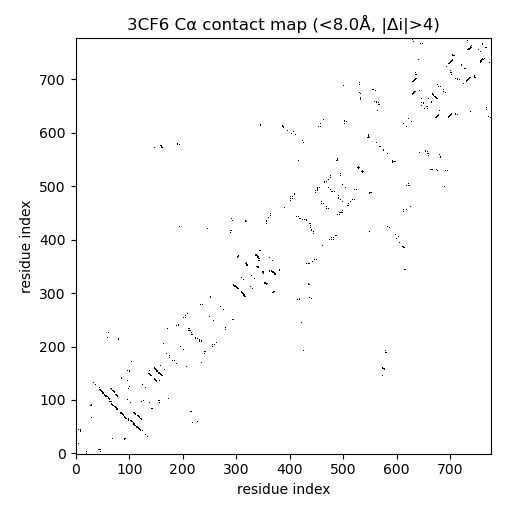5.793 -15.220 1.00 31.41 718 ILE E C 1
ATOM 2870 O O . ILE A 1 419 ? 34.739 -37.001 -15.428 1.00 31.48 718 ILE E O 1
ATOM 2875 N N . ASN A 1 420 ? 34.393 -35.297 -14.020 1.00 30.97 719 ASN E N 1
ATOM 2876 C CA . ASN A 1 420 ? 34.283 -36.139 -12.850 1.00 30.51 719 ASN E CA 1
ATOM 2877 C C . ASN A 1 420 ? 32.864 -36.132 -12.282 1.00 30.31 719 ASN E C 1
ATOM 2878 O O . ASN A 1 420 ? 32.656 -36.436 -11.100 1.00 30.35 719 ASN E O 1
ATOM 2883 N N . GLY A 1 421 ? 31.891 -35.762 -13.118 1.00 30.38 720 GLY E N 1
ATOM 2884 C CA . GLY A 1 421 ? 30.484 -35.792 -12.723 1.00 28.62 720 GLY E CA 1
ATOM 2885 C C . GLY A 1 421 ? 29.995 -37.206 -12.538 1.00 28.26 720 GLY E C 1
ATOM 2886 O O . GLY A 1 421 ? 30.577 -38.144 -13.087 1.00 27.74 720 GLY E O 1
ATOM 2887 N N . ARG A 1 422 ? 28.938 -37.345 -11.731 1.00 28.25 721 ARG E N 1
ATOM 2888 C CA . ARG A 1 422 ? 28.186 -38.597 -11.558 1.00 28.46 721 ARG E CA 1
ATOM 2889 C C . ARG A 1 422 ? 26.680 -38.316 -11.602 1.00 29.05 721 ARG E C 1
ATOM 2890 O O . ARG A 1 422 ? 26.236 -37.188 -11.352 1.00 28.85 721 ARG E O 1
ATOM 2898 N N . LEU A 1 423 ? 25.919 -39.364 -11.879 1.00 28.97 722 LEU E N 1
ATOM 2899 C CA . LEU A 1 423 ? 24.469 -39.320 -11.889 1.00 30.79 722 LEU E CA 1
ATOM 2900 C C . LEU A 1 423 ? 23.915 -39.989 -10.648 1.00 30.58 722 LEU E C 1
ATOM 2901 O O . LEU A 1 423 ? 24.294 -41.123 -10.323 1.00 30.08 722 LEU E O 1
ATOM 2906 N N . PHE A 1 424 ? 23.011 -39.285 -9.965 1.00 31.23 723 PHE E N 1
ATOM 2907 C CA . PHE A 1 424 ? 22.336 -39.812 -8.775 1.00 31.95 723 PHE E CA 1
ATOM 2908 C C . PHE A 1 424 ? 20.857 -39.958 -9.099 1.00 32.75 723 PHE E C 1
ATOM 2909 O O . PHE A 1 424 ? 20.317 -39.156 -9.864 1.00 33.32 723 PHE E O 1
ATOM 2917 N N . ALA A 1 425 ? 20.217 -40.973 -8.521 1.00 33.89 724 ALA E N 1
ATOM 2918 C CA . ALA A 1 425 ? 18.744 -41.090 -8.506 1.00 35.13 724 ALA E CA 1
ATOM 2919 C C . ALA A 1 425 ? 18.285 -41.044 -7.071 1.00 35.84 724 ALA E C 1
ATOM 2920 O O . ALA A 1 425 ? 18.817 -41.774 -6.222 1.00 35.60 724 ALA E O 1
ATOM 2922 N N . CYS A 1 426 ? 17.312 -40.182 -6.789 1.00 36.36 725 CYS E N 1
ATOM 2923 C CA . CYS A 1 426 ? 16.849 -40.008 -5.421 1.00 37.85 725 CYS E CA 1
ATOM 2924 C C . CYS A 1 426 ? 15.459 -39.366 -5.338 1.00 38.54 725 CYS E C 1
ATOM 2925 O O . CYS A 1 426 ? 15.084 -38.606 -6.212 1.00 37.83 725 CYS E O 1
ATOM 2928 N N . PRO A 1 427 ? 14.705 -39.639 -4.260 1.00 40.40 726 PRO E N 1
ATOM 2929 C CA . PRO A 1 427 ? 13.498 -38.820 -4.040 1.00 41.57 726 PRO E CA 1
ATOM 2930 C C . PRO A 1 427 ? 13.873 -37.347 -3.798 1.00 43.06 726 PRO E C 1
ATOM 2931 O O . PRO A 1 427 ? 14.985 -37.062 -3.324 1.00 43.75 726 PRO E O 1
ATOM 2935 N N . ARG A 1 428 ? 12.982 -36.421 -4.149 1.00 44.53 727 ARG E N 1
ATOM 2936 C CA . ARG A 1 428 ? 13.274 -34.981 -4.084 1.00 46.26 727 ARG E CA 1
ATOM 2937 C C . ARG A 1 428 ? 13.757 -34.489 -2.718 1.00 46.50 727 ARG E C 1
ATOM 2938 O O . ARG A 1 428 ? 14.489 -33.487 -2.637 1.00 46.86 727 ARG E O 1
ATOM 2946 N N . GLU A 1 429 ? 13.304 -35.167 -1.658 1.00 46.04 728 GLU E N 1
ATOM 2947 C CA . GLU A 1 429 ? 13.611 -34.790 -0.285 1.00 46.11 728 GLU E CA 1
ATOM 2948 C C . GLU A 1 429 ? 15.087 -35.019 0.035 1.00 45.00 728 GLU E C 1
ATOM 2949 O O . GLU A 1 429 ? 15.581 -34.539 1.037 1.00 45.09 728 GLU E O 1
ATOM 2955 N N . GLN A 1 430 ? 15.784 -35.764 -0.817 1.00 44.02 729 GLN E N 1
ATOM 2956 C CA . GLN A 1 430 ? 17.197 -36.061 -0.585 1.00 42.61 729 GLN E CA 1
ATOM 2957 C C . GLN A 1 430 ? 18.133 -35.117 -1.328 1.00 41.60 729 GLN E C 1
ATOM 2958 O O . GLN A 1 430 ? 19.334 -35.157 -1.103 1.00 41.13 729 GLN E O 1
ATOM 2964 N N . PHE A 1 431 ? 17.580 -34.266 -2.193 1.00 40.09 730 PHE E N 1
ATOM 2965 C CA . PHE A 1 431 ? 18.387 -33.398 -3.051 1.00 39.10 730 PHE E CA 1
ATOM 2966 C C . PHE A 1 431 ? 19.489 -32.602 -2.307 1.00 38.24 730 PHE E C 1
ATOM 2967 O O . PHE A 1 431 ? 20.638 -32.565 -2.750 1.00 37.40 730 PHE E O 1
ATOM 2975 N N . ASP A 1 432 ? 19.128 -31.957 -1.198 1.00 37.49 731 ASP E N 1
ATOM 2976 C CA . ASP A 1 432 ? 20.064 -31.054 -0.500 1.00 37.02 731 ASP E CA 1
ATOM 2977 C C . ASP A 1 432 ? 21.125 -31.789 0.337 1.00 35.56 731 ASP E C 1
ATOM 2978 O O . ASP A 1 432 ? 22.111 -31.206 0.729 1.00 35.07 731 ASP E O 1
ATOM 2983 N N . SER A 1 433 ? 20.917 -33.075 0.573 1.00 34.63 732 SER E N 1
ATOM 2984 C CA . SER A 1 433 ? 21.793 -33.872 1.405 1.00 34.17 732 SER E CA 1
ATOM 2985 C C . SER A 1 433 ? 22.794 -34.726 0.626 1.00 33.45 732 SER E C 1
ATOM 2986 O O . SER A 1 433 ? 23.685 -35.329 1.245 1.00 33.38 732 SER E O 1
ATOM 2989 N N . LEU A 1 434 ? 22.631 -34.810 -0.700 1.00 31.91 733 LEU E N 1
ATOM 2990 C CA . LEU A 1 434 ? 23.587 -35.517 -1.547 1.00 31.69 733 LEU E CA 1
ATOM 2991 C C . LEU A 1 434 ? 24.989 -34.944 -1.385 1.00 30.93 733 LEU E C 1
ATOM 2992 O O . LEU A 1 434 ? 25.172 -33.748 -1.190 1.00 30.73 733 LEU E O 1
ATOM 2997 N N . THR A 1 435 ? 25.977 -35.825 -1.442 1.00 31.20 734 THR E N 1
ATOM 2998 C CA . THR A 1 435 ? 27.378 -35.431 -1.250 1.00 30.83 734 THR E CA 1
ATOM 2999 C C . THR A 1 435 ? 28.220 -36.207 -2.259 1.00 30.91 734 THR E C 1
ATOM 3000 O O . THR A 1 435 ? 27.863 -37.328 -2.632 1.00 31.63 734 THR E O 1
ATOM 3004 N N . PRO A 1 436 ? 29.296 -35.584 -2.777 1.00 30.92 735 PRO E N 1
ATOM 3005 C CA . PRO A 1 436 ? 30.048 -36.281 -3.802 1.00 30.61 735 PRO E CA 1
ATOM 3006 C C . PRO A 1 436 ? 30.858 -37.503 -3.317 1.00 30.75 735 PRO E C 1
ATOM 3007 O O . PRO A 1 436 ? 31.178 -37.632 -2.122 1.00 29.81 735 PRO E O 1
ATOM 3011 N N . LEU A 1 437 ? 31.183 -38.363 -4.278 1.00 29.86 736 LEU E N 1
ATOM 3012 C CA . LEU A 1 437 ? 31.926 -39.582 -4.043 1.00 30.66 736 LEU E CA 1
ATOM 3013 C C . LEU A 1 437 ? 33.442 -39.262 -4.078 1.00 30.59 736 LEU E C 1
ATOM 3014 O O . LEU A 1 437 ? 33.884 -38.379 -4.830 1.00 29.45 736 LEU E O 1
ATOM 3019 N N . PRO A 1 438 ? 34.227 -39.976 -3.257 1.00 30.81 737 PRO E N 1
ATOM 3020 C CA . PRO A 1 438 ? 35.690 -39.866 -3.296 1.00 31.84 737 PRO E CA 1
ATOM 3021 C C . PRO A 1 438 ? 36.261 -39.992 -4.703 1.00 31.92 737 PRO E C 1
ATOM 3022 O O . PRO A 1 438 ? 37.167 -39.265 -5.047 1.00 33.22 737 PRO E O 1
ATOM 3026 N N . GLU A 1 439 ? 35.715 -40.887 -5.517 1.00 32.63 738 GLU E N 1
ATOM 3027 C CA . GLU A 1 439 ? 36.199 -41.075 -6.878 1.00 33.98 738 GLU E CA 1
ATOM 3028 C C . GLU A 1 439 ? 36.048 -39.852 -7.770 1.00 32.60 738 GLU E C 1
ATOM 3029 O O . GLU A 1 439 ? 36.707 -39.760 -8.797 1.00 32.96 738 GLU E O 1
ATOM 3035 N N . GLN A 1 440 ? 35.165 -38.933 -7.406 1.00 31.09 739 GLN E N 1
ATOM 3036 C CA . GLN A 1 440 ? 35.038 -37.696 -8.159 1.00 30.81 739 GLN E CA 1
ATOM 3037 C C . GLN A 1 440 ? 36.164 -36.697 -7.892 1.00 31.07 739 GLN E C 1
ATOM 3038 O O . GLN A 1 440 ? 36.303 -35.726 -8.622 1.00 31.32 739 GLN E O 1
ATOM 3044 N N . GLU A 1 441 ? 36.934 -36.899 -6.829 1.00 32.03 740 GLU E N 1
ATOM 3045 C CA . GLU A 1 441 ? 37.829 -35.833 -6.368 1.00 33.18 740 GLU E CA 1
ATOM 3046 C C . GLU A 1 441 ? 39.207 -35.805 -7.040 1.00 34.28 740 GLU E C 1
ATOM 3047 O O . GLU A 1 441 ? 39.973 -34.862 -6.835 1.00 35.60 740 GLU E O 1
ATOM 3053 N N . GLY A 1 442 ? 39.505 -36.801 -7.867 1.00 34.87 741 GLY E N 1
ATOM 3054 C CA . GLY A 1 442 ? 40.700 -36.750 -8.704 1.00 36.63 741 GLY E CA 1
ATOM 3055 C C . GLY A 1 442 ? 41.968 -37.220 -7.999 1.00 37.94 741 GLY E C 1
ATOM 3056 O O . GLY A 1 442 ? 41.929 -37.593 -6.810 1.00 37.32 741 GLY E O 1
ATOM 3057 N N . PRO A 1 443 ? 43.107 -37.208 -8.729 1.00 38.64 742 PRO E N 1
ATOM 3058 C CA . PRO A 1 443 ? 44.362 -37.751 -8.174 1.00 38.93 742 PRO E CA 1
ATOM 3059 C C . PRO A 1 443 ? 44.949 -36.899 -7.053 1.00 38.94 742 PRO E C 1
ATOM 3060 O O . PRO A 1 443 ? 44.696 -35.690 -6.981 1.00 38.75 742 PRO E O 1
ATOM 3064 N N . THR A 1 444 ? 45.702 -37.540 -6.162 1.00 39.55 743 THR E N 1
ATOM 3065 C CA . THR A 1 444 ? 46.456 -36.804 -5.131 1.00 40.22 743 THR E CA 1
ATOM 3066 C C . THR A 1 444 ? 47.983 -36.833 -5.355 1.00 40.91 743 THR E C 1
ATOM 3067 O O . THR A 1 444 ? 48.736 -36.180 -4.633 1.00 41.15 743 THR E O 1
ATOM 3071 N N . THR A 1 445 ? 48.425 -37.568 -6.371 1.00 41.52 744 THR E N 1
ATOM 3072 C CA . THR A 1 445 ? 49.838 -37.593 -6.756 1.00 42.48 744 THR E CA 1
ATOM 3073 C C . THR A 1 445 ? 50.011 -37.329 -8.253 1.00 42.45 744 THR E C 1
ATOM 3074 O O . THR A 1 445 ? 49.242 -37.835 -9.068 1.00 42.28 744 THR E O 1
ATOM 3078 N N . GLY A 1 446 ? 51.034 -36.545 -8.594 1.00 43.07 745 GLY E N 1
ATOM 3079 C CA . GLY A 1 446 ? 51.380 -36.205 -9.986 1.00 43.55 745 GLY E CA 1
ATOM 3080 C C . GLY A 1 446 ? 51.738 -37.378 -10.880 1.00 44.26 745 GLY E C 1
ATOM 3081 O O . GLY A 1 446 ? 51.810 -38.527 -10.426 1.00 43.61 745 GLY E O 1
ATOM 3082 N N . THR A 1 447 ? 51.951 -37.081 -12.164 1.00 45.36 746 THR E N 1
ATOM 3083 C CA . THR A 1 447 ? 52.374 -38.085 -13.148 1.00 46.82 746 THR E CA 1
ATOM 3084 C C . THR A 1 447 ? 53.562 -37.520 -13.955 1.00 47.10 746 THR E C 1
ATOM 3085 O O . THR A 1 447 ? 53.948 -38.069 -14.992 1.00 46.66 746 THR E O 1
ATOM 3089 N N . VAL A 1 448 ? 54.110 -36.405 -13.470 1.00 47.78 747 VAL E N 1
ATOM 3090 C CA . VAL A 1 448 ? 55.323 -35.787 -14.010 1.00 49.48 747 VAL E CA 1
ATOM 3091 C C . VAL A 1 448 ? 56.447 -36.807 -14.327 1.00 50.31 747 VAL E C 1
ATOM 3092 O O . VAL A 1 448 ? 57.038 -36.768 -15.402 1.00 50.14 747 VAL E O 1
ATOM 3096 N N . GLY A 1 449 ? 56.704 -37.732 -13.402 1.00 51.00 748 GLY E N 1
ATOM 3097 C CA . GLY A 1 449 ? 57.680 -38.797 -13.608 1.00 51.80 748 GLY E CA 1
ATOM 3098 C C . GLY A 1 449 ? 57.443 -39.629 -14.862 1.00 52.36 748 GLY E C 1
ATOM 3099 O O . GLY A 1 449 ? 58.363 -40.315 -15.351 1.00 52.56 748 GLY E O 1
ATOM 3100 N N . THR A 1 450 ? 56.218 -39.582 -15.388 1.00 52.00 749 THR E N 1
ATOM 3101 C CA . THR A 1 450 ? 55.901 -40.320 -16.606 1.00 51.47 749 THR E CA 1
ATOM 3102 C C . THR A 1 450 ? 56.073 -39.471 -17.854 1.00 51.25 749 THR E C 1
ATOM 3103 O O . THR A 1 450 ? 56.796 -39.865 -18.773 1.00 51.50 749 THR E O 1
ATOM 3107 N N . PHE A 1 451 ? 55.429 -38.309 -17.892 1.00 50.71 750 PHE E N 1
ATOM 3108 C CA . PHE A 1 451 ? 55.358 -37.551 -19.145 1.00 50.05 750 PHE E CA 1
ATOM 3109 C C . PHE A 1 451 ? 56.508 -36.551 -19.311 1.00 50.32 750 PHE E C 1
ATOM 3110 O O . PHE A 1 451 ? 56.678 -35.948 -20.374 1.00 49.83 750 PHE E O 1
ATOM 3118 N N . GLU A 1 452 ? 57.291 -36.384 -18.247 1.00 51.17 751 GLU E N 1
ATOM 3119 C CA . GLU A 1 452 ? 58.510 -35.570 -18.256 1.00 52.01 751 GLU E CA 1
ATOM 3120 C C . GLU A 1 452 ? 59.516 -36.208 -19.203 1.00 51.32 751 GLU E C 1
ATOM 3121 O O . GLU A 1 452 ? 60.302 -35.524 -19.845 1.00 51.55 751 GLU E O 1
ATOM 3127 N N . LEU A 1 453 ? 59.461 -37.534 -19.249 1.00 51.20 752 LEU E N 1
ATOM 3128 C CA . LEU A 1 453 ? 60.343 -38.401 -20.011 1.00 51.31 752 LEU E CA 1
ATOM 3129 C C . LEU A 1 453 ? 59.811 -38.583 -21.421 1.00 51.46 752 LEU E C 1
ATOM 3130 O O . LEU A 1 453 ? 60.286 -39.446 -22.173 1.00 51.48 752 LEU E O 1
ATOM 3135 N N . MET A 1 454 ? 58.796 -37.794 -21.765 1.00 51.35 753 MET E N 1
ATOM 3136 C CA . MET A 1 454 ? 58.225 -37.836 -23.103 1.00 50.57 753 MET E CA 1
ATOM 3137 C C . MET A 1 454 ? 58.491 -36.512 -23.744 1.00 51.04 753 MET E C 1
ATOM 3138 O O . MET A 1 454 ? 58.435 -35.460 -23.090 1.00 50.80 753 MET E O 1
ATOM 3143 N N . SER A 1 455 ? 58.840 -36.580 -25.021 1.00 51.34 754 SER E N 1
ATOM 3144 C CA . SER A 1 455 ? 59.125 -35.399 -25.802 1.00 51.95 754 SER E CA 1
ATOM 3145 C C . SER A 1 455 ? 57.876 -34.542 -25.911 1.00 52.20 754 SER E C 1
ATOM 3146 O O . SER A 1 455 ? 56.774 -35.060 -26.078 1.00 52.21 754 SER E O 1
ATOM 3149 N N . SER A 1 456 ? 58.074 -33.234 -25.810 1.00 52.69 755 SER E N 1
ATOM 3150 C CA . SER A 1 456 ? 57.074 -32.224 -26.105 1.00 53.70 755 SER E CA 1
ATOM 3151 C C . SER A 1 456 ? 56.363 -32.492 -27.443 1.00 54.25 755 SER E C 1
ATOM 3152 O O . SER A 1 456 ? 55.129 -32.381 -27.548 1.00 54.21 755 SER E O 1
ATOM 3155 N N . LYS A 1 457 ? 57.159 -32.843 -28.456 1.00 54.79 756 LYS E N 1
ATOM 3156 C CA . LYS A 1 457 ? 56.684 -33.138 -29.806 1.00 55.55 756 LYS E CA 1
ATOM 3157 C C . LYS A 1 457 ? 55.847 -34.419 -29.862 1.00 54.74 756 LYS E C 1
ATOM 3158 O O . LYS A 1 457 ? 54.803 -34.434 -30.502 1.00 54.68 756 LYS E O 1
ATOM 3164 N N . ASP A 1 458 ? 56.301 -35.489 -29.211 1.00 54.15 757 ASP E N 1
ATOM 3165 C CA . ASP A 1 458 ? 55.539 -36.736 -29.183 1.00 53.86 757 ASP E CA 1
ATOM 3166 C C . ASP A 1 458 ? 54.185 -36.566 -28.478 1.00 52.97 757 ASP E C 1
ATOM 3167 O O . ASP A 1 458 ? 53.175 -37.139 -28.912 1.00 52.81 757 ASP E O 1
ATOM 3172 N N . LEU A 1 459 ? 54.181 -35.800 -27.386 1.00 51.52 758 LEU E N 1
ATOM 3173 C CA . LEU A 1 459 ? 52.967 -35.551 -26.615 1.00 50.13 758 LEU E CA 1
ATOM 3174 C C . LEU A 1 459 ? 51.958 -34.793 -27.466 1.00 49.17 758 LEU E C 1
ATOM 3175 O O . LEU A 1 459 ? 50.824 -35.240 -27.604 1.00 48.88 758 LEU E O 1
ATOM 3180 N N . ALA A 1 460 ? 52.397 -33.677 -28.051 1.00 48.40 759 ALA E N 1
ATOM 3181 C CA . ALA A 1 460 ? 51.564 -32.834 -28.901 1.00 48.00 759 ALA E CA 1
ATOM 3182 C C . ALA A 1 460 ? 51.042 -33.578 -30.111 1.00 48.13 759 ALA E C 1
ATOM 3183 O O . ALA A 1 460 ? 49.915 -33.348 -30.551 1.00 47.87 759 ALA E O 1
ATOM 3185 N N . TYR A 1 461 ? 51.855 -34.480 -30.645 1.00 47.96 760 TYR E N 1
ATOM 3186 C CA . TYR A 1 461 ? 51.450 -35.231 -31.807 1.00 47.56 760 TYR E CA 1
ATOM 3187 C C . TYR A 1 461 ? 50.418 -36.295 -31.449 1.00 47.31 760 TYR E C 1
ATOM 3188 O O . TYR A 1 461 ? 49.459 -36.501 -32.188 1.00 47.49 760 TYR E O 1
ATOM 3197 N N . GLN A 1 462 ? 50.640 -37.000 -30.348 1.00 46.93 761 GLN E N 1
ATOM 3198 C CA . GLN A 1 462 ? 49.697 -38.017 -29.888 1.00 47.20 761 GLN E CA 1
ATOM 3199 C C . GLN A 1 462 ? 48.384 -37.390 -29.413 1.00 46.36 761 GLN E C 1
ATOM 3200 O O . GLN A 1 462 ? 47.333 -38.003 -29.536 1.00 45.88 761 GLN E O 1
ATOM 3206 N N . MET A 1 463 ? 48.480 -36.191 -28.842 1.00 45.76 762 MET E N 1
ATOM 3207 C CA . MET A 1 463 ? 47.323 -35.402 -28.464 1.00 46.04 762 MET E CA 1
ATOM 3208 C C . MET A 1 463 ? 46.482 -35.070 -29.702 1.00 45.66 762 MET E C 1
ATOM 3209 O O . MET A 1 463 ? 45.264 -35.252 -29.681 1.00 45.47 762 MET E O 1
ATOM 3214 N N . THR A 1 464 ? 47.154 -34.613 -30.767 1.00 45.20 763 THR E N 1
ATOM 3215 C CA . THR A 1 464 ? 46.508 -34.148 -31.989 1.00 44.38 763 THR E CA 1
ATOM 3216 C C . THR A 1 464 ? 45.886 -35.294 -32.773 1.00 44.30 763 THR E C 1
ATOM 3217 O O . THR A 1 464 ? 44.811 -35.153 -33.316 1.00 44.37 763 THR E O 1
ATOM 3221 N N . THR A 1 465 ? 46.567 -36.427 -32.802 1.00 44.16 764 THR E N 1
ATOM 3222 C CA . THR A 1 465 ? 46.036 -37.673 -33.331 1.00 44.46 764 THR E CA 1
ATOM 3223 C C . THR A 1 465 ? 44.739 -38.124 -32.625 1.00 44.08 764 THR E C 1
ATOM 3224 O O . THR A 1 465 ? 43.741 -38.426 -33.286 1.00 44.18 764 THR E O 1
ATOM 3228 N N . TYR A 1 466 ? 44.760 -38.188 -31.292 1.00 43.15 765 TYR E N 1
ATOM 3229 C CA . TYR A 1 466 ? 43.566 -38.520 -30.520 1.00 42.37 765 TYR E CA 1
ATOM 3230 C C . TYR A 1 466 ? 42.451 -37.481 -30.734 1.00 41.91 765 TYR E C 1
ATOM 3231 O O . TYR A 1 466 ? 41.278 -37.847 -30.864 1.00 41.24 765 TYR E O 1
ATOM 3240 N N . ASP A 1 467 ? 42.828 -36.206 -30.772 1.00 41.44 766 ASP E N 1
ATOM 3241 C CA . ASP A 1 467 ? 41.875 -35.120 -31.004 1.00 41.93 766 ASP E CA 1
ATOM 3242 C C . ASP A 1 467 ? 41.183 -35.251 -32.378 1.00 41.94 766 ASP E C 1
ATOM 3243 O O . ASP A 1 467 ? 39.987 -34.977 -32.492 1.00 41.58 766 ASP E O 1
ATOM 3248 N N . TRP A 1 468 ? 41.931 -35.698 -33.398 1.00 41.98 767 TRP E N 1
ATOM 3249 C CA . TRP A 1 468 ? 41.380 -35.959 -34.737 1.00 41.87 767 TRP E CA 1
ATOM 3250 C C . TRP A 1 468 ? 40.426 -37.124 -34.789 1.00 41.73 767 TRP E C 1
ATOM 3251 O O . TRP A 1 468 ? 39.415 -37.056 -35.493 1.00 42.53 767 TRP E O 1
ATOM 3262 N N . GLU A 1 469 ? 40.711 -38.188 -34.049 1.00 41.05 768 GLU E N 1
ATOM 3263 C CA . GLU A 1 469 ? 39.739 -39.273 -33.931 1.00 41.32 768 GLU E CA 1
ATOM 3264 C C . GLU A 1 469 ? 38.412 -38.815 -33.315 1.00 40.80 768 GLU E C 1
ATOM 3265 O O . GLU A 1 469 ? 37.333 -39.226 -33.751 1.00 41.13 768 GLU E O 1
ATOM 3271 N N . LEU A 1 470 ? 38.509 -37.976 -32.291 1.00 40.06 769 LEU E N 1
ATOM 3272 C CA . LEU A 1 470 ? 37.360 -37.475 -31.562 1.00 39.31 769 LEU E CA 1
ATOM 3273 C C . LEU A 1 470 ? 36.545 -36.497 -32.422 1.00 38.41 769 LEU E C 1
ATOM 3274 O O . LEU A 1 470 ? 35.321 -36.578 -32.462 1.00 38.36 769 LEU E O 1
ATOM 3279 N N . PHE A 1 471 ? 37.246 -35.595 -33.100 1.00 37.66 770 PHE E N 1
ATOM 3280 C CA . PHE A 1 471 ? 36.658 -34.588 -33.992 1.00 37.94 770 PHE E CA 1
ATOM 3281 C C . PHE A 1 471 ? 36.005 -35.223 -35.234 1.00 38.76 770 PHE E C 1
ATOM 3282 O O . PHE A 1 471 ? 34.912 -34.813 -35.637 1.00 38.35 770 PHE E O 1
ATOM 3290 N N . ASN A 1 472 ? 36.654 -36.231 -35.821 1.00 38.95 771 ASN E N 1
ATOM 3291 C CA . ASN A 1 472 ? 36.041 -36.954 -36.947 1.00 39.26 771 ASN E CA 1
ATOM 3292 C C . ASN A 1 472 ? 34.881 -37.845 -36.562 1.00 38.89 771 ASN E C 1
ATOM 3293 O O . ASN A 1 472 ? 34.118 -38.266 -37.411 1.00 39.84 771 ASN E O 1
ATOM 3298 N N . CYS A 1 473 ? 34.732 -38.129 -35.284 1.00 38.65 772 CYS E N 1
ATOM 3299 C CA . CYS A 1 473 ? 33.588 -38.903 -34.819 1.00 38.06 772 CYS E CA 1
ATOM 3300 C C . CYS A 1 473 ? 32.295 -38.098 -34.756 1.00 36.71 772 CYS E C 1
ATOM 3301 O O . CYS A 1 473 ? 31.205 -38.675 -34.680 1.00 36.90 772 CYS E O 1
ATOM 3304 N N . VAL A 1 474 ? 32.419 -36.775 -34.747 1.00 35.83 773 VAL E N 1
ATOM 3305 C CA . VAL A 1 474 ? 31.283 -35.870 -34.633 1.00 35.53 773 VAL E CA 1
ATOM 3306 C C . VAL A 1 474 ? 30.626 -35.703 -36.012 1.00 35.67 773 VAL E C 1
ATOM 3307 O O . VAL A 1 474 ? 31.242 -35.184 -36.934 1.00 35.25 773 VAL E O 1
ATOM 3311 N N . HIS A 1 475 ? 29.392 -36.175 -36.142 1.00 36.46 774 HIS E N 1
ATOM 3312 C CA . HIS A 1 475 ? 28.590 -35.956 -37.347 1.00 37.09 774 HIS E CA 1
ATOM 3313 C C . HIS A 1 475 ? 28.117 -34.508 -37.383 1.00 36.81 774 HIS E C 1
ATOM 3314 O O . HIS A 1 475 ? 27.678 -33.977 -36.359 1.00 37.23 774 HIS E O 1
ATOM 3321 N N . GLU A 1 476 ? 28.184 -33.881 -38.556 1.00 36.52 775 GLU E N 1
ATOM 3322 C CA . GLU A 1 476 ? 27.671 -32.519 -38.762 1.00 36.67 775 GLU E CA 1
ATOM 3323 C C . GLU A 1 476 ? 26.274 -32.271 -38.215 1.00 35.97 775 GLU E C 1
ATOM 3324 O O . GLU A 1 476 ? 25.956 -31.146 -37.804 1.00 36.49 775 GLU E O 1
ATOM 3330 N N . LEU A 1 477 ? 25.422 -33.292 -38.262 1.00 33.97 776 LEU E N 1
ATOM 3331 C CA . LEU A 1 477 ? 24.056 -33.156 -37.762 1.00 33.39 776 LEU E CA 1
ATOM 3332 C C . LEU A 1 477 ? 23.981 -32.972 -36.260 1.00 32.67 776 LEU E C 1
ATOM 3333 O O . LEU A 1 477 ? 23.060 -32.311 -35.792 1.00 32.18 776 LEU E O 1
ATOM 3338 N N . GLU A 1 478 ? 24.938 -33.542 -35.516 1.00 31.70 777 GLU E N 1
ATOM 3339 C CA . GLU A 1 478 ? 25.032 -33.320 -34.060 1.00 32.28 777 GLU E CA 1
ATOM 3340 C C . GLU A 1 478 ? 25.157 -31.851 -33.677 1.00 31.45 777 GLU E C 1
ATOM 3341 O O . GLU A 1 478 ? 24.663 -31.453 -32.630 1.00 31.61 777 GLU E O 1
ATOM 3347 N N . LEU A 1 479 ? 25.821 -31.061 -34.515 1.00 31.11 778 LEU E N 1
ATOM 3348 C CA . LEU A 1 479 ? 25.932 -29.616 -34.299 1.00 32.41 778 LEU E CA 1
ATOM 3349 C C . LEU A 1 479 ? 24.571 -28.924 -34.379 1.00 31.54 778 LEU E C 1
ATOM 3350 O O . LEU A 1 479 ? 24.310 -27.995 -33.612 1.00 30.85 778 LEU E O 1
ATOM 3355 N N . ILE A 1 480 ? 23.717 -29.402 -35.298 1.00 31.37 779 ILE E N 1
ATOM 3356 C CA . ILE A 1 480 ? 22.342 -28.920 -35.439 1.00 31.13 779 ILE E CA 1
ATOM 3357 C C . ILE A 1 480 ? 21.538 -29.359 -34.230 1.00 30.82 779 ILE E C 1
ATOM 3358 O O . ILE A 1 480 ? 20.865 -28.532 -33.617 1.00 31.15 779 ILE E O 1
ATOM 3363 N N . TYR A 1 481 ? 21.608 -30.647 -33.869 1.00 30.27 780 TYR E N 1
ATOM 3364 C CA . TYR A 1 481 ? 20.832 -31.167 -32.730 1.00 30.53 780 TYR E CA 1
ATOM 3365 C C . TYR A 1 481 ? 21.183 -30.492 -31.420 1.00 30.11 780 TYR E C 1
ATOM 3366 O O . TYR A 1 481 ? 20.318 -30.254 -30.578 1.00 30.12 780 TYR E O 1
ATOM 3375 N N . HIS A 1 482 ? 22.471 -30.234 -31.236 1.00 30.02 781 HIS E N 1
ATOM 3376 C CA . HIS A 1 482 ? 22.972 -29.601 -30.038 1.00 30.06 781 HIS E CA 1
ATOM 3377 C C . HIS A 1 482 ? 22.483 -28.145 -29.933 1.00 29.90 781 HIS E C 1
ATOM 3378 O O . HIS A 1 482 ? 22.174 -27.653 -28.848 1.00 29.31 781 HIS E O 1
ATOM 3385 N N . THR A 1 483 ? 22.428 -27.468 -31.069 1.00 29.60 782 THR E N 1
ATOM 3386 C CA . THR A 1 483 ? 22.022 -26.060 -31.114 1.00 30.62 782 THR E CA 1
ATOM 3387 C C . THR A 1 483 ? 20.524 -25.881 -30.854 1.00 31.71 782 THR E C 1
ATOM 3388 O O . THR A 1 483 ? 20.132 -25.113 -29.986 1.00 32.39 782 THR E O 1
ATOM 3392 N N . PHE A 1 484 ? 19.697 -26.637 -31.569 1.00 32.43 783 PHE E N 1
ATOM 3393 C CA . PHE A 1 484 ? 18.258 -26.525 -31.457 1.00 33.24 783 PHE E CA 1
ATOM 3394 C C . PHE A 1 484 ? 17.667 -27.311 -30.294 1.00 34.87 783 PHE E C 1
ATOM 3395 O O . PHE A 1 484 ? 16.480 -27.213 -30.028 1.00 35.45 783 PHE E O 1
ATOM 3403 N N . GLY A 1 485 ? 18.481 -28.090 -29.592 1.00 36.39 784 GLY E N 1
ATOM 3404 C CA . GLY A 1 485 ? 17.981 -28.836 -28.426 1.00 37.86 784 GLY E CA 1
ATOM 3405 C C . GLY A 1 485 ? 17.699 -30.289 -28.764 1.00 39.10 784 GLY E C 1
ATOM 3406 O O . GLY A 1 485 ? 16.871 -30.578 -29.620 1.00 39.08 784 GLY E O 1
ATOM 3407 N N . ARG A 1 486 ? 18.387 -31.183 -28.059 1.00 40.40 785 ARG E N 1
ATOM 3408 C CA . ARG A 1 486 ? 18.371 -32.638 -28.240 1.00 42.73 785 ARG E CA 1
ATOM 3409 C C . ARG A 1 486 ? 16.969 -33.279 -28.153 1.00 43.35 785 ARG E C 1
ATOM 3410 O O . ARG A 1 486 ? 16.648 -34.205 -28.915 1.00 43.74 785 ARG E O 1
ATOM 3418 N N . HIS A 1 487 ? 16.135 -32.787 -27.237 1.00 43.94 786 HIS E N 1
ATOM 3419 C CA . HIS A 1 487 ? 14.806 -33.376 -27.015 1.00 44.74 786 HIS E CA 1
ATOM 3420 C C . HIS A 1 487 ? 13.882 -33.151 -28.207 1.00 44.30 786 HIS E C 1
ATOM 3421 O O . HIS A 1 487 ? 12.926 -33.899 -28.398 1.00 44.05 786 HIS E O 1
ATOM 3428 N N . ASN A 1 488 ? 14.170 -32.113 -28.995 1.00 43.67 787 ASN E N 1
ATOM 3429 C CA . ASN A 1 488 ? 13.411 -31.822 -30.199 1.00 43.12 787 ASN E CA 1
ATOM 3430 C C . ASN A 1 488 ? 13.644 -32.855 -31.296 1.00 42.87 787 ASN E C 1
ATOM 3431 O O . ASN A 1 488 ? 12.886 -32.909 -32.258 1.00 43.27 787 ASN E O 1
ATOM 3436 N N . PHE A 1 489 ? 14.667 -33.692 -31.138 1.00 41.83 788 PHE E N 1
ATOM 3437 C CA . PHE A 1 489 ? 15.011 -34.667 -32.165 1.00 41.42 788 PHE E CA 1
ATOM 3438 C C . PHE A 1 489 ? 15.082 -36.063 -31.595 1.00 41.85 788 PHE E C 1
ATOM 3439 O O . PHE A 1 489 ? 15.030 -37.054 -32.345 1.00 41.09 788 PHE E O 1
ATOM 3447 N N . LYS A 1 490 ? 15.241 -36.126 -30.269 1.00 42.05 789 LYS E N 1
ATOM 3448 C CA . LYS A 1 490 ? 15.465 -37.380 -29.548 1.00 42.39 789 LYS E CA 1
ATOM 3449 C C . LYS A 1 490 ? 16.676 -38.112 -30.134 1.00 42.15 789 LYS E C 1
ATOM 3450 O O . LYS A 1 490 ? 16.693 -39.348 -30.283 1.00 42.60 789 LYS E O 1
ATOM 3456 N N . LYS A 1 491 ? 17.686 -37.318 -30.476 1.00 40.90 790 LYS E N 1
ATOM 3457 C CA . LYS A 1 491 ? 18.952 -37.827 -30.971 1.00 39.87 790 LYS E CA 1
ATOM 3458 C C . LYS A 1 491 ? 20.071 -37.540 -29.970 1.00 38.92 790 LYS E C 1
ATOM 3459 O O . LYS A 1 491 ? 20.030 -36.540 -29.235 1.00 38.34 790 LYS E O 1
ATOM 3465 N N . THR A 1 492 ? 21.058 -38.435 -29.955 1.00 37.75 791 THR E N 1
ATOM 3466 C CA . THR A 1 492 ? 22.287 -38.236 -29.196 1.00 36.20 791 THR E CA 1
ATOM 3467 C C . THR A 1 492 ? 23.193 -37.197 -29.865 1.00 34.94 791 THR E C 1
ATOM 3468 O O . THR A 1 492 ? 23.191 -37.045 -31.082 1.00 34.67 791 THR E O 1
ATOM 3472 N N . THR A 1 493 ? 23.954 -36.480 -29.046 1.00 33.94 792 THR E N 1
ATOM 3473 C CA . THR A 1 493 ? 25.077 -35.700 -29.538 1.00 32.86 792 THR E CA 1
ATOM 3474 C C . THR A 1 493 ? 26.339 -36.201 -28.818 1.00 32.49 792 THR E C 1
ATOM 3475 O O . THR A 1 493 ? 27.268 -35.434 -28.609 1.00 32.25 792 THR E O 1
ATOM 3479 N N . ALA A 1 494 ? 26.358 -37.499 -28.471 1.00 31.66 793 ALA E N 1
ATOM 3480 C CA . ALA A 1 494 ? 27.428 -38.147 -27.682 1.00 30.89 793 ALA E CA 1
ATOM 3481 C C . ALA A 1 494 ? 28.837 -37.843 -28.154 1.00 30.68 793 ALA E C 1
ATOM 3482 O O . ALA A 1 494 ? 29.721 -37.580 -27.344 1.00 30.08 793 ALA E O 1
ATOM 3484 N N . ASN A 1 495 ? 29.040 -37.872 -29.468 1.00 30.47 794 ASN E N 1
ATOM 3485 C CA . ASN A 1 495 ? 30.334 -37.585 -30.069 1.00 30.19 794 ASN E CA 1
ATOM 3486 C C . ASN A 1 495 ? 30.767 -36.122 -29.904 1.00 30.32 794 ASN E C 1
ATOM 3487 O O . ASN A 1 495 ? 31.918 -35.822 -29.566 1.00 31.01 794 ASN E O 1
ATOM 3492 N N . LEU A 1 496 ? 29.835 -35.213 -30.113 1.00 29.76 795 LEU E N 1
ATOM 3493 C CA . LEU A 1 496 ? 30.105 -33.809 -29.892 1.00 30.10 795 LEU E CA 1
ATOM 3494 C C . LEU A 1 496 ? 30.399 -33.557 -28.398 1.00 30.24 795 LEU E C 1
ATOM 3495 O O . LEU A 1 496 ? 31.395 -32.914 -28.071 1.00 30.70 795 LEU E O 1
ATOM 3500 N N . ASP A 1 497 ? 29.548 -34.087 -27.522 1.00 30.56 796 ASP E N 1
ATOM 3501 C CA . ASP A 1 497 ? 29.698 -33.999 -26.067 1.00 31.35 796 ASP E CA 1
ATOM 3502 C C . ASP A 1 497 ? 31.109 -34.395 -25.580 1.00 31.81 796 ASP E C 1
ATOM 3503 O O . ASP A 1 497 ? 31.725 -33.672 -24.771 1.00 31.90 796 ASP E O 1
ATOM 3508 N N . LEU A 1 498 ? 31.606 -35.538 -26.063 1.00 31.83 797 LEU E N 1
ATOM 3509 C CA . LEU A 1 498 ? 32.914 -36.072 -25.641 1.00 32.79 797 LEU E CA 1
ATOM 3510 C C . LEU A 1 498 ? 34.069 -35.280 -26.215 1.00 32.95 797 LEU E C 1
ATOM 3511 O O . LEU A 1 498 ? 35.108 -35.123 -25.559 1.00 33.75 797 LEU E O 1
ATOM 3516 N N . PHE A 1 499 ? 33.892 -34.795 -27.440 1.00 32.12 798 PHE E N 1
ATOM 3517 C CA . PHE A 1 499 ? 34.861 -33.900 -28.024 1.00 32.46 798 PHE E CA 1
ATOM 3518 C C . PHE A 1 499 ? 34.910 -32.535 -27.312 1.00 32.09 798 PHE E C 1
ATOM 3519 O O . PHE A 1 499 ? 36.001 -31.997 -27.095 1.00 31.82 798 PHE E O 1
ATOM 3527 N N . LEU A 1 500 ? 33.752 -31.989 -26.927 1.00 31.25 799 LEU E N 1
ATOM 3528 C CA . LEU A 1 500 ? 33.735 -30.761 -26.124 1.00 31.06 799 LEU E CA 1
ATOM 3529 C C . LEU A 1 500 ? 34.349 -30.922 -24.731 1.00 31.72 799 LEU E C 1
ATOM 3530 O O . LEU A 1 500 ? 34.982 -29.998 -24.213 1.00 32.82 799 LEU E O 1
ATOM 3535 N N . ARG A 1 501 ? 34.175 -32.089 -24.132 1.00 32.17 800 ARG E N 1
ATOM 3536 C CA . ARG A 1 501 ? 34.676 -32.354 -22.787 1.00 33.84 800 ARG E CA 1
ATOM 3537 C C . ARG A 1 501 ? 36.218 -32.447 -22.768 1.00 34.41 800 ARG E C 1
ATOM 3538 O O . ARG A 1 501 ? 36.871 -32.137 -21.759 1.00 34.34 800 ARG E O 1
ATOM 3546 N N . ARG A 1 502 ? 36.774 -32.870 -23.900 1.00 35.00 801 ARG E N 1
ATOM 3547 C CA . ARG A 1 502 ? 38.206 -32.978 -24.117 1.00 35.96 801 ARG E CA 1
ATOM 3548 C C . ARG A 1 502 ? 38.890 -31.640 -23.910 1.00 35.28 801 ARG E C 1
ATOM 3549 O O . ARG A 1 502 ? 39.996 -31.577 -23.352 1.00 35.09 801 ARG E O 1
ATOM 3557 N N . PHE A 1 503 ? 38.214 -30.558 -24.284 1.00 34.93 802 PHE E N 1
ATOM 3558 C CA . PHE A 1 503 ? 38.795 -29.252 -24.083 1.00 34.56 802 PHE E CA 1
ATOM 3559 C C . PHE A 1 503 ? 39.050 -28.990 -22.584 1.00 35.04 802 PHE E C 1
ATOM 3560 O O . PHE A 1 503 ? 40.155 -28.560 -22.185 1.00 33.49 802 PHE E O 1
ATOM 3568 N N . ASN A 1 504 ? 38.029 -29.257 -21.760 1.00 35.05 803 ASN E N 1
ATOM 3569 C CA . ASN A 1 504 ? 38.147 -29.147 -20.304 1.00 35.07 803 ASN E CA 1
ATOM 3570 C C . ASN A 1 504 ? 39.131 -30.126 -19.670 1.00 35.64 803 ASN E C 1
ATOM 3571 O O . ASN A 1 504 ? 39.794 -29.775 -18.711 1.00 35.66 803 ASN E O 1
ATOM 3576 N N . GLU A 1 505 ? 39.207 -31.349 -20.189 1.00 36.20 804 GLU E N 1
ATOM 3577 C CA . GLU A 1 505 ? 40.125 -32.368 -19.678 1.00 38.06 804 GLU E CA 1
ATOM 3578 C C . GLU A 1 505 ? 41.595 -31.920 -19.813 1.00 37.51 804 GLU E C 1
ATOM 3579 O O . GLU A 1 505 ? 42.369 -32.026 -18.869 1.00 37.17 804 GLU E O 1
ATOM 3585 N N . ILE A 1 506 ? 41.954 -31.417 -20.996 1.00 37.67 805 ILE E N 1
ATOM 3586 C CA . ILE A 1 506 ? 43.298 -30.899 -21.281 1.00 37.35 805 ILE E CA 1
ATOM 3587 C C . ILE A 1 506 ? 43.619 -29.707 -20.401 1.00 37.45 805 ILE E C 1
ATOM 3588 O O . ILE A 1 506 ? 44.672 -29.640 -19.767 1.00 37.33 805 ILE E O 1
ATOM 3593 N N . GLN A 1 507 ? 42.696 -28.767 -20.360 1.00 36.69 806 GLN E N 1
ATOM 3594 C CA . GLN A 1 507 ? 42.831 -27.631 -19.499 1.00 37.11 806 GLN E CA 1
ATOM 3595 C C . GLN A 1 507 ? 43.100 -28.003 -18.018 1.00 37.01 806 GLN E C 1
ATOM 3596 O O . GLN A 1 507 ? 43.974 -27.407 -17.369 1.00 36.23 806 GLN E O 1
ATOM 3602 N N . PHE A 1 508 ? 42.315 -28.944 -17.486 1.00 36.03 807 PHE E N 1
ATOM 3603 C CA . PHE A 1 508 ? 42.412 -29.325 -16.083 1.00 35.87 807 PHE E CA 1
ATOM 3604 C C . PHE A 1 508 ? 43.612 -30.243 -15.812 1.00 35.63 807 PHE E C 1
ATOM 3605 O O . PHE A 1 508 ? 44.107 -30.256 -14.694 1.00 34.75 807 PHE E O 1
ATOM 3613 N N . TRP A 1 509 ? 44.037 -30.999 -16.826 1.00 35.72 808 TRP E N 1
ATOM 3614 C CA . TRP A 1 509 ? 45.333 -31.726 -16.843 1.00 37.09 808 TRP E CA 1
ATOM 3615 C C . TRP A 1 509 ? 46.509 -30.808 -16.492 1.00 37.43 808 TRP E C 1
ATOM 3616 O O . TRP A 1 509 ? 47.280 -31.110 -15.589 1.00 37.19 808 TRP E O 1
ATOM 3627 N N . VAL A 1 510 ? 46.624 -29.692 -17.214 1.00 37.80 809 VAL E N 1
ATOM 3628 C CA . VAL A 1 510 ? 47.610 -28.657 -16.932 1.00 38.54 809 VAL E CA 1
ATOM 3629 C C . VAL A 1 510 ? 47.557 -28.214 -15.459 1.00 38.43 809 VAL E C 1
ATOM 3630 O O . VAL A 1 510 ? 48.553 -28.303 -14.734 1.00 38.39 809 VAL E O 1
ATOM 3634 N N . VAL A 1 511 ? 46.391 -27.745 -15.022 1.00 37.90 810 VAL E N 1
ATOM 3635 C CA . VAL A 1 511 ? 46.232 -27.231 -13.663 1.00 37.17 810 VAL E CA 1
ATOM 3636 C C . VAL A 1 511 ? 46.557 -28.308 -12.605 1.00 37.16 810 VAL E C 1
ATOM 3637 O O . VAL A 1 511 ? 47.260 -28.033 -11.629 1.00 36.92 810 VAL E O 1
ATOM 3641 N N . THR A 1 512 ? 46.062 -29.524 -12.835 1.00 36.53 811 THR E N 1
ATOM 3642 C CA . THR A 1 512 ? 46.288 -30.667 -11.976 1.00 37.03 811 THR E CA 1
ATOM 3643 C C . THR A 1 512 ? 47.796 -30.936 -11.764 1.00 37.83 811 THR E C 1
ATOM 3644 O O . THR A 1 512 ? 48.270 -30.966 -10.623 1.00 37.26 811 THR E O 1
ATOM 3648 N N . GLU A 1 513 ? 48.533 -31.082 -12.863 1.00 37.97 812 GLU E N 1
ATOM 3649 C CA . GLU A 1 513 ? 49.955 -31.394 -12.801 1.00 38.50 812 GLU E CA 1
ATOM 3650 C C . GLU A 1 513 ? 50.792 -30.266 -12.193 1.00 38.48 812 GLU E C 1
ATOM 3651 O O . GLU A 1 513 ? 51.669 -30.535 -11.388 1.00 38.33 812 GLU E O 1
ATOM 3657 N N . VAL A 1 514 ? 50.500 -29.016 -12.536 1.00 38.74 813 VAL E N 1
ATOM 3658 C CA . VAL A 1 514 ? 51.168 -27.896 -11.891 1.00 39.31 813 VAL E CA 1
ATOM 3659 C C . VAL A 1 514 ? 50.910 -27.913 -10.372 1.00 40.67 813 VAL E C 1
ATOM 3660 O O . VAL A 1 514 ? 51.853 -27.829 -9.583 1.00 41.35 813 VAL E O 1
ATOM 3664 N N . CYS A 1 515 ? 49.639 -28.026 -9.973 1.00 40.61 814 CYS E N 1
ATOM 3665 C CA . CYS A 1 515 ? 49.237 -27.942 -8.563 1.00 40.66 814 CYS E CA 1
ATOM 3666 C C . CYS A 1 515 ? 49.680 -29.122 -7.693 1.00 40.69 814 CYS E C 1
ATOM 3667 O O . CYS A 1 515 ? 49.795 -28.978 -6.476 1.00 40.82 814 CYS E O 1
ATOM 3670 N N . LEU A 1 516 ? 49.921 -30.275 -8.311 1.00 41.37 815 LEU E N 1
ATOM 3671 C CA . LEU A 1 516 ? 50.428 -31.460 -7.613 1.00 42.27 815 LEU E CA 1
ATOM 3672 C C . LEU A 1 516 ? 51.973 -31.542 -7.556 1.00 44.08 815 LEU E C 1
ATOM 3673 O O . LEU A 1 516 ? 52.532 -32.499 -6.990 1.00 43.98 815 LEU E O 1
ATOM 3678 N N . CYS A 1 517 ? 52.641 -30.544 -8.140 1.00 46.21 816 CYS E N 1
ATOM 3679 C CA . CYS A 1 517 ? 54.104 -30.471 -8.227 1.00 47.99 816 CYS E CA 1
ATOM 3680 C C . CYS A 1 517 ? 54.706 -29.610 -7.095 1.00 49.16 816 CYS E C 1
ATOM 3681 O O . CYS A 1 517 ? 54.780 -28.380 -7.201 1.00 48.99 816 CYS E O 1
ATOM 3684 N N . SER A 1 518 ? 55.128 -30.266 -6.015 1.00 50.79 817 SER E N 1
ATOM 3685 C CA . SER A 1 518 ? 55.595 -29.566 -4.797 1.00 52.63 817 SER E CA 1
ATOM 3686 C C . SER A 1 518 ? 56.913 -28.768 -4.943 1.00 53.60 817 SER E C 1
ATOM 3687 O O . SER A 1 518 ? 57.023 -27.644 -4.439 1.00 53.66 817 SER E O 1
ATOM 3690 N N . GLN A 1 519 ? 57.883 -29.348 -5.650 1.00 55.30 818 GLN E N 1
ATOM 3691 C CA . GLN A 1 519 ? 59.218 -28.752 -5.871 1.00 56.97 818 GLN E CA 1
ATOM 3692 C C . GLN A 1 519 ? 59.166 -27.587 -6.857 1.00 57.39 818 GLN E C 1
ATOM 3693 O O . GLN A 1 519 ? 58.843 -27.786 -8.025 1.00 57.27 818 GLN E O 1
ATOM 3699 N N . LEU A 1 520 ? 59.496 -26.382 -6.387 1.00 58.50 819 LEU E N 1
ATOM 3700 C CA . LEU A 1 520 ? 59.496 -25.170 -7.219 1.00 59.28 819 LEU E CA 1
ATOM 3701 C C . LEU A 1 520 ? 60.293 -25.326 -8.505 1.00 60.03 819 LEU E C 1
ATOM 3702 O O . LEU A 1 520 ? 59.854 -24.867 -9.552 1.00 60.67 819 LEU E O 1
ATOM 3707 N N . SER A 1 521 ? 61.450 -25.979 -8.431 1.00 60.55 820 SER E N 1
ATOM 3708 C CA . SER A 1 521 ? 62.333 -26.126 -9.595 1.00 60.94 820 SER E CA 1
ATOM 3709 C C . SER A 1 521 ? 61.704 -26.952 -10.718 1.00 60.70 820 SER E C 1
ATOM 3710 O O . SER A 1 521 ? 61.806 -26.598 -11.889 1.00 60.62 820 SER E O 1
ATOM 3713 N N . LYS A 1 522 ? 61.068 -28.061 -10.352 1.00 60.84 821 LYS E N 1
ATOM 3714 C CA . LYS A 1 522 ? 60.464 -28.960 -11.337 1.00 60.74 821 LYS E CA 1
ATOM 3715 C C . LYS A 1 522 ? 59.189 -28.340 -11.893 1.00 60.00 821 LYS E C 1
ATOM 3716 O O . LYS A 1 522 ? 58.778 -28.640 -13.011 1.00 60.28 821 LYS E O 1
ATOM 3722 N N . ARG A 1 523 ? 58.594 -27.454 -11.102 1.00 59.14 822 ARG E N 1
ATOM 3723 C CA . ARG A 1 523 ? 57.373 -26.758 -11.454 1.00 58.34 822 ARG E CA 1
ATOM 3724 C C . ARG A 1 523 ? 57.634 -25.687 -12.499 1.00 58.36 822 ARG E C 1
ATOM 3725 O O . ARG A 1 523 ? 56.747 -25.374 -13.301 1.00 58.37 822 ARG E O 1
ATOM 3733 N N . VAL A 1 524 ? 58.841 -25.120 -12.477 1.00 57.93 823 VAL E N 1
ATOM 3734 C CA . VAL A 1 524 ? 59.276 -24.193 -13.516 1.00 57.54 823 VAL E CA 1
ATOM 3735 C C . VAL A 1 524 ? 59.453 -24.983 -14.815 1.00 57.44 823 VAL E C 1
ATOM 3736 O O . VAL A 1 524 ? 59.077 -24.508 -15.887 1.00 57.28 823 VAL E O 1
ATOM 3740 N N . GLN A 1 525 ? 59.987 -26.201 -14.703 1.00 57.17 824 GLN E N 1
ATOM 3741 C CA . GLN A 1 525 ? 60.169 -27.087 -15.858 1.00 57.40 824 GLN E CA 1
ATOM 3742 C C . GLN A 1 525 ? 58.851 -27.597 -16.464 1.00 56.54 824 GLN E C 1
ATOM 3743 O O . GLN A 1 525 ? 58.796 -27.920 -17.663 1.00 56.46 824 GLN E O 1
ATOM 3749 N N . LEU A 1 526 ? 57.823 -27.719 -15.616 1.00 55.38 825 LEU E N 1
ATOM 3750 C CA . LEU A 1 526 ? 56.470 -28.068 -16.047 1.00 53.90 825 LEU E CA 1
ATOM 3751 C C . LEU A 1 526 ? 55.891 -26.943 -16.885 1.00 52.63 825 LEU E C 1
ATOM 3752 O O . LEU A 1 526 ? 55.499 -27.173 -18.010 1.00 52.18 825 LEU E O 1
ATOM 3757 N N . LEU A 1 527 ? 55.859 -25.734 -16.329 1.00 51.79 826 LEU E N 1
ATOM 3758 C CA . LEU A 1 527 ? 55.416 -24.542 -17.046 1.00 51.77 826 LEU E CA 1
ATOM 3759 C C . LEU A 1 527 ? 56.032 -24.425 -18.431 1.00 52.09 826 LEU E C 1
ATOM 3760 O O . LEU A 1 527 ? 55.340 -24.125 -19.408 1.00 52.47 826 LEU E O 1
ATOM 3765 N N . LYS A 1 528 ? 57.340 -24.656 -18.487 1.00 52.02 827 LYS E N 1
ATOM 3766 C CA . LYS A 1 528 ? 58.123 -24.654 -19.710 1.00 52.38 827 LYS E CA 1
ATOM 3767 C C . LYS A 1 528 ? 57.626 -25.711 -20.692 1.00 51.35 827 LYS E C 1
ATOM 3768 O O . LYS A 1 528 ? 57.454 -25.422 -21.874 1.00 51.52 827 LYS E O 1
ATOM 3774 N N . LYS A 1 529 ? 57.423 -26.931 -20.201 1.00 50.53 828 LYS E N 1
ATOM 3775 C CA . LYS A 1 529 ? 57.062 -28.060 -21.053 1.00 50.02 828 LYS E CA 1
ATOM 3776 C C . LYS A 1 529 ? 55.648 -27.966 -21.653 1.00 50.21 828 LYS E C 1
ATOM 3777 O O . LYS A 1 529 ? 55.432 -28.381 -22.790 1.00 50.36 828 LYS E O 1
ATOM 3783 N N . PHE A 1 530 ? 54.700 -27.448 -20.868 1.00 49.58 829 PHE E N 1
ATOM 3784 C CA . PHE A 1 530 ? 53.348 -27.166 -21.334 1.00 49.07 829 PHE E CA 1
ATOM 3785 C C . PHE A 1 530 ? 53.353 -26.077 -22.400 1.00 49.39 829 PHE E C 1
ATOM 3786 O O . PHE A 1 530 ? 52.645 -26.200 -23.399 1.00 49.11 829 PHE E O 1
ATOM 3794 N N . ILE A 1 531 ? 54.142 -25.020 -22.182 1.00 50.11 830 ILE E N 1
ATOM 3795 C CA . ILE A 1 531 ? 54.306 -23.960 -23.182 1.00 50.72 830 ILE E CA 1
ATOM 3796 C C . ILE A 1 531 ? 54.832 -24.538 -24.501 1.00 51.25 830 ILE E C 1
ATOM 3797 O O . ILE A 1 531 ? 54.360 -24.164 -25.576 1.00 52.27 830 ILE E O 1
ATOM 3802 N N . LYS A 1 532 ? 55.767 -25.476 -24.414 1.00 51.25 831 LYS E N 1
ATOM 3803 C CA . LYS A 1 532 ? 56.262 -26.177 -25.590 1.00 51.49 831 LYS E CA 1
ATOM 3804 C C . LYS A 1 532 ? 55.213 -27.098 -26.211 1.00 51.02 831 LYS E C 1
ATOM 3805 O O . LYS A 1 532 ? 55.091 -27.156 -27.436 1.00 51.43 831 LYS E O 1
ATOM 3811 N N . ILE A 1 533 ? 54.483 -27.842 -25.378 1.00 50.13 832 ILE E N 1
ATOM 3812 C CA . ILE A 1 533 ? 53.424 -28.721 -25.880 1.00 48.76 832 ILE E CA 1
ATOM 3813 C C . ILE A 1 533 ? 52.400 -27.897 -26.667 1.00 48.25 832 ILE E C 1
ATOM 3814 O O . ILE A 1 533 ? 52.045 -28.266 -27.772 1.00 48.26 832 ILE E O 1
ATOM 3819 N N . ALA A 1 534 ? 51.970 -26.770 -26.106 1.00 47.81 833 ALA E N 1
ATOM 3820 C CA . ALA A 1 534 ? 51.065 -25.852 -26.783 1.00 47.84 833 ALA E CA 1
ATOM 3821 C C . ALA A 1 534 ? 51.601 -25.399 -28.156 1.00 48.99 833 ALA E C 1
ATOM 3822 O O . ALA A 1 534 ? 50.853 -25.431 -29.150 1.00 49.15 833 ALA E O 1
ATOM 3824 N N . ALA A 1 535 ? 52.881 -24.995 -28.208 1.00 49.66 834 ALA E N 1
ATOM 3825 C CA . ALA A 1 535 ? 53.517 -24.505 -29.446 1.00 50.31 834 ALA E CA 1
ATOM 3826 C C . ALA A 1 535 ? 53.496 -25.552 -30.546 1.00 50.55 834 ALA E C 1
ATOM 3827 O O . ALA A 1 535 ? 53.231 -25.228 -31.696 1.00 50.94 834 ALA E O 1
ATOM 3829 N N . HIS A 1 536 ? 53.753 -26.803 -30.181 1.00 50.92 835 HIS E N 1
ATOM 3830 C CA . HIS A 1 536 ? 53.657 -27.925 -31.116 1.00 52.03 835 HIS E CA 1
ATOM 3831 C C . HIS A 1 536 ? 52.222 -28.246 -31.573 1.00 52.20 835 HIS E C 1
ATOM 3832 O O . HIS A 1 536 ? 52.023 -28.720 -32.696 1.00 52.18 835 HIS E O 1
ATOM 3839 N N . CYS A 1 537 ? 51.239 -28.045 -30.682 1.00 52.01 836 CYS E N 1
ATOM 3840 C CA . CYS A 1 537 ? 49.825 -28.207 -31.018 1.00 51.60 836 CYS E CA 1
ATOM 3841 C C . CYS A 1 537 ? 49.402 -27.181 -32.065 1.00 52.15 836 CYS E C 1
ATOM 3842 O O . CYS A 1 537 ? 48.771 -27.528 -33.051 1.00 51.56 836 CYS E O 1
ATOM 3845 N N . LYS A 1 538 ? 49.776 -25.925 -31.847 1.00 53.11 837 LYS E N 1
ATOM 3846 C CA . LYS A 1 538 ? 49.473 -24.856 -32.774 1.00 54.78 837 LYS E CA 1
ATOM 3847 C C . LYS A 1 538 ? 50.161 -25.060 -34.134 1.00 56.04 837 LYS E C 1
ATOM 3848 O O . LYS A 1 538 ? 49.623 -24.644 -35.164 1.00 56.57 837 LYS E O 1
ATOM 3854 N N . GLU A 1 539 ? 51.338 -25.693 -34.126 1.00 56.72 838 GLU E N 1
ATOM 3855 C CA . GLU A 1 539 ? 52.065 -26.038 -35.349 1.00 57.71 838 GLU E CA 1
ATOM 3856 C C . GLU A 1 539 ? 51.350 -27.138 -36.125 1.00 56.48 838 GLU E C 1
ATOM 3857 O O . GLU A 1 539 ? 51.346 -27.136 -37.361 1.00 56.55 838 GLU E O 1
ATOM 3863 N N . TYR A 1 540 ? 50.765 -28.091 -35.409 1.00 55.50 839 TYR E N 1
ATOM 3864 C CA . TYR A 1 540 ? 49.979 -29.138 -36.061 1.00 54.62 839 TYR E CA 1
ATOM 3865 C C . TYR A 1 540 ? 48.584 -28.659 -36.477 1.00 53.11 839 TYR E C 1
ATOM 3866 O O . TYR A 1 540 ? 47.780 -29.457 -36.947 1.00 52.42 839 TYR E O 1
ATOM 3875 N N . LYS A 1 541 ? 48.326 -27.362 -36.292 1.00 51.60 840 LYS E N 1
ATOM 3876 C CA . LYS A 1 541 ? 47.027 -26.709 -36.555 1.00 50.77 840 LYS E CA 1
ATOM 3877 C C . LYS A 1 541 ? 45.869 -27.162 -35.623 1.00 49.47 840 LYS E C 1
ATOM 3878 O O . LYS A 1 541 ? 44.684 -26.906 -35.907 1.00 49.17 840 LYS E O 1
ATOM 3884 N N . ASN A 1 542 ? 46.231 -27.816 -34.513 1.00 47.68 841 ASN E N 1
ATOM 3885 C CA . ASN A 1 542 ? 45.305 -28.158 -33.421 1.00 45.82 841 ASN E CA 1
ATOM 3886 C C . ASN A 1 542 ? 45.073 -26.963 -32.485 1.00 45.33 841 ASN E C 1
ATOM 3887 O O . ASN A 1 542 ? 45.621 -26.902 -31.380 1.00 45.52 841 ASN E O 1
ATOM 3892 N N . LEU A 1 543 ? 44.268 -26.008 -32.932 1.00 44.07 842 LEU E N 1
ATOM 3893 C CA . LEU A 1 543 ? 44.072 -24.771 -32.202 1.00 43.40 842 LEU E CA 1
ATOM 3894 C C . LEU A 1 543 ? 43.247 -24.977 -30.942 1.00 42.99 842 LEU E C 1
ATOM 3895 O O . LEU A 1 543 ? 43.374 -24.235 -29.968 1.00 42.67 842 LEU E O 1
ATOM 3900 N N . ASN A 1 544 ? 42.409 -26.003 -30.967 1.00 42.31 843 ASN E N 1
ATOM 3901 C CA . ASN A 1 544 ? 41.587 -26.347 -29.830 1.00 41.85 843 ASN E CA 1
ATOM 3902 C C . ASN A 1 544 ? 42.412 -26.739 -28.585 1.00 41.55 843 ASN E C 1
ATOM 3903 O O . ASN A 1 544 ? 42.245 -26.139 -27.522 1.00 41.32 843 ASN E O 1
ATOM 3908 N N . SER A 1 545 ? 43.291 -27.731 -28.742 1.00 41.30 844 SER E N 1
ATOM 3909 C CA . SER A 1 545 ? 44.184 -28.183 -27.679 1.00 41.46 844 SER E CA 1
ATOM 3910 C C . SER A 1 545 ? 45.291 -27.198 -27.321 1.00 41.92 844 SER E C 1
ATOM 3911 O O . SER A 1 545 ? 45.767 -27.194 -26.189 1.00 42.60 844 SER E O 1
ATOM 3914 N N . PHE A 1 546 ? 45.701 -26.372 -28.278 1.00 41.73 845 PHE E N 1
ATOM 3915 C CA . PHE A 1 546 ? 46.562 -25.231 -28.005 1.00 41.83 845 PHE E CA 1
ATOM 3916 C C . PHE A 1 546 ? 45.902 -24.240 -27.032 1.00 41.56 845 PHE E C 1
ATOM 3917 O O . PHE A 1 546 ? 46.477 -23.920 -25.986 1.00 41.70 845 PHE E O 1
ATOM 3925 N N . PHE A 1 547 ? 44.699 -23.758 -27.341 1.00 40.82 846 PHE E N 1
ATOM 3926 C CA . PHE A 1 547 ? 44.035 -22.870 -26.396 1.00 40.45 846 PHE E CA 1
ATOM 3927 C C . PHE A 1 547 ? 43.707 -23.503 -25.043 1.00 39.38 846 PHE E C 1
ATOM 3928 O O . PHE A 1 547 ? 43.679 -22.806 -24.051 1.00 39.13 846 PHE E O 1
ATOM 3936 N N . ALA A 1 548 ? 43.479 -24.812 -25.015 1.00 38.53 847 ALA E N 1
ATOM 3937 C CA . ALA A 1 548 ? 43.193 -25.546 -23.785 1.00 38.36 847 ALA E CA 1
ATOM 3938 C C . ALA A 1 548 ? 44.387 -25.520 -22.801 1.00 38.39 847 ALA E C 1
ATOM 3939 O O . ALA A 1 548 ? 44.205 -25.288 -21.606 1.00 37.25 847 ALA E O 1
ATOM 3941 N N . ILE A 1 549 ? 45.591 -25.756 -23.329 1.00 39.45 848 ILE E N 1
ATOM 3942 C CA . ILE A 1 549 ? 46.826 -25.636 -22.560 1.00 40.21 848 ILE E CA 1
ATOM 3943 C C . ILE A 1 549 ? 47.050 -24.186 -22.137 1.00 41.10 848 ILE E C 1
ATOM 3944 O O . ILE A 1 549 ? 47.325 -23.926 -20.972 1.00 41.24 848 ILE E O 1
ATOM 3949 N N . VAL A 1 550 ? 46.872 -23.237 -23.053 1.00 42.03 849 VAL E N 1
ATOM 3950 C CA . VAL A 1 550 ? 47.114 -21.830 -22.728 1.00 42.63 849 VAL E CA 1
ATOM 3951 C C . VAL A 1 550 ? 46.176 -21.359 -21.620 1.00 43.93 849 VAL E C 1
ATOM 3952 O O . VAL A 1 550 ? 46.586 -20.639 -20.688 1.00 43.64 849 VAL E O 1
ATOM 3956 N N . MET A 1 551 ? 44.915 -21.777 -21.720 1.00 44.50 850 MET E N 1
ATOM 3957 C CA . MET A 1 551 ? 43.912 -21.452 -20.722 1.00 45.59 850 MET E CA 1
ATOM 3958 C C . MET A 1 551 ? 44.094 -22.181 -19.389 1.00 44.24 850 MET E C 1
ATOM 3959 O O . MET A 1 551 ? 43.697 -21.654 -18.356 1.00 44.26 850 MET E O 1
ATOM 3964 N N . GLY A 1 552 ? 44.673 -23.383 -19.419 1.00 43.60 851 GLY E N 1
ATOM 3965 C CA . GLY A 1 552 ? 45.071 -24.093 -18.204 1.00 43.47 851 GLY E CA 1
ATOM 3966 C C . GLY A 1 552 ? 46.132 -23.303 -17.451 1.00 43.64 851 GLY E C 1
ATOM 3967 O O . GLY A 1 552 ? 46.048 -23.096 -16.227 1.00 43.06 851 GLY E O 1
ATOM 3968 N N . LEU A 1 553 ? 47.111 -22.826 -18.214 1.00 43.53 852 LEU E N 1
ATOM 3969 C CA . LEU A 1 553 ? 48.181 -21.961 -17.725 1.00 43.58 852 LEU E CA 1
ATOM 3970 C C . LEU A 1 553 ? 47.689 -20.634 -17.173 1.00 43.54 852 LEU E C 1
ATOM 3971 O O . LEU A 1 553 ? 48.360 -20.044 -16.340 1.00 43.95 852 LEU E O 1
ATOM 3976 N N . SER A 1 554 ? 46.517 -20.185 -17.629 1.00 43.42 853 SER E N 1
ATOM 3977 C CA . SER A 1 554 ? 45.881 -18.927 -17.198 1.00 43.29 853 SER E CA 1
ATOM 3978 C C . SER A 1 554 ? 44.983 -19.103 -15.997 1.00 42.99 853 SER E C 1
ATOM 3979 O O . SER A 1 554 ? 44.528 -18.123 -15.409 1.00 42.33 853 SER E O 1
ATOM 3982 N N . ASN A 1 555 ? 44.685 -20.353 -15.661 1.00 42.67 854 ASN E N 1
ATOM 3983 C CA . ASN A 1 555 ? 43.819 -20.625 -14.533 1.00 43.09 854 ASN E CA 1
ATOM 3984 C C . ASN A 1 555 ? 44.370 -19.944 -13.266 1.00 43.90 854 ASN E C 1
ATOM 3985 O O . ASN A 1 555 ? 45.583 -19.914 -13.042 1.00 43.93 854 ASN E O 1
ATOM 3990 N N . VAL A 1 556 ? 43.459 -19.389 -12.472 1.00 45.05 855 VAL E N 1
ATOM 3991 C CA . VAL A 1 556 ? 43.761 -18.669 -11.226 1.00 46.37 855 VAL E CA 1
ATOM 3992 C C . VAL A 1 556 ? 44.774 -19.393 -10.326 1.00 46.61 855 VAL E C 1
ATOM 3993 O O . VAL A 1 556 ? 45.670 -18.761 -9.764 1.00 46.87 855 VAL E O 1
ATOM 3997 N N . ALA A 1 557 ? 44.636 -20.714 -10.223 1.00 46.68 856 ALA E N 1
ATOM 3998 C CA . ALA A 1 557 ? 45.512 -21.542 -9.405 1.00 47.02 856 ALA E CA 1
ATOM 3999 C C . ALA A 1 557 ? 46.941 -21.632 -9.954 1.00 47.41 856 ALA E C 1
ATOM 4000 O O . ALA A 1 557 ? 47.860 -21.955 -9.208 1.00 47.03 856 ALA E O 1
ATOM 4002 N N . VAL A 1 558 ? 47.125 -21.379 -11.251 1.00 48.15 857 VAL E N 1
ATOM 4003 C CA . VAL A 1 558 ? 48.468 -21.448 -11.861 1.00 48.90 857 VAL E CA 1
ATOM 4004 C C . VAL A 1 558 ? 49.110 -20.055 -12.008 1.00 50.38 857 VAL E C 1
ATOM 4005 O O . VAL A 1 558 ? 50.319 -19.895 -11.808 1.00 50.44 857 VAL E O 1
ATOM 4009 N N . SER A 1 559 ? 48.293 -19.057 -12.346 1.00 51.69 858 SER E N 1
ATOM 4010 C CA . SER A 1 559 ? 48.765 -17.687 -12.539 1.00 52.81 858 SER E CA 1
ATOM 4011 C C . SER A 1 559 ? 49.176 -17.007 -11.210 1.00 53.29 858 SER E C 1
ATOM 4012 O O . SER A 1 559 ? 49.946 -16.059 -11.211 1.00 53.48 858 SER E O 1
ATOM 4015 N N . ARG A 1 560 ? 48.622 -17.505 -10.106 1.00 54.13 859 ARG E N 1
ATOM 4016 C CA . ARG A 1 560 ? 49.004 -17.200 -8.718 1.00 54.37 859 ARG E CA 1
ATOM 4017 C C . ARG A 1 560 ? 50.476 -17.407 -8.375 1.00 54.64 859 ARG E C 1
ATOM 4018 O O . ARG A 1 560 ? 50.983 -16.807 -7.438 1.00 54.86 859 ARG E O 1
ATOM 4026 N N . LEU A 1 561 ? 51.134 -18.307 -9.093 1.00 55.12 860 LEU E N 1
ATOM 4027 C CA . LEU A 1 561 ? 52.434 -18.816 -8.692 1.00 55.88 860 LEU E CA 1
ATOM 4028 C C . LEU A 1 561 ? 53.604 -17.956 -9.196 1.00 56.85 860 LEU E C 1
ATOM 4029 O O . LEU A 1 561 ? 54.421 -18.405 -10.007 1.00 57.04 860 LEU E O 1
ATOM 4034 N N . ALA A 1 562 ? 53.673 -16.722 -8.684 1.00 58.03 861 ALA E N 1
ATOM 4035 C CA . ALA A 1 562 ? 54.724 -15.753 -9.037 1.00 59.16 861 ALA E CA 1
ATOM 4036 C C . ALA A 1 562 ? 56.143 -16.318 -8.924 1.00 60.06 861 ALA E C 1
ATOM 4037 O O . ALA A 1 562 ? 56.960 -16.114 -9.819 1.00 60.54 861 ALA E O 1
ATOM 4039 N N . LEU A 1 563 ? 56.435 -17.045 -7.849 1.00 60.87 862 LEU E N 1
ATOM 4040 C CA . LEU A 1 563 ? 57.774 -17.611 -7.681 1.00 61.59 862 LEU E CA 1
ATOM 4041 C C . LEU A 1 563 ? 58.128 -18.562 -8.824 1.00 61.88 862 LEU E C 1
ATOM 4042 O O . LEU A 1 563 ? 59.303 -18.706 -9.174 1.00 61.83 862 LEU E O 1
ATOM 4047 N N . THR A 1 564 ? 57.111 -19.189 -9.417 1.00 62.44 863 THR E N 1
ATOM 4048 C CA . THR A 1 564 ? 57.320 -20.111 -10.548 1.00 63.10 863 THR E CA 1
ATOM 4049 C C . THR A 1 564 ? 57.423 -19.353 -11.895 1.00 63.71 863 THR E C 1
ATOM 4050 O O . THR A 1 564 ? 58.288 -19.644 -12.717 1.00 63.35 863 THR E O 1
ATOM 4054 N N . TRP A 1 565 ? 56.550 -18.373 -12.093 1.00 64.79 864 TRP E N 1
ATOM 4055 C CA . TRP A 1 565 ? 56.541 -17.584 -13.316 1.00 66.29 864 TRP E CA 1
ATOM 4056 C C . TRP A 1 565 ? 57.757 -16.664 -13.394 1.00 67.38 864 TRP E C 1
ATOM 4057 O O . TRP A 1 565 ? 58.415 -16.593 -14.436 1.00 67.75 864 TRP E O 1
ATOM 4068 N N . GLU A 1 566 ? 58.048 -15.978 -12.285 1.00 68.35 865 GLU E N 1
ATOM 4069 C CA . GLU A 1 566 ? 59.248 -15.136 -12.130 1.00 69.45 865 GLU E CA 1
ATOM 4070 C C . GLU A 1 566 ? 60.526 -15.869 -12.534 1.00 68.88 865 GLU E C 1
ATOM 4071 O O . GLU A 1 566 ? 61.418 -15.281 -13.137 1.00 69.12 865 GLU E O 1
ATOM 4077 N N . LYS A 1 567 ? 60.578 -17.162 -12.231 1.00 68.74 866 LYS E N 1
ATOM 4078 C CA . LYS A 1 567 ? 61.754 -17.987 -12.436 1.00 68.64 866 LYS E CA 1
ATOM 4079 C C . LYS A 1 567 ? 61.840 -18.579 -13.840 1.00 68.47 866 LYS E C 1
ATOM 4080 O O . LYS A 1 567 ? 62.850 -19.192 -14.205 1.00 68.52 866 LYS E O 1
ATOM 4086 N N . LEU A 1 568 ? 60.775 -18.416 -14.625 1.00 68.18 867 LEU E N 1
ATOM 4087 C CA . LEU A 1 568 ? 60.723 -18.973 -15.981 1.00 67.68 867 LEU E CA 1
ATOM 4088 C C . LEU A 1 568 ? 61.576 -18.124 -16.944 1.00 67.38 867 LEU E C 1
ATOM 4089 O O . LEU A 1 568 ? 61.487 -16.893 -16.915 1.00 67.13 867 LEU E O 1
ATOM 4094 N N . PRO A 1 569 ? 62.410 -18.775 -17.786 1.00 67.21 868 PRO E N 1
ATOM 4095 C CA . PRO A 1 569 ? 63.212 -18.031 -18.766 1.00 67.73 868 PRO E CA 1
ATOM 4096 C C . PRO A 1 569 ? 62.326 -17.124 -19.620 1.00 68.33 868 PRO E C 1
ATOM 4097 O O . PRO A 1 569 ? 61.303 -17.583 -20.139 1.00 68.72 868 PRO E O 1
ATOM 4101 N N . SER A 1 570 ? 62.707 -15.850 -19.746 1.00 68.75 869 SER E N 1
ATOM 4102 C CA . SER A 1 570 ? 61.858 -14.827 -20.387 1.00 68.94 869 SER E CA 1
ATOM 4103 C C . SER A 1 570 ? 61.622 -15.072 -21.884 1.00 68.81 869 SER E C 1
ATOM 4104 O O . SER A 1 570 ? 60.829 -14.372 -22.525 1.00 68.76 869 SER E O 1
ATOM 4107 N N . LYS A 1 571 ? 62.330 -16.062 -22.422 1.00 68.70 870 LYS E N 1
ATOM 4108 C CA . LYS A 1 571 ? 62.081 -16.590 -23.748 1.00 68.65 870 LYS E CA 1
ATOM 4109 C C . LYS A 1 571 ? 60.675 -17.211 -23.756 1.00 68.83 870 LYS E C 1
ATOM 4110 O O . LYS A 1 571 ? 59.854 -16.903 -24.625 1.00 68.94 870 LYS E O 1
ATOM 4116 N N . PHE A 1 572 ? 60.400 -18.052 -22.759 1.00 68.67 871 PHE E N 1
ATOM 4117 C CA . PHE A 1 572 ? 59.109 -18.711 -22.621 1.00 68.27 871 PHE E CA 1
ATOM 4118 C C . PHE A 1 572 ? 58.054 -17.800 -22.003 1.00 68.39 871 PHE E C 1
ATOM 4119 O O . PHE A 1 572 ? 56.865 -18.042 -22.173 1.00 68.61 871 PHE E O 1
ATOM 4127 N N . LYS A 1 573 ? 58.481 -16.755 -21.299 1.00 68.43 872 LYS E N 1
ATOM 4128 C CA . LYS A 1 573 ? 57.559 -15.721 -20.820 1.00 69.02 872 LYS E CA 1
ATOM 4129 C C . LYS A 1 573 ? 56.959 -14.947 -21.991 1.00 69.15 872 LYS E C 1
ATOM 4130 O O . LYS A 1 573 ? 55.790 -14.552 -21.947 1.00 69.12 872 LYS E O 1
ATOM 4136 N N . LYS A 1 574 ? 57.777 -14.717 -23.021 1.00 69.11 873 LYS E N 1
ATOM 4137 C CA . LYS A 1 574 ? 57.348 -14.005 -24.213 1.00 69.15 873 LYS E CA 1
ATOM 4138 C C . LYS A 1 574 ? 56.478 -14.884 -25.116 1.00 68.30 873 LYS E C 1
ATOM 4139 O O . LYS A 1 574 ? 55.456 -14.425 -25.615 1.00 68.27 873 LYS E O 1
ATOM 4145 N N . PHE A 1 575 ? 56.893 -16.132 -25.327 1.00 67.59 874 PHE E N 1
ATOM 4146 C CA . PHE A 1 575 ? 56.068 -17.128 -26.006 1.00 67.01 874 PHE E CA 1
ATOM 4147 C C . PHE A 1 575 ? 54.655 -17.144 -25.428 1.00 66.55 874 PHE E C 1
ATOM 4148 O O . PHE A 1 575 ? 53.677 -16.945 -26.152 1.00 66.78 874 PHE E O 1
ATOM 4156 N N . TYR A 1 576 ? 54.562 -17.348 -24.116 1.00 65.58 875 TYR E N 1
ATOM 4157 C CA . TYR A 1 576 ? 53.282 -17.393 -23.430 1.00 64.89 875 TYR E CA 1
ATOM 4158 C C . TYR A 1 576 ? 52.455 -16.102 -23.509 1.00 64.59 875 TYR E C 1
ATOM 4159 O O . TYR A 1 576 ? 51.240 -16.158 -23.731 1.00 64.35 875 TYR E O 1
ATOM 4168 N N . ALA A 1 577 ? 53.097 -14.951 -23.312 1.00 64.27 876 ALA E N 1
ATOM 4169 C CA . ALA A 1 577 ? 52.400 -13.655 -23.369 1.00 64.09 876 ALA E CA 1
ATOM 4170 C C . ALA A 1 577 ? 51.717 -13.440 -24.722 1.00 63.99 876 ALA E C 1
ATOM 4171 O O . ALA A 1 577 ? 50.696 -12.752 -24.806 1.00 63.79 876 ALA E O 1
ATOM 4173 N N . GLU A 1 578 ? 52.300 -14.040 -25.760 1.00 63.83 877 GLU E N 1
ATOM 4174 C CA . GLU A 1 578 ? 51.805 -13.964 -27.135 1.00 64.22 877 GLU E CA 1
ATOM 4175 C C . GLU A 1 578 ? 50.616 -14.899 -27.378 1.00 63.20 877 GLU E C 1
ATOM 4176 O O . GLU A 1 578 ? 49.609 -14.489 -27.962 1.00 62.96 877 GLU E O 1
ATOM 4182 N N . PHE A 1 579 ? 50.767 -16.155 -26.951 1.00 62.23 878 PHE E N 1
ATOM 4183 C CA . PHE A 1 579 ? 49.667 -17.118 -26.876 1.00 61.14 878 PHE E CA 1
ATOM 4184 C C . PHE A 1 579 ? 48.437 -16.499 -26.201 1.00 61.05 878 PHE E C 1
ATOM 4185 O O . PHE A 1 579 ? 47.337 -16.525 -26.759 1.00 60.80 878 PHE E O 1
ATOM 4193 N N . GLU A 1 580 ? 48.643 -15.918 -25.022 1.00 60.76 879 GLU E N 1
ATOM 4194 C CA . GLU A 1 580 ? 47.599 -15.188 -24.306 1.00 61.12 879 GLU E CA 1
ATOM 4195 C C . GLU A 1 580 ? 46.905 -14.040 -25.061 1.00 60.83 879 GLU E C 1
ATOM 4196 O O . GLU A 1 580 ? 45.691 -13.810 -24.878 1.00 60.47 879 GLU E O 1
ATOM 4202 N N . SER A 1 581 ? 47.668 -13.311 -25.878 1.00 60.21 880 SER E N 1
ATOM 4203 C CA . SER A 1 581 ? 47.105 -12.220 -26.682 1.00 59.88 880 SER E CA 1
ATOM 4204 C C . SER A 1 581 ? 46.221 -12.751 -27.824 1.00 59.19 880 SER E C 1
ATOM 4205 O O . SER A 1 581 ? 45.255 -12.100 -28.224 1.00 58.85 880 SER E O 1
ATOM 4208 N N . LEU A 1 582 ? 46.561 -13.935 -28.327 1.00 58.70 881 LEU E N 1
ATOM 4209 C CA . LEU A 1 582 ? 45.771 -14.637 -29.342 1.00 58.51 881 LEU E CA 1
ATOM 4210 C C . LEU A 1 582 ? 44.343 -14.985 -28.866 1.00 58.42 881 LEU E C 1
ATOM 4211 O O . LEU A 1 582 ? 43.441 -15.232 -29.667 1.00 58.34 881 LEU E O 1
ATOM 4216 N N . MET A 1 583 ? 44.151 -14.964 -27.552 1.00 58.35 882 MET E N 1
ATOM 4217 C CA . MET A 1 583 ? 42.876 -15.277 -26.922 1.00 58.61 882 MET E CA 1
ATOM 4218 C C . MET A 1 583 ? 42.036 -14.035 -26.679 1.00 57.38 882 MET E C 1
ATOM 4219 O O . MET A 1 583 ? 40.924 -14.125 -26.153 1.00 56.84 882 MET E O 1
ATOM 4224 N N . ASP A 1 584 ? 42.573 -12.877 -27.051 1.00 56.61 883 ASP E N 1
ATOM 4225 C CA . ASP A 1 584 ? 41.898 -11.599 -26.833 1.00 56.20 883 ASP E CA 1
ATOM 4226 C C . ASP A 1 584 ? 40.482 -11.645 -27.423 1.00 55.25 883 ASP E C 1
ATOM 4227 O O . ASP A 1 584 ? 40.324 -11.894 -28.630 1.00 54.81 883 ASP E O 1
ATOM 4232 N N . PRO A 1 585 ? 39.452 -11.431 -26.569 1.00 54.41 884 PRO E N 1
ATOM 4233 C CA . PRO A 1 585 ? 38.059 -11.461 -27.002 1.00 54.00 884 PRO E CA 1
ATOM 4234 C C . PRO A 1 585 ? 37.655 -10.230 -27.819 1.00 53.95 884 PRO E C 1
ATOM 4235 O O . PRO A 1 585 ? 36.514 -10.131 -28.287 1.00 53.17 884 PRO E O 1
ATOM 4239 N N . SER A 1 586 ? 38.613 -9.327 -28.009 1.00 54.00 885 SER E N 1
ATOM 4240 C CA . SER A 1 586 ? 38.369 -8.013 -28.592 1.00 53.83 885 SER E CA 1
ATOM 4241 C C . SER A 1 586 ? 37.967 -8.076 -30.061 1.00 53.00 885 SER E C 1
ATOM 4242 O O . SER A 1 586 ? 38.623 -8.732 -30.880 1.00 52.55 885 SER E O 1
ATOM 4245 N N . ARG A 1 587 ? 36.894 -7.360 -30.375 1.00 52.58 886 ARG E N 1
ATOM 4246 C CA . ARG A 1 587 ? 36.324 -7.322 -31.727 1.00 52.43 886 ARG E CA 1
ATOM 4247 C C . ARG A 1 587 ? 35.986 -8.733 -32.212 1.00 51.04 886 ARG E C 1
ATOM 4248 O O . ARG A 1 587 ? 36.486 -9.196 -33.239 1.00 50.59 886 ARG E O 1
ATOM 4256 N N . ASN A 1 588 ? 35.154 -9.407 -31.410 1.00 50.37 887 ASN E N 1
ATOM 4257 C CA . ASN A 1 588 ? 34.707 -10.783 -31.660 1.00 49.10 887 ASN E CA 1
ATOM 4258 C C . ASN A 1 588 ? 35.868 -11.739 -31.907 1.00 48.52 887 ASN E C 1
ATOM 4259 O O . ASN A 1 588 ? 35.939 -12.378 -32.952 1.00 48.75 887 ASN E O 1
ATOM 4264 N N . HIS A 1 589 ? 36.797 -11.814 -30.954 1.00 47.89 888 HIS E N 1
ATOM 4265 C CA . HIS A 1 589 ? 37.978 -12.697 -31.065 1.00 47.16 888 HIS E CA 1
ATOM 4266 C C . HIS A 1 589 ? 38.756 -12.574 -32.372 1.00 47.61 888 HIS E C 1
ATOM 4267 O O . HIS A 1 589 ? 39.227 -13.576 -32.935 1.00 46.96 888 HIS E O 1
ATOM 4274 N N . ARG A 1 590 ? 38.928 -11.327 -32.817 1.00 48.74 889 ARG E N 1
ATOM 4275 C CA . ARG A 1 590 ? 39.652 -11.003 -34.058 1.00 49.03 889 ARG E CA 1
ATOM 4276 C C . ARG A 1 590 ? 41.000 -11.694 -34.132 1.00 48.85 889 ARG E C 1
ATOM 4277 O O . ARG A 1 590 ? 41.337 -12.294 -35.156 1.00 49.51 889 ARG E O 1
ATOM 4285 N N . ALA A 1 591 ? 41.766 -11.638 -33.040 1.00 48.59 890 ALA E N 1
ATOM 4286 C CA . ALA A 1 591 ? 43.070 -12.299 -33.002 1.00 48.12 890 ALA E CA 1
ATOM 4287 C C . ALA A 1 591 ? 42.984 -13.790 -33.304 1.00 47.53 890 ALA E C 1
ATOM 4288 O O . ALA A 1 591 ? 43.781 -14.289 -34.095 1.00 47.89 890 ALA E O 1
ATOM 4290 N N . TYR A 1 592 ? 42.027 -14.502 -32.692 1.00 46.83 891 TYR E N 1
ATOM 4291 C CA . TYR A 1 592 ? 41.830 -15.922 -33.026 1.00 46.13 891 TYR E CA 1
ATOM 4292 C C . TYR A 1 592 ? 41.286 -16.111 -34.458 1.00 46.62 891 TYR E C 1
ATOM 4293 O O . TYR A 1 592 ? 41.791 -16.939 -35.237 1.00 46.25 891 TYR E O 1
ATOM 4302 N N . ARG A 1 593 ? 40.241 -15.358 -34.771 1.00 47.38 892 ARG E N 1
ATOM 4303 C CA . ARG A 1 593 ? 39.557 -15.447 -36.058 1.00 49.37 892 ARG E CA 1
ATOM 4304 C C . ARG A 1 593 ? 40.502 -15.345 -37.252 1.00 50.38 892 ARG E C 1
ATOM 4305 O O . ARG A 1 593 ? 40.528 -16.241 -38.104 1.00 50.96 892 ARG E O 1
ATOM 4313 N N . LEU A 1 594 ? 41.286 -14.264 -37.305 1.00 51.73 893 LEU E N 1
ATOM 4314 C CA . LEU A 1 594 ? 42.284 -14.075 -38.376 1.00 52.47 893 LEU E CA 1
ATOM 4315 C C . LEU A 1 594 ? 43.340 -15.181 -38.403 1.00 52.68 893 LEU E C 1
ATOM 4316 O O . LEU A 1 594 ? 43.816 -15.566 -39.472 1.00 52.78 893 LEU E O 1
ATOM 4321 N N . THR A 1 595 ? 43.700 -15.692 -37.227 1.00 53.22 894 THR E N 1
ATOM 4322 C CA . THR A 1 595 ? 44.687 -16.766 -37.119 1.00 53.78 894 THR E CA 1
ATOM 4323 C C . THR A 1 595 ? 44.195 -18.013 -37.848 1.00 54.48 894 THR E C 1
ATOM 4324 O O . THR A 1 595 ? 44.892 -18.533 -38.736 1.00 55.09 894 THR E O 1
ATOM 4328 N N . ALA A 1 596 ? 43.005 -18.489 -37.462 1.00 54.72 895 ALA E N 1
ATOM 4329 C CA . ALA A 1 596 ? 42.376 -19.651 -38.087 1.00 55.26 895 ALA E CA 1
ATOM 4330 C C . ALA A 1 596 ? 42.110 -19.411 -39.571 1.00 55.75 895 ALA E C 1
ATOM 4331 O O . ALA A 1 596 ? 42.205 -20.333 -40.362 1.00 55.44 895 ALA E O 1
ATOM 4333 N N . ALA A 1 597 ? 41.787 -18.168 -39.937 1.00 57.10 896 ALA E N 1
ATOM 4334 C CA . ALA A 1 597 ? 41.478 -17.813 -41.331 1.00 58.53 896 ALA E CA 1
ATOM 4335 C C . ALA A 1 597 ? 42.648 -18.068 -42.290 1.00 59.52 896 ALA E C 1
ATOM 4336 O O . ALA A 1 597 ? 42.439 -18.525 -43.417 1.00 60.18 896 ALA E O 1
ATOM 4338 N N . LYS A 1 598 ? 43.870 -17.799 -41.830 1.00 60.29 897 LYS E N 1
ATOM 4339 C CA . LYS A 1 598 ? 45.078 -17.988 -42.641 1.00 61.14 897 LYS E CA 1
ATOM 4340 C C . LYS A 1 598 ? 45.415 -19.462 -42.882 1.00 60.93 897 LYS E C 1
ATOM 4341 O O . LYS A 1 598 ? 46.081 -19.800 -43.864 1.00 60.93 897 LYS E O 1
ATOM 4347 N N . LEU A 1 599 ? 44.958 -20.336 -41.989 1.00 60.78 898 LEU E N 1
ATOM 4348 C CA . LEU A 1 599 ? 45.321 -21.749 -42.045 1.00 60.57 898 LEU E CA 1
ATOM 4349 C C . LEU A 1 599 ? 44.563 -22.520 -43.122 1.00 60.74 898 LEU E C 1
ATOM 4350 O O . LEU A 1 599 ? 43.500 -22.092 -43.583 1.00 61.13 898 LEU E O 1
ATOM 4355 N N . GLU A 1 600 ? 45.114 -23.666 -43.510 1.00 60.95 899 GLU E N 1
ATOM 4356 C CA . GLU A 1 600 ? 44.548 -24.489 -44.571 1.00 60.95 899 GLU E CA 1
ATOM 4357 C C . GLU A 1 600 ? 43.979 -25.800 -44.016 1.00 60.45 899 GLU E C 1
ATOM 4358 O O . GLU A 1 600 ? 44.540 -26.353 -43.080 1.00 60.01 899 GLU E O 1
ATOM 4364 N N . PRO A 1 601 ? 42.890 -26.315 -44.636 1.00 60.18 900 PRO E N 1
ATOM 4365 C CA . PRO A 1 601 ? 41.949 -27.342 -44.202 1.00 59.51 900 PRO E CA 1
ATOM 4366 C C . PRO A 1 601 ? 42.283 -28.186 -42.969 1.00 58.71 900 PRO E C 1
ATOM 4367 O O . PRO A 1 601 ? 41.609 -27.977 -41.942 1.00 60.18 900 PRO E O 1
ATOM 4371 N N . PRO A 1 602 ? 43.297 -29.096 -43.012 1.00 56.82 901 PRO E N 1
ATOM 4372 C CA . PRO A 1 602 ? 43.286 -30.008 -41.834 1.00 54.84 901 PRO E CA 1
ATOM 4373 C C . PRO A 1 602 ? 43.603 -29.248 -40.541 1.00 53.12 901 PRO E C 1
ATOM 4374 O O . PRO A 1 602 ? 44.762 -29.148 -40.151 1.00 53.50 901 PRO E O 1
ATOM 4378 N N . LEU A 1 603 ? 42.569 -28.670 -39.921 1.00 50.58 902 LEU E N 1
ATOM 4379 C CA . LEU A 1 603 ? 42.711 -27.946 -38.661 1.00 48.25 902 LEU E CA 1
ATOM 4380 C C . LEU A 1 603 ? 41.570 -28.246 -37.665 1.00 46.18 902 LEU E C 1
ATOM 4381 O O . LEU A 1 603 ? 40.432 -28.571 -38.066 1.00 46.21 902 LEU E O 1
ATOM 4386 N N . ILE A 1 604 ? 41.893 -28.173 -36.373 1.00 43.13 903 ILE E N 1
ATOM 4387 C CA . ILE A 1 604 ? 40.897 -28.303 -35.312 1.00 39.84 903 ILE E CA 1
ATOM 4388 C C . ILE A 1 604 ? 40.685 -26.905 -34.737 1.00 39.13 903 ILE E C 1
ATOM 4389 O O . ILE A 1 604 ? 41.612 -26.343 -34.147 1.00 38.30 903 ILE E O 1
ATOM 4394 N N . PRO A 1 605 ? 39.473 -26.326 -34.938 1.00 37.49 904 PRO E N 1
ATOM 4395 C CA . PRO A 1 605 ? 39.211 -24.963 -34.500 1.00 36.80 904 PRO E CA 1
ATOM 4396 C C . PRO A 1 605 ? 39.083 -24.838 -32.968 1.00 36.09 904 PRO E C 1
ATOM 4397 O O . PRO A 1 605 ? 39.115 -25.823 -32.273 1.00 36.00 904 PRO E O 1
ATOM 4401 N N . PHE A 1 606 ? 38.950 -23.615 -32.479 1.00 35.64 905 PHE E N 1
ATOM 4402 C CA . PHE A 1 606 ? 38.691 -23.350 -31.080 1.00 35.88 905 PHE E CA 1
ATOM 4403 C C . PHE A 1 606 ? 37.207 -23.610 -30.827 1.00 34.95 905 PHE E C 1
ATOM 4404 O O . PHE A 1 606 ? 36.364 -22.782 -31.138 1.00 35.35 905 PHE E O 1
ATOM 4412 N N . MET A 1 607 ? 36.903 -24.776 -30.276 1.00 34.84 906 MET E N 1
ATOM 4413 C CA . MET A 1 607 ? 35.529 -25.279 -30.215 1.00 34.24 906 MET E CA 1
ATOM 4414 C C . MET A 1 607 ? 34.569 -24.464 -29.380 1.00 33.80 906 MET E C 1
ATOM 4415 O O . MET A 1 607 ? 33.433 -24.321 -29.795 1.00 34.03 906 MET E O 1
ATOM 4420 N N . PRO A 1 608 ? 34.998 -23.937 -28.205 1.00 33.41 907 PRO E N 1
ATOM 4421 C CA . PRO A 1 608 ? 34.061 -23.050 -27.506 1.00 33.12 907 PRO E CA 1
ATOM 4422 C C . PRO A 1 608 ? 33.505 -21.868 -28.336 1.00 33.63 907 PRO E C 1
ATOM 4423 O O . PRO A 1 608 ? 32.334 -21.487 -28.151 1.00 33.32 907 PRO E O 1
ATOM 4427 N N . LEU A 1 609 ? 34.310 -21.300 -29.230 1.00 33.70 908 LEU E N 1
ATOM 4428 C CA . LEU A 1 609 ? 33.838 -20.162 -30.042 1.00 34.75 908 LEU E CA 1
ATOM 4429 C C . LEU A 1 609 ? 32.865 -20.600 -31.153 1.00 33.83 908 LEU E C 1
ATOM 4430 O O . LEU A 1 609 ? 31.908 -19.894 -31.477 1.00 34.44 908 LEU E O 1
ATOM 4435 N N . LEU A 1 610 ? 33.088 -21.785 -31.695 1.00 33.15 909 LEU E N 1
ATOM 4436 C CA . LEU A 1 610 ? 32.145 -22.407 -32.619 1.00 32.45 909 LEU E CA 1
ATOM 4437 C C . LEU A 1 610 ? 30.763 -22.625 -31.994 1.00 31.42 909 LEU E C 1
ATOM 4438 O O . LEU A 1 610 ? 29.722 -22.318 -32.612 1.00 31.32 909 LEU E O 1
ATOM 4443 N N . ILE A 1 611 ? 30.747 -23.153 -30.776 1.00 30.17 910 ILE E N 1
ATOM 4444 C CA . ILE A 1 611 ? 29.502 -23.360 -30.022 1.00 29.24 910 ILE E CA 1
ATOM 4445 C C . ILE A 1 611 ? 28.827 -22.023 -29.719 1.00 29.31 910 ILE E C 1
ATOM 4446 O O . ILE A 1 611 ? 27.598 -21.883 -29.832 1.00 28.47 910 ILE E O 1
ATOM 4451 N N . LYS A 1 612 ? 29.629 -21.035 -29.325 1.00 29.56 911 LYS E N 1
ATOM 4452 C CA . LYS A 1 612 ? 29.105 -19.684 -29.114 1.00 30.47 911 LYS E CA 1
ATOM 4453 C C . LYS A 1 612 ? 28.457 -19.154 -30.413 1.00 29.85 911 LYS E C 1
ATOM 4454 O O . LYS A 1 612 ? 27.326 -18.718 -30.407 1.00 30.34 911 LYS E O 1
ATOM 4460 N N . ASP A 1 613 ? 29.171 -19.198 -31.523 1.00 30.68 912 ASP E N 1
ATOM 4461 C CA . ASP A 1 613 ? 28.593 -18.760 -32.812 1.00 31.94 912 ASP E CA 1
ATOM 4462 C C . ASP A 1 613 ? 27.213 -19.393 -33.118 1.00 32.41 912 ASP E C 1
ATOM 4463 O O . ASP A 1 613 ? 26.228 -18.698 -33.443 1.00 32.74 912 ASP E O 1
ATOM 4468 N N . MET A 1 614 ? 27.152 -20.711 -32.992 1.00 31.43 913 MET E N 1
ATOM 4469 C CA . MET A 1 614 ? 25.923 -21.442 -33.204 1.00 32.13 913 MET E CA 1
ATOM 4470 C C . MET A 1 614 ? 24.797 -21.036 -32.267 1.00 30.42 913 MET E C 1
ATOM 4471 O O . MET A 1 614 ? 23.648 -20.882 -32.681 1.00 30.27 913 MET E O 1
ATOM 4476 N N . THR A 1 615 ? 25.129 -20.875 -30.994 1.00 28.88 914 THR E N 1
ATOM 4477 C CA . THR A 1 615 ? 24.184 -20.441 -29.969 1.00 28.18 914 THR E CA 1
ATOM 4478 C C . THR A 1 615 ? 23.534 -19.112 -30.332 1.00 27.70 914 THR E C 1
ATOM 4479 O O . THR A 1 615 ? 22.308 -18.957 -30.271 1.00 26.60 914 THR E O 1
ATOM 4483 N N . PHE A 1 616 ? 24.372 -18.155 -30.688 1.00 28.31 915 PHE E N 1
ATOM 4484 C CA . PHE A 1 616 ? 23.886 -16.811 -30.986 1.00 30.07 915 PHE E CA 1
ATOM 4485 C C . PHE A 1 616 ? 23.180 -16.724 -32.348 1.00 30.03 915 PHE E C 1
ATOM 4486 O O . PHE A 1 616 ? 22.254 -15.938 -32.506 1.00 30.28 915 PHE E O 1
ATOM 4494 N N . THR A 1 617 ? 23.575 -17.574 -33.298 1.00 29.93 916 THR E N 1
ATOM 4495 C CA . THR A 1 617 ? 22.791 -17.716 -34.528 1.00 30.15 916 THR E CA 1
ATOM 4496 C C . THR A 1 617 ? 21.372 -18.183 -34.242 1.00 30.39 916 THR E C 1
ATOM 4497 O O . THR A 1 617 ? 20.413 -17.646 -34.804 1.00 30.07 916 THR E O 1
ATOM 4501 N N . HIS A 1 618 ? 21.238 -19.173 -33.364 1.00 30.08 917 HIS E N 1
ATOM 4502 C CA . HIS A 1 618 ? 19.925 -19.674 -32.995 1.00 30.69 917 HIS E CA 1
ATOM 4503 C C . HIS A 1 618 ? 19.117 -18.681 -32.161 1.00 31.57 917 HIS E C 1
ATOM 4504 O O . HIS A 1 618 ? 17.941 -18.412 -32.458 1.00 32.00 917 HIS E O 1
ATOM 4511 N N . GLU A 1 619 ? 19.721 -18.139 -31.111 1.00 32.95 918 GLU E N 1
ATOM 4512 C CA . GLU A 1 619 ? 19.017 -17.178 -30.265 1.00 34.65 918 GLU E CA 1
ATOM 4513 C C . GLU A 1 619 ? 18.786 -15.814 -30.914 1.00 34.81 918 GLU E C 1
ATOM 4514 O O . GLU A 1 619 ? 17.835 -15.123 -30.569 1.00 34.82 918 GLU E O 1
ATOM 4520 N N . GLY A 1 620 ? 19.674 -15.423 -31.825 1.00 34.63 919 GLY E N 1
ATOM 4521 C CA . GLY A 1 620 ? 19.597 -14.100 -32.465 1.00 34.46 919 GLY E CA 1
ATOM 4522 C C . GLY A 1 620 ? 18.548 -13.952 -33.558 1.00 33.98 919 GLY E C 1
ATOM 4523 O O . GLY A 1 620 ? 18.255 -12.831 -33.985 1.00 33.64 919 GLY E O 1
ATOM 4524 N N . ASN A 1 621 ? 17.988 -15.086 -33.989 1.00 33.31 920 ASN E N 1
ATOM 4525 C CA . ASN A 1 621 ? 17.193 -15.209 -35.211 1.00 32.75 920 ASN E CA 1
ATOM 4526 C C . ASN A 1 621 ? 16.003 -16.112 -34.973 1.00 32.81 920 ASN E C 1
ATOM 4527 O O . ASN A 1 621 ? 16.123 -17.161 -34.367 1.00 32.65 920 ASN E O 1
ATOM 4532 N N . LYS A 1 622 ? 14.850 -15.706 -35.467 1.00 33.38 921 LYS E N 1
ATOM 4533 C CA . LYS A 1 622 ? 13.630 -16.495 -35.370 1.00 34.34 921 LYS E CA 1
ATOM 4534 C C . LYS A 1 622 ? 13.611 -17.616 -36.393 1.00 34.01 921 LYS E C 1
ATOM 4535 O O . LYS A 1 622 ? 13.931 -17.386 -37.548 1.00 34.03 921 LYS E O 1
ATOM 4541 N N . THR A 1 623 ? 13.213 -18.815 -35.967 1.00 35.01 922 THR E N 1
ATOM 4542 C CA . THR A 1 623 ? 13.099 -19.969 -36.859 1.00 35.54 922 THR E CA 1
ATOM 4543 C C . THR A 1 623 ? 11.937 -19.791 -37.848 1.00 36.88 922 THR E C 1
ATOM 4544 O O . THR A 1 623 ? 12.081 -20.131 -39.027 1.00 36.48 922 THR E O 1
ATOM 4548 N N . PHE A 1 624 ? 10.818 -19.248 -37.364 1.00 38.61 923 PHE E N 1
ATOM 4549 C CA . PHE A 1 624 ? 9.631 -18.936 -38.194 1.00 41.23 923 PHE E CA 1
ATOM 4550 C C . PHE A 1 624 ? 9.348 -17.435 -38.267 1.00 43.29 923 PHE E C 1
ATOM 4551 O O . PHE A 1 624 ? 9.446 -16.732 -37.253 1.00 43.93 923 PHE E O 1
ATOM 4559 N N . ILE A 1 625 ? 9.049 -16.953 -39.480 1.00 45.39 924 ILE E N 1
ATOM 4560 C CA . ILE A 1 625 ? 8.658 -15.551 -39.726 1.00 47.07 924 ILE E CA 1
ATOM 4561 C C . ILE A 1 625 ? 7.325 -15.526 -40.481 1.00 48.60 924 ILE E C 1
ATOM 4562 O O . ILE A 1 625 ? 7.261 -15.907 -41.661 1.00 49.25 924 ILE E O 1
ATOM 4567 N N . ASP A 1 626 ? 6.272 -15.087 -39.783 1.00 49.84 925 ASP E N 1
ATOM 4568 C CA . ASP A 1 626 ? 4.900 -15.098 -40.287 1.00 50.60 925 ASP E CA 1
ATOM 4569 C C . ASP A 1 626 ? 4.475 -16.503 -40.619 1.00 50.02 925 ASP E C 1
ATOM 4570 O O . ASP A 1 626 ? 3.930 -16.753 -41.714 1.00 50.05 925 ASP E O 1
ATOM 4575 N N . ASN A 1 627 ? 4.743 -17.411 -39.681 1.00 48.52 926 ASN E N 1
ATOM 4576 C CA . ASN A 1 627 ? 4.433 -18.827 -39.829 1.00 46.99 926 ASN E CA 1
ATOM 4577 C C . ASN A 1 627 ? 5.161 -19.554 -40.985 1.00 44.30 926 ASN E C 1
ATOM 4578 O O . ASN A 1 627 ? 4.826 -20.694 -41.309 1.00 44.23 926 ASN E O 1
ATOM 4583 N N . LEU A 1 628 ? 6.142 -18.890 -41.594 1.00 41.12 927 LEU E N 1
ATOM 4584 C CA . LEU A 1 628 ? 6.970 -19.476 -42.650 1.00 38.29 927 LEU E CA 1
ATOM 4585 C C . LEU A 1 628 ? 8.374 -19.776 -42.110 1.00 37.57 927 LEU E C 1
ATOM 4586 O O . LEU A 1 628 ? 8.878 -19.033 -41.272 1.00 37.41 927 LEU E O 1
ATOM 4591 N N . VAL A 1 629 ? 9.001 -20.849 -42.596 1.00 35.84 928 VAL E N 1
ATOM 4592 C CA . VAL A 1 629 ? 10.395 -21.151 -42.249 1.00 34.42 928 VAL E CA 1
ATOM 4593 C C . VAL A 1 629 ? 11.268 -19.952 -42.621 1.00 34.36 928 VAL E C 1
ATOM 4594 O O . VAL A 1 629 ? 11.213 -19.480 -43.758 1.00 34.53 928 VAL E O 1
ATOM 4598 N N . ASN A 1 630 ? 12.066 -19.473 -41.671 1.00 33.60 929 ASN E N 1
ATOM 4599 C CA . ASN A 1 630 ? 13.054 -18.420 -41.927 1.00 32.93 929 ASN E CA 1
ATOM 4600 C C . ASN A 1 630 ? 14.318 -19.057 -42.500 1.00 32.85 929 ASN E C 1
ATOM 4601 O O . ASN A 1 630 ? 15.231 -19.442 -41.769 1.00 32.73 929 ASN E O 1
ATOM 4606 N N . PHE A 1 631 ? 14.360 -19.145 -43.829 1.00 32.56 930 PHE E N 1
ATOM 4607 C CA . PHE A 1 631 ? 15.399 -19.873 -44.521 1.00 32.32 930 PHE E CA 1
ATOM 4608 C C . PHE A 1 631 ? 16.722 -19.142 -44.518 1.00 32.81 930 PHE E C 1
ATOM 4609 O O . PHE A 1 631 ? 17.761 -19.759 -44.650 1.00 32.91 930 PHE E O 1
ATOM 4617 N N . GLU A 1 632 ? 16.682 -17.821 -44.357 1.00 34.02 931 GLU E N 1
ATOM 4618 C CA . GLU A 1 632 ? 17.889 -17.032 -44.123 1.00 34.81 931 GLU E CA 1
ATOM 4619 C C . GLU A 1 632 ? 18.627 -17.507 -42.860 1.00 33.54 931 GLU E C 1
ATOM 4620 O O . GLU A 1 632 ? 19.855 -17.653 -42.876 1.00 34.37 931 GLU E O 1
ATOM 4626 N N . LYS A 1 633 ? 17.895 -17.731 -41.766 1.00 32.54 932 LYS E N 1
ATOM 4627 C CA . LYS A 1 633 ? 18.473 -18.381 -40.564 1.00 31.48 932 LYS E CA 1
ATOM 4628 C C . LYS A 1 633 ? 19.024 -19.787 -40.849 1.00 31.41 932 LYS E C 1
ATOM 4629 O O . LYS A 1 633 ? 20.124 -20.136 -40.388 1.00 31.38 932 LYS E O 1
ATOM 4635 N N . MET A 1 634 ? 18.269 -20.589 -41.601 1.00 31.24 933 MET E N 1
ATOM 4636 C CA . MET A 1 634 ? 18.700 -21.958 -41.940 1.00 31.95 933 MET E CA 1
ATOM 4637 C C . MET A 1 634 ? 20.086 -21.986 -42.615 1.00 32.99 933 MET E C 1
ATOM 4638 O O . MET A 1 634 ? 20.927 -22.839 -42.284 1.00 31.83 933 MET E O 1
ATOM 4643 N N . ARG A 1 635 ? 20.306 -21.063 -43.558 1.00 34.19 934 ARG E N 1
ATOM 4644 C CA . ARG A 1 635 ? 21.584 -20.948 -44.280 1.00 35.97 934 ARG E CA 1
ATOM 4645 C C . ARG A 1 635 ? 22.725 -20.493 -43.379 1.00 36.31 934 ARG E C 1
ATOM 4646 O O . ARG A 1 635 ? 23.860 -20.921 -43.548 1.00 35.90 934 ARG E O 1
ATOM 4654 N N . MET A 1 636 ? 22.421 -19.590 -42.454 1.00 37.25 935 MET E N 1
ATOM 4655 C CA . MET A 1 636 ? 23.403 -19.114 -41.474 1.00 39.22 935 MET E CA 1
ATOM 4656 C C . MET A 1 636 ? 23.912 -20.264 -40.625 1.00 37.93 935 MET E C 1
ATOM 4657 O O . MET A 1 636 ? 25.119 -20.418 -40.506 1.00 38.28 935 MET E O 1
ATOM 4662 N N . ILE A 1 637 ? 23.004 -21.082 -40.069 1.00 37.64 936 ILE E N 1
ATOM 4663 C CA . ILE A 1 637 ? 23.389 -22.305 -39.339 1.00 36.97 936 ILE E CA 1
ATOM 4664 C C . ILE A 1 637 ? 24.160 -23.295 -40.200 1.00 36.89 936 ILE E C 1
ATOM 4665 O O . ILE A 1 637 ? 25.179 -23.845 -39.756 1.00 37.26 936 ILE E O 1
ATOM 4670 N N . ALA A 1 638 ? 23.660 -23.560 -41.410 1.00 36.68 937 ALA E N 1
ATOM 4671 C CA . ALA A 1 638 ? 24.310 -24.496 -42.325 1.00 36.92 937 ALA E CA 1
ATOM 4672 C C . ALA A 1 638 ? 25.724 -24.040 -42.735 1.00 37.56 937 ALA E C 1
ATOM 4673 O O . ALA A 1 638 ? 26.620 -24.864 -42.892 1.00 37.54 937 ALA E O 1
ATOM 4675 N N . ASN A 1 639 ? 25.919 -22.735 -42.892 1.00 38.83 938 ASN E N 1
ATOM 4676 C CA . ASN A 1 639 ? 27.254 -22.179 -43.167 1.00 40.79 938 ASN E CA 1
ATOM 4677 C C . ASN A 1 639 ? 28.264 -22.508 -42.081 1.00 40.87 938 ASN E C 1
ATOM 4678 O O . ASN A 1 639 ? 29.388 -22.899 -42.382 1.00 40.73 938 ASN E O 1
ATOM 4683 N N . THR A 1 640 ? 27.855 -22.323 -40.823 1.00 41.70 939 THR E N 1
ATOM 4684 C CA . THR A 1 640 ? 28.704 -22.635 -39.669 1.00 42.83 939 THR E CA 1
ATOM 4685 C C . THR A 1 640 ? 29.131 -24.112 -39.669 1.00 43.16 939 THR E C 1
ATOM 4686 O O . THR A 1 640 ? 30.299 -24.422 -39.448 1.00 43.81 939 THR E O 1
ATOM 4690 N N . ALA A 1 641 ? 28.199 -25.019 -39.960 1.00 43.32 940 ALA E N 1
ATOM 4691 C CA . ALA A 1 641 ? 28.521 -26.455 -40.057 1.00 43.08 940 ALA E CA 1
ATOM 4692 C C . ALA A 1 641 ? 29.406 -26.848 -41.247 1.00 43.21 940 ALA E C 1
ATOM 4693 O O . ALA A 1 641 ? 30.184 -27.794 -41.149 1.00 43.19 940 ALA E O 1
ATOM 4695 N N . ARG A 1 642 ? 29.272 -26.153 -42.377 1.00 43.15 941 ARG E N 1
ATOM 4696 C CA . ARG A 1 642 ? 30.165 -26.380 -43.518 1.00 43.13 941 ARG E CA 1
ATOM 4697 C C . ARG A 1 642 ? 31.577 -25.833 -43.297 1.00 43.42 941 ARG E C 1
ATOM 4698 O O . ARG A 1 642 ? 32.513 -26.199 -44.013 1.00 43.24 941 ARG E O 1
ATOM 4706 N N . THR A 1 643 ? 31.718 -24.936 -42.323 1.00 43.55 942 THR E N 1
ATOM 4707 C CA . THR A 1 643 ? 33.021 -24.464 -41.900 1.00 43.40 942 THR E CA 1
ATOM 4708 C C . THR A 1 643 ? 33.777 -25.635 -41.272 1.00 42.76 942 THR E C 1
ATOM 4709 O O . THR A 1 643 ? 34.958 -25.817 -41.515 1.00 43.05 942 THR E O 1
ATOM 4713 N N . VAL A 1 644 ? 33.064 -26.442 -40.497 1.00 42.24 943 VAL E N 1
ATOM 4714 C CA . VAL A 1 644 ? 33.613 -27.625 -39.867 1.00 41.54 943 VAL E CA 1
ATOM 4715 C C . VAL A 1 644 ? 34.008 -28.647 -40.918 1.00 41.72 943 VAL E C 1
ATOM 4716 O O . VAL A 1 644 ? 35.073 -29.249 -40.820 1.00 42.11 943 VAL E O 1
ATOM 4720 N N . ARG A 1 645 ? 33.133 -28.846 -41.905 1.00 41.70 944 ARG E N 1
ATOM 4721 C CA . ARG A 1 645 ? 33.368 -29.768 -43.025 1.00 41.90 944 ARG E CA 1
ATOM 4722 C C . ARG A 1 645 ? 34.663 -29.367 -43.734 1.00 41.32 944 ARG E C 1
ATOM 4723 O O . ARG A 1 645 ? 35.486 -30.221 -44.040 1.00 40.72 944 ARG E O 1
ATOM 4731 N N . TYR A 1 646 ? 34.837 -28.068 -43.960 1.00 41.15 945 TYR E N 1
ATOM 4732 C CA . TYR A 1 646 ? 36.058 -27.523 -44.540 1.00 41.92 945 TYR E CA 1
ATOM 4733 C C . TYR A 1 646 ? 37.319 -27.807 -43.686 1.00 41.83 945 TYR E C 1
ATOM 4734 O O . TYR A 1 646 ? 38.308 -28.320 -44.202 1.00 41.52 945 TYR E O 1
ATOM 4743 N N . TYR A 1 647 ? 37.271 -27.493 -42.389 1.00 41.50 946 TYR E N 1
ATOM 4744 C CA . TYR A 1 647 ? 38.362 -27.845 -41.451 1.00 41.78 946 TYR E CA 1
ATOM 4745 C C . TYR A 1 647 ? 38.787 -29.313 -41.510 1.00 42.11 946 TYR E C 1
ATOM 4746 O O . TYR A 1 647 ? 39.953 -29.633 -41.318 1.00 41.99 946 TYR E O 1
ATOM 4755 N N . ARG A 1 648 ? 37.839 -30.200 -41.784 1.00 42.75 947 ARG E N 1
ATOM 4756 C CA . ARG A 1 648 ? 38.092 -31.633 -41.802 1.00 43.85 947 ARG E CA 1
ATOM 4757 C C . ARG A 1 648 ? 38.246 -32.215 -43.215 1.00 44.73 947 ARG E C 1
ATOM 4758 O O . ARG A 1 648 ? 38.265 -33.440 -43.375 1.00 44.27 947 ARG E O 1
ATOM 4766 N N . SER A 1 649 ? 38.341 -31.353 -44.227 1.00 46.36 948 SER E N 1
ATOM 4767 C CA . SER A 1 649 ? 38.348 -31.803 -45.633 1.00 48.54 948 SER E CA 1
ATOM 4768 C C . SER A 1 649 ? 39.666 -32.446 -46.123 1.00 50.75 948 SER E C 1
ATOM 4769 O O . SER A 1 649 ? 39.681 -33.126 -47.147 1.00 51.25 948 SER E O 1
ATOM 4772 N N . GLN A 1 650 ? 40.754 -32.241 -45.390 1.00 52.98 949 GLN E N 1
ATOM 4773 C CA . GLN A 1 650 ? 42.015 -32.931 -45.669 1.00 55.59 949 GLN E CA 1
ATOM 4774 C C . GLN A 1 650 ? 42.380 -33.833 -44.494 1.00 56.88 949 GLN E C 1
ATOM 4775 O O . GLN A 1 650 ? 42.071 -33.492 -43.347 1.00 57.39 949 GLN E O 1
ATOM 4781 N N . PRO A 1 651 ? 43.049 -34.980 -44.760 1.00 58.33 950 PRO E N 1
ATOM 4782 C CA . PRO A 1 651 ? 43.391 -35.854 -43.625 1.00 59.16 950 PRO E CA 1
ATOM 4783 C C . PRO A 1 651 ? 44.607 -35.331 -42.859 1.00 60.15 950 PRO E C 1
ATOM 4784 O O . PRO A 1 651 ? 45.382 -34.523 -43.386 1.00 60.17 950 PRO E O 1
ATOM 4788 N N . PHE A 1 652 ? 44.752 -35.761 -41.610 1.00 61.26 951 PHE E N 1
ATOM 4789 C CA . PHE A 1 652 ? 45.900 -35.352 -40.805 1.00 62.17 951 PHE E CA 1
ATOM 4790 C C . PHE A 1 652 ? 47.072 -36.310 -41.042 1.00 63.26 951 PHE E C 1
ATOM 4791 O O . PHE A 1 652 ? 46.902 -37.531 -40.947 1.00 63.15 951 PHE E O 1
ATOM 4799 N N . ASN A 1 653 ? 48.247 -35.756 -41.356 1.00 64.95 952 ASN E N 1
ATOM 4800 C CA . ASN A 1 653 ? 49.453 -36.572 -41.637 1.00 66.85 952 ASN E CA 1
ATOM 4801 C C . ASN A 1 653 ? 50.656 -36.314 -40.709 1.00 67.12 952 ASN E C 1
ATOM 4802 O O . ASN A 1 653 ? 51.072 -35.167 -40.493 1.00 67.64 952 ASN E O 1
ATOM 4807 N N . HIS A 1 663 ? 55.243 -45.084 -30.612 1.00 68.51 962 HIS E N 1
ATOM 4808 C CA . HIS A 1 663 ? 55.295 -44.529 -29.260 1.00 68.61 962 HIS E CA 1
ATOM 4809 C C . HIS A 1 663 ? 54.039 -44.867 -28.458 1.00 67.70 962 HIS E C 1
ATOM 4810 O O . HIS A 1 663 ? 53.262 -43.979 -28.111 1.00 67.74 962 HIS E O 1
ATOM 4817 N N . GLN A 1 664 ? 53.870 -46.155 -28.158 1.00 66.51 963 GLN E N 1
ATOM 4818 C CA . GLN A 1 664 ? 52.678 -46.682 -27.494 1.00 65.73 963 GLN E CA 1
ATOM 4819 C C . GLN A 1 664 ? 52.497 -46.155 -26.058 1.00 64.28 963 GLN E C 1
ATOM 4820 O O . GLN A 1 664 ? 51.364 -46.034 -25.566 1.00 63.85 963 GLN E O 1
ATOM 4826 N N . ASP A 1 665 ? 53.615 -45.853 -25.395 1.00 62.46 964 ASP E N 1
ATOM 4827 C CA . ASP A 1 665 ? 53.596 -45.300 -24.043 1.00 60.81 964 ASP E CA 1
ATOM 4828 C C . ASP A 1 665 ? 53.016 -43.872 -24.012 1.00 58.90 964 ASP E C 1
ATOM 4829 O O . ASP A 1 665 ? 52.215 -43.549 -23.130 1.00 58.23 964 ASP E O 1
ATOM 4834 N N . VAL A 1 666 ? 53.426 -43.036 -24.969 1.00 56.83 965 VAL E N 1
ATOM 4835 C CA . VAL A 1 666 ? 52.909 -41.667 -25.105 1.00 55.19 965 VAL E CA 1
ATOM 4836 C C . VAL A 1 666 ? 51.430 -41.687 -25.491 1.00 54.34 965 VAL E C 1
ATOM 4837 O O . VAL A 1 666 ? 50.647 -40.889 -24.995 1.00 54.22 965 VAL E O 1
ATOM 4841 N N . ARG A 1 667 ? 51.071 -42.626 -26.359 1.00 53.17 966 ARG E N 1
ATOM 4842 C CA . ARG A 1 667 ? 49.711 -42.831 -26.812 1.00 52.39 966 ARG E CA 1
ATOM 4843 C C . ARG A 1 667 ? 48.782 -43.196 -25.651 1.00 51.70 966 ARG E C 1
ATOM 4844 O O . ARG A 1 667 ? 47.704 -42.608 -25.490 1.00 51.12 966 ARG E O 1
ATOM 4852 N N . SER A 1 668 ? 49.209 -44.164 -24.846 1.00 50.72 967 SER E N 1
ATOM 4853 C CA . SER A 1 668 ? 48.443 -44.597 -23.688 1.00 49.92 967 SER E CA 1
ATOM 4854 C C . SER A 1 668 ? 48.270 -43.497 -22.653 1.00 48.82 967 SER E C 1
ATOM 4855 O O . SER A 1 668 ? 47.207 -43.391 -22.053 1.00 49.30 967 SER E O 1
ATOM 4858 N N . TYR A 1 669 ? 49.308 -42.683 -22.448 1.00 47.01 968 TYR E N 1
ATOM 4859 C CA . TYR A 1 669 ? 49.238 -41.610 -21.466 1.00 44.86 968 TYR E CA 1
ATOM 4860 C C . TYR A 1 669 ? 48.212 -40.541 -21.886 1.00 44.46 968 TYR E C 1
ATOM 4861 O O . TYR A 1 669 ? 47.348 -40.143 -21.100 1.00 44.21 968 TYR E O 1
ATOM 4870 N N . VAL A 1 670 ? 48.356 -40.067 -23.118 1.00 43.57 969 VAL E N 1
ATOM 4871 C CA . VAL A 1 670 ? 47.571 -38.971 -23.672 1.00 43.49 969 VAL E CA 1
ATOM 4872 C C . VAL A 1 670 ? 46.054 -39.291 -23.719 1.00 42.85 969 VAL E C 1
ATOM 4873 O O . VAL A 1 670 ? 45.213 -38.394 -23.608 1.00 42.47 969 VAL E O 1
ATOM 4877 N N . ARG A 1 671 ? 45.742 -40.580 -23.811 1.00 43.01 970 ARG E N 1
ATOM 4878 C CA . ARG A 1 671 ? 44.379 -41.082 -23.951 1.00 43.48 970 ARG E CA 1
ATOM 4879 C C . ARG A 1 671 ? 43.747 -41.566 -22.644 1.00 44.36 970 ARG E C 1
ATOM 4880 O O . ARG A 1 671 ? 42.607 -42.036 -22.646 1.00 44.64 970 ARG E O 1
ATOM 4888 N N . GLN A 1 672 ? 44.479 -41.480 -21.537 1.00 44.66 971 GLN E N 1
ATOM 4889 C CA . GLN A 1 672 ? 43.964 -41.952 -20.253 1.00 44.98 971 GLN E CA 1
ATOM 4890 C C . GLN A 1 672 ? 44.233 -40.938 -19.137 1.00 43.70 971 GLN E C 1
ATOM 4891 O O . GLN A 1 672 ? 44.564 -41.320 -18.018 1.00 44.07 971 GLN E O 1
ATOM 4897 N N . LEU A 1 673 ? 44.106 -39.650 -19.451 1.00 42.49 972 LEU E N 1
ATOM 4898 C CA . LEU A 1 673 ? 44.263 -38.591 -18.448 1.00 42.27 972 LEU E CA 1
ATOM 4899 C C . LEU A 1 673 ? 43.352 -38.756 -17.229 1.00 41.77 972 LEU E C 1
ATOM 4900 O O . LEU A 1 673 ? 42.163 -39.032 -17.388 1.00 41.68 972 LEU E O 1
ATOM 4905 N N . ASN A 1 674 ? 43.927 -38.621 -16.027 1.00 41.57 973 ASN E N 1
ATOM 4906 C CA . ASN A 1 674 ? 43.161 -38.508 -14.774 1.00 41.18 973 ASN E CA 1
ATOM 4907 C C . ASN A 1 674 ? 43.373 -37.137 -14.1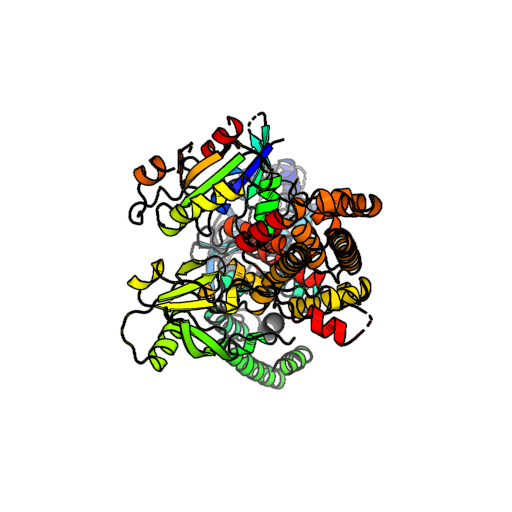74 1.00 39.64 973 ASN E C 1
ATOM 4908 O O . ASN A 1 674 ? 44.509 -36.714 -13.936 1.00 40.05 973 ASN E O 1
ATOM 4913 N N . VAL A 1 675 ? 42.277 -36.455 -13.874 1.00 37.35 974 VAL E N 1
ATOM 4914 C CA . VAL A 1 675 ? 42.312 -35.004 -13.726 1.00 35.48 974 VAL E CA 1
ATOM 4915 C C . VAL A 1 675 ? 41.512 -34.563 -12.499 1.00 34.22 974 VAL E C 1
ATOM 4916 O O . VAL A 1 675 ? 40.518 -35.189 -12.140 1.00 32.75 974 VAL E O 1
ATOM 4920 N N . ILE A 1 676 ? 41.967 -33.502 -11.833 1.00 33.52 975 ILE E N 1
ATOM 4921 C CA . ILE A 1 676 ? 41.155 -32.851 -10.808 1.00 32.50 975 ILE E CA 1
ATOM 4922 C C . ILE A 1 676 ? 40.369 -31.749 -11.530 1.00 33.05 975 ILE E C 1
ATOM 4923 O O . ILE A 1 676 ? 40.933 -30.957 -12.278 1.00 32.16 975 ILE E O 1
ATOM 4928 N N . ASP A 1 677 ? 39.055 -31.711 -11.328 1.00 32.93 976 ASP E N 1
ATOM 4929 C CA . ASP A 1 677 ? 38.282 -30.646 -11.934 1.00 32.38 976 ASP E CA 1
ATOM 4930 C C . ASP A 1 677 ? 37.536 -29.840 -10.866 1.00 32.11 976 ASP E C 1
ATOM 4931 O O . ASP A 1 677 ? 36.683 -29.028 -11.187 1.00 32.58 976 ASP E O 1
ATOM 4936 N N . ASN A 1 678 ? 37.884 -30.070 -9.602 1.00 31.55 977 ASN E N 1
ATOM 4937 C CA . ASN A 1 678 ? 37.363 -29.300 -8.478 1.00 31.68 977 ASN E CA 1
ATOM 4938 C C . ASN A 1 678 ? 38.246 -28.069 -8.262 1.00 32.97 977 ASN E C 1
ATOM 4939 O O . ASN A 1 678 ? 39.365 -28.164 -7.709 1.00 32.26 977 ASN E O 1
ATOM 4944 N N . GLN A 1 679 ? 37.754 -26.921 -8.720 1.00 33.68 978 GLN E N 1
ATOM 4945 C CA . GLN A 1 679 ? 38.514 -25.689 -8.667 1.00 34.77 978 GLN E CA 1
ATOM 4946 C C . GLN A 1 679 ? 38.907 -25.295 -7.237 1.00 35.56 978 GLN E C 1
ATOM 4947 O O . GLN A 1 679 ? 40.008 -24.769 -7.041 1.00 36.34 978 GLN E O 1
ATOM 4953 N N . ARG A 1 680 ? 38.034 -25.541 -6.256 1.00 36.02 979 ARG E N 1
ATOM 4954 C CA . ARG A 1 680 ? 38.360 -25.264 -4.848 1.00 36.95 979 ARG E CA 1
ATOM 4955 C C . ARG A 1 680 ? 39.585 -26.053 -4.395 1.00 36.03 979 ARG E C 1
ATOM 4956 O O . ARG A 1 680 ? 40.493 -25.512 -3.769 1.00 36.55 979 ARG E O 1
ATOM 4964 N N . THR A 1 681 ? 39.593 -27.342 -4.716 1.00 35.32 980 THR E N 1
ATOM 4965 C CA . THR A 1 681 ? 40.679 -28.233 -4.377 1.00 34.16 980 THR E CA 1
ATOM 4966 C C . THR A 1 681 ? 41.975 -27.722 -4.966 1.00 34.11 980 THR E C 1
ATOM 4967 O O . THR A 1 681 ? 42.993 -27.662 -4.265 1.00 33.27 980 THR E O 1
ATOM 4971 N N . LEU A 1 682 ? 41.917 -27.329 -6.237 1.00 33.34 981 LEU E N 1
ATOM 4972 C CA . LEU A 1 682 ? 43.081 -26.830 -6.958 1.00 34.11 981 LEU E CA 1
ATOM 4973 C C . LEU A 1 682 ? 43.620 -25.504 -6.415 1.00 34.89 981 LEU E C 1
ATOM 4974 O O . LEU A 1 682 ? 44.819 -25.266 -6.444 1.00 34.41 981 LEU E O 1
ATOM 4979 N N . SER A 1 683 ? 42.734 -24.638 -5.951 1.00 36.25 982 SER E N 1
ATOM 4980 C CA . SER A 1 683 ? 43.167 -23.378 -5.372 1.00 38.41 982 SER E CA 1
ATOM 4981 C C . SER A 1 683 ? 43.775 -23.586 -3.983 1.00 39.11 982 SER E C 1
ATOM 4982 O O . SER A 1 683 ? 44.773 -22.954 -3.643 1.00 39.20 982 SER E O 1
ATOM 4985 N N . GLN A 1 684 ? 43.186 -24.489 -3.200 1.00 39.74 983 GLN E N 1
ATOM 4986 C CA . GLN A 1 684 ? 43.736 -24.865 -1.898 1.00 40.19 983 GLN E CA 1
ATOM 4987 C C . GLN A 1 684 ? 45.135 -25.433 -2.022 1.00 40.92 983 GLN E C 1
ATOM 4988 O O . GLN A 1 684 ? 46.011 -25.093 -1.226 1.00 41.53 983 GLN E O 1
ATOM 4994 N N . MET A 1 685 ? 45.330 -26.310 -3.005 1.00 41.60 984 MET E N 1
ATOM 4995 C CA . MET A 1 685 ? 46.636 -26.893 -3.298 1.00 42.58 984 MET E CA 1
ATOM 4996 C C . MET A 1 685 ? 47.658 -25.840 -3.743 1.00 43.90 984 MET E C 1
ATOM 4997 O O . MET A 1 685 ? 48.833 -25.898 -3.355 1.00 44.10 984 MET E O 1
ATOM 5002 N N . SER A 1 686 ? 47.204 -24.914 -4.582 1.00 44.66 985 SER E N 1
ATOM 5003 C CA . SER A 1 686 ? 48.012 -23.804 -5.068 1.00 46.38 985 SER E CA 1
ATOM 5004 C C . SER A 1 686 ? 48.532 -22.923 -3.909 1.00 47.24 985 SER E C 1
ATOM 5005 O O . SER A 1 686 ? 49.700 -22.540 -3.883 1.00 46.92 985 SER E O 1
ATOM 5008 N N . HIS A 1 687 ? 47.643 -22.616 -2.969 1.00 48.89 986 HIS E N 1
ATOM 5009 C CA . HIS A 1 687 ? 47.922 -21.709 -1.864 1.00 50.49 986 HIS E CA 1
ATOM 5010 C C . HIS A 1 687 ? 48.928 -22.271 -0.875 1.00 52.08 986 HIS E C 1
ATOM 5011 O O . HIS A 1 687 ? 49.584 -21.510 -0.146 1.00 51.96 986 HIS E O 1
ATOM 5018 N N . ARG A 1 688 ? 49.049 -23.597 -0.848 1.00 53.31 987 ARG E N 1
ATOM 5019 C CA . ARG A 1 688 ? 49.977 -24.228 0.062 1.00 54.95 987 ARG E CA 1
ATOM 5020 C C . ARG A 1 688 ? 51.316 -24.524 -0.633 1.00 54.89 987 ARG E C 1
ATOM 5021 O O . ARG A 1 688 ? 52.327 -24.795 0.036 1.00 55.54 987 ARG E O 1
ATOM 5029 N N . LEU A 1 689 ? 51.328 -24.442 -1.964 1.00 54.48 988 LEU E N 1
ATOM 5030 C CA . LEU A 1 689 ? 52.587 -24.451 -2.725 1.00 54.05 988 LEU E CA 1
ATOM 5031 C C . LEU A 1 689 ? 53.326 -23.109 -2.611 1.00 53.89 988 LEU E C 1
ATOM 5032 O O . LEU A 1 689 ? 54.554 -23.071 -2.514 1.00 53.82 988 LEU E O 1
ATOM 5037 N N . GLU A 1 690 ? 52.552 -22.027 -2.648 1.00 53.45 989 GLU E N 1
ATOM 5038 C CA . GLU A 1 690 ? 53.041 -20.668 -2.590 1.00 53.22 989 GLU E CA 1
ATOM 5039 C C . GLU A 1 690 ? 51.983 -19.823 -1.901 1.00 53.80 989 GLU E C 1
ATOM 5040 O O . GLU A 1 690 ? 51.065 -19.330 -2.556 1.00 53.20 989 GLU E O 1
ATOM 5046 N N . PRO A 1 691 ? 52.112 -19.662 -0.565 1.00 54.38 990 PRO E N 1
ATOM 5047 C CA . PRO A 1 691 ? 51.174 -18.967 0.326 1.00 54.76 990 PRO E CA 1
ATOM 5048 C C . PRO A 1 691 ? 50.768 -17.559 -0.113 1.00 55.14 990 PRO E C 1
ATOM 5049 O O . PRO A 1 691 ? 51.478 -16.934 -0.901 1.00 55.85 990 PRO E O 1
ATOM 5053 N N . GLU B 2 3 ? 36.252 2.973 -25.435 1.00 72.33 3 GLU R N 1
ATOM 5054 C CA . GLU B 2 3 ? 36.261 1.472 -25.362 1.00 72.47 3 GLU R CA 1
ATOM 5055 C C . GLU B 2 3 ? 35.854 0.934 -23.991 1.00 72.00 3 GLU R C 1
ATOM 5056 O O . GLU B 2 3 ? 36.526 1.168 -22.991 1.00 72.35 3 GLU R O 1
ATOM 5062 N N . TYR B 2 4 ? 34.740 0.216 -23.955 1.00 71.53 4 TYR R N 1
ATOM 5063 C CA . TYR B 2 4 ? 34.284 -0.462 -22.748 1.00 70.71 4 TYR R CA 1
ATOM 5064 C C . TYR B 2 4 ? 34.076 -1.961 -23.030 1.00 69.17 4 TYR R C 1
ATOM 5065 O O . TYR B 2 4 ? 34.001 -2.380 -24.199 1.00 68.90 4 TYR R O 1
ATOM 5074 N N . LYS B 2 5 ? 34.000 -2.753 -21.957 1.00 66.81 5 LYS R N 1
ATOM 5075 C CA . LYS B 2 5 ? 33.848 -4.205 -22.043 1.00 64.37 5 LYS R CA 1
ATOM 5076 C C . LYS B 2 5 ? 32.990 -4.700 -20.909 1.00 62.54 5 LYS R C 1
ATOM 5077 O O . LYS B 2 5 ? 33.447 -4.781 -19.770 1.00 62.46 5 LYS R O 1
ATOM 5083 N N . LEU B 2 6 ? 31.736 -5.003 -21.222 1.00 60.02 6 LEU R N 1
ATOM 5084 C CA . LEU B 2 6 ? 30.774 -5.458 -20.234 1.00 58.34 6 LEU R CA 1
ATOM 5085 C C . LEU B 2 6 ? 30.554 -6.958 -20.396 1.00 57.07 6 LEU R C 1
ATOM 5086 O O . LEU B 2 6 ? 30.634 -7.482 -21.508 1.00 56.93 6 LEU R O 1
ATOM 5091 N N . VAL B 2 7 ? 30.275 -7.642 -19.286 1.00 55.31 7 VAL R N 1
ATOM 5092 C CA . VAL B 2 7 ? 30.226 -9.098 -19.279 1.00 53.35 7 VAL R CA 1
ATOM 5093 C C . VAL B 2 7 ? 28.871 -9.543 -18.772 1.00 52.57 7 VAL R C 1
ATOM 5094 O O . VAL B 2 7 ? 28.357 -9.003 -17.798 1.00 53.04 7 VAL R O 1
ATOM 5098 N N . VAL B 2 8 ? 28.272 -10.508 -19.458 1.00 51.08 8 VAL R N 1
ATOM 5099 C CA . VAL B 2 8 ? 26.973 -11.026 -19.065 1.00 49.68 8 VAL R CA 1
ATOM 5100 C C . VAL B 2 8 ? 27.175 -12.428 -18.479 1.00 49.43 8 VAL R C 1
ATOM 5101 O O . VAL B 2 8 ? 27.754 -13.295 -19.143 1.00 49.30 8 VAL R O 1
ATOM 5105 N N . LEU B 2 9 ? 26.687 -12.638 -17.249 1.00 48.72 9 LEU R N 1
ATOM 5106 C CA . LEU B 2 9 ? 26.894 -13.880 -16.511 1.00 48.29 9 LEU R CA 1
ATOM 5107 C C . LEU B 2 9 ? 25.591 -14.456 -15.975 1.00 48.31 9 LEU R C 1
ATOM 5108 O O . LEU B 2 9 ? 24.558 -13.767 -15.918 1.00 48.35 9 LEU R O 1
ATOM 5113 N N . GLY B 2 10 ? 25.631 -15.735 -15.616 1.00 47.26 10 GLY R N 1
ATOM 5114 C CA . GLY B 2 10 ? 24.464 -16.411 -15.077 1.00 47.11 10 GLY R CA 1
ATOM 5115 C C . GLY B 2 10 ? 24.339 -17.781 -15.688 1.00 47.48 10 GLY R C 1
ATOM 5116 O O . GLY B 2 10 ? 25.066 -18.110 -16.621 1.00 47.29 10 GLY R O 1
ATOM 5117 N N . SER B 2 11 ? 23.419 -18.574 -15.152 1.00 47.61 11 SER R N 1
ATOM 5118 C CA . SER B 2 11 ? 23.201 -19.936 -15.599 1.00 48.25 11 SER R CA 1
ATOM 5119 C C . SER B 2 11 ? 22.541 -19.952 -16.959 1.00 48.44 11 SER R C 1
ATOM 5120 O O . SER B 2 11 ? 22.184 -18.907 -17.502 1.00 48.68 11 SER R O 1
ATOM 5123 N N . GLY B 2 12 ? 22.381 -21.150 -17.502 1.00 48.01 12 GLY R N 1
ATOM 5124 C CA . GLY B 2 12 ? 21.747 -21.320 -18.787 1.00 48.12 12 GLY R CA 1
ATOM 5125 C C . GLY B 2 12 ? 20.252 -21.154 -18.671 1.00 48.20 12 GLY R C 1
ATOM 5126 O O . GLY B 2 12 ? 19.641 -21.522 -17.647 1.00 48.38 12 GLY R O 1
ATOM 5127 N N . GLY B 2 13 ? 19.659 -20.592 -19.722 1.00 47.42 13 GLY R N 1
ATOM 5128 C CA . GLY B 2 13 ? 18.207 -20.529 -19.823 1.00 46.80 13 GLY R CA 1
ATOM 5129 C C . GLY B 2 13 ? 17.677 -19.333 -19.069 1.00 46.41 13 GLY R C 1
ATOM 5130 O O . GLY B 2 13 ? 16.494 -19.242 -18.776 1.00 47.45 13 GLY R O 1
ATOM 5131 N N . VAL B 2 14 ? 18.564 -18.406 -18.776 1.00 45.44 14 VAL R N 1
ATOM 5132 C CA . VAL B 2 14 ? 18.241 -17.240 -17.999 1.00 45.13 14 VAL R CA 1
ATOM 5133 C C . VAL B 2 14 ? 17.791 -16.064 -18.914 1.00 45.30 14 VAL R C 1
ATOM 5134 O O . VAL B 2 14 ? 16.898 -15.277 -18.548 1.00 45.35 14 VAL R O 1
ATOM 5138 N N . GLY B 2 15 ? 18.402 -15.987 -20.099 1.00 44.27 15 GLY R N 1
ATOM 5139 C CA . GLY B 2 15 ? 18.093 -14.991 -21.110 1.00 42.84 15 GLY R CA 1
ATOM 5140 C C . GLY B 2 15 ? 19.280 -14.102 -21.399 1.00 41.74 15 GLY R C 1
ATOM 5141 O O . GLY B 2 15 ? 19.107 -12.991 -21.877 1.00 41.79 15 GLY R O 1
ATOM 5142 N N . LYS B 2 16 ? 20.492 -14.571 -21.118 1.00 40.71 16 LYS R N 1
ATOM 5143 C CA . LYS B 2 16 ? 21.681 -13.761 -21.412 1.00 39.77 16 LYS R CA 1
ATOM 5144 C C . LYS B 2 16 ? 21.858 -13.423 -22.892 1.00 39.64 16 LYS R C 1
ATOM 5145 O O . LYS B 2 16 ? 22.229 -12.288 -23.219 1.00 39.82 16 LYS R O 1
ATOM 5151 N N . SER B 2 17 ? 21.693 -14.417 -23.775 1.00 38.25 17 SER R N 1
ATOM 5152 C CA . SER B 2 17 ? 21.918 -14.185 -25.200 1.00 37.51 17 SER R CA 1
ATOM 5153 C C . SER B 2 17 ? 20.862 -13.234 -25.796 1.00 37.48 17 SER R C 1
ATOM 5154 O O . SER B 2 17 ? 21.193 -12.386 -26.600 1.00 37.22 17 SER R O 1
ATOM 5157 N N . ALA B 2 18 ? 19.614 -13.398 -25.376 1.00 38.20 18 ALA R N 1
ATOM 5158 C CA . ALA B 2 18 ? 18.503 -12.544 -25.777 1.00 39.54 18 ALA R CA 1
ATOM 5159 C C . ALA B 2 18 ? 18.744 -11.089 -25.385 1.00 40.59 18 ALA R C 1
ATOM 5160 O O . ALA B 2 18 ? 18.596 -10.185 -26.223 1.00 40.59 18 ALA R O 1
ATOM 5162 N N . LEU B 2 19 ? 19.163 -10.869 -24.131 1.00 41.35 19 LEU R N 1
ATOM 5163 C CA . LEU B 2 19 ? 19.528 -9.525 -23.651 1.00 41.14 19 LEU R CA 1
ATOM 5164 C C . LEU B 2 19 ? 20.639 -8.929 -24.468 1.00 40.59 19 LEU R C 1
ATOM 5165 O O . LEU B 2 19 ? 20.580 -7.748 -24.867 1.00 40.91 19 LEU R O 1
ATOM 5170 N N . THR B 2 20 ? 21.660 -9.734 -24.716 1.00 39.32 20 THR R N 1
ATOM 5171 C CA . THR B 2 20 ? 22.796 -9.295 -25.511 1.00 38.74 20 THR R CA 1
ATOM 5172 C C . THR B 2 20 ? 22.391 -8.850 -26.939 1.00 39.66 20 THR R C 1
ATOM 5173 O O . THR B 2 20 ? 22.846 -7.788 -27.397 1.00 39.56 20 THR R O 1
ATOM 5177 N N . VAL B 2 21 ? 21.546 -9.641 -27.628 1.00 39.25 21 VAL R N 1
ATOM 5178 C CA . VAL B 2 21 ? 21.161 -9.323 -29.028 1.00 39.49 21 VAL R CA 1
ATOM 5179 C C . VAL B 2 21 ? 20.175 -8.138 -29.042 1.00 39.84 21 VAL R C 1
ATOM 5180 O O . VAL B 2 21 ? 20.267 -7.248 -29.880 1.00 39.37 21 VAL R O 1
ATOM 5184 N N . GLN B 2 22 ? 19.235 -8.157 -28.108 1.00 40.79 22 GLN R N 1
ATOM 5185 C CA . GLN B 2 22 ? 18.234 -7.114 -27.971 1.00 41.75 22 GLN R CA 1
ATOM 5186 C C . GLN B 2 22 ? 18.855 -5.737 -27.672 1.00 42.79 22 GLN R C 1
ATOM 5187 O O . GLN B 2 22 ? 18.277 -4.687 -28.016 1.00 43.70 22 GLN R O 1
ATOM 5193 N N . PHE B 2 23 ? 20.040 -5.737 -27.080 1.00 43.07 23 PHE R N 1
ATOM 5194 C CA . PHE B 2 23 ? 20.754 -4.506 -26.798 1.00 43.37 23 PHE R CA 1
ATOM 5195 C C . PHE B 2 23 ? 21.587 -4.067 -27.999 1.00 43.90 23 PHE R C 1
ATOM 5196 O O . PHE B 2 23 ? 21.563 -2.886 -28.395 1.00 44.19 23 PHE R O 1
ATOM 5204 N N . VAL B 2 24 ? 22.347 -4.995 -28.574 1.00 43.63 24 VAL R N 1
ATOM 5205 C CA . VAL B 2 24 ? 23.312 -4.615 -29.596 1.00 44.16 24 VAL R CA 1
ATOM 5206 C C . VAL B 2 24 ? 22.674 -4.376 -30.984 1.00 44.26 24 VAL R C 1
ATOM 5207 O O . VAL B 2 24 ? 23.277 -3.744 -31.851 1.00 44.15 24 VAL R O 1
ATOM 5211 N N . GLN B 2 25 ? 21.462 -4.882 -31.187 1.00 44.25 25 GLN R N 1
ATOM 5212 C CA . GLN B 2 25 ? 20.856 -4.796 -32.502 1.00 44.47 25 GLN R CA 1
ATOM 5213 C C . GLN B 2 25 ? 19.353 -4.908 -32.465 1.00 44.32 25 GLN R C 1
ATOM 5214 O O . GLN B 2 25 ? 18.654 -4.034 -32.969 1.00 46.31 25 GLN R O 1
ATOM 5220 N N . GLY B 2 26 ? 18.850 -5.979 -31.884 1.00 43.25 26 GLY R N 1
ATOM 5221 C CA . GLY B 2 26 ? 17.427 -6.222 -31.859 1.00 41.76 26 GLY R CA 1
ATOM 5222 C C . GLY B 2 26 ? 17.132 -7.508 -32.596 1.00 41.71 26 GLY R C 1
ATOM 5223 O O . GLY B 2 26 ? 17.670 -7.759 -33.686 1.00 41.43 26 GLY R O 1
ATOM 5224 N N . ILE B 2 27 ? 16.233 -8.293 -31.973 1.00 43.00 27 ILE R N 1
ATOM 5225 C CA . ILE B 2 27 ? 15.731 -9.532 -32.560 1.00 43.07 27 ILE R CA 1
ATOM 5226 C C . ILE B 2 27 ? 14.609 -9.227 -33.558 1.00 43.14 27 ILE R C 1
ATOM 5227 O O . ILE B 2 27 ? 13.771 -8.355 -33.313 1.00 43.12 27 ILE R O 1
ATOM 5232 N N . PHE B 2 28 ? 14.599 -9.964 -34.651 1.00 43.21 28 PHE R N 1
ATOM 5233 C CA . PHE B 2 28 ? 13.619 -9.826 -35.717 1.00 43.37 28 PHE R CA 1
ATOM 5234 C C . PHE B 2 28 ? 13.535 -8.601 -36.620 1.00 43.39 28 PHE R C 1
ATOM 5235 O O . PHE B 2 28 ? 13.045 -8.675 -37.691 1.00 43.47 28 PHE R O 1
ATOM 5243 N N . VAL B 2 29 ? 14.149 -7.520 -36.262 1.00 43.48 29 VAL R N 1
ATOM 5244 C CA . VAL B 2 29 ? 14.121 -6.266 -37.038 1.00 43.58 29 VAL R CA 1
ATOM 5245 C C . VAL B 2 29 ? 15.276 -6.388 -38.036 1.00 43.76 29 VAL R C 1
ATOM 5246 O O . VAL B 2 29 ? 15.184 -5.910 -39.168 1.00 43.71 29 VAL R O 1
ATOM 5250 N N . GLU B 2 30 ? 16.294 -7.112 -37.566 1.00 43.68 30 GLU R N 1
ATOM 5251 C CA . GLU B 2 30 ? 17.446 -7.346 -38.410 1.00 45.05 30 GLU R CA 1
ATOM 5252 C C . GLU B 2 30 ? 17.904 -8.783 -38.173 1.00 43.67 30 GLU R C 1
ATOM 5253 O O . GLU B 2 30 ? 17.696 -9.335 -37.083 1.00 43.93 30 GLU R O 1
ATOM 5259 N N . LYS B 2 31 ? 18.525 -9.392 -39.176 1.00 42.42 31 LYS R N 1
ATOM 5260 C CA . LYS B 2 31 ? 19.142 -10.684 -38.964 1.00 41.46 31 LYS R CA 1
ATOM 5261 C C . LYS B 2 31 ? 20.372 -10.507 -38.078 1.00 40.69 31 LYS R C 1
ATOM 5262 O O . LYS B 2 31 ? 21.032 -9.471 -38.125 1.00 40.54 31 LYS R O 1
ATOM 5268 N N . TYR B 2 32 ? 20.661 -11.507 -37.251 1.00 39.32 32 TYR R N 1
ATOM 5269 C CA . TYR B 2 32 ? 21.815 -11.421 -36.372 1.00 38.12 32 TYR R CA 1
ATOM 5270 C C . TYR B 2 32 ? 22.921 -12.391 -36.767 1.00 38.29 32 TYR R C 1
ATOM 5271 O O . TYR B 2 32 ? 22.758 -13.606 -36.675 1.00 37.41 32 TYR R O 1
ATOM 5280 N N . ASP B 2 33 ? 24.048 -11.820 -37.181 1.00 38.82 33 ASP R N 1
ATOM 5281 C CA . ASP B 2 33 ? 25.244 -12.553 -37.543 1.00 39.87 33 ASP R CA 1
ATOM 5282 C C . ASP B 2 33 ? 26.274 -12.419 -36.407 1.00 39.84 33 ASP R C 1
ATOM 5283 O O . ASP B 2 33 ? 26.814 -11.341 -36.190 1.00 39.81 33 ASP R O 1
ATOM 5288 N N . PRO B 2 34 ? 26.504 -13.510 -35.642 1.00 40.15 34 PRO R N 1
ATOM 5289 C CA . PRO B 2 34 ? 27.457 -13.458 -34.528 1.00 40.25 34 PRO R CA 1
ATOM 5290 C C . PRO B 2 34 ? 28.919 -13.653 -34.930 1.00 40.64 34 PRO R C 1
ATOM 5291 O O . PRO B 2 34 ? 29.767 -13.776 -34.054 1.00 41.03 34 PRO R O 1
ATOM 5295 N N . THR B 2 35 ? 29.220 -13.670 -36.227 1.00 41.24 35 THR R N 1
ATOM 5296 C CA . THR B 2 35 ? 30.555 -14.037 -36.700 1.00 42.52 35 THR R CA 1
ATOM 5297 C C . THR B 2 35 ? 31.385 -12.857 -37.251 1.00 43.56 35 THR R C 1
ATOM 5298 O O . THR B 2 35 ? 32.447 -13.063 -37.822 1.00 42.56 35 THR R O 1
ATOM 5302 N N . ILE B 2 36 ? 30.907 -11.630 -37.063 1.00 44.91 36 ILE R N 1
ATOM 5303 C CA . ILE B 2 36 ? 31.584 -10.471 -37.635 1.00 46.89 36 ILE R CA 1
ATOM 5304 C C . ILE B 2 36 ? 32.187 -9.562 -36.558 1.00 47.94 36 ILE R C 1
ATOM 5305 O O . ILE B 2 36 ? 31.710 -9.519 -35.415 1.00 48.08 36 ILE R O 1
ATOM 5310 N N . GLU B 2 37 ? 33.230 -8.831 -36.940 1.00 49.19 37 GLU R N 1
ATOM 5311 C CA . GLU B 2 37 ? 33.973 -7.964 -36.010 1.00 50.74 37 GLU R CA 1
ATOM 5312 C C . GLU B 2 37 ? 33.080 -7.130 -35.084 1.00 49.78 37 GLU R C 1
ATOM 5313 O O . GLU B 2 37 ? 33.377 -6.996 -33.896 1.00 50.26 37 GLU R O 1
ATOM 5319 N N . ASP B 2 38 ? 31.973 -6.615 -35.612 1.00 49.36 38 ASP R N 1
ATOM 5320 C CA . ASP B 2 38 ? 31.056 -5.765 -34.836 1.00 49.07 38 ASP R CA 1
ATOM 5321 C C . ASP B 2 38 ? 29.846 -6.472 -34.195 1.00 47.65 38 ASP R C 1
ATOM 5322 O O . ASP B 2 38 ? 28.941 -5.802 -33.681 1.00 47.09 38 ASP R O 1
ATOM 5327 N N . SER B 2 39 ? 29.832 -7.806 -34.202 1.00 46.29 39 SER R N 1
ATOM 5328 C CA . SER B 2 39 ? 28.696 -8.571 -33.667 1.00 45.13 39 SER R CA 1
ATOM 5329 C C . SER B 2 39 ? 28.224 -8.167 -32.270 1.00 45.27 39 SER R C 1
ATOM 5330 O O . SER B 2 39 ? 27.022 -8.154 -32.001 1.00 44.54 39 SER R O 1
ATOM 5333 N N . TYR B 2 40 ? 29.165 -7.846 -31.381 1.00 45.80 40 TYR R N 1
ATOM 5334 C CA . TYR B 2 40 ? 28.825 -7.516 -29.978 1.00 46.74 40 TYR R CA 1
ATOM 5335 C C . TYR B 2 40 ? 29.216 -6.083 -29.545 1.00 48.39 40 TYR R C 1
ATOM 5336 O O . TYR B 2 40 ? 29.196 -5.762 -28.350 1.00 48.25 40 TYR R O 1
ATOM 5345 N N . ARG B 2 41 ? 29.576 -5.247 -30.521 1.00 50.68 41 ARG R N 1
ATOM 5346 C CA . ARG B 2 41 ? 29.958 -3.831 -30.293 1.00 52.84 41 ARG R CA 1
ATOM 5347 C C . ARG B 2 41 ? 28.790 -2.889 -30.581 1.00 53.81 41 ARG R C 1
ATOM 5348 O O . ARG B 2 41 ? 28.146 -3.016 -31.624 1.00 54.04 41 ARG R O 1
ATOM 5356 N N . LYS B 2 42 ? 28.497 -1.976 -29.654 1.00 55.11 42 LYS R N 1
ATOM 5357 C CA . LYS B 2 42 ? 27.503 -0.920 -29.883 1.00 56.68 42 LYS R CA 1
ATOM 5358 C C . LYS B 2 42 ? 27.959 0.447 -29.347 1.00 58.24 42 LYS R C 1
ATOM 5359 O O . LYS B 2 42 ? 28.387 0.540 -28.197 1.00 58.54 42 LYS R O 1
ATOM 5365 N N . GLN B 2 43 ? 27.838 1.501 -30.166 1.00 59.77 43 GLN R N 1
ATOM 5366 C CA . GLN B 2 43 ? 28.096 2.880 -29.702 1.00 61.18 43 GLN R CA 1
ATOM 5367 C C . GLN B 2 43 ? 26.896 3.483 -28.982 1.00 61.81 43 GLN R C 1
ATOM 5368 O O . GLN B 2 43 ? 25.768 3.428 -29.475 1.00 61.99 43 GLN R O 1
ATOM 5374 N N . VAL B 2 44 ? 27.156 4.079 -27.822 1.00 62.72 44 VAL R N 1
ATOM 5375 C CA . VAL B 2 44 ? 26.108 4.383 -26.845 1.00 63.42 44 VAL R CA 1
ATOM 5376 C C . VAL B 2 44 ? 26.264 5.765 -26.178 1.00 63.81 44 VAL R C 1
ATOM 5377 O O . VAL B 2 44 ? 27.122 6.568 -26.565 1.00 64.26 44 VAL R O 1
ATOM 5381 N N . GLN B 2 50 ? 29.467 9.438 -24.725 1.00 77.04 50 GLN R N 1
ATOM 5382 C CA . GLN B 2 50 ? 29.432 8.686 -25.971 1.00 77.14 50 GLN R CA 1
ATOM 5383 C C . GLN B 2 50 ? 30.513 7.590 -26.041 1.00 76.89 50 GLN R C 1
ATOM 5384 O O . GLN B 2 50 ? 31.691 7.878 -26.288 1.00 77.07 50 GLN R O 1
ATOM 5390 N N . CYS B 2 51 ? 30.092 6.335 -25.857 1.00 76.19 51 CYS R N 1
ATOM 5391 C CA . CYS B 2 51 ? 31.026 5.221 -25.617 1.00 75.47 51 CYS R CA 1
ATOM 5392 C C . CYS B 2 51 ? 30.821 3.994 -26.525 1.00 74.17 51 CYS R C 1
ATOM 5393 O O . CYS B 2 51 ? 29.690 3.659 -26.895 1.00 73.79 51 CYS R O 1
ATOM 5396 N N . MET B 2 52 ? 31.929 3.329 -26.860 1.00 72.71 52 MET R N 1
ATOM 5397 C CA . MET B 2 52 ? 31.903 2.068 -27.602 1.00 71.29 52 MET R CA 1
ATOM 5398 C C . MET B 2 52 ? 31.962 0.838 -26.668 1.00 69.55 52 MET R C 1
ATOM 5399 O O . MET B 2 52 ? 33.015 0.527 -26.093 1.00 69.40 52 MET R O 1
ATOM 5404 N N . LEU B 2 53 ? 30.825 0.151 -26.529 1.00 67.07 53 LEU R N 1
ATOM 5405 C CA . LEU B 2 53 ? 30.719 -1.046 -25.683 1.00 64.42 53 LEU R CA 1
ATOM 5406 C C . LEU B 2 53 ? 30.889 -2.345 -26.478 1.00 62.99 53 LEU R C 1
ATOM 5407 O O . LEU B 2 53 ? 30.340 -2.464 -27.573 1.00 63.05 53 LEU R O 1
ATOM 5412 N N . GLU B 2 54 ? 31.676 -3.288 -25.942 1.00 60.74 54 GLU R N 1
ATOM 5413 C CA . GLU B 2 54 ? 31.650 -4.699 -26.364 1.00 58.37 54 GLU R CA 1
ATOM 5414 C C . GLU B 2 54 ? 30.955 -5.514 -25.295 1.00 57.26 54 GLU R C 1
ATOM 5415 O O . GLU B 2 54 ? 31.241 -5.362 -24.102 1.00 57.13 54 GLU R O 1
ATOM 5421 N N . ILE B 2 55 ? 30.039 -6.382 -25.707 1.00 55.15 55 ILE R N 1
ATOM 5422 C CA . ILE B 2 55 ? 29.392 -7.266 -24.750 1.00 53.04 55 ILE R CA 1
ATOM 5423 C C . ILE B 2 55 ? 30.006 -8.648 -24.868 1.00 51.99 55 ILE R C 1
ATOM 5424 O O . ILE B 2 55 ? 29.951 -9.279 -25.922 1.00 51.76 55 ILE R O 1
ATOM 5429 N N . LEU B 2 56 ? 30.672 -9.060 -23.790 1.00 50.41 56 LEU R N 1
ATOM 5430 C CA . LEU B 2 56 ? 31.262 -10.384 -23.682 1.00 48.94 56 LEU R CA 1
ATOM 5431 C C . LEU B 2 56 ? 30.312 -11.249 -22.889 1.00 47.98 56 LEU R C 1
ATOM 5432 O O . LEU B 2 56 ? 30.194 -11.121 -21.661 1.00 47.97 56 LEU R O 1
ATOM 5437 N N . ASP B 2 57 ? 29.616 -12.116 -23.622 1.00 46.17 57 ASP R N 1
ATOM 5438 C CA . ASP B 2 57 ? 28.524 -12.910 -23.084 1.00 44.49 57 ASP R CA 1
ATOM 5439 C C . ASP B 2 57 ? 28.929 -14.395 -22.983 1.00 42.84 57 ASP R C 1
ATOM 5440 O O . ASP B 2 57 ? 29.571 -14.937 -23.880 1.00 42.31 57 ASP R O 1
ATOM 5445 N N . THR B 2 58 ? 28.562 -15.028 -21.869 1.00 41.42 58 THR R N 1
ATOM 5446 C CA . THR B 2 58 ? 28.887 -16.449 -21.600 1.00 40.10 58 THR R CA 1
ATOM 5447 C C . THR B 2 58 ? 27.799 -17.429 -22.075 1.00 39.79 58 THR R C 1
ATOM 5448 O O . THR B 2 58 ? 27.883 -18.653 -21.832 1.00 39.93 58 THR R O 1
ATOM 5452 N N . ALA B 2 59 ? 26.765 -16.898 -22.718 1.00 39.07 59 ALA R N 1
ATOM 5453 C CA . ALA B 2 59 ? 25.713 -17.724 -23.270 1.00 38.64 59 ALA R CA 1
ATOM 5454 C C . ALA B 2 59 ? 26.337 -18.708 -24.263 1.00 38.84 59 ALA R C 1
ATOM 5455 O O . ALA B 2 59 ? 27.175 -18.328 -25.104 1.00 38.02 59 ALA R O 1
ATOM 5457 N N . GLY B 2 60 ? 25.959 -19.978 -24.127 1.00 38.75 60 GLY R N 1
ATOM 5458 C CA . GLY B 2 60 ? 26.508 -21.031 -24.983 1.00 39.68 60 GLY R CA 1
ATOM 5459 C C . GLY B 2 60 ? 27.811 -21.673 -24.526 1.00 39.71 60 GLY R C 1
ATOM 5460 O O . GLY B 2 60 ? 28.130 -22.786 -24.944 1.00 40.67 60 GLY R O 1
ATOM 5461 N N . THR B 2 61 ? 28.570 -20.993 -23.668 1.00 39.50 61 THR R N 1
ATOM 5462 C CA . THR B 2 61 ? 29.894 -21.512 -23.268 1.00 38.62 61 THR R CA 1
ATOM 5463 C C . THR B 2 61 ? 30.041 -21.733 -21.771 1.00 38.24 61 THR R C 1
ATOM 5464 O O . THR B 2 61 ? 31.167 -21.868 -21.277 1.00 37.67 61 THR R O 1
ATOM 5468 N N . GLU B 2 62 ? 28.906 -21.783 -21.064 1.00 37.60 62 GLU R N 1
ATOM 5469 C CA . GLU B 2 62 ? 28.893 -21.981 -19.615 1.00 38.18 62 GLU R CA 1
ATOM 5470 C C . GLU B 2 62 ? 29.669 -23.236 -19.179 1.00 37.59 62 GLU R C 1
ATOM 5471 O O . GLU B 2 62 ? 30.323 -23.218 -18.153 1.00 37.74 62 GLU R O 1
ATOM 5477 N N . GLN B 2 63 ? 29.616 -24.308 -19.962 1.00 37.31 63 GLN R N 1
ATOM 5478 C CA . GLN B 2 63 ? 30.394 -25.529 -19.643 1.00 37.72 63 GLN R CA 1
ATOM 5479 C C . GLN B 2 63 ? 31.918 -25.351 -19.744 1.00 36.94 63 GLN R C 1
ATOM 5480 O O . GLN B 2 63 ? 32.665 -26.181 -19.258 1.00 37.61 63 GLN R O 1
ATOM 5486 N N . PHE B 2 64 ? 32.369 -24.298 -20.419 1.00 36.60 64 PHE R N 1
ATOM 5487 C CA . PHE B 2 64 ? 33.795 -24.002 -20.541 1.00 36.17 64 PHE R CA 1
ATOM 5488 C C . PHE B 2 64 ? 34.126 -22.867 -19.575 1.00 36.85 64 PHE R C 1
ATOM 5489 O O . PHE B 2 64 ? 34.027 -21.679 -19.900 1.00 35.01 64 PHE R O 1
ATOM 5497 N N . THR B 2 65 ? 34.512 -23.267 -18.369 1.00 37.62 65 THR R N 1
ATOM 5498 C CA . THR B 2 65 ? 34.837 -22.360 -17.288 1.00 38.83 65 THR R CA 1
ATOM 5499 C C . THR B 2 65 ? 36.003 -21.400 -17.626 1.00 38.93 65 THR R C 1
ATOM 5500 O O . THR B 2 65 ? 36.051 -20.290 -17.115 1.00 38.87 65 THR R O 1
ATOM 5504 N N . ALA B 2 66 ? 36.911 -21.819 -18.507 1.00 39.41 66 ALA R N 1
ATOM 5505 C CA . ALA B 2 66 ? 38.029 -20.980 -18.962 1.00 40.73 66 ALA R CA 1
ATOM 5506 C C . ALA B 2 66 ? 37.543 -19.793 -19.783 1.00 41.98 66 ALA R C 1
ATOM 5507 O O . ALA B 2 66 ? 38.172 -18.724 -19.785 1.00 42.32 66 ALA R O 1
ATOM 5509 N N . MET B 2 67 ? 36.422 -19.991 -20.478 1.00 42.99 67 MET R N 1
ATOM 5510 C CA . MET B 2 67 ? 35.784 -18.934 -21.247 1.00 44.39 67 MET R CA 1
ATOM 5511 C C . MET B 2 67 ? 35.268 -17.813 -20.342 1.00 44.33 67 MET R C 1
ATOM 5512 O O . MET B 2 67 ? 35.597 -16.647 -20.577 1.00 43.65 67 MET R O 1
ATOM 5517 N N . ARG B 2 68 ? 34.506 -18.151 -19.301 1.00 44.97 68 ARG R N 1
ATOM 5518 C CA . ARG B 2 68 ? 34.079 -17.113 -18.352 1.00 46.54 68 ARG R CA 1
ATOM 5519 C C . ARG B 2 68 ? 35.215 -16.416 -17.596 1.00 46.73 68 ARG R C 1
ATOM 5520 O O . ARG B 2 68 ? 35.119 -15.222 -17.344 1.00 46.71 68 ARG R O 1
ATOM 5528 N N . ASP B 2 69 ? 36.283 -17.155 -17.276 1.00 47.23 69 ASP R N 1
ATOM 5529 C CA . ASP B 2 69 ? 37.469 -16.590 -16.615 1.00 47.76 69 ASP R CA 1
ATOM 5530 C C . ASP B 2 69 ? 38.198 -15.596 -17.530 1.00 47.97 69 ASP R C 1
ATOM 5531 O O . ASP B 2 69 ? 38.658 -14.548 -17.075 1.00 48.22 69 ASP R O 1
ATOM 5536 N N . LEU B 2 70 ? 38.310 -15.940 -18.811 1.00 48.43 70 LEU R N 1
ATOM 5537 C CA . LEU B 2 70 ? 38.928 -15.059 -19.817 1.00 48.62 70 LEU R CA 1
ATOM 5538 C C . LEU B 2 70 ? 38.169 -13.736 -19.972 1.00 49.02 70 LEU R C 1
ATOM 5539 O O . LEU B 2 70 ? 38.770 -12.675 -20.163 1.00 49.45 70 LEU R O 1
ATOM 5544 N N . TYR B 2 71 ? 36.853 -13.814 -19.870 1.00 49.29 71 TYR R N 1
ATOM 5545 C CA . TYR B 2 71 ? 35.983 -12.663 -20.007 1.00 50.04 71 TYR R CA 1
ATOM 5546 C C . TYR B 2 71 ? 35.971 -11.853 -18.720 1.00 51.47 71 TYR R C 1
ATOM 5547 O O . TYR B 2 71 ? 35.878 -10.632 -18.770 1.00 51.68 71 TYR R O 1
ATOM 5556 N N . MET B 2 72 ? 36.008 -12.538 -17.571 1.00 53.26 72 MET R N 1
ATOM 5557 C CA . MET B 2 72 ? 36.131 -11.878 -16.273 1.00 54.83 72 MET R CA 1
ATOM 5558 C C . MET B 2 72 ? 37.423 -11.070 -16.221 1.00 55.88 72 MET R C 1
ATOM 5559 O O . MET B 2 72 ? 37.439 -9.944 -15.721 1.00 56.46 72 MET R O 1
ATOM 5564 N N . LYS B 2 73 ? 38.490 -11.628 -16.779 1.00 56.89 73 LYS R N 1
ATOM 5565 C CA . LYS B 2 73 ? 39.762 -10.934 -16.854 1.00 58.26 73 LYS R CA 1
ATOM 5566 C C . LYS B 2 73 ? 39.666 -9.649 -17.683 1.00 58.86 73 LYS R C 1
ATOM 5567 O O . LYS B 2 73 ? 40.316 -8.649 -17.367 1.00 59.53 73 LYS R O 1
ATOM 5573 N N . ASN B 2 74 ? 38.863 -9.670 -18.745 1.00 59.35 74 ASN R N 1
ATOM 5574 C CA . ASN B 2 74 ? 38.763 -8.509 -19.632 1.00 59.32 74 ASN R CA 1
ATOM 5575 C C . ASN B 2 74 ? 37.592 -7.596 -19.300 1.00 59.13 74 ASN R C 1
ATOM 5576 O O . ASN B 2 74 ? 37.543 -6.475 -19.771 1.00 59.70 74 ASN R O 1
ATOM 5581 N N . GLY B 2 75 ? 36.675 -8.069 -18.465 1.00 59.35 75 GLY R N 1
ATOM 5582 C CA . GLY B 2 75 ? 35.435 -7.351 -18.156 1.00 59.65 75 GLY R CA 1
ATOM 5583 C C . GLY B 2 75 ? 35.558 -6.261 -17.096 1.00 60.27 75 GLY R C 1
ATOM 5584 O O . GLY B 2 75 ? 36.238 -6.443 -16.073 1.00 60.32 75 GLY R O 1
ATOM 5585 N N . GLN B 2 76 ? 34.879 -5.134 -17.333 1.00 59.81 76 GLN R N 1
ATOM 5586 C CA . GLN B 2 76 ? 34.949 -3.989 -16.436 1.00 59.49 76 GLN R CA 1
ATOM 5587 C C . GLN B 2 76 ? 33.628 -3.768 -15.730 1.00 58.94 76 GLN R C 1
ATOM 5588 O O . GLN B 2 76 ? 33.567 -3.069 -14.719 1.00 59.39 76 GLN R O 1
ATOM 5594 N N . GLY B 2 77 ? 32.572 -4.385 -16.246 1.00 57.88 77 GLY R N 1
ATOM 5595 C CA . GLY B 2 77 ? 31.259 -4.297 -15.621 1.00 56.72 77 GLY R CA 1
ATOM 5596 C C . GLY B 2 77 ? 30.591 -5.643 -15.747 1.00 56.05 77 GLY R C 1
ATOM 5597 O O . GLY B 2 77 ? 30.930 -6.411 -16.647 1.00 56.05 77 GLY R O 1
ATOM 5598 N N . PHE B 2 78 ? 29.644 -5.941 -14.861 1.00 55.00 78 PHE R N 1
ATOM 5599 C CA . PHE B 2 78 ? 29.127 -7.299 -14.791 1.00 54.45 78 PHE R CA 1
ATOM 5600 C C . PHE B 2 78 ? 27.638 -7.364 -14.544 1.00 54.44 78 PHE R C 1
ATOM 5601 O O . PHE B 2 78 ? 27.125 -6.705 -13.643 1.00 54.66 78 PHE R O 1
ATOM 5609 N N . ALA B 2 79 ? 26.943 -8.159 -15.355 1.00 54.21 79 ALA R N 1
ATOM 5610 C CA . ALA B 2 79 ? 25.523 -8.385 -15.146 1.00 54.10 79 ALA R CA 1
ATOM 5611 C C . ALA B 2 79 ? 25.282 -9.801 -14.672 1.00 54.31 79 ALA R C 1
ATOM 5612 O O . ALA B 2 79 ? 25.663 -10.763 -15.352 1.00 54.69 79 ALA R O 1
ATOM 5614 N N . LEU B 2 80 ? 24.634 -9.932 -13.514 1.00 53.80 80 LEU R N 1
ATOM 5615 C CA . LEU B 2 80 ? 24.361 -11.237 -12.963 1.00 53.43 80 LEU R CA 1
ATOM 5616 C C . LEU B 2 80 ? 22.882 -11.494 -13.118 1.00 52.89 80 LEU R C 1
ATOM 5617 O O . LEU B 2 80 ? 22.044 -10.921 -12.405 1.00 53.36 80 LEU R O 1
ATOM 5622 N N . VAL B 2 81 ? 22.555 -12.368 -14.054 1.00 51.17 81 VAL R N 1
ATOM 5623 C CA . VAL B 2 81 ? 21.196 -12.481 -14.475 1.00 49.79 81 VAL R CA 1
ATOM 5624 C C . VAL B 2 81 ? 20.607 -13.756 -13.924 1.00 49.89 81 VAL R C 1
ATOM 5625 O O . VAL B 2 81 ? 21.264 -14.800 -13.946 1.00 50.41 81 VAL R O 1
ATOM 5629 N N . TYR B 2 82 ? 19.367 -13.676 -13.452 1.00 49.59 82 TYR R N 1
ATOM 5630 C CA . TYR B 2 82 ? 18.579 -14.858 -13.125 1.00 50.02 82 TYR R CA 1
ATOM 5631 C C . TYR B 2 82 ? 17.203 -14.811 -13.792 1.00 50.25 82 TYR R C 1
ATOM 5632 O O . TYR B 2 82 ? 16.815 -13.793 -14.331 1.00 50.00 82 TYR R O 1
ATOM 5641 N N . SER B 2 83 ? 16.495 -15.933 -13.788 1.00 51.38 83 SER R N 1
ATOM 5642 C CA . SER B 2 83 ? 15.101 -15.976 -14.194 1.00 52.87 83 SER R CA 1
ATOM 5643 C C . SER B 2 83 ? 14.195 -16.027 -12.964 1.00 54.74 83 SER R C 1
ATOM 5644 O O . SER B 2 83 ? 14.300 -16.931 -12.102 1.00 54.77 83 SER R O 1
ATOM 5647 N N . ILE B 2 84 ? 13.279 -15.068 -12.893 1.00 56.01 84 ILE R N 1
ATOM 5648 C CA . ILE B 2 84 ? 12.325 -15.038 -11.807 1.00 57.64 84 ILE R CA 1
ATOM 5649 C C . ILE B 2 84 ? 11.292 -16.168 -11.948 1.00 58.26 84 ILE R C 1
ATOM 5650 O O . ILE B 2 84 ? 10.369 -16.278 -11.135 1.00 58.73 84 ILE R O 1
ATOM 5655 N N . THR B 2 85 ? 11.434 -17.005 -12.974 1.00 58.77 85 THR R N 1
ATOM 5656 C CA . THR B 2 85 ? 10.688 -18.265 -13.000 1.00 59.55 85 THR R CA 1
ATOM 5657 C C . THR B 2 85 ? 11.508 -19.431 -12.409 1.00 59.53 85 THR R C 1
ATOM 5658 O O . THR B 2 85 ? 11.031 -20.568 -12.395 1.00 59.94 85 THR R O 1
ATOM 5662 N N . ALA B 2 86 ? 12.719 -19.155 -11.922 1.00 59.38 86 ALA R N 1
ATOM 5663 C CA . ALA B 2 86 ? 13.599 -20.223 -11.414 1.00 59.59 86 ALA R CA 1
ATOM 5664 C C . ALA B 2 86 ? 14.485 -19.880 -10.209 1.00 59.57 86 ALA R C 1
ATOM 5665 O O . ALA B 2 86 ? 15.492 -19.160 -10.316 1.00 59.22 86 ALA R O 1
ATOM 5667 N N . GLN B 2 87 ? 13.989 -20.347 -9.059 1.00 59.55 87 GLN R N 1
ATOM 5668 C CA . GLN B 2 87 ? 14.728 -20.800 -7.879 1.00 59.39 87 GLN R CA 1
ATOM 5669 C C . GLN B 2 87 ? 16.240 -21.022 -8.059 1.00 58.27 87 GLN R C 1
ATOM 5670 O O . GLN B 2 87 ? 17.075 -20.231 -7.592 1.00 57.56 87 GLN R O 1
ATOM 5676 N N . SER B 2 88 ? 16.555 -22.130 -8.736 1.00 57.58 88 SER R N 1
ATOM 5677 C CA . SER B 2 88 ? 17.929 -22.612 -8.958 1.00 57.10 88 SER R CA 1
ATOM 5678 C C . SER B 2 88 ? 18.874 -21.529 -9.443 1.00 56.50 88 SER R C 1
ATOM 5679 O O . SER B 2 88 ? 19.937 -21.331 -8.855 1.00 56.00 88 SER R O 1
ATOM 5682 N N . THR B 2 89 ? 18.451 -20.810 -10.489 1.00 56.47 89 THR R N 1
ATOM 5683 C CA . THR B 2 89 ? 19.240 -19.728 -11.113 1.00 56.41 89 THR R CA 1
ATOM 5684 C C . THR B 2 89 ? 19.580 -18.572 -10.199 1.00 56.32 89 THR R C 1
ATOM 5685 O O . THR B 2 89 ? 20.615 -17.923 -10.365 1.00 55.81 89 THR R O 1
ATOM 5689 N N . PHE B 2 90 ? 18.663 -18.276 -9.283 1.00 57.25 90 PHE R N 1
ATOM 5690 C CA . PHE B 2 90 ? 18.866 -17.240 -8.268 1.00 58.10 90 PHE R CA 1
ATOM 5691 C C . PHE B 2 90 ? 19.971 -17.689 -7.297 1.00 57.53 90 PHE R C 1
ATOM 5692 O O . PHE B 2 90 ? 20.929 -16.946 -7.025 1.00 56.62 90 PHE R O 1
ATOM 5700 N N . ASN B 2 91 ? 19.827 -18.925 -6.815 1.00 57.57 91 ASN R N 1
ATOM 5701 C CA . ASN B 2 91 ? 20.813 -19.577 -5.934 1.00 57.50 91 ASN R CA 1
ATOM 5702 C C . ASN B 2 91 ? 22.169 -19.798 -6.600 1.00 58.30 91 ASN R C 1
ATOM 5703 O O . ASN B 2 91 ? 23.169 -19.931 -5.900 1.00 58.59 91 ASN R O 1
ATOM 5708 N N . ASP B 2 92 ? 22.211 -19.842 -7.940 1.00 58.91 92 ASP R N 1
ATOM 5709 C CA . ASP B 2 92 ? 23.492 -20.003 -8.665 1.00 59.75 92 ASP R CA 1
ATOM 5710 C C . ASP B 2 92 ? 24.382 -18.746 -8.649 1.00 60.47 92 ASP R C 1
ATOM 5711 O O . ASP B 2 92 ? 25.489 -18.759 -9.183 1.00 60.10 92 ASP R O 1
ATOM 5716 N N . LEU B 2 93 ? 23.910 -17.673 -8.020 1.00 62.19 93 LEU R N 1
ATOM 5717 C CA . LEU B 2 93 ? 24.489 -16.335 -8.239 1.00 64.10 93 LEU R CA 1
ATOM 5718 C C . LEU B 2 93 ? 25.628 -15.913 -7.317 1.00 65.13 93 LEU R C 1
ATOM 5719 O O . LEU B 2 93 ? 26.497 -15.119 -7.719 1.00 64.91 93 LEU R O 1
ATOM 5724 N N . GLN B 2 94 ? 25.601 -16.412 -6.077 1.00 66.67 94 GLN R N 1
ATOM 5725 C CA . GLN B 2 94 ? 26.645 -16.103 -5.078 1.00 68.12 94 GLN R CA 1
ATOM 5726 C C . GLN B 2 94 ? 28.067 -16.374 -5.593 1.00 68.32 94 GLN R C 1
ATOM 5727 O O . GLN B 2 94 ? 28.943 -15.517 -5.472 1.00 68.36 94 GLN R O 1
ATOM 5733 N N . ASP B 2 95 ? 28.263 -17.550 -6.192 1.00 69.20 95 ASP R N 1
ATOM 5734 C CA . ASP B 2 95 ? 29.570 -18.004 -6.716 1.00 70.24 95 ASP R CA 1
ATOM 5735 C C . ASP B 2 95 ? 30.222 -17.194 -7.853 1.00 70.54 95 ASP R C 1
ATOM 5736 O O . ASP B 2 95 ? 31.449 -17.011 -7.855 1.00 70.42 95 ASP R O 1
ATOM 5741 N N . LEU B 2 96 ? 29.416 -16.729 -8.812 1.00 71.20 96 LEU R N 1
ATOM 5742 C CA . LEU B 2 96 ? 29.923 -15.908 -9.930 1.00 71.55 96 LEU R CA 1
ATOM 5743 C C . LEU B 2 96 ? 30.494 -14.588 -9.428 1.00 72.32 96 LEU R C 1
ATOM 5744 O O . LEU B 2 96 ? 31.585 -14.158 -9.835 1.00 71.97 96 LEU R O 1
ATOM 5749 N N . ARG B 2 97 ? 29.744 -13.961 -8.525 1.00 73.60 97 ARG R N 1
ATOM 5750 C CA . ARG B 2 97 ? 30.184 -12.759 -7.831 1.00 75.00 97 ARG R CA 1
ATOM 5751 C C . ARG B 2 97 ? 31.576 -12.952 -7.213 1.00 75.72 97 ARG R C 1
ATOM 5752 O O . ARG B 2 97 ? 32.459 -12.100 -7.360 1.00 75.96 97 ARG R O 1
ATOM 5760 N N . GLU B 2 98 ? 31.759 -14.093 -6.545 1.00 76.73 98 GLU R N 1
ATOM 5761 C CA . GLU B 2 98 ? 33.030 -14.456 -5.909 1.00 77.62 98 GLU R CA 1
ATOM 5762 C C . GLU B 2 98 ? 34.146 -14.722 -6.914 1.00 77.60 98 GLU R C 1
ATOM 5763 O O . GLU B 2 98 ? 35.269 -14.265 -6.714 1.00 77.60 98 GLU R O 1
ATOM 5769 N N . GLN B 2 99 ? 33.846 -15.460 -7.985 1.00 77.82 99 GLN R N 1
ATOM 5770 C CA . GLN B 2 99 ? 34.856 -15.765 -9.008 1.00 78.09 99 GLN R CA 1
ATOM 5771 C C . GLN B 2 99 ? 35.393 -14.506 -9.699 1.00 78.56 99 GLN R C 1
ATOM 5772 O O . GLN B 2 99 ? 36.570 -14.466 -10.075 1.00 78.40 99 GLN R O 1
ATOM 5778 N N . ILE B 2 100 ? 34.540 -13.486 -9.850 1.00 79.42 100 ILE R N 1
ATOM 5779 C CA . ILE B 2 100 ? 34.947 -12.190 -10.424 1.00 80.44 100 ILE R CA 1
ATOM 5780 C C . ILE B 2 100 ? 36.136 -11.602 -9.652 1.00 81.14 100 ILE R C 1
ATOM 5781 O O . ILE B 2 100 ? 37.181 -11.277 -10.241 1.00 81.29 100 ILE R O 1
ATOM 5786 N N . LEU B 2 101 ? 35.972 -11.476 -8.335 1.00 82.08 101 LEU R N 1
ATOM 5787 C CA . LEU B 2 101 ? 37.087 -11.133 -7.445 1.00 82.90 101 LEU R CA 1
ATOM 5788 C C . LEU B 2 101 ? 37.980 -12.359 -7.297 1.00 83.38 101 LEU R C 1
ATOM 5789 O O . LEU B 2 101 ? 37.608 -13.322 -6.618 1.00 83.41 101 LEU R O 1
ATOM 5794 N N . ARG B 2 102 ? 38.971 -12.557 -8.118 1.00 83.94 102 ARG R N 1
ATOM 5795 C CA . ARG B 2 102 ? 39.928 -13.656 -7.988 1.00 84.65 102 ARG R CA 1
ATOM 5796 C C . ARG B 2 102 ? 40.854 -13.740 -9.202 1.00 85.26 102 ARG R C 1
ATOM 5797 O O . ARG B 2 102 ? 42.036 -14.067 -9.067 1.00 85.28 102 ARG R O 1
ATOM 5805 N N . VAL B 2 103 ? 40.114 -13.404 -10.410 1.00 85.85 103 VAL R N 1
ATOM 5806 C CA . VAL B 2 103 ? 40.725 -13.488 -11.740 1.00 86.49 103 VAL R CA 1
ATOM 5807 C C . VAL B 2 103 ? 41.550 -12.230 -12.042 1.00 87.00 103 VAL R C 1
ATOM 5808 O O . VAL B 2 103 ? 42.663 -12.317 -12.569 1.00 86.97 103 VAL R O 1
ATOM 5812 N N . LYS B 2 104 ? 41.012 -11.067 -11.688 1.00 87.63 104 LYS R N 1
ATOM 5813 C CA . LYS B 2 104 ? 41.716 -9.808 -11.931 1.00 88.34 104 LYS R CA 1
ATOM 5814 C C . LYS B 2 104 ? 42.437 -9.260 -10.690 1.00 88.75 104 LYS R C 1
ATOM 5815 O O . LYS B 2 104 ? 43.085 -8.212 -10.760 1.00 88.70 104 LYS R O 1
ATOM 5821 N N . ASP B 2 105 ? 42.330 -9.995 -9.577 1.00 89.34 105 ASP R N 1
ATOM 5822 C CA . ASP B 2 105 ? 42.974 -9.658 -8.293 1.00 89.88 105 ASP R CA 1
ATOM 5823 C C . ASP B 2 105 ? 42.577 -8.302 -7.704 1.00 89.84 105 ASP R C 1
ATOM 5824 O O . ASP B 2 105 ? 43.438 -7.438 -7.483 1.00 89.88 105 ASP R O 1
ATOM 5829 N N . THR B 2 106 ? 41.282 -8.114 -7.441 1.00 89.73 106 THR R N 1
ATOM 5830 C CA . THR B 2 106 ? 40.805 -6.817 -6.949 1.00 89.49 106 THR R CA 1
ATOM 5831 C C . THR B 2 106 ? 39.935 -6.910 -5.692 1.00 89.23 106 THR R C 1
ATOM 5832 O O . THR B 2 106 ? 39.855 -7.961 -5.048 1.00 88.90 106 THR R O 1
ATOM 5836 N N . ASP B 2 107 ? 39.290 -5.785 -5.378 1.00 88.99 107 ASP R N 1
ATOM 5837 C CA . ASP B 2 107 ? 38.507 -5.585 -4.166 1.00 88.65 107 ASP R CA 1
ATOM 5838 C C . ASP B 2 107 ? 37.081 -5.184 -4.558 1.00 88.22 107 ASP R C 1
ATOM 5839 O O . ASP B 2 107 ? 36.101 -5.755 -4.058 1.00 88.20 107 ASP R O 1
ATOM 5844 N N . ASP B 2 108 ? 36.984 -4.207 -5.463 1.00 87.66 108 ASP R N 1
ATOM 5845 C CA . ASP B 2 108 ? 35.704 -3.745 -6.015 1.00 87.07 108 ASP R CA 1
ATOM 5846 C C . ASP B 2 108 ? 35.605 -3.838 -7.543 1.00 86.15 108 ASP R C 1
ATOM 5847 O O . ASP B 2 108 ? 36.584 -3.586 -8.263 1.00 86.15 108 ASP R O 1
ATOM 5852 N N . VAL B 2 109 ? 34.411 -4.201 -8.020 1.00 84.73 109 VAL R N 1
ATOM 5853 C CA . VAL B 2 109 ? 34.101 -4.256 -9.453 1.00 83.07 109 VAL R CA 1
ATOM 5854 C C . VAL B 2 109 ? 32.657 -3.796 -9.691 1.00 81.74 109 VAL R C 1
ATOM 5855 O O . VAL B 2 109 ? 31.736 -4.249 -8.998 1.00 81.67 109 VAL R O 1
ATOM 5859 N N . PRO B 2 110 ? 32.454 -2.878 -10.658 1.00 80.28 110 PRO R N 1
ATOM 5860 C CA . PRO B 2 110 ? 31.090 -2.417 -10.976 1.00 79.11 110 PRO R CA 1
ATOM 5861 C C . PRO B 2 110 ? 30.178 -3.533 -11.514 1.00 77.80 110 PRO R C 1
ATOM 5862 O O . PRO B 2 110 ? 30.578 -4.269 -12.414 1.00 77.66 110 PRO R O 1
ATOM 5866 N N . MET B 2 111 ? 28.975 -3.664 -10.952 1.00 76.11 111 MET R N 1
ATOM 5867 C CA . MET B 2 111 ? 28.055 -4.724 -11.363 1.00 74.72 111 MET R CA 1
ATOM 5868 C C . MET B 2 111 ? 26.579 -4.477 -11.019 1.00 73.41 111 MET R C 1
ATOM 5869 O O . MET B 2 111 ? 26.261 -3.640 -10.177 1.00 73.41 111 MET R O 1
ATOM 5874 N N . ILE B 2 112 ? 25.689 -5.221 -11.679 1.00 71.67 112 ILE R N 1
ATOM 5875 C CA . ILE B 2 112 ? 24.245 -5.113 -11.452 1.00 70.13 112 ILE R CA 1
ATOM 5876 C C . ILE B 2 112 ? 23.569 -6.474 -11.367 1.00 69.04 112 ILE R C 1
ATOM 5877 O O . ILE B 2 112 ? 23.952 -7.399 -12.063 1.00 69.27 112 ILE R O 1
ATOM 5882 N N . LEU B 2 113 ? 22.562 -6.588 -10.511 1.00 67.80 113 LEU R N 1
ATOM 5883 C CA . LEU B 2 113 ? 21.779 -7.807 -10.401 1.00 67.01 113 LEU R CA 1
ATOM 5884 C C . LEU B 2 113 ? 20.483 -7.677 -11.210 1.00 66.44 113 LEU R C 1
ATOM 5885 O O . LEU B 2 113 ? 19.740 -6.705 -11.048 1.00 66.90 113 LEU R O 1
ATOM 5890 N N . VAL B 2 114 ? 20.208 -8.661 -12.068 1.00 65.34 114 VAL R N 1
ATOM 5891 C CA . VAL B 2 114 ? 19.113 -8.570 -13.026 1.00 63.97 114 VAL R CA 1
ATOM 5892 C C . VAL B 2 114 ? 18.108 -9.724 -12.898 1.00 63.86 114 VAL R C 1
ATOM 5893 O O . VAL B 2 114 ? 18.456 -10.884 -13.099 1.00 64.18 114 VAL R O 1
ATOM 5897 N N . GLY B 2 115 ? 16.855 -9.401 -12.598 1.00 63.45 115 GLY R N 1
ATOM 5898 C CA . GLY B 2 115 ? 15.790 -10.398 -12.558 1.00 63.40 115 GLY R CA 1
ATOM 5899 C C . GLY B 2 115 ? 15.006 -10.472 -13.860 1.00 63.76 115 GLY R C 1
ATOM 5900 O O . GLY B 2 115 ? 13.954 -9.849 -13.997 1.00 63.44 115 GLY R O 1
ATOM 5901 N N . ASN B 2 116 ? 15.518 -11.260 -14.804 1.00 63.60 116 ASN R N 1
ATOM 5902 C CA . ASN B 2 116 ? 15.018 -11.322 -16.167 1.00 63.33 116 ASN R CA 1
ATOM 5903 C C . ASN B 2 116 ? 13.773 -12.193 -16.279 1.00 64.01 116 ASN R C 1
ATOM 5904 O O . ASN B 2 116 ? 13.492 -13.002 -15.393 1.00 63.91 116 ASN R O 1
ATOM 5909 N N . LYS B 2 117 ? 13.023 -12.007 -17.363 1.00 64.60 117 LYS R N 1
ATOM 5910 C CA . LYS B 2 117 ? 11.757 -12.716 -17.617 1.00 65.61 117 LYS R CA 1
ATOM 5911 C C . LYS B 2 117 ? 10.563 -12.195 -16.781 1.00 66.65 117 LYS R C 1
ATOM 5912 O O . LYS B 2 117 ? 9.535 -12.880 -16.634 1.00 66.23 117 LYS R O 1
ATOM 5918 N N . CYS B 2 118 ? 10.696 -10.970 -16.270 1.00 68.14 118 CYS R N 1
ATOM 5919 C CA . CYS B 2 118 ? 9.666 -10.353 -15.410 1.00 70.20 118 CYS R CA 1
ATOM 5920 C C . CYS B 2 118 ? 8.241 -10.264 -15.998 1.00 71.52 118 CYS R C 1
ATOM 5921 O O . CYS B 2 118 ? 7.273 -10.119 -15.249 1.00 72.16 118 CYS R O 1
ATOM 5924 N N . ASP B 2 119 ? 8.112 -10.345 -17.319 1.00 72.76 119 ASP R N 1
ATOM 5925 C CA . ASP B 2 119 ? 6.800 -10.280 -17.958 1.00 74.17 119 ASP R CA 1
ATOM 5926 C C . ASP B 2 119 ? 5.895 -11.478 -17.644 1.00 75.22 119 ASP R C 1
ATOM 5927 O O . ASP B 2 119 ? 4.675 -11.330 -17.556 1.00 75.56 119 ASP R O 1
ATOM 5932 N N . LEU B 2 120 ? 6.478 -12.663 -17.485 1.00 76.53 120 LEU R N 1
ATOM 5933 C CA . LEU B 2 120 ? 5.665 -13.867 -17.273 1.00 77.79 120 LEU R CA 1
ATOM 5934 C C . LEU B 2 120 ? 5.508 -14.186 -15.787 1.00 78.36 120 LEU R C 1
ATOM 5935 O O . LEU B 2 120 ? 6.412 -14.738 -15.151 1.00 78.66 120 LEU R O 1
ATOM 5940 N N . GLU B 2 121 ? 4.351 -13.816 -15.241 1.00 79.01 121 GLU R N 1
ATOM 5941 C CA . GLU B 2 121 ? 4.161 -13.807 -13.791 1.00 79.66 121 GLU R CA 1
ATOM 5942 C C . GLU B 2 121 ? 3.208 -14.882 -13.294 1.00 80.13 121 GLU R C 1
ATOM 5943 O O . GLU B 2 121 ? 3.104 -15.110 -12.090 1.00 80.19 121 GLU R O 1
ATOM 5949 N N . ASP B 2 122 ? 2.549 -15.561 -14.230 1.00 80.86 122 ASP R N 1
ATOM 5950 C CA . ASP B 2 122 ? 1.792 -16.784 -13.932 1.00 81.65 122 ASP R CA 1
ATOM 5951 C C . ASP B 2 122 ? 2.720 -18.010 -13.839 1.00 81.79 122 ASP R C 1
ATOM 5952 O O . ASP B 2 122 ? 2.279 -19.120 -13.508 1.00 81.70 122 ASP R O 1
ATOM 5957 N N . GLU B 2 123 ? 4.001 -17.783 -14.142 1.00 81.88 123 GLU R N 1
ATOM 5958 C CA . GLU B 2 123 ? 5.061 -18.779 -13.997 1.00 81.90 123 GLU R CA 1
ATOM 5959 C C . GLU B 2 123 ? 6.095 -18.358 -12.942 1.00 81.63 123 GLU R C 1
ATOM 5960 O O . GLU B 2 123 ? 7.079 -19.070 -12.719 1.00 81.88 123 GLU R O 1
ATOM 5966 N N . ARG B 2 124 ? 5.865 -17.211 -12.303 1.00 81.16 124 ARG R N 1
ATOM 5967 C CA . ARG B 2 124 ? 6.806 -16.629 -11.347 1.00 81.06 124 ARG R CA 1
ATOM 5968 C C . ARG B 2 124 ? 6.949 -17.451 -10.054 1.00 81.42 124 ARG R C 1
ATOM 5969 O O . ARG B 2 124 ? 5.946 -17.894 -9.476 1.00 81.42 124 ARG R O 1
ATOM 5977 N N . VAL B 2 125 ? 8.194 -17.660 -9.612 1.00 81.55 125 VAL R N 1
ATOM 5978 C CA . VAL B 2 125 ? 8.475 -18.343 -8.328 1.00 81.49 125 VAL R CA 1
ATOM 5979 C C . VAL B 2 125 ? 9.441 -17.568 -7.424 1.00 81.46 125 VAL R C 1
ATOM 5980 O O . VAL B 2 125 ? 9.487 -17.799 -6.213 1.00 81.62 125 VAL R O 1
ATOM 5984 N N . VAL B 2 126 ? 10.209 -16.660 -8.016 1.00 81.32 126 VAL R N 1
ATOM 5985 C CA . VAL B 2 126 ? 11.063 -15.759 -7.256 1.00 81.45 126 VAL R CA 1
ATOM 5986 C C . VAL B 2 126 ? 10.340 -14.419 -7.205 1.00 82.10 126 VAL R C 1
ATOM 5987 O O . VAL B 2 126 ? 9.691 -14.028 -8.180 1.00 82.10 126 VAL R O 1
ATOM 5991 N N . GLY B 2 127 ? 10.425 -13.738 -6.061 1.00 82.63 127 GLY R N 1
ATOM 5992 C CA . GLY B 2 127 ? 9.797 -12.428 -5.877 1.00 82.85 127 GLY R CA 1
ATOM 5993 C C . GLY B 2 127 ? 10.791 -11.290 -6.036 1.00 83.22 127 GLY R C 1
ATOM 5994 O O . GLY B 2 127 ? 12.013 -11.509 -5.957 1.00 82.84 127 GLY R O 1
ATOM 5995 N N . LYS B 2 128 ? 10.262 -10.079 -6.266 1.00 83.57 128 LYS R N 1
ATOM 5996 C CA . LYS B 2 128 ? 11.074 -8.851 -6.356 1.00 83.98 128 LYS R CA 1
ATOM 5997 C C . LYS B 2 128 ? 11.879 -8.678 -5.077 1.00 83.99 128 LYS R C 1
ATOM 5998 O O . LYS B 2 128 ? 13.058 -8.323 -5.121 1.00 83.51 128 LYS R O 1
ATOM 6004 N N . GLU B 2 129 ? 11.201 -8.938 -3.952 1.00 84.51 129 GLU R N 1
ATOM 6005 C CA . GLU B 2 129 ? 11.757 -8.924 -2.592 1.00 84.92 129 GLU R CA 1
ATOM 6006 C C . GLU B 2 129 ? 13.066 -9.692 -2.429 1.00 84.86 129 GLU R C 1
ATOM 6007 O O . GLU B 2 129 ? 14.052 -9.118 -1.964 1.00 84.97 129 GLU R O 1
ATOM 6013 N N . GLN B 2 130 ? 13.064 -10.979 -2.799 1.00 84.77 130 GLN R N 1
ATOM 6014 C CA . GLN B 2 130 ? 14.260 -11.846 -2.707 1.00 84.86 130 GLN R CA 1
ATOM 6015 C C . GLN B 2 130 ? 15.461 -11.281 -3.461 1.00 84.82 130 GLN R C 1
ATOM 6016 O O . GLN B 2 130 ? 16.588 -11.316 -2.960 1.00 84.54 130 GLN R O 1
ATOM 6022 N N . GLY B 2 131 ? 15.207 -10.772 -4.670 1.00 85.07 131 GLY R N 1
ATOM 6023 C CA . GLY B 2 131 ? 16.241 -10.137 -5.489 1.00 85.19 131 GLY R CA 1
ATOM 6024 C C . GLY B 2 131 ? 16.685 -8.818 -4.893 1.00 85.33 131 GLY R C 1
ATOM 6025 O O . GLY B 2 131 ? 17.868 -8.459 -4.957 1.00 84.81 131 GLY R O 1
ATOM 6026 N N . GLN B 2 132 ? 15.714 -8.107 -4.316 1.00 85.89 132 GLN R N 1
ATOM 6027 C CA . GLN B 2 132 ? 15.941 -6.850 -3.608 1.00 86.53 132 GLN R CA 1
ATOM 6028 C C . GLN B 2 132 ? 16.751 -7.043 -2.327 1.00 86.35 132 GLN R C 1
ATOM 6029 O O . GLN B 2 132 ? 17.695 -6.282 -2.078 1.00 86.23 132 GLN R O 1
ATOM 6035 N N . ASN B 2 133 ? 16.390 -8.058 -1.534 1.00 86.57 133 ASN R N 1
ATOM 6036 C CA . ASN B 2 133 ? 17.205 -8.490 -0.380 1.00 86.90 133 ASN R CA 1
ATOM 6037 C C . ASN B 2 133 ? 18.646 -8.792 -0.802 1.00 87.01 133 ASN R C 1
ATOM 6038 O O . ASN B 2 133 ? 19.595 -8.272 -0.204 1.00 87.13 133 ASN R O 1
ATOM 6043 N N . LEU B 2 134 ? 18.784 -9.631 -1.837 1.00 87.01 134 LEU R N 1
ATOM 6044 C CA . LEU B 2 134 ? 20.075 -10.037 -2.397 1.00 87.01 134 LEU R CA 1
ATOM 6045 C C . LEU B 2 134 ? 20.918 -8.826 -2.816 1.00 86.93 134 LEU R C 1
ATOM 6046 O O . LEU B 2 134 ? 20.404 -7.858 -3.385 1.00 86.80 134 LEU R O 1
ATOM 6051 N N . ALA B 2 142 ? 22.820 -2.416 -7.182 1.00 63.24 142 ALA R N 1
ATOM 6052 C CA . ALA B 2 142 ? 21.988 -2.225 -8.384 1.00 63.07 142 ALA R CA 1
ATOM 6053 C C . ALA B 2 142 ? 21.073 -3.424 -8.600 1.00 62.69 142 ALA R C 1
ATOM 6054 O O . ALA B 2 142 ? 21.532 -4.559 -8.663 1.00 62.64 142 ALA R O 1
ATOM 6056 N N . PHE B 2 143 ? 19.775 -3.175 -8.679 1.00 62.51 143 PHE R N 1
ATOM 6057 C CA . PHE B 2 143 ? 18.828 -4.236 -8.971 1.00 62.46 143 PHE R CA 1
ATOM 6058 C C . PHE B 2 143 ? 17.810 -3.787 -10.020 1.00 63.06 143 PHE R C 1
ATOM 6059 O O . PHE B 2 143 ? 17.326 -2.649 -9.986 1.00 63.46 143 PHE R O 1
ATOM 6067 N N . LEU B 2 144 ? 17.483 -4.694 -10.939 1.00 63.10 144 LEU R N 1
ATOM 6068 C CA . LEU B 2 144 ? 16.566 -4.405 -12.030 1.00 63.14 144 LEU R CA 1
ATOM 6069 C C . LEU B 2 144 ? 15.731 -5.645 -12.317 1.00 62.92 144 LEU R C 1
ATOM 6070 O O . LEU B 2 144 ? 16.265 -6.749 -12.370 1.00 63.31 144 LEU R O 1
ATOM 6075 N N . GLU B 2 145 ? 14.420 -5.482 -12.447 1.00 62.59 145 GLU R N 1
ATOM 6076 C CA . GLU B 2 145 ? 13.577 -6.554 -12.964 1.00 62.52 145 GLU R CA 1
ATOM 6077 C C . GLU B 2 145 ? 13.311 -6.308 -14.458 1.00 62.55 145 GLU R C 1
ATOM 6078 O O . GLU B 2 145 ? 12.592 -5.367 -14.830 1.00 63.01 145 GLU R O 1
ATOM 6084 N N . SER B 2 146 ? 13.903 -7.152 -15.307 1.00 62.06 146 SER R N 1
ATOM 6085 C CA . SER B 2 146 ? 13.854 -6.943 -16.754 1.00 61.33 146 SER R CA 1
ATOM 6086 C C . SER B 2 146 ? 13.185 -8.055 -17.563 1.00 60.79 146 SER R C 1
ATOM 6087 O O . SER B 2 146 ? 12.752 -9.091 -17.019 1.00 60.20 146 SER R O 1
ATOM 6090 N N . SER B 2 147 ? 13.058 -7.789 -18.864 1.00 60.25 147 SER R N 1
ATOM 6091 C CA . SER B 2 147 ? 12.498 -8.725 -19.821 1.00 59.81 147 SER R CA 1
ATOM 6092 C C . SER B 2 147 ? 13.161 -8.435 -21.147 1.00 60.01 147 SER R C 1
ATOM 6093 O O . SER B 2 147 ? 13.037 -7.332 -21.672 1.00 59.92 147 SER R O 1
ATOM 6096 N N . ALA B 2 148 ? 13.896 -9.416 -21.669 1.00 60.17 148 ALA R N 1
ATOM 6097 C CA . ALA B 2 148 ? 14.593 -9.258 -22.946 1.00 60.20 148 ALA R CA 1
ATOM 6098 C C . ALA B 2 148 ? 13.599 -9.242 -24.090 1.00 60.33 148 ALA R C 1
ATOM 6099 O O . ALA B 2 148 ? 13.713 -8.416 -24.985 1.00 59.85 148 ALA R O 1
ATOM 6101 N N . LYS B 2 149 ? 12.626 -10.149 -24.045 1.00 60.86 149 LYS R N 1
ATOM 6102 C CA . LYS B 2 149 ? 11.654 -10.281 -25.124 1.00 62.41 149 LYS R CA 1
ATOM 6103 C C . LYS B 2 149 ? 10.652 -9.118 -25.140 1.00 62.55 149 LYS R C 1
ATOM 6104 O O . LYS B 2 149 ? 10.390 -8.544 -26.207 1.00 62.53 149 LYS R O 1
ATOM 6110 N N . SER B 2 150 ? 10.117 -8.782 -23.962 1.00 62.52 150 SER R N 1
ATOM 6111 C CA . SER B 2 150 ? 9.237 -7.625 -23.780 1.00 62.32 150 SER R CA 1
ATOM 6112 C C . SER B 2 150 ? 9.989 -6.301 -23.781 1.00 62.42 150 SER R C 1
ATOM 6113 O O . SER B 2 150 ? 9.396 -5.250 -23.559 1.00 62.37 150 SER R O 1
ATOM 6116 N N . LYS B 2 151 ? 11.293 -6.363 -24.035 1.00 62.46 151 LYS R N 1
ATOM 6117 C CA . LYS B 2 151 ? 12.150 -5.189 -24.039 1.00 62.79 151 LYS R CA 1
ATOM 6118 C C . LYS B 2 151 ? 11.767 -4.221 -22.913 1.00 63.17 151 LYS R C 1
ATOM 6119 O O . LYS B 2 151 ? 11.390 -3.072 -23.160 1.00 63.87 151 LYS R O 1
ATOM 6125 N N . ILE B 2 152 ? 11.821 -4.726 -21.679 1.00 62.88 152 ILE R N 1
ATOM 6126 C CA . ILE B 2 152 ? 11.715 -3.912 -20.466 1.00 62.36 152 ILE R CA 1
ATOM 6127 C C . ILE B 2 152 ? 13.100 -3.864 -19.838 1.00 62.29 152 ILE R C 1
ATOM 6128 O O . ILE B 2 152 ? 13.681 -4.910 -19.521 1.00 62.28 152 ILE R O 1
ATOM 6133 N N . ASN B 2 153 ? 13.634 -2.657 -19.691 1.00 61.98 153 ASN R N 1
ATOM 6134 C CA . ASN B 2 153 ? 14.913 -2.430 -19.016 1.00 61.92 153 ASN R CA 1
ATOM 6135 C C . ASN B 2 153 ? 16.161 -3.026 -19.670 1.00 61.50 153 ASN R C 1
ATOM 6136 O O . ASN B 2 153 ? 17.166 -3.231 -18.986 1.00 61.85 153 ASN R O 1
ATOM 6141 N N . VAL B 2 154 ? 16.121 -3.273 -20.974 1.00 60.81 154 VAL R N 1
ATOM 6142 C CA . VAL B 2 154 ? 17.278 -3.846 -21.677 1.00 60.42 154 VAL R CA 1
ATOM 6143 C C . VAL B 2 154 ? 18.485 -2.894 -21.749 1.00 60.49 154 VAL R C 1
ATOM 6144 O O . VAL B 2 154 ? 19.607 -3.267 -21.418 1.00 60.18 154 VAL R O 1
ATOM 6148 N N . ASN B 2 155 ? 18.241 -1.670 -22.194 1.00 61.02 155 ASN R N 1
ATOM 6149 C CA . ASN B 2 155 ? 19.285 -0.669 -22.316 1.00 61.55 155 ASN R CA 1
ATOM 6150 C C . ASN B 2 155 ? 19.771 -0.204 -20.944 1.00 61.98 155 ASN R C 1
ATOM 6151 O O . ASN B 2 155 ? 20.963 0.051 -20.760 1.00 61.35 155 ASN R O 1
ATOM 6156 N N . GLU B 2 156 ? 18.832 -0.108 -19.997 1.00 62.82 156 GLU R N 1
ATOM 6157 C CA . GLU B 2 156 ? 19.104 0.365 -18.634 1.00 64.34 156 GLU R CA 1
ATOM 6158 C C . GLU B 2 156 ? 20.235 -0.438 -17.980 1.00 64.51 156 GLU R C 1
ATOM 6159 O O . GLU B 2 156 ? 21.235 0.147 -17.534 1.00 64.60 156 GLU R O 1
ATOM 6165 N N . ILE B 2 157 ? 20.081 -1.769 -17.969 1.00 64.54 157 ILE R N 1
ATOM 6166 C CA . ILE B 2 157 ? 21.137 -2.716 -17.577 1.00 64.13 157 ILE R CA 1
ATOM 6167 C C . ILE B 2 157 ? 22.545 -2.225 -17.928 1.00 64.41 157 ILE R C 1
ATOM 6168 O O . ILE B 2 157 ? 23.393 -2.087 -17.052 1.00 64.36 157 ILE R O 1
ATOM 6173 N N . PHE B 2 158 ? 22.781 -1.951 -19.201 1.00 64.99 158 PHE R N 1
ATOM 6174 C CA . PHE B 2 158 ? 24.123 -1.643 -19.676 1.00 66.28 158 PHE R CA 1
ATOM 6175 C C . PHE B 2 158 ? 24.475 -0.171 -19.495 1.00 67.61 158 PHE R C 1
ATOM 6176 O O . PHE B 2 158 ? 25.647 0.207 -19.614 1.00 67.48 158 PHE R O 1
ATOM 6184 N N . TYR B 2 159 ? 23.459 0.652 -19.214 1.00 69.25 159 TYR R N 1
ATOM 6185 C CA . TYR B 2 159 ? 23.663 2.082 -18.942 1.00 71.01 159 TYR R CA 1
ATOM 6186 C C . TYR B 2 159 ? 24.230 2.267 -17.539 1.00 71.57 159 TYR R C 1
ATOM 6187 O O . TYR B 2 159 ? 25.261 2.931 -17.359 1.00 71.53 159 TYR R O 1
ATOM 6196 N N . ASP B 2 160 ? 23.554 1.652 -16.565 1.00 72.44 160 ASP R N 1
ATOM 6197 C CA . ASP B 2 160 ? 24.012 1.561 -15.174 1.00 73.48 160 ASP R CA 1
ATOM 6198 C C . ASP B 2 160 ? 25.479 1.192 -14.999 1.00 73.86 160 ASP R C 1
ATOM 6199 O O . ASP B 2 160 ? 26.140 1.719 -14.106 1.00 74.08 160 ASP R O 1
ATOM 6204 N N . LEU B 2 161 ? 25.967 0.276 -15.834 1.00 74.48 161 LEU R N 1
ATOM 6205 C CA . LEU B 2 161 ? 27.330 -0.250 -15.727 1.00 75.29 161 LEU R CA 1
ATOM 6206 C C . LEU B 2 161 ? 28.390 0.702 -16.249 1.00 75.73 161 LEU R C 1
ATOM 6207 O O . LEU B 2 161 ? 29.550 0.634 -15.832 1.00 75.99 161 LEU R O 1
ATOM 6212 N N . VAL B 2 162 ? 28.012 1.567 -17.181 1.00 76.31 162 VAL R N 1
ATOM 6213 C CA . VAL B 2 162 ? 28.947 2.587 -17.657 1.00 77.00 162 VAL R CA 1
ATOM 6214 C C . VAL B 2 162 ? 28.993 3.712 -16.616 1.00 77.27 162 VAL R C 1
ATOM 6215 O O . VAL B 2 162 ? 30.020 4.374 -16.434 1.00 77.13 162 VAL R O 1
ATOM 6219 N N . ARG B 2 163 ? 27.869 3.899 -15.929 1.00 77.65 163 ARG R N 1
ATOM 6220 C CA . ARG B 2 163 ? 27.785 4.829 -14.811 1.00 78.15 163 ARG R CA 1
ATOM 6221 C C . ARG B 2 163 ? 28.600 4.342 -13.603 1.00 78.35 163 ARG R C 1
ATOM 6222 O O . ARG B 2 163 ? 29.175 5.157 -12.876 1.00 78.61 163 ARG R O 1
ATOM 6230 N N . GLN B 2 164 ? 28.664 3.024 -13.406 1.00 78.24 164 GLN R N 1
ATOM 6231 C CA . GLN B 2 164 ? 29.498 2.436 -12.353 1.00 78.27 164 GLN R CA 1
ATOM 6232 C C . GLN B 2 164 ? 30.948 2.246 -12.821 1.00 77.96 164 GLN R C 1
ATOM 6233 O O . GLN B 2 164 ? 31.473 3.074 -13.608 1.00 77.96 164 GLN R O 1
#

Solvent-accessible surface area: 35537 Å² total; per-residue (Å²): 95,125,119,16,17,130,50,73,52,81,115,19,74,111,88,13,52,105,76,1,51,79,65,3,78,128,29,181,19,0,78,96,8,59,76,80,13,18,154,72,0,1,20,12,0,36,13,30,34,53,73,154,34,48,41,69,26,20,20,12,31,77,149,8,80,5,2,15,1,2,53,86,14,2,0,27,17,33,11,21,78,84,36,70,6,28,41,35,94,131,37,54,58,16,16,12,26,7,2,21,14,92,16,48,10,27,15,6,6,30,3,135,79,98,59,0,12,0,3,48,0,45,75,149,31,1,51,156,12,0,94,104,65,5,55,87,44,15,116,44,88,29,133,134,129,44,14,1,10,0,54,41,123,120,97,1,30,0,39,13,0,37,37,85,15,0,0,26,21,6,8,47,34,5,102,48,99,98,108,51,66,155,54,8,41,76,72,1,18,16,1,3,0,0,2,18,30,12,1,54,10,87,94,3,4,78,9,0,64,68,24,1,99,41,107,9,75,63,23,87,137,107,102,92,106,70,67,5,34,47,26,15,73,57,0,0,24,2,0,15,40,2,2,71,19,14,41,104,42,12,94,44,29,110,67,1,56,58,15,9,95,128,7,54,85,28,0,32,88,20,10,217,154,75,67,6,7,162,116,22,40,71,69,0,102,191,71,84,116,153,76,40,98,8,71,55,96,38,131,39,101,2,15,27,62,104,51,82,106,10,42,3,174,11,57,11,25,2,22,1,146,99,0,40,70,21,1,24,119,129,89,72,38,84,133,61,26,23,0,0,47,0,34,5,48,24,106,49,70,44,20,150,64,92,44,8,0,5,11,20,42,13,62,37,18,6,65,0,0,7,1,28,158,145,45,49,126,76,11,76,38,5,101,104,0,56,29,36,124,106,36,52,21,56,61,0,74,146,14,54,12,122,35,0,0,86,23,3,0,33,33,0,14,48,10,2,89,8,5,42,20,2,6,3,0,9,50,23,19,20,55,82,91,34,155,54,16,0,0,9,0,12,37,0,2,61,5,0,21,39,1,2,17,4,0,0,0,5,0,3,33,7,75,83,52,74,95,3,18,99,6,1,84,35,0,1,88,0,0,30,38,0,66,134,47,54,0,1,0,0,0,2,0,0,0,6,0,1,39,7,14,0,0,67,64,1,63,98,0,38,125,130,5,66,83,128,11,81,138,82,17,58,87,16,49,64,35,5,53,1,34,90,4,3,88,32,14,49,94,32,8,77,173,47,114,18,23,1,0,4,3,2,0,5,14,6,4,14,3,27,0,2,44,71,0,8,99,26,112,55,128,146,16,1,6,0,41,2,0,54,22,0,0,84,16,0,65,50,2,86,102,32,53,62,89,99,51,167,145,149,90,2,110,50,30,2,45,128,24,116,6,2,23,18,38,163,36,0,19,119,13,0,96,188,37,11,147,145,80,37,4,1,1,1,6,30,52,64,0,18,5,9,11,2,0,0,20,2,18,71,5,31,121,114,98,105,2,39,1,60,96,59,87,6,4,44,60,107,41,194,24,54,0,6,0,3,0,5,6,18,2,69,91,0,31,8,2,50,18,24,0,0,104,36,0,82,0,0,1,7,1,0,3,1,31,23,112,64,9,30,89,54,4,120,76,26,152,82,13,0,68,101,32,69,132,67,126,129,20,47,41,3,19,0,0,3,57,15,71,55,100,142,105,53,89,4,23,112,133,78,0,112,131,113,74,54,32,23,0,1,5,173,59,108,72,53,3,42,58,2,2,75,32,6,36,171,94

B-factor: mean 48.19, std 13.66, range [23.27, 93.25]

Secondary structure (DSSP, 8-state):
-HHHHHS-GGG--HHHHHHHHHHHTT-GGGTTS-HHHHHHHHTT-EEEEE-STT-EEE-TTSB--EEEEEEESEEEEEETTTEEEEEEETT-EE-HHHHHHT-B-SSEEEE-SSSEEEEEEEHHHHHHHTTTT----EEEEETTEEEEEEEE---EEEEEE-HHHHHHHHHHT----GGGHHHHHHHHHHHHHHHHHHS-HHHHHHHHHHHHT---SSS-HHHHHHHHHHHHHHHHHHHHHHHHHHGGGGGG-HHHHHHHHHHHHHHHHHHHHHT--TTHHHHHHHH------TTSEEEEEEE-TTS-EEEEEEETT-BHHHHHHHHHHHHT--S-EEEEEE-TTS-EEEPPTT-B--GGGS-TT-EEEEEEGGGGGG----GGGS--SS--HHHHTTS-HHHHHHHHHHHHHHHHHTS-HHHHHHHHH-GGGTT---HHHHHHHHHHHHHHHHHHHHHHT---HHHHHHHHHHHHHHHHHHHHTTBHHHHHHHHHHHTSHHHHT-HHHHHTS-HHHHHHHHHHHHTT--HHHHHHHHHHHHHS-SS-B--HHHHHHHHHHHHHHS-SEETTEEEHHHHHHHHHHHHHHHHHTSS----HHHHHHHTS------HHHHHHHHHHH--/-EEEEEE--TTSSHHHHHHHHHT-TTTS---TTSTTTTEEE---EEEEEE-TT-TT-HHHHHHHHHH-SEEEEEEETT-HHHHHTHHHHHHHHHHHS--S---EEEEEE-TT--SS--S-HHHHHH--EEE-BTTTTBSHHHHHHHHHH-

Sequence (777 aa):
MRMILRKPPGQRTVDDLEIIYDELLHIKALSHLSTTVKRELAGVLIFESHAKGGTVLFNQGEEGTSWYIILKGSVNVVIYGKGVVCTLHEGDDFGKLALVNDAPRAASIVLREDNCHFLRVDKEDFNRILRDVEANTVRLKEHDQDVLVLEKVQKYTVMSGTPEKILEHFLETIRLEPSLNEATDSVLNDFVMMHCVFMPNTQLCPALVAHYHAQPSQGTEQERMDYALNNKRRVIRLVLQWAAMYGDLLQEDDVAMAFLEEFYVSVSDDARMMAAFKEQLPELEKIVRQPIRGSDEVLFKVYCIDHTYTTIRVPVAASVKEVISAVADKLGSGEGLIIVKMNSGGEKVVLKSNDVSVFTTLTINGRLFACPREQFDSLTPLPEQEGPTTGTVGTFELMSSKDLAYQMTTYDWELFNCVHELELIYHTFGRHNFKKTTANLDLFLRRFNEIQFWVVTEVCLCSQLSKRVQLLKKFIKIAAHCKEYKNLNSFFAIVMGLSNVAVSRLALTWEKLPSKFKKFYAEFESLMDPSRNHRAYRLTAAKLEPPLIPFMPLLIKDMTFTHEGNKTFIDNLVNFEKMRMIANTARTVRYYRSQPFNHQDVRSYVRQLNVIDNQRTLSQMSHRLEPEYKLVVLGSGGVGKSALTVQFVQGIFVEKYDPTIEDSYRKQVQCMLEILDTAGTEQFTAMRDLYMKNGQGFALVYSITAQSTFNDLQDLREQILRVKDTDDVPMILVGNKCDLEDERVVGKEQGQNLAFLESSAKSKINVNEIFYDLVRQ

Radius of gyration: 31.64 Å; Cα contacts (8 Å, |Δi|>4): 1329; chains: 2; bounding box: 75×63×88 Å